Protein 8JX6 (pdb70)

CATH classification: 3.40.50.300 (+1 more: 2.30.30.780)

Structure (mmCIF, N/CA/C/O backbone):
data_8JX6
#
_entry.id   8JX6
#
_cell.length_a   56.808
_cell.length_b   126.836
_cell.length_c   150.715
_cell.angle_alpha   90.00
_cell.angle_beta   90.00
_cell.angle_gamma   90.00
#
_symmetry.space_group_name_H-M   'P 21 21 21'
#
loop_
_entity.id
_entity.type
_entity.pdbx_description
1 polymer 'Deep-Sea Helicase 9'
2 non-polymer 'L(+)-TARTARIC ACID'
3 non-polymer 'MAGNESIUM ION'
4 water water
#
loop_
_atom_site.group_PDB
_atom_site.id
_atom_site.type_symbol
_atom_site.label_atom_id
_atom_site.label_alt_id
_atom_site.label_comp_id
_atom_site.label_asym_id
_atom_site.label_entity_id
_atom_site.label_seq_id
_atom_site.pdbx_PDB_ins_code
_atom_site.Cartn_x
_atom_site.Cartn_y
_atom_site.Cartn_z
_atom_site.occupancy
_atom_site.B_iso_or_equiv
_atom_site.auth_seq_id
_atom_site.auth_comp_id
_atom_site.auth_asym_id
_atom_site.auth_atom_id
_atom_site.pdbx_PDB_model_num
ATOM 1 N N . MET A 1 4 ? -20.348 -10.918 -33.569 1.00 73.48 1 MET A N 1
ATOM 2 C CA . MET A 1 4 ? -19.175 -11.244 -32.766 1.00 66.97 1 MET A CA 1
ATOM 3 C C . MET A 1 4 ? -18.586 -9.997 -32.113 1.00 60.28 1 MET A C 1
ATOM 4 O O . MET A 1 4 ? -18.042 -10.062 -31.011 1.00 66.83 1 MET A O 1
ATOM 9 N N . LYS A 1 5 ? -18.696 -8.860 -32.803 1.00 59.00 2 LYS A N 1
ATOM 10 C CA . LYS A 1 5 ? -18.170 -7.609 -32.265 1.00 48.98 2 LYS A CA 1
ATOM 11 C C . LYS A 1 5 ? -19.000 -7.136 -31.078 1.00 55.85 2 LYS A C 1
ATOM 12 O O . LYS A 1 5 ? -18.489 -6.992 -29.961 1.00 66.78 2 LYS A O 1
ATOM 18 N N . HIS A 1 6 ? -20.287 -6.885 -31.303 1.00 57.87 3 HIS A N 1
ATOM 19 C CA . HIS A 1 6 ? -21.222 -6.517 -30.250 1.00 61.43 3 HIS A CA 1
ATOM 20 C C . HIS A 1 6 ? -22.259 -7.621 -30.115 1.00 76.45 3 HIS A C 1
ATOM 21 O O . HIS A 1 6 ? -22.828 -8.067 -31.117 1.00 84.32 3 HIS A O 1
ATOM 28 N N . ASP A 1 7 ? -22.503 -8.062 -28.884 1.00 81.13 4 ASP A N 1
ATOM 29 C CA . ASP A 1 7 ? -23.469 -9.124 -28.616 1.00 84.04 4 ASP A CA 1
ATOM 30 C C . ASP A 1 7 ? -24.780 -8.484 -28.160 1.00 82.50 4 ASP A C 1
ATOM 31 O O . ASP A 1 7 ? -24.898 -8.000 -27.031 1.00 77.78 4 ASP A O 1
ATOM 36 N N . LEU A 1 8 ? -25.762 -8.458 -29.063 1.00 81.38 5 LEU A N 1
ATOM 37 C CA . LEU A 1 8 ? -27.082 -7.936 -28.734 1.00 82.88 5 LEU A CA 1
ATOM 38 C C . LEU A 1 8 ? -27.874 -8.879 -27.841 1.00 77.88 5 LEU A C 1
ATOM 39 O O . LEU A 1 8 ? -28.914 -8.476 -27.309 1.00 71.68 5 LEU A O 1
ATOM 44 N N . SER A 1 9 ? -27.408 -10.118 -27.664 1.00 80.67 6 SER A N 1
ATOM 45 C CA . SER A 1 9 ? -28.130 -11.071 -26.829 1.00 74.54 6 SER A CA 1
ATOM 46 C C . SER A 1 9 ? -28.067 -10.679 -25.358 1.00 68.27 6 SER A C 1
ATOM 47 O O . SER A 1 9 ? -29.043 -10.856 -24.621 1.00 77.73 6 SER A O 1
ATOM 50 N N . SER A 1 10 ? -26.931 -10.144 -24.913 1.00 77.88 7 SER A N 1
ATOM 51 C CA . SER A 1 10 ? -26.776 -9.707 -23.531 1.00 79.84 7 SER A CA 1
ATOM 52 C C . SER A 1 10 ? -27.376 -8.331 -23.275 1.00 74.26 7 SER A C 1
ATOM 53 O O . SER A 1 10 ? -27.183 -7.779 -22.186 1.00 71.93 7 SER A O 1
ATOM 56 N N . ALA A 1 11 ? -28.084 -7.767 -24.246 1.00 71.01 8 ALA A N 1
ATOM 57 C CA . ALA A 1 11 ? -28.794 -6.514 -24.054 1.00 62.85 8 ALA A CA 1
ATOM 58 C C . ALA A 1 11 ? -30.211 -6.787 -23.563 1.00 57.72 8 ALA A C 1
ATOM 59 O O . ALA A 1 11 ? -30.779 -7.859 -23.787 1.00 56.75 8 ALA A O 1
ATOM 61 N N . THR A 1 12 ? -30.779 -5.798 -22.880 1.00 44.12 9 THR A N 1
ATOM 62 C CA . THR A 1 12 ? -32.136 -5.929 -22.379 1.00 54.29 9 THR A CA 1
ATOM 63 C C . THR A 1 12 ? -33.137 -5.880 -23.531 1.00 47.99 9 THR A C 1
ATOM 64 O O . THR A 1 12 ? -32.808 -5.527 -24.668 1.00 40.95 9 THR A O 1
ATOM 68 N N . GLU A 1 13 ? -34.384 -6.245 -23.218 1.00 44.66 10 GLU A N 1
ATOM 69 C CA . GLU A 1 13 ? -35.446 -6.186 -24.217 1.00 49.09 10 GLU A CA 1
ATOM 70 C C . GLU A 1 13 ? -35.634 -4.766 -24.737 1.00 54.17 10 GLU A C 1
ATOM 71 O O . GLU A 1 13 ? -35.911 -4.564 -25.926 1.00 49.47 10 GLU A O 1
ATOM 77 N N . GLU A 1 14 ? -35.478 -3.770 -23.862 1.00 52.01 11 GLU A N 1
ATOM 78 C CA . GLU A 1 14 ? -35.618 -2.380 -24.282 1.00 44.33 11 GLU A CA 1
ATOM 79 C C . GLU A 1 14 ? -34.468 -1.962 -25.190 1.00 37.33 11 GLU A C 1
ATOM 80 O O . GLU A 1 14 ? -34.683 -1.319 -26.224 1.00 43.63 11 GLU A O 1
ATOM 86 N N . GLN A 1 15 ? -33.235 -2.317 -24.816 1.00 37.04 12 GLN A N 1
ATOM 87 C CA . GLN A 1 15 ? -32.074 -1.935 -25.616 1.00 40.47 12 GLN A CA 1
ATOM 88 C C . GLN A 1 15 ? -32.149 -2.526 -27.018 1.00 43.92 12 GLN A C 1
ATOM 89 O O . GLN A 1 15 ? -31.875 -1.837 -28.007 1.00 33.64 12 GLN A O 1
ATOM 95 N N . ARG A 1 16 ? -32.518 -3.805 -27.119 1.00 39.75 13 ARG A N 1
ATOM 96 C CA . ARG A 1 16 ? -32.620 -4.452 -28.423 1.00 43.97 13 ARG A CA 1
ATOM 97 C C . ARG A 1 16 ? -33.731 -3.833 -29.261 1.00 44.95 13 ARG A C 1
ATOM 98 O O . ARG A 1 16 ? -33.586 -3.672 -30.479 1.00 42.57 13 ARG A O 1
ATOM 106 N N . TYR A 1 17 ? -34.848 -3.472 -28.624 1.00 46.17 14 TYR A N 1
ATOM 107 C CA . TYR A 1 17 ? -35.954 -2.857 -29.351 1.00 40.85 14 TYR A CA 1
ATOM 108 C C . TYR A 1 17 ? -35.575 -1.471 -29.860 1.00 46.18 14 TYR A C 1
ATOM 109 O O . TYR A 1 17 ? -35.853 -1.127 -31.015 1.00 36.68 14 TYR A O 1
ATOM 118 N N . ILE A 1 18 ? -34.946 -0.658 -29.008 1.00 34.42 15 ILE A N 1
ATOM 119 C CA . ILE A 1 18 ? -34.579 0.699 -29.407 1.00 39.90 15 ILE A CA 1
ATOM 120 C C . ILE A 1 18 ? -33.552 0.664 -30.532 1.00 34.59 15 ILE A C 1
ATOM 121 O O . ILE A 1 18 ? -33.646 1.426 -31.502 1.00 37.41 15 ILE A O 1
ATOM 126 N N . PHE A 1 19 ? -32.557 -0.219 -30.421 1.00 35.18 16 PHE A N 1
ATOM 127 C CA . PHE A 1 19 ? -31.553 -0.344 -31.473 1.00 36.73 16 PHE A CA 1
ATOM 128 C C . PHE A 1 19 ? -32.197 -0.728 -32.800 1.00 43.70 16 PHE A C 1
ATOM 129 O O . PHE A 1 19 ? -31.963 -0.082 -33.827 1.00 35.97 16 PHE A O 1
ATOM 137 N N . THR A 1 20 ? -33.027 -1.774 -32.791 1.00 35.06 17 THR A N 1
ATOM 138 C CA . THR A 1 20 ? -33.652 -2.237 -34.026 1.00 43.02 17 THR A CA 1
ATOM 139 C C . THR A 1 20 ? -34.611 -1.196 -34.592 1.00 43.44 17 THR A C 1
ATOM 140 O O . THR A 1 20 ? -34.654 -0.979 -35.809 1.00 38.99 17 THR A O 1
ATOM 144 N N . ASP A 1 21 ? -35.380 -0.533 -33.725 1.00 36.99 18 ASP A N 1
ATOM 145 C CA . ASP A 1 21 ? -36.387 0.410 -34.202 1.00 42.22 18 ASP A CA 1
ATOM 146 C C . ASP A 1 21 ? -35.745 1.648 -34.817 1.00 32.01 18 ASP A C 1
ATOM 147 O O . ASP A 1 21 ? -36.150 2.095 -35.897 1.00 37.21 18 ASP A O 1
ATOM 152 N N . PHE A 1 22 ? -34.741 2.221 -34.146 1.00 33.79 19 PHE A N 1
ATOM 153 C CA . PHE A 1 22 ? -34.146 3.456 -34.647 1.00 35.61 19 PHE A CA 1
ATOM 154 C C . PHE A 1 22 ? -33.348 3.216 -35.922 1.00 31.99 19 PHE A C 1
ATOM 155 O O . PHE A 1 22 ? -33.372 4.047 -36.838 1.00 32.92 19 PHE A O 1
ATOM 163 N N . ILE A 1 23 ? -32.620 2.099 -35.994 1.00 29.81 20 ILE A N 1
ATOM 164 C CA . ILE A 1 23 ? -31.901 1.765 -37.221 1.00 34.84 20 ILE A CA 1
ATOM 165 C C . ILE A 1 23 ? -32.879 1.620 -38.379 1.00 39.57 20 ILE A C 1
ATOM 166 O O . ILE A 1 23 ? -32.613 2.073 -39.499 1.00 33.70 20 ILE A O 1
ATOM 171 N N . LYS A 1 24 ? -34.035 1.002 -38.123 1.00 35.44 21 LYS A N 1
ATOM 172 C CA . LYS A 1 24 ? -35.063 0.895 -39.153 1.00 42.15 21 LYS A CA 1
ATOM 173 C C . LYS A 1 24 ? -35.592 2.269 -39.546 1.00 41.79 21 LYS A C 1
ATOM 174 O O . LYS A 1 24 ? -35.779 2.554 -40.735 1.00 40.51 21 LYS A O 1
ATOM 180 N N . GLN A 1 25 ? -35.836 3.136 -38.559 1.00 35.83 22 GLN A N 1
ATOM 181 C CA . GLN A 1 25 ? -36.314 4.482 -38.861 1.00 38.21 22 GLN A CA 1
ATOM 182 C C . GLN A 1 25 ? -35.257 5.291 -39.601 1.00 38.84 22 GLN A C 1
ATOM 183 O O . GLN A 1 25 ? -35.587 6.099 -40.477 1.00 41.52 22 GLN A O 1
ATOM 189 N N . ALA A 1 26 ? -33.982 5.087 -39.264 1.00 29.72 23 ALA A N 1
ATOM 190 C CA . ALA A 1 26 ? -32.913 5.794 -39.959 1.00 35.62 23 ALA A CA 1
ATOM 191 C C . ALA A 1 26 ? -32.817 5.355 -41.416 1.00 39.18 23 ALA A C 1
ATOM 192 O O . ALA A 1 26 ? -32.610 6.186 -42.308 1.00 36.67 23 ALA A O 1
ATOM 194 N N . GLN A 1 27 ? -32.968 4.055 -41.677 1.00 36.64 24 GLN A N 1
ATOM 195 C CA . GLN A 1 27 ? -32.963 3.575 -43.056 1.00 40.45 24 GLN A CA 1
ATOM 196 C C . GLN A 1 27 ? -34.192 4.062 -43.812 1.00 41.33 24 GLN A C 1
ATOM 197 O O . GLN A 1 27 ? -34.109 4.379 -45.005 1.00 42.41 24 GLN A O 1
ATOM 203 N N . LEU A 1 28 ? -35.342 4.128 -43.136 1.00 35.39 25 LEU A N 1
ATOM 204 C CA . LEU A 1 28 ? -36.536 4.683 -43.763 1.00 44.65 25 LEU A CA 1
ATOM 205 C C . LEU A 1 28 ? -36.353 6.157 -44.101 1.00 40.44 25 LEU A C 1
ATOM 206 O O . LEU A 1 28 ? -36.875 6.631 -45.117 1.00 39.76 25 LEU A O 1
ATOM 211 N N . ALA A 1 29 ? -35.612 6.894 -43.268 1.00 40.08 26 ALA A N 1
ATOM 212 C CA . ALA A 1 29 ? -35.388 8.313 -43.525 1.00 43.16 26 ALA A CA 1
ATOM 213 C C . ALA A 1 29 ? -34.549 8.535 -44.777 1.00 45.40 26 ALA A C 1
ATOM 214 O O . ALA A 1 29 ? -34.651 9.593 -45.408 1.00 45.63 26 ALA A O 1
ATOM 216 N N . LEU A 1 30 ? -33.716 7.558 -45.147 1.00 47.69 27 LEU A N 1
ATOM 217 C CA . LEU A 1 30 ? -32.947 7.670 -46.381 1.00 43.19 27 LEU A CA 1
ATOM 218 C C . LEU A 1 30 ? -33.857 7.738 -47.600 1.00 48.36 27 LEU A C 1
ATOM 219 O O . LEU A 1 30 ? -33.494 8.346 -48.613 1.00 43.73 27 LEU A O 1
ATOM 224 N N . LYS A 1 31 ? -35.037 7.124 -47.523 1.00 42.11 28 LYS A N 1
ATOM 225 C CA . LYS A 1 31 ? -36.016 7.160 -48.601 1.00 50.48 28 LYS A CA 1
ATOM 226 C C . LYS A 1 31 ? -37.183 8.090 -48.294 1.00 45.02 28 LYS A C 1
ATOM 227 O O . LYS A 1 31 ? -38.204 8.037 -48.988 1.00 51.38 28 LYS A O 1
ATOM 233 N N . GLY A 1 32 ? -37.057 8.938 -47.276 1.00 53.45 29 GLY A N 1
ATOM 234 C CA . GLY A 1 32 ? -38.131 9.849 -46.917 1.00 48.12 29 GLY A CA 1
ATOM 235 C C . GLY A 1 32 ? -39.397 9.160 -46.463 1.00 60.04 29 GLY A C 1
ATOM 236 O O . GLY A 1 32 ? -40.495 9.684 -46.682 1.00 59.27 29 GLY A O 1
ATOM 237 N N . ASP A 1 33 ? -39.276 7.991 -45.829 1.00 52.65 30 ASP A N 1
ATOM 238 C CA . ASP A 1 33 ? -40.432 7.196 -45.431 1.00 56.83 30 ASP A CA 1
ATOM 239 C C . ASP A 1 33 ? -40.433 6.883 -43.938 1.00 46.29 30 ASP A C 1
ATOM 240 O O . ASP A 1 33 ? -41.071 5.916 -43.512 1.00 51.76 30 ASP A O 1
ATOM 245 N N . SER A 1 34 ? -39.733 7.677 -43.134 1.00 49.38 31 SER A N 1
ATOM 246 C CA . SER A 1 34 ? -39.707 7.454 -41.697 1.00 43.42 31 SER A CA 1
ATOM 247 C C . SER A 1 34 ? -40.992 7.963 -41.053 1.00 46.46 31 SER A C 1
ATOM 248 O O . SER A 1 34 ? -41.593 8.943 -41.501 1.00 51.28 31 SER A O 1
ATOM 251 N N . ASP A 1 35 ? -41.415 7.274 -39.990 1.00 52.59 32 ASP A N 1
ATOM 252 C CA . ASP A 1 35 ? -42.627 7.679 -39.284 1.00 48.15 32 ASP A CA 1
ATOM 253 C C . ASP A 1 35 ? -42.414 8.968 -38.502 1.00 50.76 32 ASP A C 1
ATOM 254 O O . ASP A 1 35 ? -43.343 9.773 -38.370 1.00 49.14 32 ASP A O 1
ATOM 259 N N . TYR A 1 36 ? -41.210 9.178 -37.977 1.00 47.84 33 TYR A N 1
ATOM 260 C CA . TYR A 1 36 ? -40.864 10.402 -37.272 1.00 56.88 33 TYR A CA 1
ATOM 261 C C . TYR A 1 36 ? -39.491 10.860 -37.738 1.00 48.66 33 TYR A C 1
ATOM 262 O O . TYR A 1 36 ? -38.718 10.088 -38.310 1.00 44.79 33 TYR A O 1
ATOM 271 N N . GLU A 1 37 ? -39.195 12.136 -37.488 1.00 44.64 34 GLU A N 1
ATOM 272 C CA . GLU A 1 37 ? -37.906 12.707 -37.845 1.00 44.37 34 GLU A CA 1
ATOM 273 C C . GLU A 1 37 ? -37.024 13.018 -36.646 1.00 40.15 34 GLU A C 1
ATOM 274 O O . GLU A 1 37 ? -35.802 13.097 -36.805 1.00 36.99 34 GLU A O 1
ATOM 280 N N . VAL A 1 38 ? -37.603 13.193 -35.460 1.00 38.98 35 VAL A N 1
ATOM 281 C CA . VAL A 1 38 ? -36.852 13.495 -34.248 1.00 44.79 35 VAL A CA 1
ATOM 282 C C . VAL A 1 38 ? -37.103 12.384 -33.240 1.00 43.14 35 VAL A C 1
ATOM 283 O O . VAL A 1 38 ? -38.257 12.021 -32.981 1.00 42.61 35 VAL A O 1
ATOM 287 N N . PHE A 1 39 ? -36.024 11.849 -32.674 1.00 37.04 36 PHE A N 1
ATOM 288 C CA . PHE A 1 39 ? -36.094 10.780 -31.690 1.00 38.43 36 PHE A CA 1
ATOM 289 C C . PHE A 1 39 ? -35.275 11.167 -30.467 1.00 37.88 36 PHE A C 1
ATOM 290 O O . PHE A 1 39 ? -34.372 12.005 -30.538 1.00 34.65 36 PHE A O 1
ATOM 298 N N . ALA A 1 40 ? -35.602 10.545 -29.335 1.00 36.46 37 ALA A N 1
ATOM 299 C CA . ALA A 1 40 ? -34.912 10.821 -28.084 1.00 40.49 37 ALA A CA 1
ATOM 300 C C . ALA A 1 40 ? -34.880 9.562 -27.232 1.00 36.11 37 ALA A C 1
ATOM 301 O O . ALA A 1 40 ? -35.884 8.853 -27.122 1.00 35.15 37 ALA A O 1
ATOM 303 N N . ILE A 1 41 ? -33.725 9.299 -26.625 1.00 34.09 38 ILE A N 1
ATOM 304 C CA . ILE A 1 41 ? -33.514 8.136 -25.770 1.00 33.19 38 ILE A CA 1
ATOM 305 C C . ILE A 1 41 ? -33.452 8.604 -24.322 1.00 39.73 38 ILE A C 1
ATOM 306 O O . ILE A 1 41 ? -32.658 9.490 -23.983 1.00 39.35 38 ILE A O 1
ATOM 311 N N . GLN A 1 42 ? -34.287 8.008 -23.474 1.00 39.58 39 GLN A N 1
ATOM 312 C CA . GLN A 1 42 ? -34.308 8.290 -22.045 1.00 49.23 39 GLN A CA 1
ATOM 313 C C . GLN A 1 42 ? -33.612 7.171 -21.283 1.00 42.91 39 GLN A C 1
ATOM 314 O O . GLN A 1 42 ? -33.845 5.989 -21.549 1.00 43.19 39 GLN A O 1
ATOM 320 N N . GLY A 1 43 ? -32.771 7.548 -20.325 1.00 37.38 40 GLY A N 1
ATOM 321 C CA . GLY A 1 43 ? -32.091 6.567 -19.504 1.00 42.46 40 GLY A CA 1
ATOM 322 C C . GLY A 1 43 ? -31.464 7.150 -18.255 1.00 39.97 40 GLY A C 1
ATOM 323 O O . GLY A 1 43 ? -30.744 8.151 -18.325 1.00 40.84 40 GLY A O 1
ATOM 324 N N . PHE A 1 44 ? -31.732 6.537 -17.104 1.00 38.03 41 PHE A N 1
ATOM 325 C CA . PHE A 1 44 ? -31.128 6.988 -15.862 1.00 44.59 41 PHE A CA 1
ATOM 326 C C . PHE A 1 44 ? -29.702 6.451 -15.748 1.00 38.80 41 PHE A C 1
ATOM 327 O O . PHE A 1 44 ? -29.184 5.785 -16.649 1.00 37.15 41 PHE A O 1
ATOM 335 N N . ALA A 1 45 ? -29.056 6.749 -14.624 1.00 37.91 42 ALA A N 1
ATOM 336 C CA . ALA A 1 45 ? -27.699 6.274 -14.395 1.00 39.51 42 ALA A CA 1
ATOM 337 C C . ALA A 1 45 ? -27.690 4.757 -14.255 1.00 40.40 42 ALA A C 1
ATOM 338 O O . ALA A 1 45 ? -28.468 4.188 -13.484 1.00 35.22 42 ALA A O 1
ATOM 340 N N . GLY A 1 46 ? -26.812 4.101 -15.010 1.00 40.12 43 GLY A N 1
ATOM 341 C CA . GLY A 1 46 ? -26.746 2.655 -14.999 1.00 39.79 43 GLY A CA 1
ATOM 342 C C . GLY A 1 46 ? -27.752 1.962 -15.887 1.00 45.77 43 GLY A C 1
ATOM 343 O O . GLY A 1 46 ? -28.079 0.797 -15.639 1.00 44.30 43 GLY A O 1
ATOM 344 N N . SER A 1 47 ? -28.255 2.638 -16.919 1.00 43.10 44 SER A N 1
ATOM 345 C CA . SER A 1 47 ? -29.254 2.071 -17.814 1.00 46.35 44 SER A CA 1
ATOM 346 C C . SER A 1 47 ? -28.667 1.605 -19.141 1.00 43.65 44 SER A C 1
ATOM 347 O O . SER A 1 47 ? -29.424 1.223 -20.039 1.00 37.50 44 SER A O 1
ATOM 350 N N . GLY A 1 48 ? -27.344 1.623 -19.286 1.00 40.51 45 GLY A N 1
ATOM 351 C CA . GLY A 1 48 ? -26.729 1.232 -20.541 1.00 41.16 45 GLY A CA 1
ATOM 352 C C . GLY A 1 48 ? -27.017 2.171 -21.690 1.00 44.04 45 GLY A C 1
ATOM 353 O O . GLY A 1 48 ? -26.972 1.754 -22.852 1.00 37.54 45 GLY A O 1
ATOM 354 N N . LYS A 1 49 ? -27.308 3.439 -21.393 1.00 40.59 46 LYS A N 1
ATOM 355 C CA . LYS A 1 49 ? -27.660 4.395 -22.438 1.00 38.01 46 LYS A CA 1
ATOM 356 C C . LYS A 1 49 ? -26.470 4.702 -23.340 1.00 41.23 46 LYS A C 1
ATOM 357 O O . LYS A 1 49 ? -26.620 4.794 -24.564 1.00 32.50 46 LYS A O 1
ATOM 363 N N . THR A 1 50 ? -25.281 4.865 -22.756 1.00 35.36 47 THR A N 1
ATOM 364 C CA . THR A 1 50 ? -24.111 5.212 -23.557 1.00 40.18 47 THR A CA 1
ATOM 365 C C . THR A 1 50 ? -23.669 4.041 -24.426 1.00 36.98 47 THR A C 1
ATOM 366 O O . THR A 1 50 ? -23.255 4.236 -25.575 1.00 37.25 47 THR A O 1
ATOM 370 N N . TRP A 1 51 ? -23.751 2.818 -23.896 1.00 36.15 48 TRP A N 1
ATOM 371 C CA . TRP A 1 51 ? -23.412 1.643 -24.692 1.00 38.63 48 TRP A CA 1
ATOM 372 C C . TRP A 1 51 ? -24.365 1.485 -25.868 1.00 36.36 48 TRP A C 1
ATOM 373 O O . TRP A 1 51 ? -23.945 1.124 -26.974 1.00 37.55 48 TRP A O 1
ATOM 384 N N . LEU A 1 52 ? -25.653 1.757 -25.649 1.00 33.17 49 LEU A N 1
ATOM 385 C CA . LEU A 1 52 ? -26.627 1.666 -26.732 1.00 37.19 49 LEU A CA 1
ATOM 386 C C . LEU A 1 52 ? -26.326 2.679 -27.829 1.00 37.68 49 LEU A C 1
ATOM 387 O O . LEU A 1 52 ? -26.479 2.381 -29.019 1.00 30.65 49 LEU A O 1
ATOM 392 N N . SER A 1 53 ? -25.891 3.883 -27.446 1.00 29.04 50 SER A N 1
ATOM 393 C CA . SER A 1 53 ? -25.566 4.903 -28.438 1.00 30.46 50 SER A CA 1
ATOM 394 C C . SER A 1 53 ? -24.390 4.473 -29.305 1.00 30.40 50 SER A C 1
ATOM 395 O O . SER A 1 53 ? -24.380 4.722 -30.516 1.00 31.51 50 SER A O 1
ATOM 398 N N . ALA A 1 54 ? -23.390 3.825 -28.704 1.00 27.29 51 ALA A N 1
ATOM 399 C CA . ALA A 1 54 ? -22.259 3.335 -29.485 1.00 27.04 51 ALA A CA 1
ATOM 400 C C . ALA A 1 54 ? -22.688 2.229 -30.441 1.00 30.43 51 ALA A C 1
ATOM 401 O O . ALA A 1 54 ? -22.215 2.171 -31.582 1.00 30.92 51 ALA A O 1
ATOM 403 N N . LEU A 1 55 ? -23.586 1.345 -29.997 1.00 27.78 52 LEU A N 1
ATOM 404 C CA . LEU A 1 55 ? -24.090 0.297 -30.880 1.00 30.50 52 LEU A CA 1
ATOM 405 C C . LEU A 1 55 ? -24.825 0.889 -32.074 1.00 32.14 52 LEU A C 1
ATOM 406 O O . LEU A 1 55 ? -24.684 0.405 -33.204 1.00 30.01 52 LEU A O 1
ATOM 411 N N . ILE A 1 56 ? -25.623 1.933 -31.838 1.00 27.45 53 ILE A N 1
ATOM 412 C CA . ILE A 1 56 ? -26.355 2.583 -32.921 1.00 32.75 53 ILE A CA 1
ATOM 413 C C . ILE A 1 56 ? -25.387 3.244 -33.894 1.00 31.80 53 ILE A C 1
ATOM 414 O O . ILE A 1 56 ? -25.522 3.109 -35.116 1.00 30.35 53 ILE A O 1
ATOM 419 N N . ILE A 1 57 ? -24.391 3.960 -33.366 1.00 28.55 54 ILE A N 1
ATOM 420 C CA . ILE A 1 57 ? -23.431 4.658 -34.217 1.00 26.05 54 ILE A CA 1
ATOM 421 C C . ILE A 1 57 ? -22.650 3.666 -35.069 1.00 29.94 54 ILE A C 1
ATOM 422 O O . ILE A 1 57 ? -22.440 3.887 -36.268 1.00 27.72 54 ILE A O 1
ATOM 427 N N . ASP A 1 58 ? -22.214 2.556 -34.468 1.00 27.89 55 ASP A N 1
ATOM 428 C CA . ASP A 1 58 ? -21.420 1.580 -35.209 1.00 29.01 55 ASP A CA 1
ATOM 429 C C . ASP A 1 58 ? -22.220 0.965 -36.351 1.00 31.55 55 ASP A C 1
ATOM 430 O O . ASP A 1 58 ? -21.695 0.785 -37.457 1.00 31.09 55 ASP A O 1
ATOM 435 N N . GLU A 1 59 ? -23.493 0.643 -36.109 1.00 30.85 56 GLU A N 1
ATOM 436 C CA . GLU A 1 59 ? -24.304 0.034 -37.159 1.00 33.60 56 GLU A CA 1
ATOM 437 C C . GLU A 1 59 ? -24.638 1.040 -38.253 1.00 32.50 56 GLU A C 1
ATOM 438 O O . GLU A 1 59 ? -24.678 0.685 -39.438 1.00 28.61 56 GLU A O 1
ATOM 444 N N . LEU A 1 60 ? -24.881 2.299 -37.879 1.00 31.35 57 LEU A N 1
ATOM 445 C CA . LEU A 1 60 ? -25.130 3.329 -38.882 1.00 31.33 57 LEU A CA 1
ATOM 446 C C . LEU A 1 60 ? -23.932 3.494 -39.809 1.00 29.17 57 LEU A C 1
ATOM 447 O O . LEU A 1 60 ? -24.094 3.622 -41.028 1.00 32.79 57 LEU A O 1
ATOM 452 N N . LEU A 1 61 ? -22.719 3.489 -39.249 1.00 30.87 58 LEU A N 1
ATOM 453 C CA . LEU A 1 61 ? -21.524 3.538 -40.085 1.00 29.37 58 LEU A CA 1
ATOM 454 C C . LEU A 1 61 ? -21.373 2.262 -40.903 1.00 35.27 58 LEU A C 1
ATOM 455 O O . LEU A 1 61 ? -20.923 2.306 -42.054 1.00 36.89 58 LEU A O 1
ATOM 460 N N . GLU A 1 62 ? -21.746 1.117 -40.325 1.00 32.30 59 GLU A N 1
ATOM 461 C CA . GLU A 1 62 ? -21.660 -0.146 -41.052 1.00 39.31 59 GLU A CA 1
ATOM 462 C C . GLU A 1 62 ? -22.601 -0.157 -42.250 1.00 34.14 59 GLU A C 1
ATOM 463 O O . GLU A 1 62 ? -22.270 -0.709 -43.306 1.00 37.22 59 GLU A O 1
ATOM 469 N N . LEU A 1 63 ? -23.778 0.452 -42.106 1.00 31.24 60 LEU A N 1
ATOM 470 C CA . LEU A 1 63 ? -24.727 0.553 -43.206 1.00 38.61 60 LEU A CA 1
ATOM 471 C C . LEU A 1 63 ? -24.319 1.586 -44.247 1.00 37.38 60 LEU A C 1
ATOM 472 O O . LEU A 1 63 ? -24.975 1.683 -45.289 1.00 34.59 60 LEU A O 1
ATOM 477 N N . GLY A 1 64 ? -23.261 2.353 -43.996 1.00 36.28 61 GLY A N 1
ATOM 478 C CA . GLY A 1 64 ? -22.791 3.336 -44.950 1.00 36.73 61 GLY A CA 1
ATOM 479 C C . GLY A 1 64 ? -23.394 4.713 -44.808 1.00 40.10 61 GLY A C 1
ATOM 480 O O . GLY A 1 64 ? -23.351 5.493 -45.766 1.00 38.96 61 GLY A O 1
ATOM 481 N N . MET A 1 65 ? -23.949 5.044 -43.647 1.00 36.61 62 MET A N 1
ATOM 482 C CA . MET A 1 65 ? -24.611 6.321 -43.441 1.00 37.78 62 MET A CA 1
ATOM 483 C C . MET A 1 65 ? -23.661 7.318 -42.792 1.00 32.38 62 MET A C 1
ATOM 484 O O . MET A 1 65 ? -22.796 6.952 -41.992 1.00 33.16 62 MET A O 1
ATOM 489 N N . LYS A 1 66 ? -23.839 8.589 -43.141 1.00 35.80 63 LYS A N 1
ATOM 490 C CA . LYS A 1 66 ? -23.060 9.658 -42.535 1.00 29.83 63 LYS A CA 1
ATOM 491 C C . LYS A 1 66 ? -23.706 10.082 -41.223 1.00 31.38 63 LYS A C 1
ATOM 492 O O . LYS A 1 66 ? -24.894 10.419 -41.186 1.00 35.91 63 LYS A O 1
ATOM 498 N N . VAL A 1 67 ? -22.926 10.058 -40.145 1.00 26.52 64 VAL A N 1
ATOM 499 C CA . VAL A 1 67 ? -23.428 10.306 -38.798 1.00 29.33 64 VAL A CA 1
ATOM 500 C C . VAL A 1 67 ? -22.647 11.459 -38.184 1.00 32.34 64 VAL A C 1
ATOM 501 O O . VAL A 1 67 ? -21.412 11.431 -38.148 1.00 29.94 64 VAL A O 1
ATOM 505 N N . ALA A 1 68 ? -23.369 12.463 -37.697 1.00 24.46 65 ALA A N 1
ATOM 506 C CA . ALA A 1 68 ? -22.783 13.543 -36.915 1.00 31.67 65 ALA A CA 1
ATOM 507 C C . ALA A 1 68 ? -22.982 13.229 -35.437 1.00 25.77 65 ALA A C 1
ATOM 508 O O . ALA A 1 68 ? -24.120 13.074 -34.980 1.00 29.23 65 ALA A O 1
ATOM 510 N N . VAL A 1 69 ? -21.881 13.119 -34.702 1.00 27.46 66 VAL A N 1
ATOM 511 C CA . VAL A 1 69 ? -21.900 12.852 -33.267 1.00 24.73 66 VAL A CA 1
ATOM 512 C C . VAL A 1 69 ? -21.514 14.152 -32.574 1.00 29.60 66 VAL A C 1
ATOM 513 O O . VAL A 1 69 ? -20.331 14.504 -32.502 1.00 28.56 66 VAL A O 1
ATOM 517 N N . THR A 1 70 ? -22.506 14.870 -32.053 1.00 27.20 67 THR A N 1
ATOM 518 C CA . THR A 1 70 ? -22.304 16.206 -31.512 1.00 26.29 67 THR A CA 1
ATOM 519 C C . THR A 1 70 ? -22.378 16.195 -29.990 1.00 35.10 67 THR A C 1
ATOM 520 O O . THR A 1 70 ? -23.195 15.481 -29.400 1.00 31.16 67 THR A O 1
ATOM 524 N N . SER A 1 71 ? -21.521 16.994 -29.369 1.00 24.71 68 SER A N 1
ATOM 525 C CA . SER A 1 71 ? -21.399 17.122 -27.927 1.00 26.37 68 SER A CA 1
ATOM 526 C C . SER A 1 71 ? -21.423 18.599 -27.557 1.00 28.17 68 SER A C 1
ATOM 527 O O . SER A 1 71 ? -21.215 19.461 -28.415 1.00 28.69 68 SER A O 1
ATOM 530 N N . PRO A 1 72 ? -21.689 18.924 -26.287 1.00 32.81 69 PRO A N 1
ATOM 531 C CA . PRO A 1 72 ? -21.779 20.351 -25.924 1.00 34.24 69 PRO A CA 1
ATOM 532 C C . PRO A 1 72 ? -20.454 21.091 -26.010 1.00 35.13 69 PRO A C 1
ATOM 533 O O . PRO A 1 72 ? -20.434 22.257 -26.423 1.00 31.79 69 PRO A O 1
ATOM 537 N N . THR A 1 73 ? -19.348 20.456 -25.628 1.00 32.20 70 THR A N 1
ATOM 538 C CA . THR A 1 73 ? -18.044 21.103 -25.570 1.00 33.12 70 THR A CA 1
ATOM 539 C C . THR A 1 73 ? -16.996 20.218 -26.229 1.00 33.14 70 THR A C 1
ATOM 540 O O . THR A 1 73 ? -17.226 19.037 -26.500 1.00 27.29 70 THR A O 1
ATOM 544 N N . HIS A 1 74 ? -15.820 20.807 -26.469 1.00 29.02 71 HIS A N 1
ATOM 545 C CA . HIS A 1 74 ? -14.697 20.029 -26.981 1.00 34.13 71 HIS A CA 1
ATOM 546 C C . HIS A 1 74 ? -14.268 18.958 -25.988 1.00 32.89 71 HIS A C 1
ATOM 547 O O . HIS A 1 74 ? -13.854 17.865 -26.392 1.00 31.39 71 HIS A O 1
ATOM 554 N N . LYS A 1 75 ? -14.355 19.255 -24.688 1.00 31.00 72 LYS A N 1
ATOM 555 C CA . LYS A 1 75 ? -14.054 18.249 -23.675 1.00 32.18 72 LYS A CA 1
ATOM 556 C C . LYS A 1 75 ? -15.009 17.066 -23.778 1.00 31.09 72 LYS A C 1
ATOM 557 O O . LYS A 1 75 ? -14.591 15.908 -23.665 1.00 31.01 72 LYS A O 1
ATOM 563 N N . ALA A 1 76 ? -16.297 17.338 -24.004 1.00 25.41 73 ALA A N 1
ATOM 564 C CA . ALA A 1 76 ? -17.262 16.256 -24.166 1.00 28.62 73 ALA A CA 1
ATOM 565 C C . ALA A 1 76 ? -17.052 15.505 -25.475 1.00 32.42 73 ALA A C 1
ATOM 566 O O . ALA A 1 76 ? -17.375 14.315 -25.562 1.00 25.09 73 ALA A O 1
ATOM 568 N N . VAL A 1 77 ? -16.523 16.177 -26.500 1.00 27.94 74 VAL A N 1
ATOM 569 C CA . VAL A 1 77 ? -16.216 15.498 -27.755 1.00 30.98 74 VAL A CA 1
ATOM 570 C C . VAL A 1 77 ? -15.108 14.473 -27.543 1.00 29.78 74 VAL A C 1
ATOM 571 O O . VAL A 1 77 ? -15.198 13.330 -28.008 1.00 28.60 74 VAL A O 1
ATOM 575 N N . ARG A 1 78 ? -14.049 14.867 -26.830 1.00 31.43 75 ARG A N 1
ATOM 576 C CA . ARG A 1 78 ? -12.948 13.947 -26.561 1.00 32.50 75 ARG A CA 1
ATOM 577 C C . ARG A 1 78 ? -13.403 12.781 -25.693 1.00 33.09 75 ARG A C 1
ATOM 578 O O . ARG A 1 78 ? -12.973 11.640 -25.897 1.00 34.65 75 ARG A O 1
ATOM 586 N N . VAL A 1 79 ? -14.272 13.050 -24.715 1.00 31.42 76 VAL A N 1
ATOM 587 C CA . VAL A 1 79 ? -14.811 11.978 -23.883 1.00 31.41 76 VAL A CA 1
ATOM 588 C C . VAL A 1 79 ? -15.647 11.023 -24.725 1.00 36.12 76 VAL A C 1
ATOM 589 O O . VAL A 1 79 ? -15.549 9.797 -24.586 1.00 30.90 76 VAL A O 1
ATOM 593 N N . SER A 1 80 ? -16.474 11.569 -25.620 1.00 28.30 77 SER A N 1
ATOM 594 C CA . SER A 1 80 ? -17.295 10.724 -26.480 1.00 27.81 77 SER A CA 1
ATOM 595 C C . SER A 1 80 ? -16.434 9.908 -27.437 1.00 27.96 77 SER A C 1
ATOM 596 O O . SER A 1 80 ? -16.703 8.723 -27.664 1.00 28.96 77 SER A O 1
ATOM 599 N N . LEU A 1 81 ? -15.392 10.525 -28.002 1.00 24.89 78 LEU A N 1
ATOM 600 C CA . LEU A 1 81 ? -14.509 9.804 -28.915 1.00 28.33 78 LEU A CA 1
ATOM 601 C C . LEU A 1 81 ? -13.811 8.648 -28.209 1.00 31.06 78 LEU A C 1
ATOM 602 O O . LEU A 1 81 ? -13.671 7.558 -28.776 1.00 30.11 78 LEU A O 1
ATOM 607 N N . ASN A 1 82 ? -13.363 8.868 -26.970 1.00 28.46 79 ASN A N 1
ATOM 608 C CA . ASN A 1 82 ? -12.747 7.787 -26.206 1.00 30.38 79 ASN A CA 1
ATOM 609 C C . ASN A 1 82 ? -13.756 6.689 -25.898 1.00 36.40 79 ASN A C 1
ATOM 610 O O . ASN A 1 82 ? -13.412 5.500 -25.904 1.00 32.17 79 ASN A O 1
ATOM 615 N N . MET A 1 83 ? -15.007 7.069 -25.627 1.00 28.08 80 MET A N 1
ATOM 616 C CA . MET A 1 83 ? -16.049 6.079 -25.378 1.00 29.93 80 MET A CA 1
ATOM 617 C C . MET A 1 83 ? -16.323 5.251 -26.627 1.00 31.72 80 MET A C 1
ATOM 618 O O . MET A 1 83 ? -16.452 4.024 -26.549 1.00 30.48 80 MET A O 1
ATOM 623 N N . LEU A 1 84 ? -16.412 5.904 -27.789 1.00 26.19 81 LEU A N 1
ATOM 624 C CA . LEU A 1 84 ? -16.627 5.169 -29.031 1.00 31.43 81 LEU A CA 1
ATOM 625 C C . LEU A 1 84 ? -15.437 4.272 -29.353 1.00 34.16 81 LEU A C 1
ATOM 626 O O . LEU A 1 84 ? -15.614 3.142 -29.824 1.00 35.22 81 LEU A O 1
ATOM 631 N N . LYS A 1 85 ? -14.219 4.756 -29.099 1.00 28.45 82 LYS A N 1
ATOM 632 C CA . LYS A 1 85 ? -13.034 3.927 -29.293 1.00 32.06 82 LYS A CA 1
ATOM 633 C C . LYS A 1 85 ? -13.056 2.708 -28.378 1.00 40.03 82 LYS A C 1
ATOM 634 O O . LYS A 1 85 ? -12.597 1.627 -28.764 1.00 37.99 82 LYS A O 1
ATOM 637 N N A ASN A 1 86 ? -13.591 2.860 -27.165 0.50 35.84 83 ASN A N 1
ATOM 638 N N B ASN A 1 86 ? -13.592 2.862 -27.163 0.50 31.67 83 ASN A N 1
ATOM 639 C CA A ASN A 1 86 ? -13.693 1.733 -26.247 0.50 35.29 83 ASN A CA 1
ATOM 640 C CA B ASN A 1 86 ? -13.705 1.737 -26.241 0.50 34.53 83 ASN A CA 1
ATOM 641 C C A ASN A 1 86 ? -14.669 0.669 -26.730 0.50 36.97 83 ASN A C 1
ATOM 642 C C B ASN A 1 86 ? -14.628 0.649 -26.772 0.50 36.75 83 ASN A C 1
ATOM 643 O O A ASN A 1 86 ? -14.673 -0.438 -26.179 0.50 35.08 83 ASN A O 1
ATOM 644 O O B ASN A 1 86 ? -14.558 -0.492 -26.303 0.50 35.06 83 ASN A O 1
ATOM 653 N N . ASN A 1 87 ? -15.491 0.973 -27.735 1.00 29.98 84 ASN A N 1
ATOM 654 C CA . ASN A 1 87 ? -16.413 0.011 -28.323 1.00 31.59 84 ASN A CA 1
ATOM 655 C C . ASN A 1 87 ? -15.979 -0.425 -29.719 1.00 36.53 84 ASN A C 1
ATOM 656 O O . ASN A 1 87 ? -16.805 -0.913 -30.497 1.00 33.55 84 ASN A O 1
ATOM 661 N N . GLY A 1 88 ? -14.701 -0.253 -30.051 1.00 32.92 85 GLY A N 1
ATOM 662 C CA . GLY A 1 88 ? -14.194 -0.690 -31.337 1.00 37.77 85 GLY A CA 1
ATOM 663 C C . GLY A 1 88 ? -14.673 0.110 -32.525 1.00 37.23 85 GLY A C 1
ATOM 664 O O . GLY A 1 88 ? -14.565 -0.363 -33.659 1.00 39.04 85 GLY A O 1
ATOM 665 N N . ILE A 1 89 ? -15.195 1.311 -32.304 1.00 34.34 86 ILE A N 1
ATOM 666 C CA . ILE A 1 89 ? -15.724 2.140 -33.381 1.00 33.24 86 ILE A CA 1
ATOM 667 C C . ILE A 1 89 ? -14.585 2.935 -34.002 1.00 33.35 86 ILE A C 1
ATOM 668 O O . ILE A 1 89 ? -13.811 3.591 -33.293 1.00 37.92 86 ILE A O 1
ATOM 673 N N . ASP A 1 90 ? -14.479 2.877 -35.328 1.00 31.04 87 ASP A N 1
ATOM 674 C CA . ASP A 1 90 ? -13.472 3.637 -36.065 1.00 36.60 87 ASP A CA 1
ATOM 675 C C . ASP A 1 90 ? -13.923 5.092 -36.104 1.00 43.56 87 ASP A C 1
ATOM 676 O O . ASP A 1 90 ? -14.678 5.511 -36.982 1.00 37.02 87 ASP A O 1
ATOM 681 N N . THR A 1 91 ? -13.455 5.875 -35.129 1.00 37.11 88 THR A N 1
ATOM 682 C CA . THR A 1 91 ? -13.813 7.286 -35.060 1.00 42.12 88 THR A CA 1
ATOM 683 C C . THR A 1 91 ? -13.175 8.112 -36.169 1.00 46.15 88 THR A C 1
ATOM 684 O O . THR A 1 91 ? -13.596 9.253 -36.387 1.00 42.12 88 THR A O 1
ATOM 688 N N . ASN A 1 92 ? -12.176 7.573 -36.864 1.00 44.79 89 ASN A N 1
ATOM 689 C CA . ASN A 1 92 ? -11.568 8.232 -38.011 1.00 48.67 89 ASN A CA 1
ATOM 690 C C . ASN A 1 92 ? -12.279 7.905 -39.317 1.00 51.41 89 ASN A C 1
ATOM 691 O O . ASN A 1 92 ? -11.766 8.243 -40.389 1.00 50.68 89 ASN A O 1
ATOM 696 N N . SER A 1 93 ? -13.438 7.256 -39.251 1.00 45.11 90 SER A N 1
ATOM 697 C CA . SER A 1 93 ? -14.153 6.886 -40.462 1.00 41.39 90 SER A CA 1
ATOM 698 C C . SER A 1 93 ? -14.612 8.138 -41.206 1.00 37.22 90 SER A C 1
ATOM 699 O O . SER A 1 93 ? -15.046 9.111 -40.578 1.00 35.62 90 SER A O 1
ATOM 702 N N . PRO A 1 94 ? -14.535 8.149 -42.540 1.00 38.72 91 PRO A N 1
ATOM 703 C CA . PRO A 1 94 ? -14.995 9.325 -43.296 1.00 40.61 91 PRO A CA 1
ATOM 704 C C . PRO A 1 94 ? -16.492 9.568 -43.200 1.00 37.16 91 PRO A C 1
ATOM 705 O O . PRO A 1 94 ? -16.950 10.646 -43.601 1.00 39.05 91 PRO A O 1
ATOM 709 N N . LEU A 1 95 ? -17.262 8.611 -42.685 1.00 34.51 92 LEU A N 1
ATOM 710 C CA . LEU A 1 95 ? -18.703 8.764 -42.538 1.00 32.89 92 LEU A CA 1
ATOM 711 C C . LEU A 1 95 ? -19.110 9.333 -41.185 1.00 30.39 92 LEU A C 1
ATOM 712 O O . LEU A 1 95 ? -20.272 9.717 -41.018 1.00 33.00 92 LEU A O 1
ATOM 717 N N . MET A 1 96 ? -18.198 9.395 -40.220 1.00 31.61 93 MET A N 1
ATOM 718 C CA . MET A 1 96 ? -18.496 9.934 -38.901 1.00 33.76 93 MET A CA 1
ATOM 719 C C . MET A 1 96 ? -17.989 11.366 -38.797 1.00 33.53 93 MET A C 1
ATOM 720 O O . MET A 1 96 ? -16.880 11.679 -39.241 1.00 32.95 93 MET A O 1
ATOM 725 N N . TYR A 1 97 ? -18.809 12.234 -38.205 1.00 27.29 94 TYR A N 1
ATOM 726 C CA . TYR A 1 97 ? -18.493 13.654 -38.062 1.00 29.63 94 TYR A CA 1
ATOM 727 C C . TYR A 1 97 ? -18.617 14.041 -36.594 1.00 29.65 94 TYR A C 1
ATOM 728 O O . TYR A 1 97 ? -19.676 14.505 -36.150 1.00 25.43 94 TYR A O 1
ATOM 737 N N . PRO A 1 98 ? -17.559 13.858 -35.810 1.00 29.56 95 PRO A N 1
ATOM 738 C CA . PRO A 1 98 ? -17.591 14.301 -34.414 1.00 28.50 95 PRO A CA 1
ATOM 739 C C . PRO A 1 98 ? -17.265 15.781 -34.290 1.00 31.28 95 PRO A C 1
ATOM 740 O O . PRO A 1 98 ? -16.514 16.349 -35.085 1.00 30.92 95 PRO A O 1
ATOM 744 N N . GLY A 1 99 ? -17.848 16.400 -33.276 1.00 30.75 96 GLY A N 1
ATOM 745 C CA . GLY A 1 99 ? -17.632 17.811 -33.031 1.00 28.53 96 GLY A CA 1
ATOM 746 C C . GLY A 1 99 ? -18.685 18.353 -32.090 1.00 31.30 96 GLY A C 1
ATOM 747 O O . GLY A 1 99 ? -19.526 17.622 -31.572 1.00 29.12 96 GLY A O 1
ATOM 748 N N . THR A 1 100 ? -18.616 19.664 -31.874 1.00 29.01 97 THR A N 1
ATOM 749 C CA . THR A 1 100 ? -19.568 20.316 -30.988 1.00 29.41 97 THR A CA 1
ATOM 750 C C . THR A 1 100 ? -20.872 20.604 -31.722 1.00 28.78 97 THR A C 1
ATOM 751 O O . THR A 1 100 ? -20.904 20.744 -32.948 1.00 28.96 97 THR A O 1
ATOM 755 N N . ILE A 1 101 ? -21.962 20.683 -30.953 1.00 30.36 98 ILE A N 1
ATOM 756 C CA . ILE A 1 101 ? -23.267 20.943 -31.553 1.00 30.74 98 ILE A CA 1
ATOM 757 C C . ILE A 1 101 ? -23.313 22.342 -32.156 1.00 32.18 98 ILE A C 1
ATOM 758 O O . ILE A 1 101 ? -23.964 22.560 -33.185 1.00 33.63 98 ILE A O 1
ATOM 763 N N . HIS A 1 102 ? -22.618 23.305 -31.544 1.00 30.17 99 HIS A N 1
ATOM 764 C CA . HIS A 1 102 ? -22.549 24.644 -32.118 1.00 36.85 99 HIS A CA 1
ATOM 765 C C . HIS A 1 102 ? -21.792 24.645 -33.440 1.00 34.43 99 HIS A C 1
ATOM 766 O O . HIS A 1 102 ? -22.131 25.415 -34.346 1.00 35.50 99 HIS A O 1
ATOM 773 N N . HIS A 1 103 ? -20.772 23.792 -33.569 1.00 35.58 100 HIS A N 1
ATOM 774 C CA . HIS A 1 103 ? -20.000 23.744 -34.807 1.00 36.41 100 HIS A CA 1
ATOM 775 C C . HIS A 1 103 ? -20.809 23.131 -35.943 1.00 35.42 100 HIS A C 1
ATOM 776 O O . HIS A 1 103 ? -20.796 23.647 -37.066 1.00 37.48 100 HIS A O 1
ATOM 783 N N . PHE A 1 104 ? -21.517 22.030 -35.674 1.00 34.64 101 PHE A N 1
ATOM 784 C CA . PHE A 1 104 ? -22.321 21.407 -36.721 1.00 36.93 101 PHE A CA 1
ATOM 785 C C . PHE A 1 104 ? -23.443 22.330 -37.176 1.00 31.06 101 PHE A C 1
ATOM 786 O O . PHE A 1 104 ? -23.715 22.443 -38.377 1.00 35.26 101 PHE A O 1
ATOM 794 N N . LEU A 1 105 ? -24.106 22.997 -36.234 1.00 35.47 102 LEU A N 1
ATOM 795 C CA . LEU A 1 105 ? -25.201 23.900 -36.561 1.00 38.22 102 LEU A CA 1
ATOM 796 C C . LEU A 1 105 ? -24.726 25.238 -37.115 1.00 38.94 102 LEU A C 1
ATOM 797 O O . LEU A 1 105 ? -25.568 26.071 -37.468 1.00 41.62 102 LEU A O 1
ATOM 802 N N . ASN A 1 106 ? -23.411 25.460 -37.195 1.00 35.99 103 ASN A N 1
ATOM 803 C CA . ASN A 1 106 ? -22.840 26.670 -37.791 1.00 39.47 103 ASN A CA 1
ATOM 804 C C . ASN A 1 106 ? -23.403 27.926 -37.125 1.00 48.31 103 ASN A C 1
ATOM 805 O O . ASN A 1 106 ? -23.881 28.851 -37.786 1.00 44.98 103 ASN A O 1
ATOM 810 N N . LEU A 1 107 ? -23.341 27.954 -35.799 1.00 38.56 104 LEU A N 1
ATOM 811 C CA . LEU A 1 107 ? -24.000 28.990 -35.020 1.00 41.23 104 LEU A CA 1
ATOM 812 C C . LEU A 1 107 ? -23.005 30.022 -34.506 1.00 47.25 104 LEU A C 1
ATOM 813 O O . LEU A 1 107 ? -21.831 29.726 -34.270 1.00 42.05 104 LEU A O 1
ATOM 818 N N . LYS A 1 108 ? -23.500 31.246 -34.342 1.00 42.83 105 LYS A N 1
ATOM 819 C CA . LYS A 1 108 ? -22.764 32.330 -33.714 1.00 40.80 105 LYS A CA 1
ATOM 820 C C . LYS A 1 108 ? -23.749 33.160 -32.903 1.00 46.76 105 LYS A C 1
ATOM 821 O O . LYS A 1 108 ? -24.962 32.938 -32.949 1.00 48.10 105 LYS A O 1
ATOM 827 N N . LEU A 1 109 ? -23.221 34.119 -32.150 1.00 45.80 106 LEU A N 1
ATOM 828 C CA . LEU A 1 109 ? -24.045 35.010 -31.346 1.00 46.09 106 LEU A CA 1
ATOM 829 C C . LEU A 1 109 ? -24.233 36.337 -32.067 1.00 56.05 106 LEU A C 1
ATOM 830 O O . LEU A 1 109 ? -23.305 36.850 -32.700 1.00 57.77 106 LEU A O 1
ATOM 835 N N . ASP A 1 110 ? -25.440 36.886 -31.969 1.00 50.42 107 ASP A N 1
ATOM 836 C CA . ASP A 1 110 ? -25.777 38.122 -32.657 1.00 62.62 107 ASP A CA 1
ATOM 837 C C . ASP A 1 110 ? -26.891 38.824 -31.896 1.00 72.25 107 ASP A C 1
ATOM 838 O O . ASP A 1 110 ? -27.812 38.176 -31.392 1.00 70.66 107 ASP A O 1
ATOM 843 N N . HIS A 1 111 ? -26.798 40.149 -31.815 1.00 69.59 108 HIS A N 1
ATOM 844 C CA . HIS A 1 111 ? -27.789 40.963 -31.127 1.00 72.56 108 HIS A CA 1
ATOM 845 C C . HIS A 1 111 ? -28.806 41.584 -32.076 1.00 85.66 108 HIS A C 1
ATOM 846 O O . HIS A 1 111 ? -29.635 42.387 -31.638 1.00 92.29 108 HIS A O 1
ATOM 853 N N . GLY A 1 112 ? -28.764 41.234 -33.358 1.00 80.53 109 GLY A N 1
ATOM 854 C CA . GLY A 1 112 ? -29.738 41.718 -34.312 1.00 91.61 109 GLY A CA 1
ATOM 855 C C . GLY A 1 112 ? -29.429 43.054 -34.946 1.00 100.43 109 GLY A C 1
ATOM 856 O O . GLY A 1 112 ? -30.318 43.641 -35.574 1.00 103.91 109 GLY A O 1
ATOM 857 N N . PHE A 1 113 ? -28.205 43.558 -34.805 1.00 105.71 110 PHE A N 1
ATOM 858 C CA . PHE A 1 113 ? -27.839 44.826 -35.422 1.00 108.89 110 PHE A CA 1
ATOM 859 C C . PHE A 1 113 ? -27.712 44.651 -36.930 1.00 124.59 110 PHE A C 1
ATOM 860 O O . PHE A 1 113 ? -26.949 43.802 -37.403 1.00 131.09 110 PHE A O 1
ATOM 868 N N . ALA A 1 114 ? -28.456 45.454 -37.684 1.00 122.53 111 ALA A N 1
ATOM 869 C CA . ALA A 1 114 ? -28.420 45.390 -39.139 1.00 120.84 111 ALA A CA 1
ATOM 870 C C . ALA A 1 114 ? -28.835 46.724 -39.749 1.00 107.00 111 ALA A C 1
ATOM 871 O O . ALA A 1 114 ? -29.645 47.453 -39.176 1.00 117.54 111 ALA A O 1
ATOM 873 N N . VAL A 1 122 ? -32.336 44.916 -32.232 1.00 117.29 119 VAL A N 1
ATOM 874 C CA . VAL A 1 122 ? -31.549 44.891 -31.007 1.00 115.45 119 VAL A CA 1
ATOM 875 C C . VAL A 1 122 ? -32.245 44.037 -29.953 1.00 114.76 119 VAL A C 1
ATOM 876 O O . VAL A 1 122 ? -33.370 44.332 -29.551 1.00 119.82 119 VAL A O 1
ATOM 880 N N . THR A 1 123 ? -31.574 42.978 -29.507 1.00 100.88 120 THR A N 1
ATOM 881 C CA . THR A 1 123 ? -32.090 42.101 -28.465 1.00 98.65 120 THR A CA 1
ATOM 882 C C . THR A 1 123 ? -31.195 42.180 -27.236 1.00 92.07 120 THR A C 1
ATOM 883 O O . THR A 1 123 ? -29.969 42.277 -27.352 1.00 82.52 120 THR A O 1
ATOM 887 N N . THR A 1 124 ? -31.819 42.150 -26.055 1.00 101.18 121 THR A N 1
ATOM 888 C CA . THR A 1 124 ? -31.060 42.260 -24.813 1.00 95.87 121 THR A CA 1
ATOM 889 C C . THR A 1 124 ? -30.200 41.026 -24.563 1.00 89.86 121 THR A C 1
ATOM 890 O O . THR A 1 124 ? -29.116 41.137 -23.978 1.00 89.68 121 THR A O 1
ATOM 894 N N . LYS A 1 125 ? -30.655 39.855 -24.995 1.00 86.55 122 LYS A N 1
ATOM 895 C CA . LYS A 1 125 ? -29.866 38.631 -24.951 1.00 78.32 122 LYS A CA 1
ATOM 896 C C . LYS A 1 125 ? -29.548 38.217 -26.379 1.00 68.38 122 LYS A C 1
ATOM 897 O O . LYS A 1 125 ? -30.462 38.022 -27.188 1.00 79.45 122 LYS A O 1
ATOM 903 N N . ALA A 1 126 ? -28.258 38.096 -26.687 1.00 73.53 123 ALA A N 1
ATOM 904 C CA . ALA A 1 126 ? -27.846 37.683 -28.021 1.00 72.16 123 ALA A CA 1
ATOM 905 C C . ALA A 1 126 ? -28.419 36.312 -28.352 1.00 59.00 123 ALA A C 1
ATOM 906 O O . ALA A 1 126 ? -28.411 35.399 -27.523 1.00 59.83 123 ALA A O 1
ATOM 908 N N . LYS A 1 127 ? -28.933 36.177 -29.569 1.00 63.75 124 LYS A N 1
ATOM 909 C CA . LYS A 1 127 ? -29.552 34.940 -30.015 1.00 56.95 124 LYS A CA 1
ATOM 910 C C . LYS A 1 127 ? -28.606 34.175 -30.930 1.00 59.79 124 LYS A C 1
ATOM 911 O O . LYS A 1 127 ? -27.770 34.761 -31.622 1.00 48.25 124 LYS A O 1
ATOM 917 N N . LEU A 1 128 ? -28.744 32.852 -30.919 1.00 49.71 125 LEU A N 1
ATOM 918 C CA . LEU A 1 128 ? -27.953 31.993 -31.789 1.00 45.13 125 LEU A CA 1
ATOM 919 C C . LEU A 1 128 ? -28.504 32.068 -33.207 1.00 52.88 125 LEU A C 1
ATOM 920 O O . LEU A 1 128 ? -29.684 31.780 -33.438 1.00 47.08 125 LEU A O 1
ATOM 925 N N . VAL A 1 129 ? -27.656 32.467 -34.155 1.00 52.42 126 VAL A N 1
ATOM 926 C CA . VAL A 1 129 ? -28.028 32.548 -35.559 1.00 51.90 126 VAL A CA 1
ATOM 927 C C . VAL A 1 129 ? -26.972 31.824 -36.382 1.00 46.28 126 VAL A C 1
ATOM 928 O O . VAL A 1 129 ? -25.838 31.618 -35.943 1.00 45.43 126 VAL A O 1
ATOM 932 N N . VAL A 1 130 ? -27.364 31.432 -37.595 1.00 45.45 127 VAL A N 1
ATOM 933 C CA . VAL A 1 130 ? -26.434 30.779 -38.506 1.00 50.48 127 VAL A CA 1
ATOM 934 C C . VAL A 1 130 ? -25.373 31.776 -38.950 1.00 54.85 127 VAL A C 1
ATOM 935 O O . VAL A 1 130 ? -25.660 32.958 -39.182 1.00 52.14 127 VAL A O 1
ATOM 939 N N . ASN A 1 131 ? -24.135 31.302 -39.066 1.00 56.83 128 ASN A N 1
ATOM 940 C CA . ASN A 1 131 ? -23.007 32.152 -39.433 1.00 69.33 128 ASN A CA 1
ATOM 941 C C . ASN A 1 131 ? -22.915 32.221 -40.953 1.00 76.88 128 ASN A C 1
ATOM 942 O O . ASN A 1 131 ? -22.634 31.215 -41.613 1.00 83.57 128 ASN A O 1
ATOM 947 N N . LYS A 1 132 ? -23.152 33.408 -41.507 1.00 82.26 129 LYS A N 1
ATOM 948 C CA . LYS A 1 132 ? -23.008 33.608 -42.939 1.00 81.65 129 LYS A CA 1
ATOM 949 C C . LYS A 1 132 ? -21.537 33.500 -43.342 1.00 94.03 129 LYS A C 1
ATOM 950 O O . LYS A 1 132 ? -20.634 33.434 -42.502 1.00 103.17 129 LYS A O 1
ATOM 952 N N . PHE A 1 133 ? -21.306 33.476 -44.654 1.00 91.96 130 PHE A N 1
ATOM 953 C CA . PHE A 1 133 ? -19.986 33.336 -45.263 1.00 100.57 130 PHE A CA 1
ATOM 954 C C . PHE A 1 133 ? -19.319 32.006 -44.933 1.00 95.51 130 PHE A C 1
ATOM 955 O O . PHE A 1 133 ? -18.108 31.859 -45.138 1.00 104.12 130 PHE A O 1
ATOM 963 N N . ASN A 1 134 ? -20.072 31.031 -44.429 1.00 94.97 131 ASN A N 1
ATOM 964 C CA . ASN A 1 134 ? -19.544 29.712 -44.096 1.00 95.26 131 ASN A CA 1
ATOM 965 C C . ASN A 1 134 ? -20.058 28.713 -45.125 1.00 93.42 131 ASN A C 1
ATOM 966 O O . ASN A 1 134 ? -21.251 28.392 -45.146 1.00 91.11 131 ASN A O 1
ATOM 971 N N . GLU A 1 135 ? -19.157 28.225 -45.977 1.00 99.52 132 GLU A N 1
ATOM 972 C CA . GLU A 1 135 ? -19.499 27.243 -46.994 1.00 98.89 132 GLU A CA 1
ATOM 973 C C . GLU A 1 135 ? -18.985 25.845 -46.680 1.00 97.15 132 GLU A C 1
ATOM 974 O O . GLU A 1 135 ? -19.379 24.893 -47.362 1.00 102.49 132 GLU A O 1
ATOM 980 N N . CYS A 1 136 ? -18.125 25.695 -45.673 1.00 89.31 133 CYS A N 1
ATOM 981 C CA . CYS A 1 136 ? -17.613 24.384 -45.274 1.00 83.89 133 CYS A CA 1
ATOM 982 C C . CYS A 1 136 ? -18.577 23.719 -44.290 1.00 82.09 133 CYS A C 1
ATOM 983 O O . CYS A 1 136 ? -18.241 23.389 -43.153 1.00 82.88 133 CYS A O 1
ATOM 986 N N . LEU A 1 137 ? -19.803 23.523 -44.761 1.00 70.72 134 LEU A N 1
ATOM 987 C CA . LEU A 1 137 ? -20.885 23.016 -43.932 1.00 59.41 134 LEU A CA 1
ATOM 988 C C . LEU A 1 137 ? -20.910 21.492 -43.965 1.00 58.70 134 LEU A C 1
ATOM 989 O O . LEU A 1 137 ? -20.452 20.864 -44.924 1.00 48.91 134 LEU A O 1
ATOM 994 N N . GLU A 1 138 ? -21.443 20.901 -42.899 1.00 48.38 135 GLU A N 1
ATOM 995 C CA . GLU A 1 138 ? -21.468 19.454 -42.728 1.00 49.37 135 GLU A CA 1
ATOM 996 C C . GLU A 1 138 ? -22.812 18.901 -43.186 1.00 42.60 135 GLU A C 1
ATOM 997 O O . GLU A 1 138 ? -23.864 19.357 -42.727 1.00 46.15 135 GLU A O 1
ATOM 1003 N N . TYR A 1 139 ? -22.772 17.914 -44.080 1.00 33.00 136 TYR A N 1
ATOM 1004 C CA . TYR A 1 139 ? -23.971 17.280 -44.622 1.00 33.85 136 TYR A CA 1
ATOM 1005 C C . TYR A 1 139 ? -23.940 15.803 -44.251 1.00 36.07 136 TYR A C 1
ATOM 1006 O O . TYR A 1 139 ? -23.119 15.044 -44.778 1.00 41.12 136 TYR A O 1
ATOM 1015 N N . VAL A 1 140 ? -24.831 15.396 -43.347 1.00 33.69 137 VAL A N 1
ATOM 1016 C CA . VAL A 1 140 ? -24.872 14.039 -42.821 1.00 36.26 137 VAL A CA 1
ATOM 1017 C C . VAL A 1 140 ? -26.275 13.472 -43.018 1.00 41.16 137 VAL A C 1
ATOM 1018 O O . VAL A 1 140 ? -27.189 14.160 -43.472 1.00 37.15 137 VAL A O 1
ATOM 1022 N N . ASP A 1 141 ? -26.433 12.196 -42.664 1.00 37.61 138 ASP A N 1
ATOM 1023 C CA . ASP A 1 141 ? -27.728 11.526 -42.667 1.00 36.61 138 ASP A CA 1
ATOM 1024 C C . ASP A 1 141 ? -28.368 11.506 -41.285 1.00 32.09 138 ASP A C 1
ATOM 1025 O O . ASP A 1 141 ? -29.563 11.785 -41.147 1.00 38.06 138 ASP A O 1
ATOM 1030 N N . VAL A 1 142 ? -27.591 11.179 -40.256 1.00 29.53 139 VAL A N 1
ATOM 1031 C CA . VAL A 1 142 ? -28.071 11.106 -38.881 1.00 28.96 139 VAL A CA 1
ATOM 1032 C C . VAL A 1 142 ? -27.342 12.160 -38.063 1.00 28.41 139 VAL A C 1
ATOM 1033 O O . VAL A 1 142 ? -26.109 12.237 -38.098 1.00 30.80 139 VAL A O 1
ATOM 1037 N N . LEU A 1 143 ? -28.102 12.970 -37.331 1.00 28.83 140 LEU A N 1
ATOM 1038 C CA . LEU A 1 143 ? -27.551 13.933 -36.387 1.00 29.14 140 LEU A CA 1
ATOM 1039 C C . LEU A 1 143 ? -27.864 13.456 -34.976 1.00 28.08 140 LEU A C 1
ATOM 1040 O O . LEU A 1 143 ? -29.035 13.281 -34.623 1.00 31.09 140 LEU A O 1
ATOM 1045 N N . ILE A 1 144 ? -26.822 13.247 -34.176 1.00 28.30 141 ILE A N 1
ATOM 1046 C CA . ILE A 1 144 ? -26.959 12.769 -32.806 1.00 28.34 141 ILE A CA 1
ATOM 1047 C C . ILE A 1 144 ? -26.469 13.855 -31.860 1.00 26.82 141 ILE A C 1
ATOM 1048 O O . ILE A 1 144 ? -25.364 14.383 -32.033 1.00 26.83 141 ILE A O 1
ATOM 1053 N N . VAL A 1 145 ? -27.291 14.186 -30.868 1.00 31.33 142 VAL A N 1
ATOM 1054 C CA . VAL A 1 145 ? -26.936 15.121 -29.804 1.00 30.53 142 VAL A CA 1
ATOM 1055 C C . VAL A 1 145 ? -26.915 14.322 -28.508 1.00 29.56 142 VAL A C 1
ATOM 1056 O O . VAL A 1 145 ? -27.961 13.845 -28.049 1.00 37.71 142 VAL A O 1
ATOM 1060 N N . ASP A 1 146 ? -25.731 14.182 -27.910 1.00 30.78 143 ASP A N 1
ATOM 1061 C CA . ASP A 1 146 ? -25.523 13.220 -26.834 1.00 34.68 143 ASP A CA 1
ATOM 1062 C C . ASP A 1 146 ? -25.902 13.731 -25.447 1.00 40.29 143 ASP A C 1
ATOM 1063 O O . ASP A 1 146 ? -25.998 12.922 -24.519 1.00 45.10 143 ASP A O 1
ATOM 1068 N N . GLU A 1 147 ? -26.112 15.034 -25.270 1.00 34.82 144 GLU A N 1
ATOM 1069 C CA . GLU A 1 147 ? -26.453 15.594 -23.961 1.00 38.59 144 GLU A CA 1
ATOM 1070 C C . GLU A 1 147 ? -27.712 16.443 -24.105 1.00 44.27 144 GLU A C 1
ATOM 1071 O O . GLU A 1 147 ? -27.651 17.585 -24.570 1.00 48.29 144 GLU A O 1
ATOM 1077 N N . ALA A 1 148 ? -28.850 15.884 -23.693 1.00 37.60 145 ALA A N 1
ATOM 1078 C CA . ALA A 1 148 ? -30.123 16.581 -23.815 1.00 38.19 145 ALA A CA 1
ATOM 1079 C C . ALA A 1 148 ? -30.300 17.682 -22.777 1.00 43.97 145 ALA A C 1
ATOM 1080 O O . ALA A 1 148 ? -31.167 18.545 -22.954 1.00 44.87 145 ALA A O 1
ATOM 1082 N N . SER A 1 149 ? -29.501 17.678 -21.707 1.00 40.42 146 SER A N 1
ATOM 1083 C CA . SER A 1 149 ? -29.658 18.673 -20.652 1.00 44.42 146 SER A CA 1
ATOM 1084 C C . SER A 1 149 ? -29.256 20.073 -21.098 1.00 40.59 146 SER A C 1
ATOM 1085 O O . SER A 1 149 ? -29.728 21.054 -20.515 1.00 40.52 146 SER A O 1
ATOM 1088 N N . MET A 1 150 ? -28.400 20.191 -22.110 1.00 47.13 147 MET A N 1
ATOM 1089 C CA . MET A 1 150 ? -27.935 21.484 -22.592 1.00 50.11 147 MET A CA 1
ATOM 1090 C C . MET A 1 150 ? -28.667 21.952 -23.842 1.00 49.76 147 MET A C 1
ATOM 1091 O O . MET A 1 150 ? -28.358 23.034 -24.353 1.00 49.42 147 MET A O 1
ATOM 1096 N N . VAL A 1 151 ? -29.618 21.171 -24.348 1.00 42.29 148 VAL A N 1
ATOM 1097 C CA . VAL A 1 151 ? -30.345 21.542 -25.557 1.00 41.11 148 VAL A CA 1
ATOM 1098 C C . VAL A 1 151 ? -31.375 22.608 -25.214 1.00 38.59 148 VAL A C 1
ATOM 1099 O O . VAL A 1 151 ? -32.512 22.296 -24.840 1.00 41.33 148 VAL A O 1
ATOM 1103 N N . SER A 1 152 ? -30.981 23.872 -25.334 1.00 47.91 149 SER A N 1
ATOM 1104 C CA . SER A 1 152 ? -31.902 24.969 -25.095 1.00 43.14 149 SER A CA 1
ATOM 1105 C C . SER A 1 152 ? -32.932 25.049 -26.220 1.00 44.96 149 SER A C 1
ATOM 1106 O O . SER A 1 152 ? -32.836 24.365 -27.244 1.00 43.61 149 SER A O 1
ATOM 1109 N N . GLY A 1 153 ? -33.936 25.904 -26.015 1.00 48.99 150 GLY A N 1
ATOM 1110 C CA . GLY A 1 153 ? -34.947 26.097 -27.041 1.00 54.14 150 GLY A CA 1
ATOM 1111 C C . GLY A 1 153 ? -34.369 26.648 -28.330 1.00 55.57 150 GLY A C 1
ATOM 1112 O O . GLY A 1 153 ? -34.809 26.288 -29.424 1.00 51.25 150 GLY A O 1
ATOM 1113 N N . GLU A 1 154 ? -33.368 27.524 -28.217 1.00 46.55 151 GLU A N 1
ATOM 1114 C CA . GLU A 1 154 ? -32.724 28.070 -29.408 1.00 48.38 151 GLU A CA 1
ATOM 1115 C C . GLU A 1 154 ? -31.916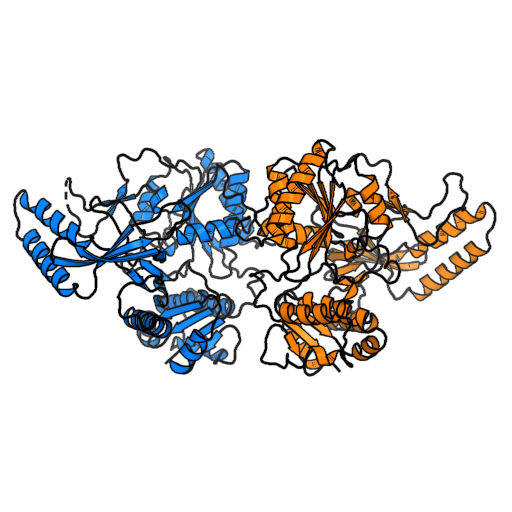 27.004 -30.137 1.00 46.76 151 GLU A C 1
ATOM 1116 O O . GLU A 1 154 ? -31.939 26.936 -31.371 1.00 46.48 151 GLU A O 1
ATOM 1122 N N . LEU A 1 155 ? -31.194 26.163 -29.391 1.00 41.27 152 LEU A N 1
ATOM 1123 C CA . LEU A 1 155 ? -30.427 25.094 -30.020 1.00 40.21 152 LEU A CA 1
ATOM 1124 C C . LEU A 1 155 ? -31.344 24.044 -30.634 1.00 37.59 152 LEU A C 1
ATOM 1125 O O . LEU A 1 155 ? -31.064 23.526 -31.721 1.00 36.30 152 LEU A O 1
ATOM 1130 N N . TYR A 1 156 ? -32.445 23.719 -29.950 1.00 35.61 153 TYR A N 1
ATOM 1131 C CA . TYR A 1 156 ? -33.386 22.736 -30.477 1.00 39.63 153 TYR A CA 1
ATOM 1132 C C . TYR A 1 156 ? -34.017 23.216 -31.778 1.00 43.19 153 TYR A C 1
ATOM 1133 O O . TYR A 1 156 ? -34.175 22.437 -32.725 1.00 43.18 153 TYR A O 1
ATOM 1142 N N . ASP A 1 157 ? -34.387 24.497 -31.842 1.00 41.53 154 ASP A N 1
ATOM 1143 C CA . ASP A 1 157 ? -34.995 25.030 -33.057 1.00 41.36 154 ASP A CA 1
ATOM 1144 C C . ASP A 1 157 ? -33.999 25.053 -34.209 1.00 42.43 154 ASP A C 1
ATOM 1145 O O . ASP A 1 157 ? -34.375 24.832 -35.367 1.00 41.10 154 ASP A O 1
ATOM 1150 N N . HIS A 1 158 ? -32.723 25.313 -33.914 1.00 39.19 155 HIS A N 1
ATOM 1151 C CA . HIS A 1 158 ? -31.715 25.337 -34.969 1.00 39.05 155 HIS A CA 1
ATOM 1152 C C . HIS A 1 158 ? -31.427 23.934 -35.489 1.00 44.62 155 HIS A C 1
ATOM 1153 O O . HIS A 1 158 ? -31.182 23.749 -36.687 1.00 41.95 155 HIS A O 1
ATOM 1160 N N . ALA A 1 159 ? -31.453 22.934 -34.605 1.00 37.88 156 ALA A N 1
ATOM 1161 C CA . ALA A 1 159 ? -31.220 21.561 -35.042 1.00 40.17 156 ALA A CA 1
ATOM 1162 C C . ALA A 1 159 ? -32.344 21.073 -35.946 1.00 34.04 156 ALA A C 1
ATOM 1163 O O . ALA A 1 159 ? -32.088 20.447 -36.981 1.00 41.24 156 ALA A O 1
ATOM 1165 N N . LEU A 1 160 ? -33.596 21.356 -35.577 1.00 36.24 157 LEU A N 1
ATOM 1166 C CA . LEU A 1 160 ? -34.725 20.928 -36.396 1.00 38.25 157 LEU A CA 1
ATOM 1167 C C . LEU A 1 160 ? -34.758 21.651 -37.735 1.00 48.49 157 LEU A C 1
ATOM 1168 O O . LEU A 1 160 ? -35.275 21.108 -38.718 1.00 42.75 157 LEU A O 1
ATOM 1173 N N . LYS A 1 161 ? -34.214 22.870 -37.796 1.00 40.41 158 LYS A N 1
ATOM 1174 C CA . LYS A 1 161 ? -34.180 23.612 -39.050 1.00 44.62 158 LYS A CA 1
ATOM 1175 C C . LYS A 1 161 ? -33.298 22.944 -40.097 1.00 43.22 158 LYS A C 1
ATOM 1176 O O . LYS A 1 161 ? -33.501 23.168 -41.295 1.00 49.26 158 LYS A O 1
ATOM 1182 N N . THR A 1 162 ? -32.331 22.126 -39.678 1.00 42.61 159 THR A N 1
ATOM 1183 C CA . THR A 1 162 ? -31.467 21.432 -40.624 1.00 44.74 159 THR A CA 1
ATOM 1184 C C . THR A 1 162 ? -32.090 20.155 -41.171 1.00 42.44 159 THR A C 1
ATOM 1185 O O . THR A 1 162 ? -31.489 19.520 -42.045 1.00 42.09 159 THR A O 1
ATOM 1189 N N . LEU A 1 163 ? -33.266 19.762 -40.683 1.00 39.64 160 LEU A N 1
ATOM 1190 C CA . LEU A 1 163 ? -33.939 18.587 -41.219 1.00 43.06 160 LEU A CA 1
ATOM 1191 C C . LEU A 1 163 ? -34.329 18.825 -42.671 1.00 41.82 160 LEU A C 1
ATOM 1192 O O . LEU A 1 163 ? -34.882 19.873 -43.016 1.00 45.31 160 LEU A O 1
ATOM 1197 N N . GLY A 1 164 ? -34.031 17.849 -43.526 1.00 45.02 161 GLY A N 1
ATOM 1198 C CA . GLY A 1 164 ? -34.254 17.986 -44.948 1.00 42.22 161 GLY A CA 1
ATOM 1199 C C . GLY A 1 164 ? -33.222 18.816 -45.677 1.00 51.95 161 GLY A C 1
ATOM 1200 O O . GLY A 1 164 ? -33.318 18.957 -46.903 1.00 58.38 161 GLY A O 1
ATOM 1201 N N . ASP A 1 165 ? -32.239 19.370 -44.968 1.00 48.03 162 ASP A N 1
ATOM 1202 C CA . ASP A 1 165 ? -31.194 20.186 -45.576 1.00 41.70 162 ASP A CA 1
ATOM 1203 C C . ASP A 1 165 ? -29.810 19.601 -45.334 1.00 47.92 162 ASP A C 1
ATOM 1204 O O . ASP A 1 165 ? -29.072 19.357 -46.295 1.00 48.58 162 ASP A O 1
ATOM 1209 N N . ARG A 1 166 ? -29.431 19.369 -44.078 1.00 38.99 163 ARG A N 1
ATOM 1210 C CA . ARG A 1 166 ? -28.132 18.801 -43.754 1.00 42.70 163 ARG A CA 1
ATOM 1211 C C . ARG A 1 166 ? -28.228 17.541 -42.907 1.00 39.57 163 ARG A C 1
ATOM 1212 O O . ARG A 1 166 ? -27.190 16.963 -42.563 1.00 37.78 163 ARG A O 1
ATOM 1220 N N . CYS A 1 167 ? -29.435 17.105 -42.558 1.00 39.79 164 CYS A N 1
ATOM 1221 C CA . CYS A 1 167 ? -29.637 15.839 -41.871 1.00 45.46 164 CYS A CA 1
ATOM 1222 C C . CYS A 1 167 ? -31.064 15.385 -42.134 1.00 39.41 164 CYS A C 1
ATOM 1223 O O . CYS A 1 167 ? -31.952 16.204 -42.384 1.00 40.67 164 CYS A O 1
ATOM 1226 N N . LYS A 1 168 ? -31.272 14.069 -42.087 1.00 33.63 165 LYS A N 1
ATOM 1227 C CA . LYS A 1 168 ? -32.582 13.491 -42.346 1.00 37.47 165 LYS A CA 1
ATOM 1228 C C . LYS A 1 168 ? -33.283 12.985 -41.096 1.00 41.85 165 LYS A C 1
ATOM 1229 O O . LYS A 1 168 ? -34.499 12.775 -41.134 1.00 40.31 165 LYS A O 1
ATOM 1235 N N . ILE A 1 169 ? -32.555 12.790 -40.002 1.00 35.75 166 ILE A N 1
ATOM 1236 C CA . ILE A 1 169 ? -33.120 12.269 -38.764 1.00 36.23 166 ILE A CA 1
ATOM 1237 C C . ILE A 1 169 ? -32.252 12.754 -37.612 1.00 30.62 166 ILE A C 1
ATOM 1238 O O . ILE A 1 169 ? -31.034 12.896 -37.752 1.00 30.86 166 ILE A O 1
ATOM 1243 N N . ILE A 1 170 ? -32.887 13.038 -36.477 1.00 31.85 167 ILE A N 1
ATOM 1244 C CA . ILE A 1 170 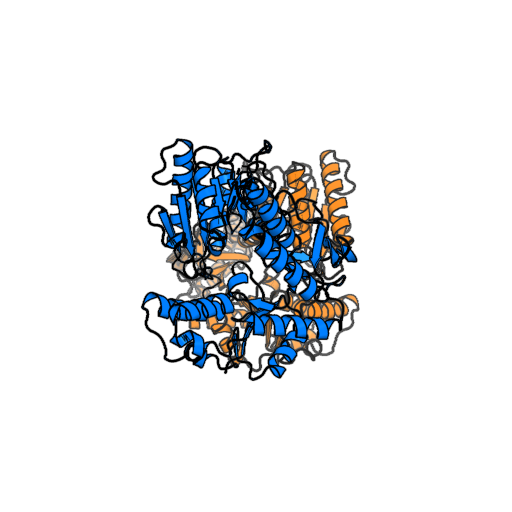? -32.209 13.565 -35.299 1.00 35.74 167 ILE A CA 1
ATOM 1245 C C . ILE A 1 170 ? -32.476 12.629 -34.129 1.00 33.32 167 ILE A C 1
ATOM 1246 O O . ILE A 1 170 ? -33.615 12.195 -33.922 1.00 31.22 167 ILE A O 1
ATOM 1251 N N . LEU A 1 171 ? -31.425 12.317 -33.372 1.00 30.95 168 LEU A N 1
ATOM 1252 C CA . LEU A 1 171 ? -31.520 11.456 -32.197 1.00 31.16 168 LEU A CA 1
ATOM 1253 C C . LEU A 1 171 ? -30.933 12.199 -31.005 1.00 33.05 168 LEU A C 1
ATOM 1254 O O . LEU A 1 171 ? -29.731 12.482 -30.977 1.00 33.81 168 LEU A O 1
ATOM 1259 N N . PHE A 1 172 ? -31.775 12.516 -30.027 1.00 32.64 169 PHE A N 1
ATOM 1260 C CA . PHE A 1 172 ? -31.317 13.105 -28.778 1.00 31.37 169 PHE A CA 1
ATOM 1261 C C . PHE A 1 172 ? -31.072 12.014 -27.743 1.00 33.62 169 PHE A C 1
ATOM 1262 O O . PHE A 1 172 ? -31.734 10.973 -27.740 1.00 35.97 169 PHE A O 1
ATOM 1270 N N . ILE A 1 173 ? -30.107 12.261 -26.860 1.00 34.42 170 ILE A N 1
ATOM 1271 C CA . ILE A 1 173 ? -29.727 11.307 -25.824 1.00 31.01 170 ILE A CA 1
ATOM 1272 C C . ILE A 1 173 ? -29.581 12.060 -24.509 1.00 37.09 170 ILE A C 1
ATOM 1273 O O . ILE A 1 173 ? -28.861 13.061 -24.439 1.00 31.52 170 ILE A O 1
ATOM 1278 N N . GLY A 1 174 ? -30.258 11.583 -23.472 1.00 31.65 171 GLY A N 1
ATOM 1279 C CA . GLY A 1 174 ? -30.179 12.248 -22.189 1.00 34.31 171 GLY A CA 1
ATOM 1280 C C . GLY A 1 174 ? -30.908 11.476 -21.112 1.00 42.55 171 GLY A C 1
ATOM 1281 O O . GLY A 1 174 ? -31.267 10.310 -21.287 1.00 30.71 171 GLY A O 1
ATOM 1282 N N . ASP A 1 175 ? -31.123 12.156 -19.989 1.00 40.21 172 ASP A N 1
ATOM 1283 C CA . ASP A 1 175 ? -31.766 11.583 -18.814 1.00 37.15 172 ASP A CA 1
ATOM 1284 C C . ASP A 1 175 ? -33.027 12.375 -18.502 1.00 43.51 172 ASP A C 1
ATOM 1285 O O . ASP A 1 175 ? -32.981 13.606 -18.402 1.00 39.66 172 ASP A O 1
ATOM 1290 N N . SER A 1 176 ? -34.150 11.670 -18.342 1.00 44.36 173 SER A N 1
ATOM 1291 C CA . SER A 1 176 ? -35.406 12.337 -18.015 1.00 45.12 173 SER A CA 1
ATOM 1292 C C . SER A 1 176 ? -35.389 12.954 -16.623 1.00 43.22 173 SER A C 1
ATOM 1293 O O . SER A 1 176 ? -36.207 13.836 -16.339 1.00 46.04 173 SER A O 1
ATOM 1296 N N . TYR A 1 177 ? -34.484 12.512 -15.753 1.00 37.80 174 TYR A N 1
ATOM 1297 C CA . TYR A 1 177 ? -34.336 13.075 -14.411 1.00 48.37 174 TYR A CA 1
ATOM 1298 C C . TYR A 1 177 ? -33.258 14.147 -14.363 1.00 47.58 174 TYR A C 1
ATOM 1299 O O . TYR A 1 177 ? -32.531 14.278 -13.373 1.00 52.43 174 TYR A O 1
ATOM 1308 N N . GLN A 1 178 ? -33.147 14.929 -15.432 1.00 49.00 175 GLN A N 1
ATOM 1309 C CA . GLN A 1 178 ? -32.126 15.953 -15.572 1.00 42.92 175 GLN A CA 1
ATOM 1310 C C . GLN A 1 178 ? -32.516 17.216 -14.808 1.00 46.80 175 GLN A C 1
ATOM 1311 O O . GLN A 1 178 ? -33.630 17.353 -14.296 1.00 48.75 175 GLN A O 1
ATOM 1317 N N . LEU A 1 179 ? -31.572 18.150 -14.740 1.00 50.63 176 LEU A N 1
ATOM 1318 C CA . LEU A 1 179 ? -31.791 19.469 -14.159 1.00 51.01 176 LEU A CA 1
ATOM 1319 C C . LEU A 1 179 ? -31.702 20.506 -15.270 1.00 60.66 176 LEU A C 1
ATOM 1320 O O . LEU A 1 179 ? -30.660 20.630 -15.924 1.00 58.30 176 LEU A O 1
ATOM 1325 N N . LEU A 1 180 ? -32.787 21.243 -15.480 1.00 66.23 177 LEU A N 1
ATOM 1326 C CA . LEU A 1 180 ? -32.868 22.262 -16.512 1.00 68.21 177 LEU A CA 1
ATOM 1327 C C . LEU A 1 18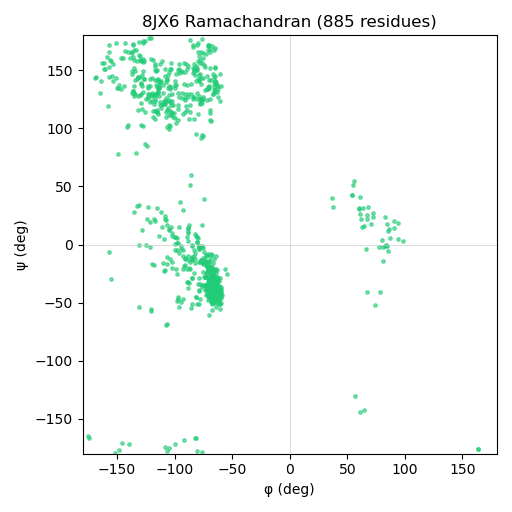0 ? -32.565 23.639 -15.938 1.00 83.25 177 LEU A C 1
ATOM 1328 O O . LEU A 1 180 ? -32.738 23.877 -14.739 1.00 71.21 177 LEU A O 1
ATOM 1333 N N . PRO A 1 181 ? -32.101 24.572 -16.768 1.00 84.37 178 PRO A N 1
ATOM 1334 C CA . PRO A 1 181 ? -31.806 25.923 -16.272 1.00 88.74 178 PRO A CA 1
ATOM 1335 C C . PRO A 1 181 ? -33.070 26.638 -15.815 1.00 90.16 178 PRO A C 1
ATOM 1336 O O . PRO A 1 181 ? -34.199 26.216 -16.073 1.00 92.10 178 PRO A O 1
ATOM 1340 N N . VAL A 1 182 ? -32.854 27.752 -15.113 1.00 93.22 179 VAL A N 1
ATOM 1341 C CA . VAL A 1 182 ? -33.964 28.517 -14.555 1.00 89.37 179 VAL A CA 1
ATOM 1342 C C . VAL A 1 182 ? -34.703 29.318 -15.620 1.00 101.64 179 VAL A C 1
ATOM 1343 O O . VAL A 1 182 ? -35.826 29.776 -15.375 1.00 99.49 179 VAL A O 1
ATOM 1347 N N . ASP A 1 183 ? -34.109 29.499 -16.798 1.00 129.56 180 ASP A N 1
ATOM 1348 C CA . ASP A 1 183 ? -34.757 30.258 -17.858 1.00 128.54 180 ASP A CA 1
ATOM 1349 C C . ASP A 1 183 ? -35.666 29.398 -18.723 1.00 124.37 180 ASP A C 1
ATOM 1350 O O . ASP A 1 183 ? -36.701 29.884 -19.195 1.00 127.54 180 ASP A O 1
ATOM 1355 N N . ASP A 1 184 ? -35.316 28.128 -18.934 1.00 103.63 181 ASP A N 1
ATOM 1356 C CA . ASP A 1 184 ? -36.016 27.270 -19.891 1.00 98.08 181 ASP A CA 1
ATOM 1357 C C . ASP A 1 184 ? -36.292 25.917 -19.236 1.00 93.49 181 ASP A C 1
ATOM 1358 O O . ASP A 1 184 ? -35.585 24.937 -19.481 1.00 88.50 181 ASP A O 1
ATOM 1363 N N . GLU A 1 185 ? -37.329 25.870 -18.397 1.00 92.69 182 GLU A N 1
ATOM 1364 C CA . GLU A 1 185 ? -37.778 24.595 -17.849 1.00 89.66 182 GLU A CA 1
ATOM 1365 C C . GLU A 1 185 ? -38.737 23.882 -18.793 1.00 87.95 182 GLU A C 1
ATOM 1366 O O . GLU A 1 185 ? -38.797 22.647 -18.794 1.00 80.38 182 GLU A O 1
ATOM 1372 N N . ASP A 1 186 ? -39.486 24.635 -19.595 1.00 84.53 183 ASP A N 1
ATOM 1373 C CA . ASP A 1 186 ? -40.449 24.071 -20.529 1.00 82.31 183 ASP A CA 1
ATOM 1374 C C . ASP A 1 186 ? -39.825 23.668 -21.859 1.00 70.45 183 ASP A C 1
ATOM 1375 O O . ASP A 1 186 ? -40.538 23.155 -22.729 1.00 74.15 183 ASP A O 1
ATOM 1380 N N . SER A 1 187 ? -38.524 23.884 -22.042 1.00 65.05 184 SER A N 1
ATOM 1381 C CA . SER A 1 187 ? -37.831 23.470 -23.254 1.00 69.40 184 SER A CA 1
ATOM 1382 C C . SER A 1 187 ? -37.291 22.052 -23.164 1.00 51.17 184 SER A C 1
ATOM 1383 O O . SER A 1 187 ? -36.481 21.657 -24.010 1.00 51.81 184 SER A O 1
ATOM 1386 N N . SER A 1 188 ? -37.701 21.288 -22.154 1.00 56.46 185 SER A N 1
ATOM 1387 C CA . SER A 1 188 ? -37.243 19.912 -22.020 1.00 53.72 185 SER A CA 1
ATOM 1388 C C . SER A 1 188 ? -37.660 19.106 -23.241 1.00 40.69 185 SER A C 1
ATOM 1389 O O . SER A 1 188 ? -38.846 19.046 -23.581 1.00 48.90 185 SER A O 1
ATOM 1392 N N . ILE A 1 189 ? -36.678 18.497 -23.909 1.00 42.70 186 ILE A N 1
ATOM 1393 C CA . ILE A 1 189 ? -36.980 17.671 -25.073 1.00 46.32 186 ILE A CA 1
ATOM 1394 C C . ILE A 1 189 ? -37.809 16.459 -24.676 1.00 45.77 186 ILE A C 1
ATOM 1395 O O . ILE A 1 189 ? -38.546 15.903 -25.499 1.00 51.18 186 ILE A O 1
ATOM 1400 N N . PHE A 1 190 ? -37.712 16.033 -23.415 1.00 41.57 187 PHE A N 1
ATOM 1401 C CA . PHE A 1 190 ? -38.445 14.863 -22.951 1.00 46.78 187 PHE A CA 1
ATOM 1402 C C . PHE A 1 190 ? -39.914 15.160 -22.681 1.00 50.73 187 PHE A C 1
ATOM 1403 O O . PHE A 1 190 ? -40.708 14.221 -22.557 1.00 54.58 187 PHE A O 1
ATOM 1411 N N . LEU A 1 191 ? -40.290 16.432 -22.588 1.00 46.61 188 LEU A N 1
ATOM 1412 C CA . LEU A 1 191 ? -41.689 16.823 -22.486 1.00 55.05 188 LEU A CA 1
ATOM 1413 C C . LEU A 1 191 ? -42.301 17.158 -23.840 1.00 48.56 188 LEU A C 1
ATOM 1414 O O . LEU A 1 191 ? -43.492 17.481 -23.904 1.00 58.11 188 LEU A O 1
ATOM 1419 N N . LYS A 1 192 ? -41.521 17.087 -24.915 1.00 54.76 189 LYS A N 1
ATOM 1420 C CA . LYS A 1 192 ? -42.023 17.379 -26.250 1.00 56.76 189 LYS A CA 1
ATOM 1421 C C . LYS A 1 192 ? -42.765 16.170 -26.805 1.00 69.70 189 LYS A C 1
ATOM 1422 O O . LYS A 1 192 ? -42.214 15.066 -26.867 1.00 54.72 189 LYS A O 1
ATOM 1428 N N . ASP A 1 193 ? -44.016 16.380 -27.209 1.00 62.10 190 ASP A N 1
ATOM 1429 C CA . ASP A 1 193 ? -44.848 15.306 -27.734 1.00 74.19 190 ASP A CA 1
ATOM 1430 C C . ASP A 1 193 ? -44.640 15.060 -29.222 1.00 69.73 190 ASP A C 1
ATOM 1431 O O . ASP A 1 193 ? -45.137 14.055 -29.742 1.00 75.01 190 ASP A O 1
ATOM 1436 N N . ASP A 1 194 ? -43.926 15.943 -29.916 1.00 68.49 191 ASP A N 1
ATOM 1437 C CA . ASP A 1 194 ? -43.637 15.772 -31.333 1.00 65.59 191 ASP A CA 1
ATOM 1438 C C . ASP A 1 194 ? -42.409 14.906 -31.585 1.00 66.17 191 ASP A C 1
ATOM 1439 O O . ASP A 1 194 ? -42.059 14.677 -32.747 1.00 65.74 191 ASP A O 1
ATOM 1444 N N . ILE A 1 195 ? -41.753 14.424 -30.533 1.00 51.58 192 ILE A N 1
ATOM 1445 C CA . ILE A 1 195 ? -40.568 13.582 -30.645 1.00 52.14 192 ILE A CA 1
ATOM 1446 C C . ILE A 1 195 ? -40.937 12.171 -30.209 1.00 55.19 192 ILE A C 1
ATOM 1447 O O . ILE A 1 195 ? -41.653 11.986 -29.218 1.00 51.06 192 ILE A O 1
ATOM 1452 N N . PHE A 1 196 ? -40.454 11.177 -30.951 1.00 45.28 193 PHE A N 1
ATOM 1453 C CA . PHE A 1 196 ? -40.619 9.788 -30.542 1.00 45.02 193 PHE A CA 1
ATOM 1454 C C . PHE A 1 196 ? -39.621 9.480 -29.434 1.00 44.25 193 PHE A C 1
ATOM 1455 O O . PHE A 1 196 ? -38.412 9.671 -29.609 1.00 40.52 193 PHE A O 1
ATOM 1463 N N . HIS A 1 197 ? -40.121 9.001 -28.300 1.00 42.26 194 HIS A N 1
ATOM 1464 C CA . HIS A 1 197 ? -39.324 8.851 -27.089 1.00 41.21 194 HIS A CA 1
ATOM 1465 C C . HIS A 1 197 ? -39.000 7.382 -26.854 1.00 46.48 194 HIS A C 1
ATOM 1466 O O . HIS A 1 197 ? -39.906 6.565 -26.652 1.00 47.74 194 HIS A O 1
ATOM 1473 N N . TYR A 1 198 ? -37.711 7.053 -26.886 1.00 42.91 195 TYR A N 1
ATOM 1474 C CA . TYR A 1 198 ? -37.223 5.768 -26.408 1.00 40.70 195 TYR A CA 1
ATOM 1475 C C . TYR A 1 198 ? -36.905 5.885 -24.924 1.00 41.83 195 TYR A C 1
ATOM 1476 O O . TYR A 1 198 ? -36.324 6.880 -24.481 1.00 36.86 195 TYR A O 1
ATOM 1485 N N . LYS A 1 199 ? -37.288 4.868 -24.155 1.00 38.10 196 LYS A N 1
ATOM 1486 C CA . LYS A 1 199 ? -37.161 4.910 -22.703 1.00 44.79 196 LYS A CA 1
ATOM 1487 C C . LYS A 1 199 ? -36.450 3.659 -22.210 1.00 44.99 196 LYS A C 1
ATOM 1488 O O . LYS A 1 199 ? -36.911 2.540 -22.457 1.00 44.09 196 LYS A O 1
ATOM 1494 N N . LEU A 1 200 ? -35.331 3.855 -21.514 1.00 40.04 197 LEU A N 1
ATOM 1495 C CA . LEU A 1 200 ? -34.611 2.779 -20.841 1.00 45.06 197 LEU A CA 1
ATOM 1496 C C . LEU A 1 200 ? -34.951 2.854 -19.357 1.00 50.71 197 LEU A C 1
ATOM 1497 O O . LEU A 1 200 ? -34.525 3.783 -18.662 1.00 41.25 197 LEU A O 1
ATOM 1502 N N . THR A 1 201 ? -35.721 1.878 -18.872 1.00 48.66 198 THR A N 1
ATOM 1503 C CA . THR A 1 201 ? -36.264 1.920 -17.518 1.00 52.86 198 THR A CA 1
ATOM 1504 C C . THR A 1 201 ? -35.749 0.783 -16.643 1.00 52.00 198 THR A C 1
ATOM 1505 O O . THR A 1 201 ? -36.371 0.463 -15.625 1.00 52.31 198 THR A O 1
ATOM 1509 N N . LYS A 1 202 ? -34.627 0.166 -17.007 1.00 45.63 199 LYS A N 1
ATOM 1510 C CA . LYS A 1 202 ? -34.087 -0.960 -16.258 1.00 54.70 199 LYS A CA 1
ATOM 1511 C C . LYS A 1 202 ? -32.611 -0.739 -15.968 1.00 48.33 199 LYS A C 1
ATOM 1512 O O . LYS A 1 202 ? -31.882 -0.181 -16.794 1.00 44.10 199 LYS A O 1
ATOM 1518 N N . VAL A 1 203 ? -32.178 -1.181 -14.791 1.00 50.36 200 VAL A N 1
ATOM 1519 C CA . VAL A 1 203 ? -30.766 -1.145 -14.424 1.00 46.84 200 VAL A CA 1
ATOM 1520 C C . VAL A 1 203 ? -30.084 -2.330 -15.097 1.00 53.40 200 VAL A C 1
ATOM 1521 O O . VAL A 1 203 ? -30.339 -3.485 -14.749 1.00 52.38 200 VAL A O 1
ATOM 1525 N N . VAL A 1 204 ? -29.214 -2.046 -16.063 1.00 52.70 201 VAL A N 1
ATOM 1526 C CA . VAL A 1 204 ? -28.540 -3.097 -16.816 1.00 52.08 201 VAL A CA 1
ATOM 1527 C C . VAL A 1 204 ? -27.546 -3.817 -15.917 1.00 61.61 201 VAL A C 1
ATOM 1528 O O . VAL A 1 204 ? -27.239 -3.357 -14.811 1.00 57.46 201 VAL A O 1
ATOM 1532 N N . ARG A 1 205 ? -27.037 -4.952 -16.390 1.00 70.28 202 ARG A N 1
ATOM 1533 C CA . ARG A 1 205 ? -26.036 -5.695 -15.645 1.00 69.20 202 ARG A CA 1
ATOM 1534 C C . ARG A 1 205 ? -24.748 -4.879 -15.533 1.00 70.32 202 ARG A C 1
ATOM 1535 O O . ARG A 1 205 ? -24.576 -3.839 -16.177 1.00 78.23 202 ARG A O 1
ATOM 1537 N N . GLN A 1 206 ? -23.845 -5.361 -14.674 1.00 69.60 203 GLN A N 1
ATOM 1538 C CA . GLN A 1 206 ? -22.587 -4.692 -14.344 1.00 77.17 203 GLN A CA 1
ATOM 1539 C C . GLN A 1 206 ? -22.829 -3.382 -13.600 1.00 67.07 203 GLN A C 1
ATOM 1540 O O . GLN A 1 206 ? -21.879 -2.719 -13.172 1.00 66.78 203 GLN A O 1
ATOM 1542 N N . ALA A 1 207 ? -24.099 -3.003 -13.441 1.00 67.51 204 ALA A N 1
ATOM 1543 C CA . ALA A 1 207 ? -24.486 -1.854 -12.639 1.00 71.84 204 ALA A CA 1
ATOM 1544 C C . ALA A 1 207 ? -25.607 -2.182 -11.664 1.00 67.74 204 ALA A C 1
ATOM 1545 O O . ALA A 1 207 ? -26.025 -1.301 -10.905 1.00 63.52 204 ALA A O 1
ATOM 1547 N N . GLU A 1 208 ? -26.101 -3.422 -11.663 1.00 69.47 205 GLU A N 1
ATOM 1548 C CA . GLU A 1 208 ? -27.153 -3.851 -10.752 1.00 75.27 205 GLU A CA 1
ATOM 1549 C C . GLU A 1 208 ? -26.675 -3.976 -9.313 1.00 75.62 205 GLU A C 1
ATOM 1550 O O . GLU A 1 208 ? -27.501 -4.196 -8.421 1.00 84.62 205 GLU A O 1
ATOM 1556 N N . ASP A 1 209 ? -25.371 -3.851 -9.067 1.00 74.14 206 ASP A N 1
ATOM 1557 C CA . ASP A 1 209 ? -24.801 -4.058 -7.743 1.00 72.80 206 ASP A CA 1
ATOM 1558 C C . ASP A 1 209 ? -23.878 -2.907 -7.364 1.00 75.95 206 ASP A C 1
ATOM 1559 O O . ASP A 1 209 ? -22.870 -3.104 -6.680 1.00 74.82 206 ASP A O 1
ATOM 1564 N N . ASN A 1 210 ? -24.220 -1.701 -7.808 1.00 59.09 207 ASN A N 1
ATOM 1565 C CA . ASN A 1 210 ? -23.492 -0.484 -7.478 1.00 62.90 207 ASN A CA 1
ATOM 1566 C C . ASN A 1 210 ? -24.259 0.268 -6.398 1.00 55.84 207 ASN A C 1
ATOM 1567 O O . ASN A 1 210 ? -25.466 0.494 -6.534 1.00 59.34 207 ASN A O 1
ATOM 1572 N N . ILE A 1 211 ? -23.557 0.649 -5.327 1.00 60.66 208 ILE A N 1
ATOM 1573 C CA . ILE A 1 211 ? -24.222 1.276 -4.186 1.00 59.26 208 ILE A CA 1
ATOM 1574 C C . ILE A 1 211 ? -24.826 2.617 -4.588 1.00 50.51 208 ILE A C 1
ATOM 1575 O O . ILE A 1 211 ? -25.954 2.948 -4.199 1.00 45.01 208 ILE A O 1
ATOM 1580 N N . ILE A 1 212 ? -24.094 3.405 -5.379 1.00 45.74 209 ILE A N 1
ATOM 1581 C CA . ILE A 1 212 ? -24.597 4.710 -5.800 1.00 47.14 209 ILE A CA 1
ATOM 1582 C C . ILE A 1 212 ? -25.817 4.552 -6.700 1.00 39.86 209 ILE A C 1
ATOM 1583 O O . ILE A 1 212 ? -26.810 5.276 -6.553 1.00 48.20 209 ILE A O 1
ATOM 1588 N N . ILE A 1 213 ? -25.764 3.610 -7.644 1.00 42.54 210 ILE A N 1
ATOM 1589 C CA . ILE A 1 213 ? -26.894 3.393 -8.544 1.00 43.99 210 ILE A CA 1
ATOM 1590 C C . ILE A 1 213 ? -28.118 2.934 -7.762 1.00 45.25 210 ILE A C 1
ATOM 1591 O O . ILE A 1 213 ? -29.247 3.357 -8.041 1.00 42.96 210 ILE A O 1
ATOM 1596 N N . ALA A 1 214 ? -27.914 2.067 -6.765 1.00 48.02 211 ALA A N 1
ATOM 1597 C CA . ALA A 1 214 ? -29.030 1.617 -5.938 1.00 45.92 211 ALA A CA 1
ATOM 1598 C C . ALA A 1 214 ? -29.663 2.783 -5.188 1.00 45.39 211 ALA A C 1
ATOM 1599 O O . ALA A 1 214 ? -30.890 2.851 -5.054 1.00 48.97 211 ALA A O 1
ATOM 1601 N N . LYS A 1 215 ? -28.841 3.712 -4.695 1.00 48.41 212 LYS A N 1
ATOM 1602 C CA . LYS A 1 215 ? -29.378 4.903 -4.044 1.00 44.26 212 LYS A CA 1
ATOM 1603 C C . LYS A 1 215 ? -30.133 5.779 -5.036 1.00 42.54 212 LYS A C 1
ATOM 1604 O O . LYS A 1 215 ? -31.212 6.294 -4.721 1.00 43.38 212 LYS A O 1
ATOM 1610 N N . SER A 1 216 ? -29.581 5.955 -6.240 1.00 40.43 213 SER A N 1
ATOM 1611 C CA . SER A 1 216 ? -30.233 6.793 -7.242 1.00 41.55 213 SER A CA 1
ATOM 1612 C C . SER A 1 216 ? -31.582 6.225 -7.657 1.00 43.38 213 SER A C 1
ATOM 1613 O O . SER A 1 216 ? -32.500 6.986 -7.986 1.00 43.99 213 SER A O 1
ATOM 1616 N N . GLN A 1 217 ? -31.723 4.897 -7.650 1.00 41.50 214 GLN A N 1
ATOM 1617 C CA . GLN A 1 217 ? -33.011 4.288 -7.966 1.00 42.96 214 GLN A CA 1
ATOM 1618 C C . GLN A 1 217 ? -34.046 4.577 -6.887 1.00 45.17 214 GLN A C 1
ATOM 1619 O O . GLN A 1 217 ? -35.238 4.701 -7.192 1.00 46.22 214 GLN A O 1
ATOM 1625 N N . GLU A 1 218 ? -33.617 4.685 -5.627 1.00 46.64 215 GLU A N 1
ATOM 1626 C CA . GLU A 1 218 ? -34.551 5.032 -4.560 1.00 48.93 215 GLU A CA 1
ATOM 1627 C C . GLU A 1 218 ? -35.049 6.463 -4.712 1.00 47.62 215 GLU A C 1
ATOM 1628 O O . GLU A 1 218 ? -36.222 6.750 -4.446 1.00 49.49 215 GLU A O 1
ATOM 1634 N N . LEU A 1 219 ? -34.172 7.376 -5.135 1.00 45.17 216 LEU A N 1
ATOM 1635 C CA . LEU A 1 219 ? -34.601 8.747 -5.392 1.00 44.55 216 LEU A CA 1
ATOM 1636 C C . LEU A 1 219 ? -35.546 8.809 -6.585 1.00 44.29 216 LEU A C 1
ATOM 1637 O O . LEU A 1 219 ? -36.528 9.560 -6.567 1.00 48.27 216 LEU A O 1
ATOM 1642 N N . ILE A 1 220 ? -35.264 8.027 -7.629 1.00 47.15 217 ILE A N 1
ATOM 1643 C CA . ILE A 1 220 ? -36.154 7.966 -8.784 1.00 48.85 217 ILE A CA 1
ATOM 1644 C C . ILE A 1 220 ? -37.501 7.379 -8.384 1.00 48.87 217 ILE A C 1
ATOM 1645 O O . ILE A 1 220 ? -38.558 7.848 -8.828 1.00 56.80 217 ILE A O 1
ATOM 1650 N N . LYS A 1 221 ? -37.484 6.350 -7.533 1.00 49.54 218 LYS A N 1
ATOM 1651 C CA . LYS A 1 221 ? -38.726 5.727 -7.087 1.00 53.52 218 LYS A CA 1
ATOM 1652 C C . LYS A 1 221 ? -39.635 6.733 -6.393 1.00 53.96 218 LYS A C 1
ATOM 1653 O O . LYS A 1 221 ? -40.844 6.766 -6.647 1.00 60.42 218 LYS A O 1
ATOM 1659 N N . ALA A 1 222 ? -39.071 7.571 -5.521 1.00 58.02 219 ALA A N 1
ATOM 1660 C CA . ALA A 1 222 ? -39.869 8.592 -4.854 1.00 59.82 219 ALA A CA 1
ATOM 1661 C C . ALA A 1 222 ? -40.301 9.702 -5.804 1.00 56.24 219 ALA A C 1
ATOM 1662 O O . ALA A 1 222 ? -41.300 10.378 -5.534 1.00 65.66 219 ALA A O 1
ATOM 1664 N N . MET A 1 223 ? -39.580 9.899 -6.909 1.00 54.74 220 MET A N 1
ATOM 1665 C CA . MET A 1 223 ? -39.905 10.983 -7.830 1.00 59.84 220 MET A CA 1
ATOM 1666 C C . MET A 1 223 ? -41.090 10.636 -8.724 1.00 67.67 220 MET A C 1
ATOM 1667 O O . MET A 1 223 ? -41.936 11.496 -8.995 1.00 75.06 220 MET A O 1
ATOM 1672 N N . ASP A 1 224 ? -41.169 9.388 -9.192 1.00 64.54 221 ASP A N 1
ATOM 1673 C CA . ASP A 1 224 ? -42.189 9.025 -10.171 1.00 70.87 221 ASP A CA 1
ATOM 1674 C C . ASP A 1 224 ? -43.561 8.811 -9.543 1.00 63.24 221 ASP A C 1
ATOM 1675 O O . ASP A 1 224 ? -44.577 9.028 -10.213 1.00 76.03 221 ASP A O 1
ATOM 1680 N N . GLN A 1 225 ? -43.623 8.385 -8.282 1.00 65.44 222 GLN A N 1
ATOM 1681 C CA . GLN A 1 225 ? -44.897 8.306 -7.579 1.00 80.01 222 GLN A CA 1
ATOM 1682 C C . GLN A 1 225 ? -45.173 9.538 -6.729 1.00 73.50 222 GLN A C 1
ATOM 1683 O O . GLN A 1 225 ? -46.272 9.657 -6.177 1.00 72.67 222 GLN A O 1
ATOM 1689 N N . LYS A 1 226 ? -44.197 10.440 -6.603 1.00 69.80 223 LYS A N 1
ATOM 1690 C CA . LYS A 1 226 ? -44.384 11.741 -5.960 1.00 75.61 223 LYS A CA 1
ATOM 1691 C C . LYS A 1 226 ? -44.801 11.590 -4.498 1.00 77.05 223 LYS A C 1
ATOM 1692 O O . LYS A 1 226 ? -45.660 12.318 -3.994 1.00 88.66 223 LYS A O 1
ATOM 1698 N N . THR A 1 227 ? -44.184 10.629 -3.816 1.00 77.19 224 THR A N 1
ATOM 1699 C CA . THR A 1 227 ? -44.276 10.478 -2.370 1.00 76.90 224 THR A CA 1
ATOM 1700 C C . THR A 1 227 ? -42.904 10.759 -1.776 1.00 75.08 224 THR A C 1
ATOM 1701 O O . THR A 1 227 ? -41.906 10.172 -2.208 1.00 68.75 224 THR A O 1
ATOM 1705 N N . TYR A 1 228 ? -42.849 11.656 -0.796 1.00 64.30 225 TYR A N 1
ATOM 1706 C CA . TYR A 1 228 ? -41.581 12.196 -0.335 1.00 68.62 225 TYR A CA 1
ATOM 1707 C C . TYR A 1 228 ? -41.435 12.052 1.172 1.00 71.51 225 TYR A C 1
ATOM 1708 O O . TYR A 1 228 ? -42.416 12.074 1.922 1.00 68.70 225 TYR A O 1
ATOM 1717 N N . TYR A 1 229 ? -40.184 11.905 1.596 1.00 69.18 226 TYR A N 1
ATOM 1718 C CA . TYR A 1 229 ? -39.834 11.919 2.999 1.00 58.90 226 TYR A CA 1
ATOM 1719 C C . TYR A 1 229 ? -39.932 13.350 3.543 1.00 64.70 226 TYR A C 1
ATOM 1720 O O . TYR A 1 229 ? -39.975 14.308 2.772 1.00 62.60 226 TYR A O 1
ATOM 1729 N N . PRO A 1 230 ? -39.966 13.528 4.872 1.00 64.00 227 PRO A N 1
ATOM 1730 C CA . PRO A 1 230 ? -40.061 14.899 5.403 1.00 60.22 227 PRO A CA 1
ATOM 1731 C C . PRO A 1 230 ? -38.778 15.704 5.244 1.00 56.68 227 PRO A C 1
ATOM 1732 O O . PRO A 1 230 ? -38.850 16.935 5.182 1.00 67.75 227 PRO A O 1
ATOM 1736 N N . SER A 1 231 ? -37.617 15.059 5.139 1.00 61.10 228 SER A N 1
ATOM 1737 C CA . SER A 1 231 ? -36.361 15.748 4.882 1.00 56.38 228 SER A CA 1
ATOM 1738 C C . SER A 1 231 ? -35.569 14.959 3.850 1.00 56.26 228 SER A C 1
ATOM 1739 O O . SER A 1 231 ? -35.640 13.728 3.801 1.00 51.94 228 SER A O 1
ATOM 1742 N N . VAL A 1 232 ? -34.814 15.683 3.019 1.00 52.80 229 VAL A N 1
ATOM 1743 C CA . VAL A 1 232 ? -33.973 15.041 2.014 1.00 50.82 229 VAL A CA 1
ATOM 1744 C C . VAL A 1 232 ? -32.901 14.175 2.666 1.00 47.03 229 VAL A C 1
ATOM 1745 O O . VAL A 1 232 ? -32.378 13.247 2.038 1.00 45.17 229 VAL A O 1
ATOM 1749 N N . ASN A 1 233 ? -32.575 14.447 3.931 1.00 56.51 230 ASN A N 1
ATOM 1750 C CA . ASN A 1 233 ? -31.596 13.648 4.653 1.00 49.32 230 ASN A CA 1
ATOM 1751 C C . ASN A 1 233 ? -32.110 12.251 4.973 1.00 59.40 230 ASN A C 1
ATOM 1752 O O . ASN A 1 233 ? -31.305 11.362 5.267 1.00 55.37 230 ASN A O 1
ATOM 1757 N N . ASP A 1 234 ? -33.427 12.037 4.918 1.00 54.16 231 ASP A N 1
ATOM 1758 C CA . ASP A 1 234 ? -33.981 10.730 5.252 1.00 57.56 231 ASP A CA 1
ATOM 1759 C C . ASP A 1 234 ? -33.685 9.683 4.188 1.00 66.78 231 ASP A C 1
ATOM 1760 O O . ASP A 1 234 ? -33.840 8.486 4.455 1.00 63.54 231 ASP A O 1
ATOM 1765 N N . TYR A 1 235 ? -33.261 10.098 2.997 1.00 56.97 232 TYR A N 1
ATOM 1766 C CA . TYR A 1 235 ? -32.882 9.165 1.946 1.00 59.92 232 TYR A CA 1
ATOM 1767 C C . TYR A 1 235 ? -31.481 8.598 2.141 1.00 60.11 232 TYR A C 1
ATOM 1768 O O . TYR A 1 235 ? -30.996 7.870 1.269 1.00 57.90 232 TYR A O 1
ATOM 1777 N N . PHE A 1 236 ? -30.825 8.915 3.261 1.00 59.25 233 PHE A N 1
ATOM 1778 C CA . PHE A 1 236 ? -29.487 8.410 3.544 1.00 61.35 233 PHE A CA 1
ATOM 1779 C C . PHE A 1 236 ? -29.373 7.920 4.985 1.00 70.90 233 PHE A C 1
ATOM 1780 O O . PHE A 1 236 ? -28.284 7.944 5.568 1.00 79.77 233 PHE A O 1
ATOM 1788 N N . VAL A 1 237 ? -30.488 7.470 5.572 1.00 66.66 234 VAL A N 1
ATOM 1789 C CA . VAL A 1 237 ? -30.482 6.979 6.950 1.00 68.92 234 VAL A CA 1
ATOM 1790 C C . VAL A 1 237 ? -29.899 5.585 7.094 1.00 86.45 234 VAL A C 1
ATOM 1791 O O . VAL A 1 237 ? -29.623 5.158 8.222 1.00 101.87 234 VAL A O 1
ATOM 1795 N N . ASN A 1 238 ? -29.717 4.853 5.996 1.00 103.42 235 ASN A N 1
ATOM 1796 C CA . ASN A 1 238 ? -29.193 3.497 6.073 1.00 109.09 235 ASN A CA 1
ATOM 1797 C C . ASN A 1 238 ? -27.681 3.432 5.923 1.00 119.00 235 ASN A C 1
ATOM 1798 O O . ASN A 1 238 ? -27.073 2.442 6.350 1.00 122.36 235 ASN A O 1
ATOM 1803 N N . ILE A 1 239 ? -27.067 4.457 5.333 1.00 136.07 236 ILE A N 1
ATOM 1804 C CA . ILE A 1 239 ? -25.650 4.408 4.981 1.00 140.16 236 ILE A CA 1
ATOM 1805 C C . ILE A 1 239 ? -24.758 4.891 6.125 1.00 148.10 236 ILE A C 1
ATOM 1806 O O . ILE A 1 239 ? -23.680 4.331 6.341 1.00 155.38 236 ILE A O 1
ATOM 1811 N N . THR A 1 240 ? -25.198 5.910 6.874 1.00 125.22 237 THR A N 1
ATOM 1812 C CA . THR A 1 240 ? -24.580 6.369 8.122 1.00 124.79 237 THR A CA 1
ATOM 1813 C C . THR A 1 240 ? -23.055 6.294 8.132 1.00 126.69 237 THR A C 1
ATOM 1814 O O . THR A 1 240 ? -22.453 5.912 9.142 1.00 132.68 237 THR A O 1
ATOM 1818 N N . GLU A 1 241 ? -22.437 6.643 7.003 1.00 108.29 238 GLU A N 1
AT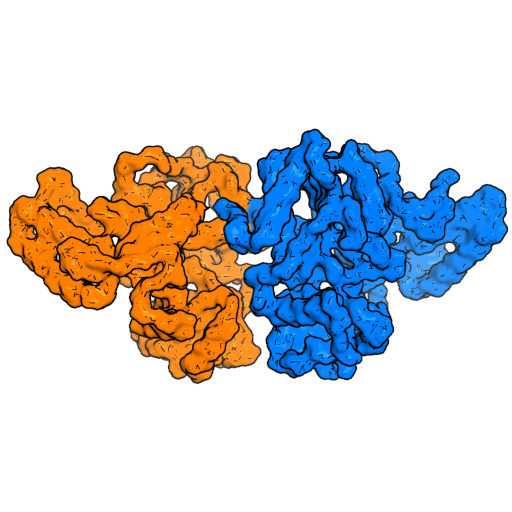OM 1819 C CA . GLU A 1 241 ? -20.989 6.671 6.812 1.00 101.13 238 GLU A CA 1
ATOM 1820 C C . GLU A 1 241 ? -20.356 5.279 6.844 1.00 125.16 238 GLU A C 1
ATOM 1821 O O . GLU A 1 241 ? -19.470 4.991 6.033 1.00 120.46 238 GLU A O 1
ATOM 1827 N N . ASP A 1 242 ? -20.795 4.395 7.747 1.00 141.46 239 ASP A N 1
ATOM 1828 C CA . ASP A 1 242 ? -20.247 3.034 7.794 1.00 139.93 239 ASP A CA 1
ATOM 1829 C C . ASP A 1 242 ? -20.750 2.155 6.651 1.00 141.69 239 ASP A C 1
ATOM 1830 O O . ASP A 1 242 ? -21.030 0.970 6.849 1.00 148.83 239 ASP A O 1
ATOM 1835 N N . THR A 1 243 ? -20.869 2.713 5.448 1.00 137.32 240 THR A N 1
ATOM 1836 C CA . THR A 1 243 ? -21.339 1.998 4.270 1.00 142.49 240 THR A CA 1
ATOM 1837 C C . THR A 1 243 ? -20.387 2.284 3.117 1.00 134.30 240 THR A C 1
ATOM 1838 O O . THR A 1 243 ? -19.869 3.398 2.993 1.00 126.86 240 THR A O 1
ATOM 1842 N N . GLU A 1 244 ? -20.133 1.272 2.293 1.00 120.00 241 GLU A N 1
ATOM 1843 C CA . GLU A 1 244 ? -19.263 1.456 1.144 1.00 114.47 241 GLU A CA 1
ATOM 1844 C C . GLU A 1 244 ? -19.987 2.222 0.039 1.00 100.72 241 GLU A C 1
ATOM 1845 O O . GLU A 1 244 ? -21.217 2.312 0.008 1.00 97.89 241 GLU A O 1
ATOM 1851 N N . GLY A 1 245 ? -19.201 2.790 -0.872 1.00 86.91 242 GLY A N 1
ATOM 1852 C CA . GLY A 1 245 ? -19.760 3.515 -1.996 1.00 76.99 242 GLY A CA 1
ATOM 1853 C C . GLY A 1 245 ? -20.238 4.914 -1.666 1.00 68.55 242 GLY A C 1
ATOM 1854 O O . GLY A 1 245 ? -20.053 5.841 -2.460 1.00 66.70 242 GLY A O 1
ATOM 1855 N N . ILE A 1 246 ? -20.874 5.086 -0.510 1.00 63.28 243 ILE A N 1
ATOM 1856 C CA . ILE A 1 246 ? -21.382 6.384 -0.083 1.00 63.26 243 ILE A CA 1
ATOM 1857 C C . ILE A 1 246 ? -21.012 6.586 1.380 1.00 71.05 243 ILE A C 1
ATOM 1858 O O . ILE A 1 246 ? -21.161 5.671 2.196 1.00 76.17 243 ILE A O 1
ATOM 1863 N N . LYS A 1 247 ? -20.544 7.789 1.721 1.00 60.03 244 LYS A N 1
ATOM 1864 C CA . LYS A 1 247 ? -20.078 8.072 3.076 1.00 59.35 244 LYS A CA 1
ATOM 1865 C C . LYS A 1 247 ? -20.579 9.433 3.542 1.00 57.70 244 LYS A C 1
ATOM 1866 O O . LYS A 1 247 ? -20.423 10.432 2.833 1.00 50.38 244 LYS A O 1
ATOM 1872 N N . LEU A 1 248 ? -21.162 9.467 4.745 1.00 68.00 245 LEU A N 1
ATOM 1873 C CA . LEU A 1 248 ? -21.518 10.712 5.431 1.00 64.51 245 LEU A CA 1
ATOM 1874 C C . LEU A 1 248 ? -20.345 11.244 6.247 1.00 61.01 245 LEU A C 1
ATOM 1875 O O . LEU A 1 248 ? -19.839 10.568 7.145 1.00 66.04 245 LEU A O 1
ATOM 1880 N N . LEU A 1 249 ? -19.908 12.451 5.917 1.00 56.95 246 LEU A N 1
ATOM 1881 C CA . LEU A 1 249 ? -18.842 13.100 6.657 1.00 58.24 246 LEU A CA 1
ATOM 1882 C C . LEU A 1 249 ? -19.451 14.047 7.682 1.00 66.55 246 LEU A C 1
ATOM 1883 O O . LEU A 1 249 ? -20.557 14.565 7.501 1.00 72.77 246 LEU A O 1
ATOM 1888 N N . LYS A 1 250 ? -18.736 14.231 8.789 1.00 72.10 247 LYS A N 1
ATOM 1889 C CA . LYS A 1 250 ? -19.281 14.959 9.926 1.00 73.86 247 LYS A CA 1
ATOM 1890 C C . LYS A 1 250 ? -19.022 16.456 9.858 1.00 71.68 247 LYS A C 1
ATOM 1891 O O . LYS A 1 250 ? -19.853 17.237 10.332 1.00 74.66 247 LYS A O 1
ATOM 1897 N N . SER A 1 251 ? -17.898 16.882 9.285 1.00 66.76 248 SER A N 1
ATOM 1898 C CA . SER A 1 251 ? -17.551 18.295 9.271 1.00 59.56 248 SER A CA 1
ATOM 1899 C C . SER A 1 251 ? -16.712 18.600 8.038 1.00 56.02 248 SER A C 1
ATOM 1900 O O . SER A 1 251 ? -16.327 17.705 7.282 1.00 59.13 248 SER A O 1
ATOM 1903 N N . ASN A 1 252 ? -16.438 19.893 7.842 1.00 60.26 249 ASN A N 1
ATOM 1904 C CA . ASN A 1 252 ? -15.563 20.312 6.752 1.00 57.47 249 ASN A CA 1
ATOM 1905 C C . ASN A 1 252 ? -14.150 19.777 6.935 1.00 59.53 249 ASN A C 1
ATOM 1906 O O . ASN A 1 252 ? -13.445 19.533 5.948 1.00 59.34 249 ASN A O 1
ATOM 1911 N N . VAL A 1 253 ? -13.721 19.590 8.184 1.00 66.39 250 VAL A N 1
ATOM 1912 C CA . VAL A 1 253 ? -12.367 19.118 8.451 1.00 63.63 250 VAL A CA 1
ATOM 1913 C C . VAL A 1 253 ? -12.178 17.705 7.913 1.00 61.77 250 VAL A C 1
ATOM 1914 O O . VAL A 1 253 ? -11.181 17.405 7.248 1.00 62.53 250 VAL A O 1
ATOM 1918 N N . GLU A 1 254 ? -13.137 16.816 8.188 1.00 58.66 251 GLU A N 1
ATOM 1919 C CA . GLU A 1 254 ? -13.045 15.453 7.677 1.00 65.88 251 GLU A CA 1
ATOM 1920 C C . GLU A 1 254 ? -13.167 15.413 6.160 1.00 56.75 251 GLU A C 1
ATOM 1921 O O . GLU A 1 254 ? -12.632 14.499 5.521 1.00 59.27 251 GLU A O 1
ATOM 1923 N N . LEU A 1 255 ? -13.860 16.388 5.569 1.00 61.35 252 LEU A N 1
ATOM 1924 C CA . LEU A 1 255 ? -13.997 16.431 4.116 1.00 55.41 252 LEU A CA 1
ATOM 1925 C C . LEU A 1 255 ? -12.654 16.712 3.455 1.00 52.41 252 LEU A C 1
ATOM 1926 O O . LEU A 1 255 ? -12.188 15.940 2.609 1.00 55.56 252 LEU A O 1
ATOM 1931 N N . PHE A 1 256 ? -12.012 17.817 3.836 1.00 51.36 253 PHE A N 1
ATOM 1932 C CA . PHE A 1 256 ? -10.754 18.198 3.208 1.00 47.53 253 PHE A CA 1
ATOM 1933 C C . PHE A 1 256 ? -9.597 17.308 3.643 1.00 55.63 253 PHE A C 1
ATOM 1934 O O . PHE A 1 256 ? -8.615 17.189 2.903 1.00 58.29 253 PHE A O 1
ATOM 1942 N N . GLU A 1 257 ? -9.690 16.678 4.817 1.00 56.24 254 GLU A N 1
ATOM 1943 C CA . GLU A 1 257 ? -8.669 15.712 5.210 1.00 52.40 254 GLU A CA 1
ATOM 1944 C C . GLU A 1 257 ? -8.673 14.510 4.273 1.00 53.94 254 GLU A C 1
ATOM 1945 O O . GLU A 1 257 ? -7.613 13.972 3.932 1.00 61.12 254 GLU A O 1
ATOM 1948 N N . LEU A 1 258 ? -9.861 14.083 3.835 1.00 57.73 255 LEU A N 1
ATOM 1949 C CA . LEU A 1 258 ? -9.963 13.011 2.853 1.00 55.76 255 LEU A CA 1
ATOM 1950 C C . LEU A 1 258 ? -9.703 13.509 1.438 1.00 51.67 255 LEU A C 1
ATOM 1951 O O . LEU A 1 258 ? -9.139 12.772 0.620 1.00 54.59 255 LEU A O 1
ATOM 1956 N N . TYR A 1 259 ? -10.099 14.747 1.135 1.00 45.31 256 TYR A N 1
ATOM 1957 C CA . TYR A 1 259 ? -9.968 15.263 -0.225 1.00 46.86 256 TYR A CA 1
ATOM 1958 C C . TYR A 1 259 ? -8.506 15.457 -0.608 1.00 48.68 256 TYR A C 1
ATOM 1959 O O . TYR A 1 259 ? -8.070 15.012 -1.676 1.00 48.44 256 TYR A O 1
ATOM 1968 N N . PHE A 1 260 ? -7.733 16.126 0.250 1.00 44.32 257 PHE A N 1
ATOM 1969 C CA . PHE A 1 260 ? -6.339 16.405 -0.074 1.00 48.29 257 PHE A CA 1
ATOM 1970 C C . PHE A 1 260 ? -5.472 15.154 -0.033 1.00 52.74 257 PHE A C 1
ATOM 1971 O O . PHE A 1 260 ? -4.379 15.154 -0.608 1.00 54.44 257 PHE A O 1
ATOM 1979 N N . SER A 1 261 ? -5.930 14.094 0.631 1.00 53.55 258 SER A N 1
ATOM 1980 C CA . SER A 1 261 ? -5.256 12.804 0.575 1.00 63.52 258 SER A CA 1
ATOM 1981 C C . SER A 1 261 ? -5.745 11.937 -0.577 1.00 62.13 258 SER A C 1
ATOM 1982 O O . SER A 1 261 ? -5.135 10.900 -0.856 1.00 70.16 258 SER A O 1
ATOM 1985 N N . ASP A 1 262 ? -6.821 12.338 -1.250 1.00 61.49 259 ASP A N 1
ATOM 1986 C CA . ASP A 1 262 ? -7.364 11.570 -2.361 1.00 58.21 259 ASP A CA 1
ATOM 1987 C C . ASP A 1 262 ? -6.533 11.807 -3.616 1.00 67.61 259 ASP A C 1
ATOM 1988 O O . ASP A 1 262 ? -6.291 12.954 -4.005 1.00 58.99 259 ASP A O 1
ATOM 1993 N N . PHE A 1 263 ? -6.095 10.719 -4.248 1.00 66.50 260 PHE A N 1
ATOM 1994 C CA . PHE A 1 263 ? -5.348 10.788 -5.497 1.00 65.29 260 PHE A CA 1
ATOM 1995 C C . PHE A 1 263 ? -6.161 10.296 -6.688 1.00 64.68 260 PHE A C 1
ATOM 1996 O O . PHE A 1 263 ? -5.627 10.214 -7.799 1.00 68.07 260 PHE A O 1
ATOM 2004 N N . LYS A 1 264 ? -7.434 9.969 -6.486 1.00 59.28 261 LYS A N 1
ATOM 2005 C CA . LYS A 1 264 ? -8.290 9.518 -7.570 1.00 58.95 261 LYS A CA 1
ATOM 2006 C C . LYS A 1 264 ? -8.873 10.712 -8.323 1.00 60.08 261 LYS A C 1
ATOM 2007 O O . LYS A 1 264 ? -8.763 11.867 -7.901 1.00 53.17 261 LYS A O 1
ATOM 2013 N N . ASP A 1 265 ? -9.501 10.419 -9.459 1.00 57.05 262 ASP A N 1
ATOM 2014 C CA . ASP A 1 265 ? -10.205 11.439 -10.231 1.00 54.21 262 ASP A CA 1
ATOM 2015 C C . ASP A 1 265 ? -11.435 11.886 -9.451 1.00 49.19 262 ASP A C 1
ATOM 2016 O O . ASP A 1 265 ? -12.416 11.144 -9.347 1.00 49.42 262 ASP A O 1
ATOM 2021 N N . LYS A 1 266 ? -11.388 13.096 -8.900 1.00 45.35 263 LYS A N 1
ATOM 2022 C CA . LYS A 1 266 ? -12.403 13.563 -7.969 1.00 46.95 263 LYS A CA 1
ATOM 2023 C C . LYS A 1 266 ? -12.961 14.908 -8.414 1.00 45.97 263 LYS A C 1
ATOM 2024 O O . LYS A 1 266 ? -12.483 15.529 -9.368 1.00 40.04 263 LYS A O 1
ATOM 2030 N N . MET A 1 267 ? -13.988 15.351 -7.692 1.00 41.63 264 MET A N 1
ATOM 2031 C CA . MET A 1 267 ? -14.659 16.621 -7.926 1.00 39.29 264 MET A CA 1
ATOM 2032 C C . MET A 1 267 ? -15.563 16.905 -6.735 1.00 42.80 264 MET A C 1
ATOM 2033 O O . MET A 1 267 ? -16.124 15.977 -6.148 1.00 38.47 264 MET A O 1
ATOM 2038 N N . THR A 1 268 ? -15.677 18.179 -6.369 1.00 35.00 265 THR A N 1
ATOM 2039 C CA . THR A 1 268 ? -16.579 18.615 -5.315 1.00 34.66 265 THR A CA 1
ATOM 2040 C C . THR A 1 268 ? -17.719 19.426 -5.917 1.00 36.32 265 THR A C 1
ATOM 2041 O O . THR A 1 268 ? -17.611 19.968 -7.020 1.00 40.09 265 THR A O 1
ATOM 2045 N N . GLY A 1 269 ? -18.823 19.504 -5.180 1.00 33.81 266 GLY A N 1
ATOM 2046 C CA . GLY A 1 269 ? -19.994 20.185 -5.697 1.00 38.12 266 GLY A CA 1
ATOM 2047 C C . GLY A 1 269 ? -20.989 20.536 -4.617 1.00 39.28 266 GLY A C 1
ATOM 2048 O O . GLY A 1 269 ? -21.039 19.908 -3.554 1.00 36.98 266 GLY A O 1
ATOM 2049 N N . ALA A 1 270 ? -21.791 21.556 -4.911 1.00 34.78 267 ALA A N 1
ATOM 2050 C CA . ALA A 1 270 ? -22.867 21.992 -4.034 1.00 34.69 267 ALA A CA 1
ATOM 2051 C C . ALA A 1 270 ? -23.956 22.623 -4.893 1.00 38.36 267 ALA A C 1
ATOM 2052 O O . ALA A 1 270 ? -23.846 22.689 -6.120 1.00 39.94 267 ALA A O 1
ATOM 2054 N N . TYR A 1 271 ? -25.015 23.094 -4.236 1.00 38.87 268 TYR A N 1
ATOM 2055 C CA . TYR A 1 271 ? -26.149 23.683 -4.938 1.00 38.73 268 TYR A CA 1
ATOM 2056 C C . TYR A 1 271 ? -25.936 25.166 -5.227 1.00 31.30 268 TYR A C 1
ATOM 2057 O O . TYR A 1 271 ? -26.034 25.595 -6.381 1.00 41.78 268 TYR A O 1
ATOM 2066 N N . THR A 1 272 ? -25.648 25.957 -4.200 1.00 38.15 269 THR A N 1
ATOM 2067 C CA . THR A 1 272 ? -25.545 27.398 -4.369 1.00 39.19 269 THR A CA 1
ATOM 2068 C C . THR A 1 272 ? -24.162 27.792 -4.875 1.00 43.89 269 THR A C 1
ATOM 2069 O O . THR A 1 272 ? -23.163 27.116 -4.614 1.00 41.49 269 THR A O 1
ATOM 2073 N N . ASN A 1 273 ? -24.118 28.905 -5.611 1.00 36.74 270 ASN A N 1
ATOM 2074 C CA . ASN A 1 273 ? -22.852 29.387 -6.154 1.00 38.08 270 ASN A CA 1
ATOM 2075 C C . ASN A 1 273 ? -21.902 29.846 -5.056 1.00 37.06 270 ASN A C 1
ATOM 2076 O O . ASN A 1 273 ? -20.681 29.718 -5.205 1.00 33.42 270 ASN A O 1
ATOM 2081 N N . LYS A 1 274 ? -22.435 30.377 -3.953 1.00 31.04 271 LYS A N 1
ATOM 2082 C CA . LYS A 1 274 ? -21.576 30.894 -2.891 1.00 39.20 271 LYS A CA 1
ATOM 2083 C C . LYS A 1 274 ? -20.766 29.780 -2.239 1.00 39.83 271 LYS A C 1
ATOM 2084 O O . LYS A 1 274 ? -19.578 29.958 -1.945 1.00 39.95 271 LYS A O 1
ATOM 2090 N N . VAL A 1 275 ? -21.387 28.621 -2.010 1.00 37.02 272 VAL A N 1
ATOM 2091 C CA . VAL A 1 275 ? -20.658 27.494 -1.439 1.00 37.20 272 VAL A CA 1
ATOM 2092 C C . VAL A 1 275 ? -19.656 26.942 -2.447 1.00 38.96 272 VAL A C 1
ATOM 2093 O O . VAL A 1 275 ? -18.527 26.587 -2.090 1.00 37.55 272 VAL A O 1
ATOM 2097 N N . VAL A 1 276 ? -20.049 26.871 -3.722 1.00 32.22 273 VAL A N 1
ATOM 2098 C CA . VAL A 1 276 ? -19.142 26.380 -4.757 1.00 33.71 273 VAL A CA 1
ATOM 2099 C C . VAL A 1 276 ? -17.930 27.296 -4.882 1.00 36.30 273 VAL A C 1
ATOM 2100 O O . VAL A 1 276 ? -16.792 26.829 -5.019 1.00 37.31 273 VAL A O 1
ATOM 2104 N N . ASN A 1 277 ? -18.154 28.612 -4.831 1.00 32.73 274 ASN A N 1
ATOM 2105 C CA . ASN A 1 277 ? -17.040 29.554 -4.886 1.00 36.11 274 ASN A CA 1
ATOM 2106 C C . ASN A 1 277 ? -16.110 29.379 -3.691 1.00 33.44 274 ASN A C 1
ATOM 2107 O O . ASN A 1 277 ? -14.887 29.509 -3.823 1.00 32.72 274 ASN A O 1
ATOM 2112 N N . GLN A 1 278 ? -16.672 29.084 -2.516 1.00 33.79 275 GLN A N 1
ATOM 2113 C CA . GLN A 1 278 ? -15.848 28.888 -1.327 1.00 36.64 275 GLN A CA 1
ATOM 2114 C C . GLN A 1 278 ? -14.954 27.663 -1.470 1.00 36.07 275 GLN A C 1
ATOM 2115 O O . GLN A 1 278 ? -13.779 27.695 -1.088 1.00 35.11 275 GLN A O 1
ATOM 2121 N N . PHE A 1 279 ? -15.498 26.570 -2.009 1.00 32.05 276 PHE A N 1
ATOM 2122 C CA . PHE A 1 279 ? -14.690 25.377 -2.236 1.00 30.26 276 PHE A CA 1
ATOM 2123 C C . PHE A 1 279 ? -13.566 25.657 -3.226 1.00 33.93 276 PHE A C 1
ATOM 2124 O O . PHE A 1 279 ? -12.418 25.257 -3.003 1.00 30.81 276 PHE A O 1
ATOM 2132 N N . ASN A 1 280 ? -13.878 26.356 -4.320 1.00 30.76 277 ASN A N 1
ATOM 2133 C CA . ASN A 1 280 ? -12.881 26.613 -5.355 1.00 30.64 277 ASN A CA 1
ATOM 2134 C C . ASN A 1 280 ? -11.741 27.477 -4.827 1.00 32.37 277 ASN A C 1
ATOM 2135 O O . ASN A 1 280 ? -10.565 27.186 -5.073 1.00 33.26 277 ASN A O 1
ATOM 2140 N N . GLU A 1 281 ? -12.069 28.548 -4.099 1.00 31.48 278 GLU A N 1
ATOM 2141 C CA . GLU A 1 281 ? -11.028 29.442 -3.601 1.00 36.19 278 GLU A CA 1
ATOM 2142 C C . GLU A 1 281 ? -10.200 28.776 -2.508 1.00 34.83 278 GLU A C 1
ATOM 2143 O O . GLU A 1 281 ? -8.986 28.998 -2.420 1.00 37.43 278 GLU A O 1
ATOM 2149 N N . TYR A 1 282 ? -10.835 27.955 -1.669 1.00 33.61 279 TYR A N 1
ATOM 2150 C CA . TYR A 1 282 ? -10.107 27.310 -0.580 1.00 40.74 279 TYR A CA 1
ATOM 2151 C C . TYR A 1 282 ? -9.175 26.222 -1.099 1.00 39.42 279 TYR A C 1
ATOM 2152 O O . TYR A 1 282 ? -8.032 26.107 -0.641 1.00 40.32 279 TYR A O 1
ATOM 2161 N N . ILE A 1 283 ? -9.645 25.412 -2.049 1.00 32.90 280 ILE A N 1
ATOM 2162 C CA . ILE A 1 283 ? -8.818 24.327 -2.569 1.00 41.38 280 ILE A CA 1
ATOM 2163 C C . ILE A 1 283 ? -7.645 24.883 -3.367 1.00 36.17 280 ILE A C 1
ATOM 2164 O O . ILE A 1 283 ? -6.512 24.402 -3.246 1.00 40.01 280 ILE A O 1
ATOM 2169 N N . ARG A 1 284 ? -7.895 25.906 -4.187 1.00 35.30 281 ARG A N 1
ATOM 2170 C CA . ARG A 1 284 ? -6.832 26.466 -5.016 1.00 35.35 281 ARG A CA 1
ATOM 2171 C C . ARG A 1 284 ? -5.716 27.059 -4.165 1.00 34.58 281 ARG A C 1
ATOM 2172 O O . ARG A 1 284 ? -4.531 26.858 -4.455 1.00 38.37 281 ARG A O 1
ATOM 2180 N N . TYR A 1 285 ? -6.072 27.791 -3.106 1.00 32.35 282 TYR A N 1
ATOM 2181 C CA . TYR A 1 285 ? -5.047 28.410 -2.272 1.00 35.68 282 TYR A CA 1
ATOM 2182 C C . TYR A 1 285 ? -4.324 27.373 -1.421 1.00 40.25 282 TYR A C 1
ATOM 2183 O O . TYR A 1 285 ? -3.119 27.496 -1.176 1.00 41.76 282 TYR A O 1
ATOM 2192 N N . THR A 1 286 ? -5.039 26.349 -0.953 1.00 39.51 283 THR A N 1
ATOM 2193 C CA . THR A 1 286 ? -4.385 25.301 -0.178 1.00 38.77 283 THR A CA 1
ATOM 2194 C C . THR A 1 286 ? -3.373 24.539 -1.025 1.00 40.56 283 THR A C 1
ATOM 2195 O O . THR A 1 286 ? -2.348 24.079 -0.509 1.00 48.42 283 THR A O 1
ATOM 2199 N N . LEU A 1 287 ? -3.629 24.421 -2.329 1.00 40.77 284 LEU A N 1
ATOM 2200 C CA . LEU A 1 287 ? -2.731 23.680 -3.207 1.00 43.16 284 LEU A CA 1
ATOM 2201 C C . LEU A 1 287 ? -1.532 24.522 -3.627 1.00 44.44 284 LEU A C 1
ATOM 2202 O O . LEU A 1 287 ? -0.392 24.045 -3.603 1.00 42.70 284 LEU A O 1
ATOM 2207 N N . TYR A 1 288 ? -1.766 25.778 -4.016 1.00 42.01 285 TYR A N 1
ATOM 2208 C CA . TYR A 1 288 ? -0.721 26.608 -4.600 1.00 40.11 285 TYR A CA 1
ATOM 2209 C C . TYR A 1 288 ? -0.382 27.863 -3.809 1.00 45.14 285 TYR A C 1
ATOM 2210 O O . TYR A 1 288 ? 0.690 28.434 -4.040 1.00 45.79 285 TYR A O 1
ATOM 2219 N N . GLN A 1 289 ? -1.250 28.310 -2.898 1.00 38.13 286 GLN A N 1
ATOM 2220 C CA . GLN A 1 289 ? -1.067 29.582 -2.195 1.00 44.15 286 GLN A CA 1
ATOM 2221 C C . GLN A 1 289 ? -0.887 30.727 -3.188 1.00 41.11 286 GLN A C 1
ATOM 2222 O O . GLN A 1 289 ? -0.035 31.602 -3.020 1.00 44.25 286 GLN A O 1
ATOM 2228 N N . GLU A 1 290 ? -1.703 30.715 -4.238 1.00 40.02 287 GLU A N 1
ATOM 2229 C CA . GLU A 1 290 ? -1.586 31.673 -5.327 1.00 39.84 287 GLU A CA 1
ATOM 2230 C C . GLU A 1 290 ? -2.502 32.864 -5.081 1.00 37.71 287 GLU A C 1
ATOM 2231 O O . GLU A 1 290 ? -3.706 32.697 -4.862 1.00 41.68 287 GLU A O 1
ATOM 2237 N N . THR A 1 291 ? -1.925 34.063 -5.117 1.00 37.42 288 THR A N 1
ATOM 2238 C CA . THR A 1 291 ? -2.702 35.289 -5.006 1.00 42.32 288 THR A CA 1
ATOM 2239 C C . THR A 1 291 ? -3.146 35.830 -6.358 1.00 38.64 288 THR A C 1
ATOM 2240 O O . THR A 1 291 ? -4.067 36.653 -6.409 1.00 40.13 288 THR A O 1
ATOM 2244 N N . LYS A 1 292 ? -2.520 35.387 -7.446 1.00 34.55 289 LYS A N 1
ATOM 2245 C CA . LYS A 1 292 ? -2.899 35.836 -8.778 1.00 36.80 289 LYS A CA 1
ATOM 2246 C C . LYS A 1 292 ? -4.199 35.172 -9.210 1.00 34.81 289 LYS A C 1
ATOM 2247 O O . LYS A 1 292 ? -4.446 34.000 -8.910 1.00 32.96 289 LYS A O 1
ATOM 2253 N N . PHE A 1 293 ? -5.033 35.933 -9.924 1.00 32.93 290 PHE A N 1
ATOM 2254 C CA . PHE A 1 293 ? -6.342 35.428 -10.326 1.00 33.61 290 PHE A CA 1
ATOM 2255 C C . PHE A 1 293 ? -6.217 34.255 -11.291 1.00 35.75 290 PHE A C 1
ATOM 2256 O O . PHE A 1 293 ? -7.015 33.312 -11.237 1.00 32.46 290 PHE A O 1
ATOM 2264 N N . ILE A 1 294 ? -5.232 34.298 -12.185 1.00 31.45 291 ILE A N 1
ATOM 2265 C CA . ILE A 1 294 ? -4.951 33.209 -13.112 1.00 34.21 291 ILE A CA 1
ATOM 2266 C C . ILE A 1 294 ? -3.482 32.837 -12.980 1.00 35.97 291 ILE A C 1
ATOM 2267 O O . ILE A 1 294 ? -2.627 33.710 -12.795 1.00 33.50 291 ILE A O 1
ATOM 2272 N N . CYS A 1 295 ? -3.189 31.541 -13.072 1.00 38.88 292 CYS A N 1
ATOM 2273 C CA . CYS A 1 295 ? -1.819 31.056 -12.995 1.00 46.36 292 CYS A CA 1
ATOM 2274 C C . CYS A 1 295 ? -1.605 29.976 -14.048 1.00 43.87 292 CYS A C 1
ATOM 2275 O O . CYS A 1 295 ? -2.533 29.564 -14.749 1.00 40.12 292 CYS A O 1
ATOM 2278 N N A ASP A 1 296 ? -0.353 29.520 -14.143 0.50 44.39 293 ASP A N 1
ATOM 2279 N N B ASP A 1 296 ? -0.357 29.514 -14.156 0.50 44.57 293 ASP A N 1
ATOM 2280 C CA A ASP A 1 296 ? 0.046 28.558 -15.164 0.50 48.90 293 ASP A CA 1
ATOM 2281 C CA B ASP A 1 296 ? 0.006 28.566 -15.203 0.50 48.80 293 ASP A CA 1
ATOM 2282 C C A ASP A 1 296 ? -0.597 27.191 -14.975 0.50 47.89 293 ASP A C 1
ATOM 2283 C C B ASP A 1 296 ? -0.515 27.157 -14.948 0.50 48.01 293 ASP A C 1
ATOM 2284 O O A ASP A 1 296 ? -0.649 26.409 -15.930 0.50 48.84 293 ASP A O 1
ATOM 2285 O O B ASP A 1 296 ? -0.394 26.306 -15.836 0.50 48.63 293 ASP A O 1
ATOM 2294 N N . LYS A 1 297 ? -1.084 26.885 -13.774 1.00 42.75 294 LYS A N 1
ATOM 2295 C CA . LYS A 1 297 ? -1.597 25.560 -13.449 1.00 50.89 294 LYS A CA 1
ATOM 2296 C C . LYS A 1 297 ? -3.116 25.521 -13.339 1.00 42.56 294 LYS A C 1
ATOM 2297 O O . LYS A 1 297 ? -3.665 24.523 -12.861 1.00 44.53 294 LYS A O 1
ATOM 2303 N N . ASP A 1 298 ? -3.807 26.568 -13.776 1.00 35.71 295 ASP A N 1
ATOM 2304 C CA . ASP A 1 298 ? -5.247 26.651 -13.585 1.00 39.45 295 ASP A CA 1
ATOM 2305 C C . ASP A 1 298 ? -5.999 25.829 -14.625 1.00 38.40 295 ASP A C 1
ATOM 2306 O O . ASP A 1 298 ? -5.544 25.642 -15.757 1.00 34.91 295 ASP A O 1
ATOM 2311 N N . GLU A 1 299 ? -7.165 25.335 -14.217 1.00 33.15 296 GLU A N 1
ATOM 2312 C CA . GLU A 1 299 ? -8.151 24.747 -15.115 1.00 40.06 296 GLU A CA 1
ATOM 2313 C C . GLU A 1 299 ? -9.418 25.581 -15.012 1.00 34.88 296 GLU A C 1
ATOM 2314 O O . GLU A 1 299 ? -10.047 25.627 -13.949 1.00 38.98 296 GLU A O 1
ATOM 2320 N N . LEU A 1 300 ? -9.787 26.241 -16.104 1.00 31.11 297 LEU A N 1
ATOM 2321 C CA . LEU A 1 300 ? -10.859 27.227 -16.092 1.00 38.36 297 LEU A CA 1
ATOM 2322 C C . LEU A 1 300 ? -12.121 26.649 -16.719 1.00 34.32 297 LEU A C 1
ATOM 2323 O O . LEU A 1 300 ? -12.066 26.033 -17.788 1.00 37.62 297 LEU A O 1
ATOM 2328 N N . VAL A 1 301 ? -13.251 26.851 -16.048 1.00 31.17 298 VAL A N 1
ATOM 2329 C CA . VAL A 1 301 ? -14.557 26.417 -16.529 1.00 29.14 298 VAL A CA 1
ATOM 2330 C C . VAL A 1 301 ? -15.326 27.657 -16.958 1.00 29.15 298 VAL A C 1
ATOM 2331 O O . VAL A 1 301 ? -15.539 28.573 -16.154 1.00 29.15 298 VAL A O 1
ATOM 2335 N N . PHE A 1 302 ? -15.748 27.685 -18.219 1.00 27.83 299 PHE A N 1
ATOM 2336 C CA . PHE A 1 302 ? -16.443 28.846 -18.761 1.00 28.41 299 PHE A CA 1
ATOM 2337 C C . PHE A 1 302 ? -17.887 28.860 -18.278 1.00 30.99 299 PHE A C 1
ATOM 2338 O O . PHE A 1 302 ? -18.621 27.882 -18.459 1.00 34.93 299 PHE A O 1
ATOM 2346 N N . GLN A 1 303 ? -18.292 29.971 -17.663 1.00 29.67 300 GLN A N 1
ATOM 2347 C CA . GLN A 1 303 ? -19.649 30.129 -17.157 1.00 36.97 300 GLN A CA 1
ATOM 2348 C C . GLN A 1 303 ? -20.624 30.607 -18.222 1.00 35.12 300 GLN A C 1
ATOM 2349 O O . GLN A 1 303 ? -21.837 30.578 -17.986 1.00 36.99 300 GLN A O 1
ATOM 2355 N N . GLU A 1 304 ? -20.127 31.044 -19.374 1.00 30.32 301 GLU A N 1
ATOM 2356 C CA . GLU A 1 304 ? -20.976 31.467 -20.476 1.00 33.76 301 GLU A CA 1
ATOM 2357 C C . GLU A 1 304 ? -20.160 31.398 -21.757 1.00 30.63 301 GLU A C 1
ATOM 2358 O O . GLU A 1 304 ? -18.927 31.358 -21.726 1.00 32.71 301 GLU A O 1
ATOM 2364 N N . THR A 1 305 ? -20.867 31.368 -22.884 1.00 32.37 302 THR A N 1
ATOM 2365 C CA . THR A 1 305 ? -20.204 31.337 -24.180 1.00 32.41 302 THR A CA 1
ATOM 2366 C C . THR A 1 305 ? -19.380 32.603 -24.381 1.00 36.66 302 THR A C 1
ATOM 2367 O O . THR A 1 305 ? -19.847 33.713 -24.112 1.00 35.93 302 THR A O 1
ATOM 2371 N N . TYR A 1 306 ? -18.144 32.429 -24.844 1.00 33.69 303 TYR A N 1
ATOM 2372 C CA . TYR A 1 306 ? -17.228 33.535 -25.089 1.00 36.58 303 TYR A CA 1
ATOM 2373 C C . TYR A 1 306 ? -17.140 33.784 -26.589 1.00 38.84 303 TYR A C 1
ATOM 2374 O O . TYR A 1 306 ? -16.802 32.874 -27.355 1.00 40.04 303 TYR A O 1
ATOM 2383 N N . THR A 1 307 ? -17.444 35.010 -27.004 1.00 34.46 304 THR A N 1
ATOM 2384 C CA . THR A 1 307 ? -17.439 35.390 -28.407 1.00 41.86 304 THR A CA 1
ATOM 2385 C C . THR A 1 307 ? -16.456 36.530 -28.638 1.00 39.66 304 THR A C 1
ATOM 2386 O O . THR A 1 307 ? -16.075 37.251 -27.711 1.00 39.61 304 THR A O 1
ATOM 2390 N N . ASP A 1 308 ? -16.049 36.689 -29.895 1.00 39.17 305 ASP A N 1
ATOM 2391 C CA . ASP A 1 308 ? -15.192 37.801 -30.282 1.00 43.78 305 ASP A CA 1
ATOM 2392 C C . ASP A 1 308 ? -16.047 39.051 -30.490 1.00 44.45 305 ASP A C 1
ATOM 2393 O O . ASP A 1 308 ? -17.220 39.103 -30.110 1.00 40.39 305 ASP A O 1
ATOM 2398 N N . SER A 1 309 ? -15.461 40.081 -31.105 1.00 52.30 306 SER A N 1
ATOM 2399 C CA . SER A 1 309 ? -16.198 41.321 -31.327 1.00 54.63 306 SER A CA 1
ATOM 2400 C C . SER A 1 309 ? -17.330 41.134 -32.329 1.00 60.88 306 SER A C 1
ATOM 2401 O O . SER A 1 309 ? -18.370 41.793 -32.215 1.00 59.92 306 SER A O 1
ATOM 2404 N N . LYS A 1 310 ? -17.154 40.243 -33.306 1.00 52.66 307 LYS A N 1
ATOM 2405 C CA . LYS A 1 310 ? -18.176 40.008 -34.319 1.00 59.05 307 LYS A CA 1
ATOM 2406 C C . LYS A 1 310 ? -19.255 39.035 -33.866 1.00 54.96 307 LYS A C 1
ATOM 2407 O O . LYS A 1 310 ? -20.265 38.890 -34.563 1.00 52.72 307 LYS A O 1
ATOM 2413 N N . GLY A 1 311 ? -19.072 38.367 -32.729 1.00 47.55 308 GLY A N 1
ATOM 2414 C CA . GLY A 1 311 ? -20.036 37.408 -32.235 1.00 49.84 308 GLY A CA 1
ATOM 2415 C C . GLY A 1 311 ? -19.714 35.960 -32.530 1.00 46.51 308 GLY A C 1
ATOM 2416 O O . GLY A 1 311 ? -20.517 35.084 -32.186 1.00 43.40 308 GLY A O 1
ATOM 2417 N N . ASN A 1 312 ? -18.574 35.678 -33.156 1.00 37.83 309 ASN A N 1
ATOM 2418 C CA . ASN A 1 312 ? -18.197 34.301 -33.439 1.00 44.42 309 ASN A CA 1
ATOM 2419 C C . ASN A 1 312 ? -17.832 33.576 -32.150 1.00 42.40 309 ASN A C 1
ATOM 2420 O O . ASN A 1 312 ? -17.106 34.106 -31.304 1.00 42.37 309 ASN A O 1
ATOM 2425 N N . ILE A 1 313 ? -18.339 32.353 -32.004 1.00 40.14 310 ILE A N 1
ATOM 2426 C CA . ILE A 1 313 ? -18.102 31.575 -30.793 1.00 35.76 310 ILE A CA 1
ATOM 2427 C C . ILE A 1 313 ? -16.634 31.171 -30.738 1.00 39.31 310 ILE A C 1
ATOM 2428 O O . ILE A 1 313 ? -16.146 30.425 -31.596 1.00 36.61 310 ILE A O 1
ATOM 2433 N N . ILE A 1 314 ? -15.925 31.665 -29.729 1.00 41.77 311 ILE A N 1
ATOM 2434 C CA . ILE A 1 314 ? -14.536 31.276 -29.505 1.00 35.22 311 ILE A CA 1
ATOM 2435 C C . ILE A 1 314 ? -14.446 30.109 -28.532 1.00 45.63 311 ILE A C 1
ATOM 2436 O O . ILE A 1 314 ? -13.731 29.133 -28.776 1.00 35.06 311 ILE A O 1
ATOM 2441 N N . VAL A 1 315 ? -15.172 30.194 -27.419 1.00 34.79 312 VAL A N 1
ATOM 2442 C CA . VAL A 1 315 ? -15.253 29.123 -26.433 1.00 39.36 312 VAL A CA 1
ATOM 2443 C C . VAL A 1 315 ? -16.720 28.895 -26.098 1.00 37.62 312 VAL A C 1
ATOM 2444 O O . VAL A 1 315 ? -17.437 29.842 -25.757 1.00 33.21 312 VAL A O 1
ATOM 2448 N N . SER A 1 316 ? -17.161 27.644 -26.190 1.00 32.69 313 SER A N 1
ATOM 2449 C CA . SER A 1 316 ? -18.539 27.311 -25.868 1.00 32.18 313 SER A CA 1
ATOM 2450 C C . SER A 1 316 ? -18.749 27.297 -24.357 1.00 33.61 313 SER A C 1
ATOM 2451 O O . SER A 1 316 ? -17.815 27.117 -23.572 1.00 31.18 313 SER A O 1
ATOM 2454 N N . ASN A 1 317 ? -20.004 27.489 -23.957 1.00 30.67 314 ASN A N 1
ATOM 2455 C CA . ASN A 1 317 ? -20.346 27.500 -22.542 1.00 31.67 314 ASN A CA 1
ATOM 2456 C C . ASN A 1 317 ? -20.077 26.136 -21.917 1.00 34.64 314 ASN A C 1
ATOM 2457 O O . ASN A 1 317 ? -20.354 25.093 -22.515 1.00 32.78 314 ASN A O 1
ATOM 2462 N N . GLY A 1 318 ? -19.527 26.149 -20.704 1.00 37.22 315 GLY A N 1
ATOM 2463 C CA . GLY A 1 318 ? -19.209 24.928 -19.996 1.00 30.93 315 GLY A CA 1
ATOM 2464 C C . GLY A 1 318 ? -17.891 24.291 -20.373 1.00 31.69 315 GLY A C 1
ATOM 2465 O O . GLY A 1 318 ? -17.538 23.254 -19.798 1.00 27.88 315 GLY A O 1
ATOM 2466 N N . GLU A 1 319 ? -17.155 24.872 -21.316 1.00 26.58 316 GLU A N 1
ATOM 2467 C CA . GLU A 1 319 ? -15.875 24.319 -21.727 1.00 28.49 316 GLU A CA 1
ATOM 2468 C C . GLU A 1 319 ? -14.865 24.387 -20.587 1.00 38.49 316 GLU A C 1
ATOM 2469 O O . GLU A 1 319 ? -14.850 25.332 -19.793 1.00 35.62 316 GLU A O 1
ATOM 2475 N N . ILE A 1 320 ? -14.020 23.363 -20.508 1.00 42.16 317 ILE A N 1
ATOM 2476 C CA . ILE A 1 320 ? -12.968 23.272 -19.502 1.00 33.69 317 ILE A CA 1
ATOM 2477 C C . ILE A 1 320 ? -11.631 23.400 -20.216 1.00 34.74 317 ILE A C 1
ATOM 2478 O O . ILE A 1 320 ? -11.283 22.559 -21.054 1.00 40.22 317 ILE A O 1
ATOM 2483 N N . ILE A 1 321 ? -10.882 24.446 -19.883 1.00 37.87 318 ILE A N 1
ATOM 2484 C CA . ILE A 1 321 ? -9.639 24.785 -20.564 1.00 40.00 318 ILE A CA 1
ATOM 2485 C C . ILE A 1 321 ? -8.504 24.828 -19.552 1.00 38.96 318 ILE A C 1
ATOM 2486 O O . ILE A 1 321 ? -8.657 25.368 -18.451 1.00 37.72 318 ILE A O 1
ATOM 2491 N N . GLU A 1 322 ? -7.367 24.251 -19.930 1.00 34.77 319 GLU A N 1
ATOM 2492 C CA . GLU A 1 322 ? -6.144 24.333 -19.145 1.00 45.09 319 GLU A CA 1
ATOM 2493 C C . GLU A 1 322 ? -5.269 25.455 -19.691 1.00 37.13 319 GLU A C 1
ATOM 2494 O O . GLU A 1 322 ? -5.025 25.524 -20.902 1.00 40.39 319 GLU A O 1
ATOM 2500 N N . VAL A 1 323 ? -4.804 26.329 -18.796 1.00 38.33 320 VAL A N 1
ATOM 2501 C CA . VAL A 1 323 ? -3.971 27.453 -19.204 1.00 40.17 320 VAL A CA 1
ATOM 2502 C C . VAL A 1 323 ? -2.596 26.947 -19.612 1.00 48.76 320 VAL A C 1
ATOM 2503 O O . VAL A 1 323 ? -1.987 26.122 -18.916 1.00 47.03 320 VAL A O 1
ATOM 2507 N N . ALA A 1 324 ? -2.104 27.435 -20.749 1.00 44.77 321 ALA A N 1
ATOM 2508 C CA . ALA A 1 324 ? -0.721 27.223 -21.151 1.00 45.18 321 ALA A CA 1
ATOM 2509 C C . ALA A 1 324 ? 0.157 28.420 -20.808 1.00 44.81 321 ALA A C 1
ATOM 2510 O O . ALA A 1 324 ? 1.238 28.256 -20.235 1.00 46.82 321 ALA A O 1
ATOM 2512 N N . THR A 1 325 ? -0.289 29.627 -21.155 1.00 43.26 322 THR A N 1
ATOM 2513 C CA . THR A 1 325 ? 0.380 30.860 -20.768 1.00 45.40 322 THR A CA 1
ATOM 2514 C C . THR A 1 325 ? -0.667 31.870 -20.325 1.00 45.28 322 THR A C 1
ATOM 2515 O O . THR A 1 325 ? -1.798 31.870 -20.817 1.00 40.76 322 THR A O 1
ATOM 2519 N N . CYS A 1 326 ? -0.279 32.733 -19.391 1.00 43.44 323 CYS A N 1
ATOM 2520 C CA . CYS A 1 326 ? -1.170 33.774 -18.896 1.00 44.66 323 CYS A CA 1
ATOM 2521 C C . CYS A 1 326 ? -0.342 35.002 -18.553 1.00 42.78 323 CYS A C 1
ATOM 2522 O O . CYS A 1 326 ? 0.709 34.884 -17.917 1.00 46.92 323 CYS A O 1
ATOM 2525 N N . LYS A 1 327 ? -0.812 36.172 -18.982 1.00 44.60 324 LYS A N 1
ATOM 2526 C CA . LYS A 1 327 ? -0.099 37.419 -18.743 1.00 44.33 324 LYS A CA 1
ATOM 2527 C C . LYS A 1 327 ? -1.084 38.488 -18.301 1.00 42.15 324 LYS A C 1
ATOM 2528 O O . LYS A 1 327 ? -2.131 38.671 -18.928 1.00 40.82 324 LYS A O 1
ATOM 2530 N N . LEU A 1 328 ? -0.743 39.189 -17.223 1.00 38.42 325 LEU A N 1
ATOM 2531 C CA . LEU A 1 328 ? -1.556 40.286 -16.713 1.00 45.02 325 LEU A CA 1
ATOM 2532 C C . LEU A 1 328 ? -1.102 41.585 -17.369 1.00 50.68 325 LEU A C 1
ATOM 2533 O O . LEU A 1 328 ? 0.058 41.988 -17.222 1.00 54.72 325 LEU A O 1
ATOM 2538 N N . THR A 1 329 ? -2.011 42.235 -18.091 1.00 47.14 326 THR A N 1
ATOM 2539 C CA . THR A 1 329 ? -1.710 43.482 -18.785 1.00 46.26 326 THR A CA 1
ATOM 2540 C C . THR A 1 329 ? -2.910 44.416 -18.637 1.00 42.42 326 THR A C 1
ATOM 2541 O O . THR A 1 329 ? -3.843 44.142 -17.876 1.00 43.80 326 THR A O 1
ATOM 2545 N N . THR A 1 330 ? -2.876 45.533 -19.364 1.00 39.67 327 THR A N 1
ATOM 2546 C CA . THR A 1 330 ? -3.944 46.526 -19.363 1.00 46.07 327 THR A CA 1
ATOM 2547 C C . THR A 1 330 ? -4.597 46.558 -20.738 1.00 38.94 327 THR A C 1
ATOM 2548 O O . THR A 1 330 ? -3.900 46.559 -21.758 1.00 43.88 327 THR A O 1
ATOM 2552 N N . ASP A 1 331 ? -5.929 46.594 -20.767 1.00 40.86 328 ASP A N 1
ATOM 2553 C CA . ASP A 1 331 ? -6.690 46.613 -22.009 1.00 47.74 328 ASP A CA 1
ATOM 2554 C C . ASP A 1 331 ? -7.487 47.907 -22.117 1.00 52.68 328 ASP A C 1
ATOM 2555 O O . ASP A 1 331 ? -7.888 48.489 -21.105 1.00 41.11 328 ASP A O 1
ATOM 2560 N N . ILE A 1 332 ? -7.711 48.345 -23.361 1.00 48.50 329 ILE A N 1
ATOM 2561 C CA . ILE A 1 332 ? -8.487 49.537 -23.717 1.00 54.41 329 ILE A CA 1
ATOM 2562 C C . ILE A 1 332 ? -8.272 50.693 -22.742 1.00 54.14 329 ILE A C 1
ATOM 2563 O O . ILE A 1 332 ? -9.190 51.485 -22.497 1.00 63.76 329 ILE A O 1
ATOM 2568 N N . ASP A 1 333 ? -7.065 50.793 -22.178 1.00 65.24 330 ASP A N 1
ATOM 2569 C CA . ASP A 1 333 ? -6.607 51.950 -21.407 1.00 74.47 330 ASP A CA 1
ATOM 2570 C C . ASP A 1 333 ? -7.348 52.155 -20.086 1.00 65.92 330 ASP A C 1
ATOM 2571 O O . ASP A 1 333 ? -7.351 53.271 -19.559 1.00 69.80 330 ASP A O 1
ATOM 2576 N N . LYS A 1 334 ? -7.980 51.123 -19.516 1.00 43.98 331 LYS A N 1
ATOM 2577 C CA . LYS A 1 334 ? -8.622 51.328 -18.219 1.00 56.44 331 LYS A CA 1
ATOM 2578 C C . LYS A 1 334 ? -8.824 50.061 -17.393 1.00 50.26 331 LYS A C 1
ATOM 2579 O O . LYS A 1 334 ? -9.249 50.145 -16.235 1.00 57.90 331 LYS A O 1
ATOM 2585 N N . PHE A 1 335 ? -8.529 48.889 -17.949 1.00 45.98 332 PHE A N 1
ATOM 2586 C CA . PHE A 1 335 ? -8.857 47.639 -17.276 1.00 41.84 332 PHE A CA 1
ATOM 2587 C C . PHE A 1 335 ? -7.646 46.721 -17.193 1.00 38.40 332 PHE A C 1
ATOM 2588 O O . PHE A 1 335 ? -6.902 46.566 -18.165 1.00 39.73 332 PHE A O 1
ATOM 2596 N N . LYS A 1 336 ? -7.463 46.115 -16.020 1.00 37.18 333 LYS A N 1
ATOM 2597 C CA . LYS A 1 336 ? -6.475 45.060 -15.832 1.00 36.86 333 LYS A CA 1
ATOM 2598 C C . LYS A 1 336 ? -7.070 43.730 -16.279 1.00 36.02 333 LYS A C 1
ATOM 2599 O O . LYS A 1 336 ? -8.151 43.343 -15.824 1.00 37.17 333 LYS A O 1
ATOM 2605 N N . ILE A 1 337 ? -6.366 43.028 -17.171 1.00 30.30 334 ILE A N 1
ATOM 2606 C CA . ILE A 1 337 ? -6.885 41.811 -17.784 1.00 31.03 334 ILE A CA 1
ATOM 2607 C C . ILE A 1 337 ? -5.784 40.762 -17.877 1.00 38.89 334 ILE A C 1
ATOM 2608 O O . ILE A 1 337 ? -4.591 41.067 -17.822 1.00 35.64 334 ILE A O 1
ATOM 2613 N N . TRP A 1 338 ? -6.209 39.510 -18.038 1.00 33.79 335 TRP A N 1
ATOM 2614 C CA . TRP A 1 338 ? -5.315 38.370 -18.207 1.00 33.13 335 TRP A CA 1
ATOM 2615 C C . TRP A 1 338 ? -5.442 37.848 -19.632 1.00 38.36 335 TRP A C 1
ATOM 2616 O O . TRP A 1 338 ? -6.536 37.462 -20.057 1.00 35.49 335 TRP A O 1
ATOM 2627 N N . LYS A 1 339 ? -4.329 37.832 -20.363 1.00 40.87 336 LYS A N 1
ATOM 2628 C CA . LYS A 1 339 ? -4.281 37.231 -21.692 1.00 40.98 336 LYS A CA 1
ATOM 2629 C C . LYS A 1 339 ? -3.927 35.756 -21.552 1.00 39.33 336 LYS A C 1
ATOM 2630 O O . LYS A 1 339 ? -2.825 35.419 -21.108 1.00 40.69 336 LYS A O 1
ATOM 2636 N N . ILE A 1 340 ? -4.853 34.882 -21.937 1.00 35.27 337 ILE A N 1
ATOM 2637 C CA . ILE A 1 340 ? -4.716 33.445 -21.733 1.00 38.86 337 ILE A CA 1
ATOM 2638 C C . ILE A 1 340 ? -4.568 32.752 -23.079 1.00 43.01 337 ILE A C 1
ATOM 2639 O O . ILE A 1 340 ? -5.241 33.108 -24.053 1.00 39.54 337 ILE A O 1
ATOM 2644 N N . VAL A 1 341 ? -3.686 31.758 -23.126 1.00 41.55 338 VAL A N 1
ATOM 2645 C CA . VAL A 1 341 ? -3.546 30.863 -24.268 1.00 40.84 338 VAL A CA 1
ATOM 2646 C C . VAL A 1 341 ? -3.825 29.451 -23.774 1.00 41.69 338 VAL A C 1
ATOM 2647 O O . VAL A 1 341 ? -3.172 28.974 -22.837 1.00 42.94 338 VAL A O 1
ATOM 2651 N N . SER A 1 342 ? -4.797 28.791 -24.393 1.00 41.46 339 SER A N 1
ATOM 2652 C CA . SER A 1 342 ? -5.199 27.460 -23.975 1.00 37.13 339 SER A CA 1
ATOM 2653 C 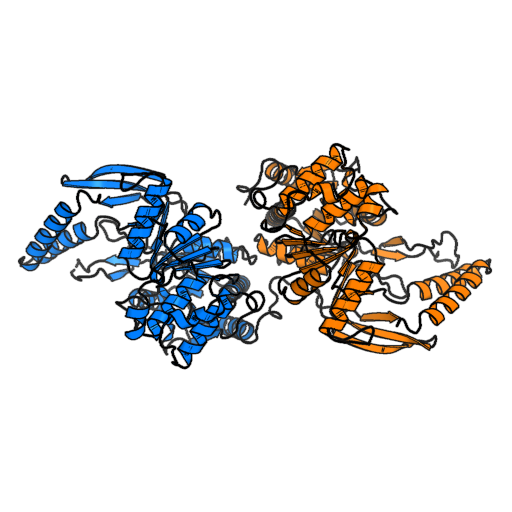C . SER A 1 342 ? -4.235 26.408 -24.518 1.00 46.19 339 SER A C 1
ATOM 2654 O O . SER A 1 342 ? -3.426 26.663 -25.414 1.00 50.38 339 SER A O 1
ATOM 2657 N N . LYS A 1 343 ? -4.328 25.207 -23.955 1.00 50.62 340 LYS A N 1
ATOM 2658 C CA . LYS A 1 343 ? -3.619 24.071 -24.514 1.00 51.03 340 LYS A CA 1
ATOM 2659 C C . LYS A 1 343 ? -4.370 23.537 -25.730 1.00 57.25 340 LYS A C 1
ATOM 2660 O O . LYS A 1 343 ? -5.551 23.828 -25.941 1.00 49.75 340 LYS A O 1
ATOM 2666 N N . LYS A 1 344 ? -3.663 22.750 -26.538 1.00 58.17 341 LYS A N 1
ATOM 2667 C CA . LYS A 1 344 ? -4.226 22.269 -27.792 1.00 61.38 341 LYS A CA 1
ATOM 2668 C C . LYS A 1 344 ? -5.412 21.345 -27.537 1.00 58.62 341 LYS A C 1
ATOM 2669 O O . LYS A 1 344 ? -5.401 20.533 -26.608 1.00 62.60 341 LYS A O 1
ATOM 2675 N N . ASN A 1 345 ? -6.442 21.478 -28.368 1.00 54.75 342 ASN A N 1
ATOM 2676 C CA . ASN A 1 345 ? -7.612 20.619 -28.306 1.00 62.47 342 ASN A CA 1
ATOM 2677 C C . ASN A 1 345 ? -7.506 19.526 -29.370 1.00 61.35 342 ASN A C 1
ATOM 2678 O O . ASN A 1 345 ? -6.475 19.366 -30.030 1.00 60.97 342 ASN A O 1
ATOM 2683 N N . GLU A 1 346 ? -8.589 18.764 -29.546 1.00 59.60 343 GLU A N 1
ATOM 2684 C CA . GLU A 1 346 ? -8.583 17.669 -30.511 1.00 59.29 343 GLU A CA 1
ATOM 2685 C C . GLU A 1 346 ? -8.548 18.160 -31.953 1.00 68.77 343 GLU A C 1
ATOM 2686 O O . GLU A 1 346 ? -8.158 17.396 -32.843 1.00 64.48 343 GLU A O 1
ATOM 2692 N N . LEU A 1 347 ? -8.943 19.406 -32.204 1.00 59.43 344 LEU A N 1
ATOM 2693 C CA . LEU A 1 347 ? -8.917 19.978 -33.543 1.00 63.45 344 LEU A CA 1
ATOM 2694 C C . LEU A 1 347 ? -7.589 20.644 -33.877 1.00 75.60 344 LEU A C 1
ATOM 2695 O O . LEU A 1 347 ? -7.457 21.215 -34.965 1.00 72.30 344 LEU A O 1
ATOM 2700 N N . GLY A 1 348 ? -6.610 20.587 -32.979 1.00 80.36 345 GLY A N 1
ATOM 2701 C CA . GLY A 1 348 ? -5.336 21.232 -33.227 1.00 82.05 345 GLY A CA 1
ATOM 2702 C C . GLY A 1 348 ? -5.377 22.740 -33.138 1.00 78.76 345 GLY A C 1
ATOM 2703 O O . GLY A 1 348 ? -4.567 23.414 -33.783 1.00 83.73 345 GLY A O 1
ATOM 2704 N N . GLU A 1 349 ? -6.295 23.291 -32.350 1.00 72.38 346 GLU A N 1
ATOM 2705 C CA . GLU A 1 349 ? -6.461 24.731 -32.210 1.00 74.84 346 GLU A CA 1
ATOM 2706 C C . GLU A 1 349 ? -6.105 25.153 -30.791 1.00 67.19 346 GLU A C 1
ATOM 2707 O O . GLU A 1 349 ? -6.574 24.546 -29.823 1.00 56.52 346 GLU A O 1
ATOM 2713 N N . CYS A 1 350 ? -5.279 26.191 -30.673 1.00 63.75 347 CYS A N 1
ATOM 2714 C CA . CYS A 1 350 ? -4.953 26.803 -29.388 1.00 52.78 347 CYS A CA 1
ATOM 2715 C C . CYS A 1 350 ? -5.791 28.068 -29.246 1.00 50.90 347 CYS A C 1
ATOM 2716 O O . CYS A 1 350 ? -5.601 29.033 -29.993 1.00 65.48 347 CYS A O 1
ATOM 2719 N N . VAL A 1 351 ? -6.711 28.061 -28.292 1.00 44.72 348 VAL A N 1
ATOM 2720 C CA . VAL A 1 351 ? -7.675 29.141 -28.128 1.00 45.29 348 VAL A CA 1
ATOM 2721 C C . VAL A 1 351 ? -7.067 30.241 -27.270 1.00 48.91 348 VAL A C 1
ATOM 2722 O O . VAL A 1 351 ? -6.397 29.973 -26.265 1.00 42.28 348 VAL A O 1
ATOM 2726 N N . ARG A 1 352 ? -7.301 31.489 -27.671 1.00 43.73 349 ARG A N 1
ATOM 2727 C CA . ARG A 1 352 ? -6.845 32.661 -26.940 1.00 41.27 349 ARG A CA 1
ATOM 2728 C C . ARG A 1 352 ? -8.053 33.444 -26.443 1.00 40.68 349 ARG A C 1
ATOM 2729 O O . ARG A 1 352 ? -9.024 33.637 -27.183 1.00 41.16 349 ARG A O 1
ATOM 2732 N N . PHE A 1 353 ? -7.995 33.886 -25.188 1.00 35.29 350 PHE A N 1
ATOM 2733 C CA . PHE A 1 353 ? -9.094 34.637 -24.598 1.00 33.94 350 PHE A CA 1
ATOM 2734 C C . PHE A 1 353 ? -8.566 35.516 -23.474 1.00 33.15 350 PHE A C 1
ATOM 2735 O O . PHE A 1 353 ? -7.504 35.258 -22.902 1.00 35.97 350 PHE A O 1
ATOM 2743 N N . ASN A 1 354 ? -9.326 36.563 -23.166 1.00 32.69 351 ASN A N 1
ATOM 2744 C CA . ASN A 1 354 ? -8.981 37.517 -22.122 1.00 28.70 351 ASN A CA 1
ATOM 2745 C C . ASN A 1 354 ? -9.977 37.422 -20.974 1.00 30.43 351 ASN A C 1
ATOM 2746 O O . ASN A 1 354 ? -11.182 37.263 -21.194 1.00 30.93 351 ASN A O 1
ATOM 2751 N N . VAL A 1 355 ? -9.466 37.526 -19.750 1.00 30.27 352 VAL A N 1
ATOM 2752 C CA . VAL A 1 355 ? -10.277 37.468 -18.540 1.00 27.50 352 VAL A CA 1
ATOM 2753 C C . VAL A 1 355 ? -10.038 38.743 -17.744 1.00 27.48 352 VAL A C 1
ATOM 2754 O O . VAL A 1 355 ? -8.886 39.122 -17.502 1.00 29.18 352 VAL A O 1
ATOM 2758 N N . LEU A 1 356 ? -11.122 39.402 -17.347 1.00 25.81 353 LEU A N 1
ATOM 2759 C CA . LEU A 1 356 ? -11.009 40.614 -16.548 1.00 26.93 353 LEU A CA 1
ATOM 2760 C C . LEU A 1 356 ? -10.511 40.283 -15.146 1.00 32.68 353 LEU A C 1
ATOM 2761 O O . LEU A 1 356 ? -10.957 39.316 -14.522 1.00 34.03 353 LEU A O 1
ATOM 2766 N N . ASP A 1 357 ? -9.567 41.092 -14.652 1.00 31.25 354 ASP A N 1
ATOM 2767 C CA . ASP A 1 357 ? -9.054 40.877 -13.306 1.00 31.88 354 ASP A CA 1
ATOM 2768 C C . ASP A 1 357 ? -10.011 41.481 -12.279 1.00 33.17 354 ASP A C 1
ATOM 2769 O O . ASP A 1 357 ? -10.570 42.557 -12.512 1.00 32.08 354 ASP A O 1
ATOM 2774 N N . PRO A 1 358 ? -10.227 40.799 -11.144 1.00 30.20 355 PRO A N 1
ATOM 2775 C CA . PRO A 1 358 ? -11.171 41.301 -10.132 1.00 31.84 355 PRO A CA 1
ATOM 2776 C C . PRO A 1 358 ? -10.889 42.724 -9.671 1.00 39.93 355 PRO A C 1
ATOM 2777 O O . PRO A 1 358 ? -11.801 43.420 -9.213 1.00 42.27 355 PRO A O 1
ATOM 2781 N N . SER A 1 359 ? -9.633 43.167 -9.778 1.00 36.04 356 SER A N 1
ATOM 2782 C CA . SER A 1 359 ? -9.292 44.523 -9.364 1.00 39.64 356 SER A CA 1
ATOM 2783 C C . SER A 1 359 ? -9.949 45.580 -10.241 1.00 38.39 356 SER A C 1
ATOM 2784 O O . SER A 1 359 ? -10.082 46.730 -9.809 1.00 38.94 356 SER A O 1
ATOM 2787 N N . SER A 1 360 ? -10.363 45.220 -11.455 1.00 32.05 357 SER A N 1
ATOM 2788 C CA . SER A 1 360 ? -11.022 46.143 -12.368 1.00 40.75 357 SER A CA 1
ATOM 2789 C C . SER A 1 360 ? -12.525 45.908 -12.460 1.00 39.36 357 SER A C 1
ATOM 2790 O O . SER A 1 360 ? -13.173 46.463 -13.352 1.00 36.92 357 SER A O 1
ATOM 2793 N N . TYR A 1 361 ? -13.091 45.102 -11.557 1.00 34.32 358 TYR A N 1
ATOM 2794 C CA . TYR A 1 361 ? -14.520 44.804 -11.612 1.00 35.19 358 TYR A CA 1
ATOM 2795 C C . TYR A 1 361 ? -15.355 46.064 -11.411 1.00 38.49 358 TYR A C 1
ATOM 2796 O O . TYR A 1 361 ? -16.330 46.299 -12.134 1.00 29.64 358 TYR A O 1
ATOM 2805 N N . ASN A 1 362 ? -14.986 46.886 -10.425 1.00 38.92 359 ASN A N 1
ATOM 2806 C CA . ASN A 1 362 ? -15.769 48.081 -10.123 1.00 42.50 359 ASN A CA 1
ATOM 2807 C C . ASN A 1 362 ? -15.694 49.096 -11.257 1.00 40.96 359 ASN A C 1
ATOM 2808 O O . ASN A 1 362 ? -16.713 49.684 -11.637 1.00 37.32 359 ASN A O 1
ATOM 2813 N N . GLU A 1 363 ? -14.497 49.319 -11.805 1.00 40.81 360 GLU A N 1
ATOM 2814 C CA . GLU A 1 363 ? -14.358 50.246 -12.925 1.00 40.99 360 GLU A CA 1
ATOM 2815 C C . GLU A 1 363 ? -15.116 49.746 -14.148 1.00 42.20 360 GLU A C 1
ATOM 2816 O O . GLU A 1 363 ? -15.716 50.539 -14.884 1.00 37.66 360 GLU A O 1
ATOM 2822 N N . PHE A 1 364 ? -15.101 48.432 -14.379 1.00 35.40 361 PHE A N 1
ATOM 2823 C CA . PHE A 1 364 ? -15.810 47.864 -15.522 1.00 35.22 361 PHE A CA 1
ATOM 2824 C C . PHE A 1 364 ? -17.316 48.033 -15.369 1.00 34.47 361 PHE A C 1
ATOM 2825 O O . PHE A 1 364 ? -18.002 48.456 -16.308 1.00 37.27 361 PHE A O 1
ATOM 2833 N N . ASN A 1 365 ? -17.849 47.704 -14.190 1.00 32.81 362 ASN A N 1
ATOM 2834 C CA . ASN A 1 365 ? -19.286 47.823 -13.968 1.00 34.35 362 ASN A CA 1
ATOM 2835 C C . ASN A 1 365 ? -19.742 49.276 -14.001 1.00 32.61 362 ASN A C 1
ATOM 2836 O O . ASN A 1 365 ? -20.868 49.559 -14.425 1.00 37.43 362 ASN A O 1
ATOM 2841 N N . ASP A 1 366 ? -18.891 50.205 -13.560 1.00 35.59 363 ASP A N 1
ATOM 2842 C CA . ASP A 1 366 ? -19.249 51.618 -13.618 1.00 34.62 363 ASP A CA 1
ATOM 2843 C C . ASP A 1 366 ? -19.323 52.106 -15.060 1.00 38.37 363 ASP A C 1
ATOM 2844 O O . ASP A 1 366 ? -20.199 52.907 -15.406 1.00 41.92 363 ASP A O 1
ATOM 2849 N N . LEU A 1 367 ? -18.413 51.634 -15.914 1.00 35.14 364 LEU A N 1
ATOM 2850 C CA . LEU A 1 367 ? -18.455 52.018 -17.321 1.00 37.77 364 LEU A CA 1
ATOM 2851 C C . LEU A 1 367 ? -19.623 51.352 -18.038 1.00 36.87 364 LEU A C 1
ATOM 2852 O O . LEU A 1 367 ? -20.281 51.977 -18.877 1.00 36.54 364 LEU A O 1
ATOM 2857 N N . LEU A 1 368 ? -19.898 50.084 -17.717 1.00 31.90 365 LEU A N 1
ATOM 2858 C CA . LEU A 1 368 ? -21.025 49.394 -18.336 1.00 34.43 365 LEU A CA 1
ATOM 2859 C C . LEU A 1 368 ? -22.347 50.046 -17.952 1.00 42.98 365 LEU A C 1
ATOM 2860 O O . LEU A 1 368 ? -23.272 50.119 -18.770 1.00 35.16 365 LEU A O 1
ATOM 2865 N N . ASP A 1 369 ? -22.455 50.527 -16.711 1.00 36.75 366 ASP A N 1
ATOM 2866 C CA . ASP A 1 369 ? -23.660 51.240 -16.299 1.00 43.51 366 ASP A CA 1
ATOM 2867 C C . ASP A 1 369 ? -23.811 52.550 -17.063 1.00 39.67 366 ASP A C 1
ATOM 2868 O O . ASP A 1 369 ? -24.928 52.938 -17.425 1.00 39.49 366 ASP A O 1
ATOM 2873 N N . LYS A 1 370 ? -22.699 53.243 -17.317 1.00 38.72 367 LYS A N 1
ATOM 2874 C CA . LYS A 1 370 ? -22.759 54.477 -18.093 1.00 39.78 367 LYS A CA 1
ATOM 2875 C C . LYS A 1 370 ? -23.110 54.194 -19.550 1.00 44.55 367 LYS A C 1
ATOM 2876 O O . LYS A 1 370 ? -23.908 54.921 -20.153 1.00 43.01 367 LYS A O 1
ATOM 2882 N N . TYR A 1 371 ? -22.528 53.140 -20.130 1.00 38.71 368 TYR A N 1
ATOM 2883 C CA . TYR A 1 371 ? -22.882 52.757 -21.494 1.00 40.88 368 TYR A CA 1
ATOM 2884 C C . TYR A 1 371 ? -24.357 52.389 -21.591 1.00 45.64 368 TYR A C 1
ATOM 2885 O O . TYR A 1 371 ? -25.033 52.747 -22.564 1.00 44.72 368 TYR A O 1
ATOM 2894 N N . LEU A 1 372 ? -24.873 51.672 -20.590 1.00 37.15 369 LEU A N 1
ATOM 2895 C CA . LEU A 1 372 ? -26.281 51.290 -20.597 1.00 44.83 369 LEU A CA 1
ATOM 2896 C C . LEU A 1 372 ? -27.187 52.508 -20.467 1.00 45.94 369 LEU A C 1
ATOM 2897 O O . LEU A 1 372 ? -28.209 52.605 -21.157 1.00 45.22 369 LEU A O 1
ATOM 2902 N N . ALA A 1 373 ? -26.829 53.449 -19.590 1.00 45.46 370 ALA A N 1
ATOM 2903 C CA . ALA A 1 373 ? -27.633 54.656 -19.430 1.00 45.32 370 ALA A CA 1
ATOM 2904 C C . ALA A 1 373 ? -27.597 55.526 -20.680 1.00 52.16 370 ALA A C 1
ATOM 2905 O O . ALA A 1 373 ? -28.592 56.185 -21.004 1.00 49.63 370 ALA A O 1
ATOM 2907 N N . ASP A 1 374 ? -26.467 55.542 -21.392 1.00 44.97 371 ASP A N 1
ATOM 2908 C CA . ASP A 1 374 ? -26.387 56.309 -22.630 1.00 46.09 371 ASP A CA 1
ATOM 2909 C C . ASP A 1 374 ? -27.227 55.681 -23.734 1.00 48.35 371 ASP A C 1
ATOM 2910 O O . ASP A 1 374 ? -27.774 56.398 -24.580 1.00 52.27 371 ASP A O 1
ATOM 2915 N N . ALA A 1 375 ? -27.347 54.351 -23.738 1.00 40.16 372 ALA A N 1
ATOM 2916 C CA . ALA A 1 375 ? -28.066 53.673 -24.811 1.00 47.34 372 ALA A CA 1
ATOM 2917 C C . ALA A 1 375 ? -29.564 53.943 -24.740 1.00 56.64 372 ALA A C 1
ATOM 2918 O O . ALA A 1 375 ? -30.215 54.127 -25.775 1.00 50.80 372 ALA A O 1
ATOM 2920 N N . LYS A 1 376 ? -30.129 53.972 -23.531 1.00 51.10 373 LYS A N 1
ATOM 2921 C CA . LYS A 1 376 ? -31.573 54.139 -23.402 1.00 58.38 373 LYS A CA 1
ATOM 2922 C C . LYS A 1 376 ? -32.009 55.569 -23.695 1.00 50.89 373 LYS A C 1
ATOM 2923 O O . LYS A 1 376 ? -33.144 55.788 -24.133 1.00 58.25 373 LYS A O 1
ATOM 2929 N N . ILE A 1 377 ? -31.131 56.551 -23.462 1.00 56.54 374 ILE A N 1
ATOM 2930 C CA . ILE A 1 377 ? -31.468 57.949 -23.724 1.00 60.65 374 ILE A CA 1
ATOM 2931 C C . ILE A 1 377 ? -31.157 58.375 -25.152 1.00 59.05 374 ILE A C 1
ATOM 2932 O O . ILE A 1 377 ? -31.616 59.445 -25.581 1.00 55.90 374 ILE A O 1
ATOM 2937 N N . ALA A 1 378 ? -30.395 57.580 -25.900 1.00 59.82 375 ALA A N 1
ATOM 2938 C CA . ALA A 1 378 ? -30.046 57.937 -27.267 1.00 51.65 375 ALA A CA 1
ATOM 2939 C C . ALA A 1 378 ? -31.269 57.868 -28.174 1.00 52.49 375 ALA A C 1
ATOM 2940 O O . ALA A 1 378 ? -32.209 57.105 -27.934 1.00 53.05 375 ALA A O 1
ATOM 2942 N N . LYS A 1 379 ? -31.252 58.682 -29.228 1.00 54.67 376 LYS A N 1
ATOM 2943 C CA . LYS A 1 379 ? -32.327 58.733 -30.210 1.00 54.27 376 LYS A CA 1
ATOM 2944 C C . LYS A 1 379 ? -31.731 58.647 -31.611 1.00 54.66 376 LYS A C 1
ATOM 2945 O O . LYS A 1 379 ? -30.510 58.656 -31.794 1.00 55.87 376 LYS A O 1
ATOM 2951 N N . GLY A 1 380 ? -32.612 58.566 -32.607 1.00 56.88 377 GLY A N 1
ATOM 2952 C CA . GLY A 1 380 ? -32.175 58.567 -33.994 1.00 57.77 377 GLY A CA 1
ATOM 2953 C C . GLY A 1 380 ? -31.274 57.391 -34.310 1.00 57.45 377 GLY A C 1
ATOM 2954 O O . GLY A 1 380 ? -31.452 56.280 -33.799 1.00 56.01 377 GLY A O 1
ATOM 2955 N N . TYR A 1 381 ? -30.284 57.637 -35.171 1.00 60.49 378 TYR A N 1
ATOM 2956 C CA . TYR A 1 381 ? -29.317 56.606 -35.525 1.00 55.22 378 TYR A CA 1
ATOM 2957 C C . TYR A 1 381 ? -28.350 56.298 -34.392 1.00 58.42 378 TYR A C 1
ATOM 2958 O O . TYR A 1 381 ? -27.665 55.271 -34.447 1.00 59.95 378 TYR A O 1
ATOM 2967 N N . ASP A 1 382 ? -28.277 57.155 -33.370 1.00 55.52 379 ASP A N 1
ATOM 2968 C CA . ASP A 1 382 ? -27.387 56.914 -32.242 1.00 52.29 379 ASP A CA 1
ATOM 2969 C C . ASP A 1 382 ? -27.832 55.740 -31.379 1.00 46.24 379 ASP A C 1
ATOM 2970 O O . ASP A 1 382 ? -27.040 55.269 -30.556 1.00 44.10 379 ASP A O 1
ATOM 2975 N N . ARG A 1 383 ? -29.068 55.262 -31.544 1.00 47.34 380 ARG A N 1
ATOM 2976 C CA . ARG A 1 383 ? -29.561 54.171 -30.709 1.00 47.38 380 ARG A CA 1
ATOM 2977 C C . ARG A 1 383 ? -28.767 52.892 -30.945 1.00 50.45 380 ARG A C 1
ATOM 2978 O O . ARG A 1 383 ? -28.252 52.284 -29.999 1.00 48.49 380 ARG A O 1
ATOM 2981 N N . SER A 1 384 ? -28.659 52.467 -32.206 1.00 47.86 381 SER A N 1
ATOM 2982 C CA . SER A 1 384 ? -27.960 51.222 -32.509 1.00 49.55 381 SER A CA 1
ATOM 2983 C C . SER A 1 384 ? -26.476 51.323 -32.178 1.00 51.04 381 SER A C 1
ATOM 2984 O O . SER A 1 384 ? -25.875 50.356 -31.696 1.00 53.70 381 SER A O 1
ATOM 2987 N N . LYS A 1 385 ? -25.868 52.486 -32.427 1.00 46.72 382 LYS A N 1
ATOM 2988 C CA . LYS A 1 385 ? -24.454 52.662 -32.113 1.00 50.52 382 LYS A CA 1
ATOM 2989 C C . LYS A 1 385 ? -24.209 52.600 -30.611 1.00 42.57 382 LYS A C 1
ATOM 2990 O O . LYS A 1 385 ? -23.203 52.036 -30.163 1.00 42.84 382 LYS A O 1
ATOM 2992 N N . ALA A 1 386 ? -25.116 53.173 -29.817 1.00 40.81 383 ALA A N 1
ATOM 2993 C CA . ALA A 1 386 ? -24.959 53.130 -28.367 1.00 46.62 383 ALA A CA 1
ATOM 2994 C C . ALA A 1 386 ? -25.218 51.730 -27.824 1.00 36.66 383 ALA A C 1
ATOM 2995 O O . ALA A 1 386 ? -24.544 51.288 -26.886 1.00 35.01 383 ALA A O 1
ATOM 2997 N N . TRP A 1 387 ? -26.191 51.018 -28.397 1.00 43.61 384 TRP A N 1
ATOM 2998 C CA . TRP A 1 387 ? -26.461 49.655 -27.952 1.00 49.58 384 TRP A CA 1
ATOM 2999 C C . TRP A 1 387 ? -25.335 48.711 -28.357 1.00 44.82 384 TRP A C 1
ATOM 3000 O O . TRP A 1 387 ? -24.994 47.789 -27.608 1.00 48.33 384 TRP A O 1
ATOM 3011 N N . LYS A 1 388 ? -24.748 48.926 -29.538 1.00 42.77 385 LYS A N 1
ATOM 3012 C CA . LYS A 1 388 ? -23.586 48.139 -29.938 1.00 49.78 385 LYS A CA 1
ATOM 3013 C C . LYS A 1 388 ? -22.426 48.347 -28.974 1.00 42.91 385 LYS A C 1
ATOM 3014 O O . LYS A 1 388 ? -21.670 47.411 -28.687 1.00 41.77 385 LYS A O 1
ATOM 3020 N N . LYS A 1 389 ? -22.270 49.571 -28.466 1.00 38.64 386 LYS A N 1
ATOM 3021 C CA . LYS A 1 389 ? -21.193 49.856 -27.525 1.00 38.91 386 LYS A CA 1
ATOM 3022 C C . LYS A 1 389 ? -21.421 49.154 -26.192 1.00 35.84 386 LYS A C 1
ATOM 3023 O O . LYS A 1 389 ? -20.474 48.641 -25.585 1.00 34.15 386 LYS A O 1
ATOM 3029 N N . TYR A 1 390 ? -22.670 49.123 -25.721 1.00 31.34 387 TYR A N 1
ATOM 3030 C CA . TYR A 1 390 ? -22.965 48.476 -24.447 1.00 36.08 387 TYR A CA 1
ATOM 3031 C C . TYR A 1 390 ? -22.727 46.973 -24.527 1.00 38.88 387 TYR A C 1
ATOM 3032 O O . TYR A 1 390 ? -22.112 46.384 -23.630 1.00 35.56 387 TYR A O 1
ATOM 3041 N N . PHE A 1 391 ? -23.199 46.337 -25.603 1.00 38.65 388 PHE A N 1
ATOM 3042 C CA . PHE A 1 391 ? -23.029 44.895 -25.749 1.00 40.47 388 PHE A CA 1
ATOM 3043 C C . PHE A 1 391 ? -21.574 44.515 -25.990 1.00 39.74 388 PHE A C 1
ATOM 3044 O O . PHE A 1 391 ? -21.132 43.453 -25.538 1.00 37.21 388 PHE A O 1
ATOM 3052 N N . LYS A 1 392 ? -20.821 45.358 -26.703 1.00 37.10 389 LYS A N 1
ATOM 3053 C CA . LYS A 1 392 ? -19.421 45.051 -26.976 1.00 43.08 389 LYS A CA 1
ATOM 3054 C C . LYS A 1 392 ? -18.608 44.979 -25.690 1.00 36.09 389 LYS A C 1
ATOM 3055 O O . LYS A 1 392 ? -17.779 44.078 -25.520 1.00 35.96 389 LYS A O 1
ATOM 3061 N N . LEU A 1 393 ? -18.829 45.923 -24.773 1.00 33.39 390 LEU A N 1
ATOM 3062 C CA . LEU A 1 393 ? -18.126 45.882 -23.495 1.00 35.80 390 LEU A CA 1
ATOM 3063 C C . LEU A 1 393 ? -18.681 44.782 -22.597 1.00 30.61 390 LEU A C 1
ATOM 3064 O O . LEU A 1 393 ? -17.929 44.143 -21.852 1.00 32.38 390 L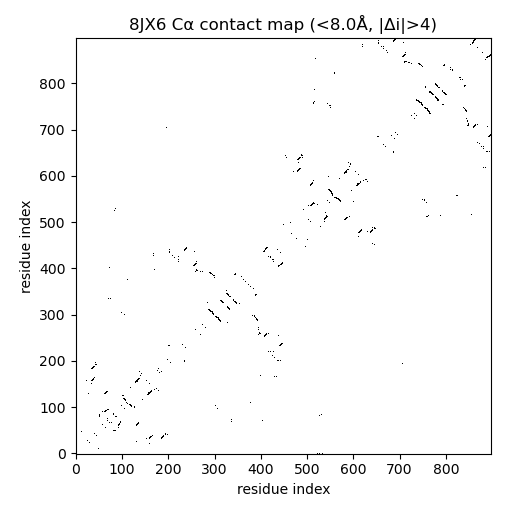EU A O 1
ATOM 3069 N N . LYS A 1 394 ? -19.993 44.542 -22.665 1.00 33.52 391 LYS A N 1
ATOM 3070 C CA . LYS A 1 394 ? -20.624 43.571 -21.777 1.00 39.49 391 LYS A CA 1
ATOM 3071 C C . LYS A 1 394 ? -20.104 42.160 -22.024 1.00 38.52 391 LYS A C 1
ATOM 3072 O O . LYS A 1 394 ? -19.927 41.383 -21.079 1.00 36.56 391 LYS A O 1
ATOM 3078 N N . GLU A 1 395 ? -19.853 41.809 -23.286 1.00 38.24 392 GLU A N 1
ATOM 3079 C CA . GLU A 1 395 ? -19.400 40.474 -23.658 1.00 40.37 392 GLU A CA 1
ATOM 3080 C C . GLU A 1 395 ? -17.959 40.476 -24.160 1.00 34.79 392 GLU A C 1
ATOM 3081 O O . GLU A 1 395 ? -17.572 39.618 -24.958 1.00 36.13 392 GLU A O 1
ATOM 3087 N N . LYS A 1 396 ? -17.153 41.430 -23.695 1.00 32.33 393 LYS A N 1
ATOM 3088 C CA . LYS A 1 396 ? -15.776 41.537 -24.162 1.00 30.47 393 LYS A CA 1
ATOM 3089 C C . LYS A 1 396 ? -14.877 40.477 -23.534 1.00 35.53 393 LYS A C 1
ATOM 3090 O O . LYS A 1 396 ? -13.978 39.952 -24.200 1.00 35.26 393 LYS A O 1
ATOM 3096 N N . TYR A 1 397 ? -15.102 40.147 -22.264 1.00 27.68 394 TYR A N 1
ATOM 3097 C CA . TYR A 1 397 ? -14.209 39.274 -21.518 1.00 28.59 394 TYR A CA 1
ATOM 3098 C C . TYR A 1 397 ? -14.918 37.987 -21.119 1.00 34.57 394 TYR A C 1
ATOM 3099 O O . TYR A 1 397 ? -16.131 37.969 -20.885 1.00 35.18 394 TYR A O 1
ATOM 3108 N N . ALA A 1 398 ? -14.143 36.910 -21.038 1.00 33.61 395 ALA A N 1
ATOM 3109 C CA . ALA A 1 398 ? -14.680 35.606 -20.681 1.00 28.91 395 ALA A CA 1
ATOM 3110 C C . ALA A 1 398 ? -14.938 35.519 -19.183 1.00 32.95 395 ALA A C 1
ATOM 3111 O O . ALA A 1 398 ? -14.177 36.057 -18.373 1.00 29.00 395 ALA A O 1
ATOM 3113 N N . LYS A 1 399 ? -16.023 34.838 -18.819 1.00 28.84 396 LYS A N 1
ATOM 3114 C CA . LYS A 1 399 ? -16.374 34.597 -17.423 1.00 32.07 396 LYS A CA 1
ATOM 3115 C C . LYS A 1 399 ? -16.001 33.157 -17.091 1.00 33.62 396 LYS A C 1
ATOM 3116 O O . LYS A 1 399 ? -16.615 32.216 -17.603 1.00 30.70 396 LYS A O 1
ATOM 3122 N N . VAL A 1 400 ? -14.992 32.988 -16.237 1.00 33.31 397 VAL A N 1
ATOM 3123 C CA . VAL A 1 400 ? -14.440 31.676 -15.935 1.00 25.61 397 VAL A CA 1
ATOM 3124 C C . VAL A 1 400 ? -14.437 31.456 -14.428 1.00 37.75 397 VAL A C 1
ATOM 3125 O O . VAL A 1 400 ? -14.469 32.397 -13.633 1.00 31.31 397 VAL A O 1
ATOM 3129 N N . ARG A 1 401 ? -14.405 30.180 -14.049 1.00 31.52 398 ARG A N 1
ATOM 3130 C CA . ARG A 1 401 ? -14.243 29.765 -12.664 1.00 31.86 398 ARG A CA 1
ATOM 3131 C C . ARG A 1 401 ? -13.261 28.603 -12.625 1.00 32.35 398 ARG A C 1
ATOM 3132 O O . ARG A 1 401 ? -12.964 27.982 -13.648 1.00 28.40 398 ARG A O 1
ATOM 3140 N N . TYR A 1 402 ? -12.757 28.313 -11.430 1.00 28.81 399 TYR A N 1
ATOM 3141 C CA . TYR A 1 402 ? -11.840 27.197 -11.267 1.00 29.27 399 TYR A CA 1
ATOM 3142 C C . TYR A 1 402 ? -12.603 25.874 -11.306 1.00 35.26 399 TYR A C 1
ATOM 3143 O O . TYR A 1 402 ? -13.830 25.829 -11.183 1.00 30.09 399 TYR A O 1
ATOM 3152 N N . ASN A 1 403 ? -11.853 24.783 -11.486 1.00 36.18 400 ASN A N 1
ATOM 3153 C CA . ASN A 1 403 ? -12.429 23.465 -11.725 1.00 28.15 400 ASN A CA 1
ATOM 3154 C C . ASN A 1 403 ? -12.274 22.526 -10.531 1.00 33.65 400 ASN A C 1
ATOM 3155 O O . ASN A 1 403 ? -12.279 21.303 -10.704 1.00 32.90 400 ASN A O 1
ATOM 3160 N N . PHE A 1 404 ? -12.133 23.068 -9.324 1.00 30.36 401 PHE A N 1
ATOM 3161 C CA . PHE A 1 404 ? -12.125 22.238 -8.127 1.00 33.86 401 PHE A CA 1
ATOM 3162 C C . PHE A 1 404 ? -13.519 22.019 -7.560 1.00 39.16 401 PHE A C 1
ATOM 3163 O O . PHE A 1 404 ? -13.728 21.053 -6.815 1.00 31.98 401 PHE A O 1
ATOM 3171 N N . SER A 1 405 ? -14.470 22.884 -7.902 1.00 34.54 402 SER A N 1
ATOM 3172 C CA . SER A 1 405 ? -15.849 22.750 -7.462 1.00 35.35 402 SER A CA 1
ATOM 3173 C C . SER A 1 405 ? -16.764 23.240 -8.573 1.00 34.62 402 SER A C 1
ATOM 3174 O O . SER A 1 405 ? -16.347 23.983 -9.465 1.00 35.14 402 SER A O 1
ATOM 3177 N N . SER A 1 406 ? -18.022 22.816 -8.507 1.00 37.86 403 SER A N 1
ATOM 3178 C CA . SER A 1 406 ? -19.008 23.212 -9.502 1.00 31.80 403 SER A CA 1
ATOM 3179 C C . SER A 1 406 ? -20.397 22.987 -8.930 1.00 39.68 403 SER A C 1
ATOM 3180 O O . SER A 1 406 ? -20.599 22.107 -8.090 1.00 36.41 403 SER A O 1
ATOM 3183 N N . THR A 1 407 ? -21.348 23.797 -9.384 1.00 33.90 404 THR A N 1
ATOM 3184 C CA . THR A 1 407 ? -22.739 23.534 -9.057 1.00 33.07 404 THR A CA 1
ATOM 3185 C C . THR A 1 407 ? -23.177 22.224 -9.700 1.00 33.96 404 THR A C 1
ATOM 3186 O O . THR A 1 407 ? -22.646 21.805 -10.732 1.00 32.21 404 THR A O 1
ATOM 3190 N N . ILE A 1 408 ? -24.152 21.567 -9.068 1.00 35.21 405 ILE A N 1
ATOM 3191 C CA . ILE A 1 408 ? -24.615 20.276 -9.568 1.00 33.35 405 ILE A CA 1
ATOM 3192 C C . ILE A 1 408 ? -25.234 20.423 -10.952 1.00 39.04 405 ILE A C 1
ATOM 3193 O O . ILE A 1 408 ? -25.201 19.486 -11.759 1.00 39.49 405 ILE A O 1
ATOM 3198 N N . HIS A 1 409 ? -25.788 21.599 -11.257 1.00 34.76 406 HIS A N 1
ATOM 3199 C CA . HIS A 1 409 ? -26.381 21.828 -12.571 1.00 41.11 406 HIS A CA 1
ATOM 3200 C C . HIS A 1 409 ? -25.341 21.691 -13.678 1.00 40.76 406 HIS A C 1
ATOM 3201 O O . HIS A 1 409 ? -25.575 21.018 -14.688 1.00 40.27 406 HIS A O 1
ATOM 3208 N N . LYS A 1 410 ? -24.180 22.320 -13.500 1.00 38.19 407 LYS A N 1
ATOM 3209 C CA . LYS A 1 410 ? -23.130 22.308 -14.512 1.00 40.25 407 LYS A CA 1
ATOM 3210 C C . LYS A 1 410 ? -22.321 21.018 -14.524 1.00 38.46 407 LYS A C 1
ATOM 3211 O O . LYS A 1 410 ? -21.427 20.878 -15.366 1.00 45.44 407 LYS A O 1
ATOM 3217 N N . LEU A 1 411 ? -22.603 20.080 -13.623 1.00 38.60 408 LEU A N 1
ATOM 3218 C CA . LEU A 1 411 ? -21.877 18.818 -13.572 1.00 35.70 408 LEU A CA 1
ATOM 3219 C C . LEU A 1 411 ? -22.540 17.718 -14.390 1.00 45.69 408 LEU A C 1
ATOM 3220 O O . LEU A 1 411 ? -21.973 16.625 -14.500 1.00 40.11 408 LEU A O 1
ATOM 3225 N N . GLN A 1 412 ? -23.717 17.973 -14.957 1.00 37.59 409 GLN A N 1
ATOM 3226 C CA . GLN A 1 412 ? -24.367 16.977 -15.798 1.00 46.50 409 GLN A CA 1
ATOM 3227 C C . GLN A 1 412 ? -23.522 16.697 -17.034 1.00 49.33 409 GLN A C 1
ATOM 3228 O O . GLN A 1 412 ? -22.959 17.610 -17.644 1.00 52.81 409 GLN A O 1
ATOM 3234 N N . GLY A 1 413 ? -23.433 15.421 -17.399 1.00 52.95 410 GLY A N 1
ATOM 3235 C CA . GLY A 1 413 ? -22.575 15.000 -18.484 1.00 58.58 410 GLY A CA 1
ATOM 3236 C C . GLY A 1 413 ? -21.133 14.761 -18.098 1.00 59.47 410 GLY A C 1
ATOM 3237 O O . GLY A 1 413 ? -20.334 14.375 -18.961 1.00 66.92 410 GLY A O 1
ATOM 3238 N N . SER A 1 414 ? -20.774 14.978 -16.836 1.00 45.08 411 SER A N 1
ATOM 3239 C CA . SER A 1 414 ? -19.424 14.752 -16.340 1.00 46.16 411 SER A CA 1
ATOM 3240 C C . SER A 1 414 ? -19.450 13.616 -15.327 1.00 49.85 411 SER A C 1
ATOM 3241 O O . SER A 1 414 ? -20.319 13.583 -14.448 1.00 54.34 411 SER A O 1
ATOM 3244 N N . THR A 1 415 ? -18.505 12.688 -15.454 1.00 47.97 412 THR A N 1
ATOM 3245 C CA . THR A 1 415 ? -18.386 11.548 -14.556 1.00 51.90 412 THR A CA 1
ATOM 3246 C C . THR A 1 415 ? -17.013 11.552 -13.901 1.00 52.18 412 THR A C 1
ATOM 3247 O O . THR A 1 415 ? -16.013 11.905 -14.535 1.00 51.24 412 THR A O 1
ATOM 3251 N N . TYR A 1 416 ? -16.968 11.161 -12.629 1.00 44.32 413 TYR A N 1
ATOM 3252 C CA . TYR A 1 416 ? -15.724 11.101 -11.876 1.00 44.38 413 TYR A CA 1
ATOM 3253 C C . TYR A 1 416 ? -15.687 9.802 -11.084 1.00 46.71 413 TYR A C 1
ATOM 3254 O O . TYR A 1 416 ? -16.661 9.046 -11.040 1.00 43.71 413 TYR A O 1
ATOM 3263 N N . GLN A 1 417 ? -14.538 9.541 -10.459 1.00 45.86 414 GLN A N 1
ATOM 3264 C CA . GLN A 1 417 ? -14.429 8.388 -9.573 1.00 47.48 414 GLN A CA 1
ATOM 3265 C C . GLN A 1 417 ? -15.021 8.694 -8.203 1.00 44.01 414 GLN A C 1
ATOM 3266 O O . GLN A 1 417 ? -15.853 7.935 -7.693 1.00 49.61 414 GLN A O 1
ATOM 3272 N N . ASN A 1 418 ? -14.608 9.805 -7.598 1.00 40.11 415 ASN A N 1
ATOM 3273 C CA . ASN A 1 418 ? -15.090 10.223 -6.290 1.00 43.99 415 ASN A CA 1
ATOM 3274 C C . ASN A 1 418 ? -15.771 11.579 -6.400 1.00 47.72 415 ASN A C 1
ATOM 3275 O O . ASN A 1 418 ? -15.341 12.440 -7.176 1.00 42.39 415 ASN A O 1
ATOM 3280 N N . MET A 1 419 ? -16.836 11.764 -5.623 1.00 43.85 416 MET A N 1
ATOM 3281 C CA . MET A 1 419 ? -17.589 13.011 -5.599 1.00 45.14 416 MET A CA 1
ATOM 3282 C C . MET A 1 419 ? -17.754 13.459 -4.156 1.00 43.40 416 MET A C 1
ATOM 3283 O O . MET A 1 419 ? -18.181 12.673 -3.305 1.00 36.27 416 MET A O 1
ATOM 3288 N N . TYR A 1 420 ? -17.417 14.716 -3.883 1.00 38.23 417 TYR A N 1
ATOM 3289 C CA . TYR A 1 420 ? -17.584 15.313 -2.560 1.00 35.68 417 TYR A CA 1
ATOM 3290 C C . TYR A 1 420 ? -18.788 16.247 -2.631 1.00 37.57 417 TYR A C 1
ATOM 3291 O O . TYR A 1 420 ? -18.681 17.381 -3.108 1.00 34.17 417 TYR A O 1
ATOM 3300 N N . PHE A 1 421 ? -19.931 15.763 -2.151 1.00 38.94 418 PHE A N 1
ATOM 3301 C CA . PHE A 1 421 ? -21.215 16.441 -2.298 1.00 38.36 418 PHE A CA 1
ATOM 3302 C C . PHE A 1 421 ? -21.566 17.128 -0.982 1.00 39.68 418 PHE A C 1
ATOM 3303 O O . PHE A 1 421 ? -21.814 16.462 0.028 1.00 37.24 418 PHE A O 1
ATOM 3311 N N . ASP A 1 422 ? -21.593 18.459 -0.998 1.00 29.74 419 ASP A N 1
ATOM 3312 C CA . ASP A 1 422 ? -22.025 19.248 0.151 1.00 33.28 419 ASP A CA 1
ATOM 3313 C C . ASP A 1 422 ? -23.537 19.427 0.063 1.00 43.43 419 ASP A C 1
ATOM 3314 O O . ASP A 1 422 ? -24.034 20.173 -0.787 1.00 36.73 419 ASP A O 1
ATOM 3319 N N . MET A 1 423 ? -24.267 18.739 0.938 1.00 40.97 420 MET A N 1
ATOM 3320 C CA . MET A 1 423 ? -25.723 18.786 0.959 1.00 41.24 420 MET A CA 1
ATOM 3321 C C . MET A 1 423 ? -26.279 19.679 2.062 1.00 39.63 420 MET A C 1
ATOM 3322 O O . MET A 1 423 ? -27.490 19.662 2.301 1.00 45.88 420 MET A O 1
ATOM 3327 N N . ARG A 1 424 ? -25.432 20.457 2.731 1.00 45.40 421 ARG A N 1
ATOM 3328 C CA . ARG A 1 424 ? -25.912 21.325 3.798 1.00 46.69 421 ARG A CA 1
ATOM 3329 C C . ARG A 1 424 ? -26.820 22.405 3.227 1.00 47.72 421 ARG A C 1
ATOM 3330 O O . ARG A 1 424 ? -26.509 23.017 2.200 1.00 38.23 421 ARG A O 1
ATOM 3338 N N . GLY A 1 425 ? -27.948 22.638 3.896 1.00 48.03 422 GLY A N 1
ATOM 3339 C CA . GLY A 1 425 ? -28.911 23.623 3.459 1.00 43.45 422 GLY A CA 1
ATOM 3340 C C . GLY A 1 425 ? -29.906 23.137 2.428 1.00 44.89 422 GLY A C 1
ATOM 3341 O O . GLY A 1 425 ? -30.827 23.888 2.082 1.00 39.97 422 GLY A O 1
ATOM 3342 N N . LEU A 1 426 ? -29.758 21.906 1.929 1.00 34.86 423 LEU A N 1
ATOM 3343 C CA . LEU A 1 426 ? -30.671 21.412 0.903 1.00 41.06 423 LEU A CA 1
ATOM 3344 C C . LEU A 1 426 ? -32.079 21.206 1.447 1.00 37.51 423 LEU A C 1
ATOM 3345 O O . LEU A 1 426 ? -33.049 21.273 0.684 1.00 41.40 423 LEU A O 1
ATOM 3350 N N . ASP A 1 427 ? -32.213 20.955 2.753 1.00 37.97 424 ASP A N 1
ATOM 3351 C CA . ASP A 1 427 ? -33.537 20.762 3.335 1.00 43.34 424 ASP A CA 1
ATOM 3352 C C . ASP A 1 427 ? -34.390 22.018 3.218 1.00 39.03 424 ASP A C 1
ATOM 3353 O O . ASP A 1 427 ? -35.616 21.925 3.088 1.00 39.07 424 ASP A O 1
ATOM 3358 N N . TYR A 1 428 ? -33.764 23.196 3.261 1.00 41.10 425 TYR A N 1
ATOM 3359 C CA . TYR A 1 428 ? -34.504 24.440 3.078 1.00 43.32 425 TYR A CA 1
ATOM 3360 C C . TYR A 1 428 ? -35.148 24.491 1.698 1.00 41.91 425 TYR A C 1
ATOM 3361 O O . TYR A 1 428 ? -36.352 24.742 1.569 1.00 42.68 425 TYR A O 1
ATOM 3370 N N . PHE A 1 429 ? -34.358 24.249 0.649 1.00 40.40 426 PHE A N 1
ATOM 3371 C CA . PHE A 1 429 ? -34.904 24.205 -0.702 1.00 43.84 426 PHE A CA 1
ATOM 3372 C C . PHE A 1 429 ? -35.761 22.968 -0.936 1.00 43.78 426 PHE A C 1
ATOM 3373 O O . PHE A 1 429 ? -36.595 22.969 -1.848 1.00 51.51 426 PHE A O 1
ATOM 3381 N N . TYR A 1 430 ? -35.576 21.920 -0.131 1.00 43.13 427 TYR A N 1
ATOM 3382 C CA . TYR A 1 430 ? -36.349 20.695 -0.308 1.00 41.08 427 TYR A CA 1
ATOM 3383 C C . TYR A 1 430 ? -37.831 20.932 -0.048 1.00 50.96 427 TYR A C 1
ATOM 3384 O O . TYR A 1 430 ? -38.687 20.388 -0.755 1.00 48.35 427 TYR A O 1
ATOM 3393 N N . ARG A 1 431 ? -38.157 21.746 0.959 1.00 47.03 428 ARG A N 1
ATOM 3394 C CA . ARG A 1 431 ? -39.560 22.014 1.262 1.00 47.12 428 ARG A CA 1
ATOM 3395 C C . ARG A 1 431 ? -40.216 22.875 0.190 1.00 45.27 428 ARG A C 1
ATOM 3396 O O . ARG A 1 431 ? -41.425 22.757 -0.042 1.00 54.73 428 ARG A O 1
ATOM 3404 N N . MET A 1 432 ? -39.445 23.742 -0.469 1.00 40.34 429 MET A N 1
ATOM 3405 C CA . MET A 1 432 ? -40.008 24.589 -1.516 1.00 52.21 429 MET A CA 1
ATOM 3406 C C . MET A 1 432 ? -40.346 23.773 -2.759 1.00 51.32 429 MET A C 1
ATOM 3407 O O . MET A 1 432 ? -41.441 23.900 -3.319 1.00 52.89 429 MET A O 1
ATOM 3412 N N . ASN A 1 433 ? -39.414 22.931 -3.205 1.00 56.93 430 ASN A N 1
ATOM 3413 C CA . ASN A 1 433 ? -39.614 22.091 -4.387 1.00 49.74 430 ASN A CA 1
ATOM 3414 C C . ASN A 1 433 ? -38.967 20.739 -4.099 1.00 41.54 430 ASN A C 1
ATOM 3415 O O . ASN A 1 433 ? -37.744 20.598 -4.190 1.00 37.66 430 ASN A O 1
ATOM 3420 N N . ARG A 1 434 ? -39.793 19.749 -3.754 1.00 41.75 431 ARG A N 1
ATOM 3421 C CA . ARG A 1 434 ? -39.263 18.445 -3.367 1.00 41.06 431 ARG A CA 1
ATOM 3422 C C . ARG A 1 434 ? -38.668 17.706 -4.559 1.00 45.06 431 ARG A C 1
ATOM 3423 O O . ARG A 1 434 ? -37.589 17.111 -4.451 1.00 36.13 431 ARG A O 1
ATOM 3431 N N . ASP A 1 435 ? -39.354 17.732 -5.705 1.00 43.98 432 ASP A N 1
ATOM 3432 C CA . ASP A 1 435 ? -38.873 16.994 -6.868 1.00 46.96 432 ASP A CA 1
ATOM 3433 C C . ASP A 1 435 ? -37.597 17.609 -7.431 1.00 46.05 432 ASP A C 1
ATOM 3434 O O . ASP A 1 435 ? -36.719 16.888 -7.919 1.00 48.07 432 ASP A O 1
ATOM 3439 N N . ASN A 1 436 ? -37.476 18.937 -7.372 1.00 45.46 433 ASN A N 1
ATOM 3440 C CA . ASN A 1 436 ? -36.283 19.592 -7.899 1.00 43.54 433 ASN A CA 1
ATOM 3441 C C . ASN A 1 436 ? -35.046 19.231 -7.085 1.00 46.15 433 ASN A C 1
ATOM 3442 O O . ASN A 1 436 ? -33.973 18.988 -7.650 1.00 36.11 433 ASN A O 1
ATOM 3447 N N . VAL A 1 437 ? -35.175 19.189 -5.756 1.00 40.43 434 VAL A N 1
ATOM 3448 C CA . VAL A 1 437 ? -34.035 18.841 -4.915 1.00 39.39 434 VAL A CA 1
ATOM 3449 C C . VAL A 1 437 ? -33.713 17.356 -5.036 1.00 42.06 434 VAL A C 1
ATOM 3450 O O . VAL A 1 437 ? -32.541 16.962 -4.987 1.00 41.56 434 VAL A O 1
ATOM 3454 N N . LEU A 1 438 ? -34.732 16.510 -5.208 1.00 37.57 435 LEU A N 1
ATOM 3455 C CA . LEU A 1 438 ? -34.476 15.094 -5.449 1.00 37.50 435 LEU A CA 1
ATOM 3456 C C . LEU A 1 438 ? -33.704 14.891 -6.747 1.00 41.29 435 LEU A C 1
ATOM 3457 O O . LEU A 1 438 ? -32.807 14.043 -6.819 1.00 38.20 435 LEU A O 1
ATOM 3462 N N . ARG A 1 439 ? -34.040 15.661 -7.786 1.00 40.72 436 ARG A N 1
ATOM 3463 C CA . ARG A 1 439 ? -33.239 15.647 -9.006 1.00 42.82 436 ARG A CA 1
ATOM 3464 C C . ARG A 1 439 ? -31.827 16.144 -8.732 1.00 39.31 436 ARG A C 1
ATOM 3465 O O . ARG A 1 439 ? -30.856 15.636 -9.305 1.00 38.53 436 ARG A O 1
ATOM 3473 N N . LEU A 1 440 ? -31.699 17.142 -7.856 1.00 41.30 437 LEU A N 1
ATOM 3474 C CA . LEU A 1 440 ? -30.390 17.672 -7.492 1.00 39.63 437 LEU A CA 1
ATOM 3475 C C . LEU A 1 440 ? -29.532 16.599 -6.834 1.00 32.84 437 LEU A C 1
ATOM 3476 O O . LEU A 1 440 ? -28.367 16.405 -7.199 1.00 34.82 437 LEU A O 1
ATOM 3481 N N . VAL A 1 441 ? -30.098 15.897 -5.851 1.00 35.83 438 VAL A N 1
ATOM 3482 C CA . VAL A 1 441 ? -29.368 14.842 -5.156 1.00 37.78 438 VAL A CA 1
ATOM 3483 C C . VAL A 1 441 ? -29.066 13.689 -6.103 1.00 33.30 438 VAL A C 1
ATOM 3484 O O . VAL A 1 441 ? -27.992 13.079 -6.041 1.00 32.66 438 VAL A O 1
ATOM 3488 N N . TYR A 1 442 ? -30.010 13.370 -6.992 1.00 37.01 439 TYR A N 1
ATOM 3489 C CA . TYR A 1 442 ? -29.809 12.277 -7.937 1.00 34.71 439 TYR A CA 1
ATOM 3490 C C . TYR A 1 442 ? -28.626 12.558 -8.853 1.00 37.20 439 TYR A C 1
ATOM 3491 O O . TYR A 1 442 ? -27.762 11.697 -9.054 1.00 35.79 439 TYR A O 1
ATOM 3500 N N . VAL A 1 443 ? -28.569 13.765 -9.416 1.00 35.21 440 VAL A N 1
ATOM 3501 C CA . VAL A 1 443 ? -27.464 14.119 -10.300 1.00 36.24 440 VAL A CA 1
ATOM 3502 C C . VAL A 1 443 ? -26.159 14.201 -9.518 1.00 34.63 440 VAL A C 1
ATOM 3503 O O . VAL A 1 443 ? -25.104 13.775 -10.000 1.00 35.02 440 VAL A O 1
ATOM 3507 N N . GLY A 1 444 ? -26.214 14.725 -8.291 1.00 34.36 441 GLY A N 1
ATOM 3508 C CA . GLY A 1 444 ? -24.994 14.927 -7.525 1.00 32.87 441 GLY A CA 1
ATOM 3509 C C . GLY A 1 444 ? -24.279 13.631 -7.192 1.00 34.28 441 GLY A C 1
ATOM 3510 O O . GLY A 1 444 ? -23.070 13.502 -7.404 1.00 35.48 441 GLY A O 1
ATOM 3511 N N . ILE A 1 445 ? -25.014 12.650 -6.666 1.00 32.10 442 ILE A N 1
ATOM 3512 C CA . ILE A 1 445 ? -24.366 11.411 -6.246 1.00 37.34 442 ILE A CA 1
ATOM 3513 C C . ILE A 1 445 ? -23.946 10.576 -7.449 1.00 37.07 442 ILE A C 1
ATOM 3514 O O . ILE A 1 445 ? -22.973 9.816 -7.373 1.00 39.58 442 ILE A O 1
ATOM 3519 N N . THR A 1 446 ? -24.642 10.709 -8.578 1.00 36.26 443 THR A N 1
ATOM 3520 C CA . THR A 1 446 ? -24.305 9.933 -9.764 1.00 39.38 443 THR A CA 1
ATOM 3521 C C . THR A 1 446 ? -23.133 10.513 -10.546 1.00 38.34 443 THR A C 1
ATOM 3522 O O . THR A 1 446 ? -22.779 9.961 -11.593 1.00 36.33 443 THR A O 1
ATOM 3526 N N . ARG A 1 447 ? -22.523 11.603 -10.074 1.00 36.36 444 ARG A N 1
ATOM 3527 C CA . ARG A 1 447 ? -21.304 12.093 -10.706 1.00 39.28 444 ARG A CA 1
ATOM 3528 C C . ARG A 1 447 ? -20.108 11.198 -10.413 1.00 44.32 444 ARG A C 1
ATOM 3529 O O . ARG A 1 447 ? -19.100 11.278 -11.123 1.00 42.89 444 ARG A O 1
ATOM 3537 N N . ALA A 1 448 ? -20.197 10.355 -9.388 1.00 34.77 445 ALA A N 1
ATOM 3538 C CA . ALA A 1 448 ? -19.114 9.466 -8.999 1.00 43.26 445 ALA A CA 1
ATOM 3539 C C . ALA A 1 448 ? -19.460 8.029 -9.356 1.00 48.00 445 ALA A C 1
ATOM 3540 O O . ALA A 1 448 ? -20.622 7.618 -9.274 1.00 39.65 445 ALA A O 1
ATOM 3542 N N . SER A 1 449 ? -18.439 7.267 -9.746 1.00 46.74 446 SER A N 1
ATOM 3543 C CA . SER A 1 449 ? -18.599 5.850 -10.034 1.00 51.10 446 SER A CA 1
ATOM 3544 C C . SER A 1 449 ? -18.093 4.952 -8.914 1.00 52.84 446 SER A C 1
ATOM 3545 O O . SER A 1 449 ? -18.507 3.790 -8.841 1.00 60.59 446 SER A O 1
ATOM 3548 N N . ASP A 1 450 ? -17.224 5.461 -8.041 1.00 52.11 447 ASP A N 1
ATOM 3549 C CA . ASP A 1 450 ? -16.644 4.669 -6.960 1.00 53.53 447 ASP A CA 1
ATOM 3550 C C . ASP A 1 450 ? -17.224 5.071 -5.610 1.00 49.82 447 ASP A C 1
ATOM 3551 O O . ASP A 1 450 ? -17.969 4.296 -5.005 1.00 57.93 447 ASP A O 1
ATOM 3556 N N . GLN A 1 451 ? -16.905 6.265 -5.112 1.00 50.93 448 GLN A N 1
ATOM 3557 C CA . GLN A 1 451 ? -17.314 6.690 -3.781 1.00 54.53 448 GLN A CA 1
ATOM 3558 C C . GLN A 1 451 ? -17.927 8.081 -3.831 1.00 50.71 448 GLN A C 1
ATOM 3559 O O . GLN A 1 451 ? -17.487 8.937 -4.603 1.00 48.80 448 GLN A O 1
ATOM 3565 N N . VAL A 1 452 ? -18.943 8.300 -2.999 1.00 49.66 449 VAL A N 1
ATOM 3566 C CA . VAL A 1 452 ? -19.576 9.604 -2.836 1.00 48.69 449 VAL A CA 1
ATOM 3567 C C . VAL A 1 452 ? -19.452 9.999 -1.372 1.00 50.96 449 VAL A C 1
ATOM 3568 O O . VAL A 1 452 ? -19.907 9.265 -0.486 1.00 49.14 449 VAL A O 1
ATOM 3572 N N . PHE A 1 453 ? -18.836 11.149 -1.120 1.00 47.01 450 PHE A N 1
ATOM 3573 C CA . PHE A 1 453 ? -18.683 11.678 0.230 1.00 45.18 450 PHE A CA 1
ATOM 3574 C C . PHE A 1 453 ? -19.705 12.793 0.423 1.00 55.30 450 PHE A C 1
ATOM 3575 O O . PHE A 1 453 ? -19.628 13.835 -0.237 1.00 44.13 450 PHE A O 1
ATOM 3583 N N . ILE A 1 454 ? -20.668 12.569 1.314 1.00 44.76 451 ILE A N 1
ATOM 3584 C CA . ILE A 1 454 ? -21.724 13.533 1.597 1.00 46.06 451 ILE A CA 1
ATOM 3585 C C . ILE A 1 454 ? -21.458 14.197 2.939 1.00 57.40 451 ILE A C 1
ATOM 3586 O O . ILE A 1 454 ? -20.935 13.573 3.870 1.00 52.92 451 ILE A O 1
ATOM 3591 N N . LEU A 1 455 ? -21.827 15.471 3.031 1.00 51.11 452 LEU A N 1
ATOM 3592 C CA . LEU A 1 455 ? -21.722 16.248 4.256 1.00 55.07 452 LEU A CA 1
ATOM 3593 C C . LEU A 1 455 ? -23.050 16.954 4.484 1.00 53.78 452 LEU A C 1
ATOM 3594 O O . LEU A 1 455 ? -23.455 17.795 3.675 1.00 53.49 452 LEU A O 1
ATOM 3599 N N . GLN A 1 456 ? -23.735 16.593 5.567 1.00 53.19 453 GLN A N 1
ATOM 3600 C CA . GLN A 1 456 ? -25.106 17.015 5.815 1.00 62.73 453 GLN A CA 1
ATOM 3601 C C . GLN A 1 456 ? -25.160 18.096 6.887 1.00 55.49 453 GLN A C 1
ATOM 3602 O O . GLN A 1 456 ? -24.140 18.570 7.398 1.00 69.02 453 GLN A O 1
ATOM 3608 N N . ASP A 1 457 ? -26.389 18.462 7.237 1.00 53.03 454 ASP A N 1
ATOM 3609 C CA . ASP A 1 457 ? -26.670 19.345 8.355 1.00 69.13 454 ASP A CA 1
ATOM 3610 C C . ASP A 1 457 ? -26.843 18.518 9.625 1.00 74.76 454 ASP A C 1
ATOM 3611 O O . ASP A 1 457 ? -27.217 17.347 9.560 1.00 81.94 454 ASP A O 1
ATOM 3617 N N . ASP B 1 7 ? -2.060 6.883 -29.649 1.00 73.49 4 ASP B N 1
ATOM 3618 C CA . ASP B 1 7 ? -1.809 5.450 -29.536 1.00 84.85 4 ASP B CA 1
ATOM 3619 C C . ASP B 1 7 ? -0.361 5.172 -29.136 1.00 86.17 4 ASP B C 1
ATOM 3620 O O . ASP B 1 7 ? -0.083 4.812 -27.992 1.00 84.92 4 ASP B O 1
ATOM 3625 N N . LEU B 1 8 ? 0.561 5.347 -30.086 1.00 70.82 5 LEU B N 1
ATOM 3626 C CA . LEU B 1 8 ? 1.978 5.143 -29.808 1.00 64.41 5 LEU B CA 1
ATOM 3627 C C . LEU B 1 8 ? 2.533 6.165 -28.826 1.00 65.79 5 LEU B C 1
ATOM 3628 O O . LEU B 1 8 ? 3.615 5.947 -28.270 1.00 65.37 5 LEU B O 1
ATOM 3633 N N . SER B 1 9 ? 1.821 7.272 -28.602 1.00 65.80 6 SER B N 1
ATOM 3634 C CA . SER B 1 9 ? 2.323 8.313 -27.712 1.00 71.19 6 SER B CA 1
ATOM 3635 C C . SER B 1 9 ? 2.355 7.854 -26.260 1.00 77.51 6 SER B C 1
ATOM 3636 O O . SER B 1 9 ? 3.227 8.284 -25.496 1.00 70.84 6 SER B O 1
ATOM 3639 N N . SER B 1 10 ? 1.424 6.991 -25.862 1.00 74.46 7 SER B N 1
ATOM 3640 C CA . SER B 1 10 ? 1.330 6.518 -24.488 1.00 77.18 7 SER B CA 1
ATOM 3641 C C . SER B 1 10 ? 2.177 5.279 -24.227 1.00 74.53 7 SER B C 1
ATOM 3642 O O . SER B 1 10 ? 1.992 4.623 -23.197 1.00 75.08 7 SER B O 1
ATOM 3645 N N . ALA B 1 11 ? 3.096 4.946 -25.126 1.00 71.68 8 ALA B N 1
ATOM 3646 C CA . ALA B 1 11 ? 3.923 3.758 -24.991 1.00 53.11 8 ALA B CA 1
ATOM 3647 C C . ALA B 1 11 ? 5.264 4.103 -24.356 1.00 54.37 8 ALA B C 1
ATOM 3648 O O . ALA B 1 11 ? 5.771 5.219 -24.494 1.00 58.09 8 ALA B O 1
ATOM 3650 N N . THR B 1 12 ? 5.831 3.128 -23.651 1.00 51.86 9 THR B N 1
ATOM 3651 C CA . THR B 1 12 ? 7.165 3.264 -23.090 1.00 50.30 9 THR B CA 1
ATOM 3652 C C . THR B 1 12 ? 8.210 3.100 -24.192 1.00 49.38 9 THR B C 1
ATOM 3653 O O . THR B 1 12 ? 7.892 2.832 -25.354 1.00 48.35 9 THR B O 1
ATOM 3657 N N . GLU B 1 13 ? 9.483 3.266 -23.823 1.00 54.68 10 GLU B N 1
ATOM 3658 C CA . GLU B 1 13 ? 10.558 3.062 -24.789 1.00 62.24 10 GLU B CA 1
ATOM 3659 C C . GLU B 1 13 ? 10.603 1.615 -25.261 1.00 49.00 10 GLU B C 1
ATOM 3660 O O . GLU B 1 13 ? 10.877 1.344 -26.436 1.00 52.93 10 GLU B O 1
ATOM 3666 N N . GLU B 1 14 ? 10.334 0.671 -24.356 1.00 46.74 11 GLU B N 1
ATOM 3667 C CA . GLU B 1 14 ? 10.319 -0.738 -24.736 1.00 43.61 11 GLU B CA 1
ATOM 3668 C C . GLU B 1 14 ? 9.159 -1.039 -25.676 1.00 41.65 11 GLU B C 1
ATOM 3669 O O . GLU B 1 14 ? 9.333 -1.713 -26.698 1.00 43.46 11 GLU B O 1
ATOM 3675 N N . GLN B 1 15 ? 7.963 -0.541 -25.349 1.00 36.67 12 GLN B N 1
ATOM 3676 C CA . GLN B 1 15 ? 6.799 -0.798 -26.191 1.00 37.18 12 GLN B CA 1
ATOM 3677 C C . GLN B 1 15 ? 6.960 -0.167 -27.568 1.00 44.02 12 GLN B C 1
ATOM 3678 O O . GLN B 1 15 ? 6.601 -0.776 -28.582 1.00 41.78 12 GLN B O 1
ATOM 3684 N N . ARG B 1 16 ? 7.496 1.055 -27.625 1.00 40.34 13 ARG B N 1
ATOM 3685 C CA . ARG B 1 16 ? 7.717 1.704 -28.913 1.00 44.16 13 ARG B CA 1
ATOM 3686 C C . ARG B 1 16 ? 8.736 0.939 -29.748 1.00 44.83 13 ARG B C 1
ATOM 3687 O O . ARG B 1 16 ? 8.581 0.813 -30.968 1.00 44.95 13 ARG B O 1
ATOM 3695 N N . TYR B 1 17 ? 9.784 0.418 -29.106 1.00 41.16 14 TYR B N 1
ATOM 3696 C CA . TYR B 1 17 ? 10.798 -0.342 -29.832 1.00 43.41 14 TYR B CA 1
ATOM 3697 C C . TYR B 1 17 ? 10.233 -1.659 -30.349 1.00 39.63 14 TYR B C 1
ATOM 3698 O O . TYR B 1 17 ? 10.438 -2.018 -31.514 1.00 38.85 14 TYR B O 1
ATOM 3707 N N . ILE B 1 18 ? 9.524 -2.397 -29.491 1.00 40.23 15 ILE B N 1
ATOM 3708 C CA . ILE B 1 18 ? 8.962 -3.682 -29.898 1.00 37.54 15 ILE B CA 1
ATOM 3709 C C . ILE B 1 18 ? 7.951 -3.487 -31.020 1.00 36.05 15 ILE B C 1
ATOM 3710 O O . ILE B 1 18 ? 7.941 -4.235 -32.005 1.00 34.14 15 ILE B O 1
ATOM 3715 N N . PHE B 1 19 ? 7.091 -2.474 -30.891 1.00 35.37 16 PHE B N 1
ATOM 3716 C CA . PHE B 1 19 ? 6.114 -2.186 -31.936 1.00 37.39 16 PHE B CA 1
ATOM 3717 C C . PHE B 1 19 ? 6.804 -1.854 -33.253 1.00 40.99 16 PHE B C 1
ATOM 3718 O O . PHE B 1 19 ? 6.493 -2.439 -34.296 1.00 39.99 16 PHE B O 1
ATOM 3726 N N . THR B 1 20 ? 7.757 -0.920 -33.219 1.00 38.81 17 THR B N 1
ATOM 3727 C CA . THR B 1 20 ? 8.425 -0.495 -34.445 1.00 37.98 17 THR B CA 1
ATOM 3728 C C . THR B 1 20 ? 9.225 -1.633 -35.068 1.00 40.46 17 THR B C 1
ATOM 3729 O O . THR B 1 20 ? 9.197 -1.826 -36.290 1.00 42.92 17 THR B O 1
ATOM 3733 N N . ASP B 1 21 ? 9.938 -2.405 -34.245 1.00 36.71 18 ASP B N 1
ATOM 3734 C CA . ASP B 1 21 ? 10.802 -3.452 -34.781 1.00 46.45 18 ASP B CA 1
ATOM 3735 C C . ASP B 1 21 ? 9.987 -4.596 -35.372 1.00 40.86 18 ASP B C 1
ATOM 3736 O O . ASP B 1 21 ? 10.273 -5.066 -36.479 1.00 38.14 18 ASP B O 1
ATOM 3741 N N . PHE B 1 22 ? 8.964 -5.060 -34.649 1.00 34.83 19 PHE B N 1
ATOM 3742 C CA . PHE B 1 22 ? 8.203 -6.210 -35.126 1.00 37.22 19 PHE B CA 1
ATOM 3743 C C . PHE B 1 22 ? 7.396 -5.868 -36.372 1.00 39.04 19 PHE B C 1
ATOM 3744 O O . PHE B 1 22 ? 7.270 -6.698 -37.281 1.00 37.92 19 PHE B O 1
ATOM 3752 N N . ILE B 1 23 ? 6.831 -4.660 -36.429 1.00 33.01 20 ILE B N 1
ATOM 3753 C CA . ILE B 1 23 ? 6.105 -4.238 -37.625 1.00 34.29 20 ILE B CA 1
ATOM 3754 C C . ILE B 1 23 ? 7.033 -4.239 -38.833 1.00 37.33 20 ILE B C 1
ATOM 3755 O O . ILE B 1 23 ? 6.652 -4.669 -39.929 1.00 37.20 20 ILE B O 1
ATOM 3760 N N . LYS B 1 24 ? 8.271 -3.777 -38.647 1.00 36.54 21 LYS B N 1
ATOM 3761 C CA . LYS B 1 24 ? 9.238 -3.796 -39.739 1.00 37.37 21 LYS B CA 1
ATOM 3762 C C . LYS B 1 24 ? 9.616 -5.223 -40.115 1.00 40.54 21 LYS B C 1
ATOM 3763 O O . LYS B 1 24 ? 9.769 -5.540 -41.300 1.00 40.58 21 LYS B O 1
ATOM 3769 N N . GLN B 1 25 ? 9.771 -6.100 -39.119 1.00 39.78 22 GLN B N 1
ATOM 3770 C CA . GLN B 1 25 ? 10.105 -7.491 -39.409 1.00 43.26 22 GLN B CA 1
ATOM 3771 C C . GLN B 1 25 ? 8.972 -8.190 -40.151 1.00 39.66 22 GLN B C 1
ATOM 3772 O O . GLN B 1 25 ? 9.221 -9.001 -41.050 1.00 38.56 22 GLN B O 1
ATOM 3778 N N . ALA B 1 26 ? 7.722 -7.886 -39.792 1.00 30.79 23 ALA B N 1
ATOM 3779 C CA . ALA B 1 26 ? 6.589 -8.482 -40.494 1.00 37.86 23 ALA B CA 1
ATOM 3780 C C . ALA B 1 26 ? 6.549 -8.035 -41.949 1.00 43.65 23 ALA B C 1
ATOM 3781 O O . ALA B 1 26 ? 6.219 -8.826 -42.841 1.00 40.30 23 ALA B O 1
ATOM 3783 N N . GLN B 1 27 ? 6.882 -6.769 -42.210 1.00 36.63 24 GLN B N 1
ATOM 3784 C CA . GLN B 1 27 ? 6.937 -6.293 -43.588 1.00 40.88 24 GLN B CA 1
ATOM 3785 C C . GLN B 1 27 ? 8.083 -6.947 -44.350 1.00 41.34 24 GLN B C 1
ATOM 3786 O O . GLN B 1 27 ? 7.943 -7.270 -45.535 1.00 47.08 24 GLN B O 1
ATOM 3792 N N . LEU B 1 28 ? 9.224 -7.153 -43.685 1.00 39.88 25 LEU B N 1
ATOM 3793 C CA . LEU B 1 28 ? 10.332 -7.861 -44.319 1.00 43.32 25 LEU B CA 1
ATOM 3794 C C . LEU B 1 28 ? 9.966 -9.311 -44.609 1.00 41.05 25 LEU B C 1
ATOM 3795 O O . LEU B 1 28 ? 10.376 -9.870 -45.633 1.00 44.86 25 LEU B O 1
ATOM 3800 N N . ALA B 1 29 ? 9.193 -9.936 -43.716 1.00 39.95 26 ALA B N 1
ATOM 3801 C CA . ALA B 1 29 ? 8.786 -11.322 -43.925 1.00 47.66 26 ALA B CA 1
ATOM 3802 C C . ALA B 1 29 ? 7.902 -11.470 -45.155 1.00 52.86 26 ALA B C 1
ATOM 3803 O O . ALA B 1 29 ? 7.879 -12.541 -45.772 1.00 46.37 26 ALA B O 1
ATOM 3805 N N . LEU B 1 30 ? 7.167 -10.417 -45.522 1.00 53.15 27 LEU B N 1
ATOM 3806 C CA . LEU B 1 30 ? 6.393 -10.453 -46.758 1.00 43.09 27 LEU B CA 1
ATOM 3807 C C . LEU B 1 30 ? 7.295 -10.626 -47.971 1.00 50.19 27 LEU B C 1
ATOM 3808 O O . LEU B 1 30 ? 6.886 -11.229 -48.970 1.00 56.63 27 LEU B O 1
ATOM 3813 N N . LYS B 1 31 ? 8.522 -10.107 -47.904 1.00 53.21 28 LYS B N 1
ATOM 3814 C CA . LYS B 1 31 ? 9.506 -10.270 -48.966 1.00 58.84 28 LYS B CA 1
ATOM 3815 C C . LYS B 1 31 ? 10.607 -11.257 -48.592 1.00 54.47 28 LYS B C 1
ATOM 3816 O O . LYS B 1 31 ? 11.667 -11.268 -49.229 1.00 52.62 28 LYS B O 1
ATOM 3822 N N . GLY B 1 32 ? 10.379 -12.081 -47.572 1.00 54.10 29 GLY B N 1
ATOM 3823 C CA . GLY B 1 32 ? 11.346 -13.098 -47.190 1.00 47.76 29 GLY B CA 1
ATOM 3824 C C . GLY B 1 32 ? 12.693 -12.557 -46.768 1.00 60.18 29 GLY B C 1
ATOM 3825 O O . GLY B 1 32 ? 13.703 -13.260 -46.890 1.00 53.70 29 GLY B O 1
ATOM 3826 N N . ASP B 1 33 ? 12.740 -11.321 -46.268 1.00 54.42 30 ASP B N 1
ATOM 3827 C CA . ASP B 1 33 ? 13.997 -10.679 -45.900 1.00 54.86 30 ASP B CA 1
ATOM 3828 C C . ASP B 1 33 ? 14.067 -10.340 -44.414 1.00 55.53 30 ASP B C 1
ATOM 3829 O O . ASP B 1 33 ? 14.841 -9.463 -44.018 1.00 57.82 30 ASP B O 1
ATOM 3834 N N . SER B 1 34 ? 13.277 -11.013 -43.583 1.00 52.19 31 SER B N 1
ATOM 3835 C CA . SER B 1 34 ? 13.324 -10.779 -42.148 1.00 51.54 31 SER B CA 1
ATOM 3836 C C . SER B 1 34 ? 14.465 -11.567 -41.514 1.00 49.64 31 SER B C 1
ATOM 3837 O O . SER B 1 34 ? 14.800 -12.675 -41.943 1.00 54.65 31 SER B O 1
ATOM 3840 N N . ASP B 1 35 ? 15.071 -10.974 -40.481 1.00 50.90 32 ASP B N 1
ATOM 3841 C CA . ASP B 1 35 ? 16.177 -11.634 -39.795 1.00 52.03 32 ASP B CA 1
ATOM 3842 C C . ASP B 1 35 ? 15.709 -12.863 -39.027 1.00 51.78 32 ASP B C 1
ATOM 3843 O O . ASP B 1 35 ? 16.451 -13.846 -38.919 1.00 52.51 32 ASP B O 1
ATOM 3848 N N . TYR B 1 36 ? 14.492 -12.827 -38.492 1.00 44.27 33 TYR B N 1
ATOM 3849 C CA . TYR B 1 36 ? 13.907 -13.953 -37.783 1.00 55.33 33 TYR B CA 1
ATOM 3850 C C . TYR B 1 36 ? 12.488 -14.180 -38.285 1.00 43.27 33 TYR B C 1
ATOM 3851 O O . TYR B 1 36 ? 11.849 -13.280 -38.835 1.00 43.28 33 TYR B O 1
ATOM 3860 N N . GLU B 1 37 ? 12.004 -15.408 -38.092 1.00 43.88 34 GLU B N 1
ATOM 3861 C CA . GLU B 1 37 ? 10.630 -15.760 -38.419 1.00 41.46 34 GLU B CA 1
ATOM 3862 C C . GLU B 1 37 ? 9.754 -15.972 -37.195 1.00 38.52 34 GLU B C 1
ATOM 3863 O O . GLU B 1 37 ? 8.528 -15.880 -37.310 1.00 35.79 34 GLU B O 1
ATOM 3869 N N . VAL B 1 38 ? 10.346 -16.255 -36.038 1.00 38.30 35 VAL B N 1
ATOM 3870 C CA . VAL B 1 38 ? 9.610 -16.495 -34.805 1.00 37.53 35 VAL B CA 1
ATOM 3871 C C . VAL B 1 38 ? 10.037 -15.450 -33.785 1.00 35.44 35 VAL B C 1
ATOM 3872 O O . VAL B 1 38 ? 11.235 -15.265 -33.541 1.00 36.25 35 VAL B O 1
ATOM 3876 N N . PHE B 1 39 ? 9.058 -14.768 -33.199 1.00 29.68 36 PHE B N 1
ATOM 3877 C CA . PHE B 1 39 ? 9.302 -13.741 -32.200 1.00 37.54 36 PHE B CA 1
ATOM 3878 C C . PHE B 1 39 ? 8.476 -14.047 -30.959 1.00 33.09 36 PHE B C 1
ATOM 3879 O O . PHE B 1 39 ? 7.494 -14.792 -31.011 1.00 33.85 36 PHE B O 1
ATOM 3887 N N . ALA B 1 40 ? 8.889 -13.467 -29.834 1.00 30.83 37 ALA B N 1
ATOM 3888 C CA . ALA B 1 40 ? 8.194 -13.684 -28.572 1.00 35.12 37 ALA B CA 1
ATOM 3889 C C . ALA B 1 40 ? 8.318 -12.442 -27.703 1.00 34.06 37 ALA B C 1
ATOM 3890 O O . ALA B 1 40 ? 9.408 -11.877 -27.576 1.00 32.66 37 ALA B O 1
ATOM 3892 N N . ILE B 1 41 ? 7.203 -12.028 -27.110 1.00 30.31 38 ILE B N 1
ATOM 3893 C CA . ILE B 1 41 ? 7.162 -10.904 -26.182 1.00 31.34 38 ILE B CA 1
ATOM 3894 C C . ILE B 1 41 ? 6.930 -11.462 -24.786 1.00 35.25 38 ILE B C 1
ATOM 3895 O O . ILE B 1 41 ? 5.940 -12.165 -24.547 1.00 30.39 38 ILE B O 1
ATOM 3900 N N . GLN B 1 42 ? 7.837 -11.150 -23.865 1.00 37.07 39 GLN B N 1
ATOM 3901 C CA . GLN B 1 42 ? 7.700 -11.540 -22.470 1.00 36.87 39 GLN B CA 1
ATOM 3902 C C . GLN B 1 42 ? 7.510 -10.300 -21.608 1.00 38.54 39 GLN B C 1
ATOM 3903 O O . GLN B 1 42 ? 8.167 -9.275 -21.819 1.00 37.62 39 GLN B O 1
ATOM 3909 N N . GLY B 1 43 ? 6.602 -10.397 -20.643 1.00 34.04 40 GLY B N 1
ATOM 3910 C CA . GLY B 1 43 ? 6.339 -9.300 -19.735 1.00 39.74 40 GLY B CA 1
ATOM 3911 C C . GLY B 1 43 ? 5.578 -9.748 -18.506 1.00 36.64 40 GLY B C 1
ATOM 3912 O O . GLY B 1 43 ? 4.674 -10.583 -18.600 1.00 35.63 40 GLY B O 1
ATOM 3913 N N . PHE B 1 44 ? 5.935 -9.205 -17.346 1.00 39.98 41 PHE B N 1
ATOM 3914 C CA . PHE B 1 44 ? 5.274 -9.579 -16.107 1.00 39.15 41 PHE B CA 1
ATOM 3915 C C . PHE B 1 44 ? 3.903 -8.909 -16.016 1.00 39.96 41 PHE B C 1
ATOM 3916 O O . PHE B 1 44 ? 3.465 -8.195 -16.922 1.00 34.16 41 PHE B O 1
ATOM 3924 N N . ALA B 1 45 ? 3.214 -9.148 -14.903 1.00 40.54 42 ALA B N 1
ATOM 3925 C CA . ALA B 1 45 ? 1.913 -8.532 -14.685 1.00 40.97 42 ALA B CA 1
ATOM 3926 C C . ALA B 1 45 ? 2.069 -7.026 -14.520 1.00 39.12 42 ALA B C 1
ATOM 3927 O O . ALA B 1 45 ? 2.893 -6.558 -13.728 1.00 40.71 42 ALA B O 1
ATOM 3929 N N . GLY B 1 46 ? 1.280 -6.267 -15.273 1.00 45.52 43 GLY B N 1
ATOM 3930 C CA . GLY B 1 46 ? 1.384 -4.823 -15.256 1.00 46.44 43 GLY B CA 1
ATOM 3931 C C . GLY B 1 46 ? 2.438 -4.246 -16.171 1.00 45.12 43 GLY B C 1
ATOM 3932 O O . GLY B 1 46 ? 2.821 -3.084 -15.993 1.00 41.84 43 GLY B O 1
ATOM 3933 N N . SER B 1 47 ? 2.921 -5.016 -17.146 1.00 37.35 44 SER B N 1
ATOM 3934 C CA . SER B 1 47 ? 3.951 -4.557 -18.068 1.00 46.87 44 SER B CA 1
ATOM 3935 C C . SER B 1 47 ? 3.386 -4.051 -19.389 1.00 36.79 44 SER B C 1
ATOM 3936 O O . SER B 1 47 ? 4.161 -3.660 -20.267 1.00 39.70 44 SER B O 1
ATOM 3939 N N . GLY B 1 48 ? 2.066 -4.056 -19.554 1.00 40.45 45 GLY B N 1
ATOM 3940 C CA . GLY B 1 48 ? 1.466 -3.546 -20.771 1.00 40.59 45 GLY B CA 1
ATOM 3941 C C . GLY B 1 48 ? 1.644 -4.418 -21.993 1.00 42.66 45 GLY B C 1
ATOM 3942 O O . GLY B 1 48 ? 1.584 -3.909 -23.115 1.00 37.06 45 GLY B O 1
ATOM 3943 N N . LYS B 1 49 ? 1.862 -5.724 -21.810 1.00 36.72 46 LYS B N 1
ATOM 3944 C CA . LYS B 1 49 ? 2.040 -6.610 -22.957 1.00 34.96 46 LYS B CA 1
ATOM 3945 C C . LYS B 1 49 ? 0.739 -6.796 -23.726 1.00 40.24 46 LYS B C 1
ATOM 3946 O O . LYS B 1 49 ? 0.761 -6.967 -24.951 1.00 33.82 46 LYS B O 1
ATOM 3952 N N . THR B 1 50 ? -0.399 -6.762 -23.031 1.00 33.48 47 THR B N 1
ATOM 3953 C CA . THR B 1 50 ? -1.679 -6.932 -23.707 1.00 34.85 47 THR B CA 1
ATOM 3954 C C . THR B 1 50 ? -2.043 -5.682 -24.500 1.00 38.35 47 THR B C 1
ATOM 3955 O O . THR B 1 50 ? -2.567 -5.777 -25.617 1.00 35.56 47 THR B O 1
ATOM 3959 N N . TRP B 1 51 ? -1.756 -4.502 -23.944 1.00 33.89 48 TRP B N 1
ATOM 3960 C CA . TRP B 1 51 ? -1.945 -3.262 -24.690 1.00 35.39 48 TRP B CA 1
ATOM 3961 C C . TRP B 1 51 ? -1.014 -3.201 -25.895 1.00 38.74 48 TRP B C 1
ATOM 3962 O O . TRP B 1 51 ? -1.403 -2.721 -26.967 1.00 36.64 48 TRP B O 1
ATOM 3973 N N . LEU B 1 52 ? 0.219 -3.688 -25.737 1.00 33.89 49 LEU B N 1
ATOM 3974 C CA . LEU B 1 52 ? 1.166 -3.699 -26.848 1.00 31.54 49 LEU B CA 1
ATOM 3975 C C . LEU B 1 52 ? 0.699 -4.627 -27.963 1.00 35.52 49 LEU B C 1
ATOM 3976 O O . LEU B 1 52 ? 0.873 -4.318 -29.148 1.00 32.27 49 LEU B O 1
ATOM 3981 N N . SER B 1 53 ? 0.107 -5.769 -27.605 1.00 31.91 50 SER B N 1
ATOM 3982 C CA . SER B 1 53 ? -0.401 -6.685 -28.622 1.00 28.47 50 SER B CA 1
ATOM 3983 C C . SER B 1 53 ? -1.510 -6.036 -29.438 1.00 28.53 50 SER B C 1
ATOM 3984 O O . SER B 1 53 ? -1.587 -6.225 -30.657 1.00 27.99 50 SER B O 1
ATOM 3987 N N . ALA B 1 54 ? -2.377 -5.261 -28.781 1.00 31.22 51 ALA B N 1
ATOM 3988 C CA . ALA B 1 54 ? -3.417 -4.537 -29.503 1.00 33.20 51 ALA B CA 1
ATOM 3989 C C . ALA B 1 54 ? -2.816 -3.461 -30.399 1.00 37.79 51 ALA B C 1
ATOM 3990 O O . ALA B 1 54 ? -3.308 -3.223 -31.508 1.00 36.42 51 ALA B O 1
ATOM 3992 N N . LEU B 1 55 ? -1.753 -2.802 -29.934 1.00 34.04 52 LEU B N 1
ATOM 3993 C CA . LEU B 1 55 ? -1.082 -1.802 -30.758 1.00 33.18 52 LEU B CA 1
ATOM 3994 C C . LEU B 1 55 ? -0.510 -2.424 -32.025 1.00 34.19 52 LEU B C 1
ATOM 3995 O O . LEU B 1 55 ? -0.639 -1.860 -33.118 1.00 32.60 52 LEU B O 1
ATOM 4000 N N . ILE B 1 56 ? 0.122 -3.593 -31.897 1.00 27.51 53 ILE B N 1
ATOM 4001 C CA . ILE B 1 56 ? 0.715 -4.252 -33.056 1.00 30.77 53 ILE B CA 1
ATOM 4002 C C . ILE B 1 56 ? -0.368 -4.722 -34.019 1.00 38.87 53 ILE B C 1
ATOM 4003 O O . ILE B 1 56 ? -0.259 -4.530 -35.237 1.00 31.48 53 ILE B O 1
ATOM 4008 N N . ILE B 1 57 ? -1.431 -5.334 -33.491 1.00 30.21 54 ILE B N 1
ATOM 4009 C CA . ILE B 1 57 ? -2.489 -5.875 -34.343 1.00 29.90 54 ILE B CA 1
ATOM 4010 C C . ILE B 1 57 ? -3.147 -4.766 -35.155 1.00 29.33 54 ILE B C 1
ATOM 4011 O O . ILE B 1 57 ? -3.406 -4.926 -36.355 1.00 28.27 54 ILE B O 1
ATOM 4016 N N . ASP B 1 58 ? -3.416 -3.621 -34.522 1.00 29.96 55 ASP B N 1
ATOM 4017 C CA . ASP B 1 58 ? -4.069 -2.521 -35.226 1.00 32.37 55 ASP B CA 1
ATOM 4018 C C . ASP B 1 58 ? -3.224 -2.025 -36.393 1.00 32.80 55 ASP B C 1
ATOM 4019 O O . ASP B 1 58 ? -3.753 -1.733 -37.471 1.00 34.66 55 ASP B O 1
ATOM 4024 N N . GLU B 1 59 ? -1.905 -1.930 -36.200 1.00 34.89 56 GLU B N 1
ATOM 4025 C CA . GLU B 1 59 ? -1.040 -1.450 -37.274 1.00 37.99 56 GLU B CA 1
ATOM 4026 C C . GLU B 1 59 ? -0.900 -2.489 -38.380 1.00 36.34 56 GLU B C 1
ATOM 4027 O O . GLU B 1 59 ? -0.840 -2.136 -39.564 1.00 35.42 56 GLU B O 1
ATOM 4033 N N . LEU B 1 60 ? -0.842 -3.774 -38.015 1.00 34.45 57 LEU B N 1
ATOM 4034 C CA . LEU B 1 60 ? -0.760 -4.826 -39.023 1.00 31.05 57 LEU B CA 1
ATOM 4035 C C . LEU B 1 60 ? -1.979 -4.806 -39.938 1.00 35.55 57 LEU B C 1
ATOM 4036 O O . LEU B 1 60 ? -1.849 -4.937 -41.161 1.00 34.52 57 LEU B O 1
ATOM 4041 N N . LEU B 1 61 ? -3.172 -4.645 -39.361 1.00 33.87 58 LEU B N 1
ATOM 4042 C CA . LEU B 1 61 ? -4.382 -4.558 -40.172 1.00 37.46 58 LEU B CA 1
ATOM 4043 C C . LEU B 1 61 ? -4.397 -3.285 -41.007 1.00 36.87 58 LEU B C 1
ATOM 4044 O O . LEU B 1 61 ? -4.861 -3.293 -42.153 1.00 40.70 58 LEU B O 1
ATOM 4049 N N . GLU B 1 62 ? -3.897 -2.179 -40.448 1.00 38.10 59 GLU B N 1
ATOM 4050 C CA . GLU B 1 62 ? -3.843 -0.932 -41.202 1.00 41.20 59 GLU B CA 1
ATOM 4051 C C . GLU B 1 62 ? -2.918 -1.047 -42.406 1.00 42.38 59 GLU B C 1
ATOM 4052 O O . GLU B 1 62 ? -3.177 -0.437 -43.449 1.00 43.87 59 GLU B O 1
ATOM 4058 N N . LEU B 1 63 ? -1.846 -1.826 -42.285 1.00 42.29 60 LEU B N 1
ATOM 4059 C CA . LEU B 1 63 ? -0.922 -2.043 -43.390 1.00 50.16 60 LEU B CA 1
ATOM 4060 C C . LEU B 1 63 ? -1.435 -3.057 -44.404 1.00 46.95 60 LEU B C 1
ATOM 4061 O O . LEU B 1 63 ? -0.775 -3.273 -45.426 1.00 44.53 60 LEU B O 1
ATOM 4066 N N . GLY B 1 64 ? -2.585 -3.678 -44.153 1.00 37.70 61 GLY B N 1
ATOM 4067 C CA . GLY B 1 64 ? -3.173 -4.597 -45.106 1.00 40.83 61 GLY B CA 1
ATOM 4068 C C . GLY B 1 64 ? -2.761 -6.043 -44.959 1.00 41.17 61 GLY B C 1
ATOM 4069 O O . GLY B 1 64 ? -3.000 -6.834 -45.878 1.00 43.43 61 GLY B O 1
ATOM 4070 N N . MET B 1 65 ? -2.153 -6.418 -43.839 1.00 37.79 62 MET B N 1
ATOM 4071 C CA . MET B 1 65 ? -1.715 -7.788 -43.624 1.00 44.33 62 MET B CA 1
ATOM 4072 C C . MET B 1 65 ? -2.797 -8.618 -42.945 1.00 37.90 62 MET B C 1
ATOM 4073 O O . MET B 1 65 ? -3.594 -8.113 -42.149 1.00 40.26 62 MET B O 1
ATOM 4078 N N . LYS B 1 66 ? -2.817 -9.906 -43.279 1.00 39.11 63 LYS B N 1
ATOM 4079 C CA . LYS B 1 66 ? -3.719 -10.851 -42.638 1.00 35.30 63 LYS B CA 1
ATOM 4080 C C . LYS B 1 66 ? -3.094 -11.352 -41.343 1.00 34.90 63 LYS B C 1
ATOM 4081 O O . LYS B 1 66 ? -1.953 -11.823 -41.336 1.00 33.55 63 LYS B O 1
ATOM 4087 N N . VAL B 1 67 ? -3.840 -11.247 -40.245 1.00 29.32 64 VAL B N 1
ATOM 4088 C CA . VAL B 1 67 ? -3.343 -11.585 -38.917 1.00 29.89 64 VAL B CA 1
ATOM 4089 C C . VAL B 1 67 ? -4.252 -12.636 -38.298 1.00 29.98 64 VAL B C 1
ATOM 4090 O O . VAL B 1 67 ? -5.469 -12.435 -38.202 1.00 26.08 64 VAL B O 1
ATOM 4094 N N . ALA B 1 68 ? -3.660 -13.745 -37.868 1.00 28.09 65 ALA B N 1
ATOM 4095 C CA . ALA B 1 68 ? -4.360 -14.756 -37.089 1.00 29.70 65 ALA B CA 1
ATOM 4096 C C . ALA B 1 68 ? -4.068 -14.514 -35.614 1.00 27.43 65 ALA B C 1
ATOM 4097 O O . ALA B 1 68 ? -2.912 -14.591 -35.184 1.00 29.22 65 ALA B O 1
ATOM 4099 N N . VAL B 1 69 ? -5.109 -14.208 -34.849 1.00 28.07 66 VAL B N 1
ATOM 4100 C CA . VAL B 1 69 ? -4.997 -13.968 -33.415 1.00 26.85 66 VAL B CA 1
ATOM 4101 C C . VAL B 1 69 ? -5.552 -15.211 -32.727 1.00 28.34 66 VAL B C 1
ATOM 4102 O O . VAL B 1 69 ? -6.769 -15.405 -32.655 1.00 27.87 66 VAL B O 1
ATOM 4106 N N . THR B 1 70 ? -4.661 -16.064 -32.227 1.00 25.67 67 THR B N 1
ATOM 4107 C CA . THR B 1 70 ? -5.037 -17.369 -31.701 1.00 30.36 67 THR B CA 1
ATOM 4108 C C . THR B 1 70 ? -4.947 -17.389 -30.180 1.00 30.72 67 THR B C 1
ATOM 4109 O O . THR B 1 70 ? -4.045 -16.786 -29.589 1.00 27.58 67 THR B O 1
ATOM 4113 N N . SER B 1 71 ? -5.887 -18.087 -29.559 1.00 29.15 68 SER B N 1
ATOM 4114 C CA . SER B 1 71 ? -6.001 -18.231 -28.119 1.00 32.35 68 SER B CA 1
ATOM 4115 C C . SER B 1 71 ? -6.175 -19.704 -27.785 1.00 31.23 68 SER B C 1
ATOM 4116 O O . SER B 1 71 ? -6.490 -20.512 -28.665 1.00 30.55 68 SER B O 1
ATOM 4119 N N . PRO B 1 72 ? -5.960 -20.097 -26.525 1.00 30.17 69 PRO B N 1
ATOM 4120 C CA . PRO B 1 72 ? -6.068 -21.531 -26.203 1.00 33.31 69 PRO B CA 1
ATOM 4121 C C . PRO B 1 72 ? -7.486 -22.071 -26.291 1.00 31.98 69 PRO B C 1
ATOM 4122 O O . PRO B 1 72 ? -7.676 -23.226 -26.691 1.00 33.38 69 PRO B O 1
ATOM 4126 N N . THR B 1 73 ? -8.490 -21.276 -25.927 1.00 30.76 70 THR B N 1
ATOM 4127 C CA . THR B 1 73 ? -9.872 -21.733 -25.875 1.00 32.60 70 THR B CA 1
ATOM 4128 C C . THR B 1 73 ? -10.787 -20.698 -26.516 1.00 33.85 70 THR B C 1
ATOM 4129 O O . THR B 1 73 ? -10.394 -19.557 -26.772 1.00 28.57 70 THR B O 1
ATOM 4133 N N . HIS B 1 74 ? -12.031 -21.115 -26.773 1.00 28.09 71 HIS B N 1
ATOM 4134 C CA . HIS B 1 74 ? -13.044 -20.175 -27.244 1.00 34.72 71 HIS B CA 1
ATOM 4135 C C . HIS B 1 74 ? -13.331 -19.105 -26.199 1.00 37.37 71 HIS B C 1
ATOM 4136 O O . HIS B 1 74 ? -13.608 -17.952 -26.550 1.00 31.08 71 HIS B O 1
ATOM 4143 N N . LYS B 1 75 ? -13.273 -19.470 -24.915 1.00 27.09 72 LYS B N 1
ATOM 4144 C CA . LYS B 1 75 ? -13.444 -18.485 -23.853 1.00 33.68 72 LYS B CA 1
ATOM 4145 C C . LYS B 1 75 ? -12.348 -17.429 -23.905 1.00 32.50 72 LYS B C 1
ATOM 4146 O O . LYS B 1 75 ? -12.611 -16.238 -23.702 1.00 27.71 72 LYS B O 1
ATOM 4152 N N . ALA B 1 76 ? -11.111 -17.849 -24.184 1.00 28.59 73 ALA B N 1
ATOM 4153 C CA . ALA B 1 76 ? -10.010 -16.897 -24.280 1.00 31.42 73 ALA B CA 1
ATOM 4154 C C . ALA B 1 76 ? -10.101 -16.058 -25.548 1.00 31.74 73 ALA B C 1
ATOM 4155 O O . ALA B 1 76 ? -9.611 -14.924 -25.573 1.00 28.47 73 ALA B O 1
ATOM 4157 N N . VAL B 1 77 ? -10.716 -16.594 -26.605 1.00 29.69 74 VAL B N 1
ATOM 4158 C CA . VAL B 1 77 ? -10.909 -15.817 -27.827 1.00 28.18 74 VAL B CA 1
ATOM 4159 C C . VAL B 1 77 ? -11.847 -14.645 -27.566 1.00 27.53 74 VAL B C 1
ATOM 4160 O O . VAL B 1 77 ? -11.580 -13.510 -27.979 1.00 31.35 74 VAL B O 1
ATOM 4164 N N . ARG B 1 78 ? -12.959 -14.902 -26.871 1.00 26.40 75 ARG B N 1
ATOM 4165 C CA . ARG B 1 78 ? -13.892 -13.829 -26.537 1.00 32.05 75 ARG B CA 1
ATOM 4166 C C . ARG B 1 78 ? -13.233 -12.791 -25.634 1.00 32.88 75 ARG B C 1
ATOM 4167 O O . ARG B 1 78 ? -13.437 -11.585 -25.813 1.00 33.62 75 ARG B O 1
ATOM 4175 N N . VAL B 1 79 ? -12.434 -13.239 -24.663 1.00 32.78 76 VAL B N 1
ATOM 4176 C CA . VAL B 1 79 ? -11.686 -12.301 -23.830 1.00 31.82 76 VAL B CA 1
ATOM 4177 C C . VAL B 1 79 ? -10.743 -11.468 -24.689 1.00 33.33 76 VAL B C 1
ATOM 4178 O O . VAL B 1 79 ? -10.618 -10.251 -24.503 1.00 30.98 76 VAL B O 1
ATOM 4182 N N . SER B 1 80 ? -10.076 -12.108 -25.653 1.00 25.43 77 SER B N 1
ATOM 4183 C CA . SER B 1 80 ? -9.177 -11.377 -26.540 1.00 28.51 77 SER B CA 1
ATOM 4184 C C . SER B 1 80 ? -9.949 -10.432 -27.453 1.00 29.74 77 SER B C 1
ATOM 4185 O O . SER B 1 80 ? -9.521 -9.294 -27.679 1.00 30.59 77 SER B O 1
ATOM 4188 N N . LEU B 1 81 ? -11.090 -10.883 -27.983 1.00 28.52 78 LEU B N 1
ATOM 4189 C CA . LEU B 1 81 ? -11.892 -10.026 -28.851 1.00 26.11 78 LEU B CA 1
ATOM 4190 C C . LEU B 1 81 ? -12.410 -8.806 -28.099 1.00 33.42 78 LEU B C 1
ATOM 4191 O O . LEU B 1 81 ? -12.412 -7.692 -28.636 1.00 31.57 78 LEU B O 1
ATOM 4196 N N . ASN B 1 82 ? -12.856 -8.997 -26.854 1.00 27.97 79 ASN B N 1
ATOM 4197 C CA . ASN B 1 82 ? -13.313 -7.868 -26.050 1.00 28.92 79 ASN B CA 1
ATOM 4198 C C . ASN B 1 82 ? -12.168 -6.910 -25.744 1.00 31.18 79 ASN B C 1
ATOM 4199 O O . ASN B 1 82 ? -12.358 -5.688 -25.743 1.00 30.37 79 ASN B O 1
ATOM 4204 N N . MET B 1 83 ? -10.975 -7.447 -25.481 1.00 29.18 80 MET B N 1
ATOM 4205 C CA . MET B 1 83 ? -9.811 -6.604 -25.227 1.00 31.93 80 MET B CA 1
ATOM 4206 C C . MET B 1 83 ? -9.444 -5.779 -26.454 1.00 33.16 80 MET B C 1
ATOM 4207 O O . MET B 1 83 ? -9.167 -4.579 -26.348 1.00 29.17 80 MET B O 1
ATOM 4212 N N . LEU B 1 84 ? -9.411 -6.417 -27.626 1.00 24.49 81 LEU B N 1
ATOM 4213 C CA . LEU B 1 84 ? -9.075 -5.696 -28.849 1.00 27.82 81 LEU B CA 1
ATOM 4214 C C . LEU B 1 84 ? -10.109 -4.620 -29.150 1.00 33.19 81 LEU B C 1
ATOM 4215 O O . LEU B 1 84 ? -9.759 -3.509 -29.565 1.00 31.13 81 LEU B O 1
ATOM 4220 N N . LYS B 1 85 ? -11.390 -4.930 -28.935 1.00 32.52 82 LYS B N 1
ATOM 4221 C CA . LYS B 1 85 ? -12.439 -3.936 -29.136 1.00 28.49 82 LYS B CA 1
ATOM 4222 C C . LYS B 1 85 ? -12.278 -2.764 -28.176 1.00 40.13 82 LYS B C 1
ATOM 4223 O O . LYS B 1 85 ? -12.486 -1.606 -28.556 1.00 33.53 82 LYS B O 1
ATOM 4229 N N . ASN B 1 86 ? -11.898 -3.044 -26.926 1.00 36.11 83 ASN B N 1
ATOM 4230 C CA . ASN B 1 86 ? -11.712 -1.980 -25.946 1.00 36.06 83 ASN B CA 1
ATOM 4231 C C . ASN B 1 86 ? -10.538 -1.074 -26.287 1.00 38.99 83 ASN B C 1
ATOM 4232 O O . ASN B 1 86 ? -10.499 0.069 -25.818 1.00 35.87 83 ASN B O 1
ATOM 4237 N N . ASN B 1 87 ? -9.587 -1.552 -27.089 1.00 40.22 84 ASN B N 1
ATOM 4238 C CA . ASN B 1 87 ? -8.443 -0.756 -27.509 1.00 38.67 84 ASN B CA 1
ATOM 4239 C C . ASN B 1 87 ? -8.655 -0.103 -28.871 1.00 34.54 84 ASN B C 1
ATOM 4240 O O . ASN B 1 87 ? -7.688 0.358 -29.488 1.00 42.38 84 ASN B O 1
ATOM 4245 N N . GLY B 1 88 ? -9.895 -0.056 -29.351 1.00 33.69 85 GLY B N 1
ATOM 4246 C CA . GLY B 1 88 ? -10.204 0.632 -30.588 1.00 36.41 85 GLY B CA 1
ATOM 4247 C C . GLY B 1 88 ? -10.009 -0.170 -31.853 1.00 40.91 85 GLY B C 1
ATOM 4248 O O . GLY B 1 88 ? -10.057 0.409 -32.944 1.00 38.43 85 GLY B O 1
ATOM 4249 N N . ILE B 1 89 ? -9.799 -1.477 -31.751 1.00 37.33 86 ILE B N 1
ATOM 4250 C CA . ILE B 1 89 ? -9.570 -2.319 -32.920 1.00 33.68 86 ILE B CA 1
ATOM 4251 C C . ILE B 1 89 ? -10.910 -2.801 -33.456 1.00 38.26 86 ILE B C 1
ATOM 4252 O O . ILE B 1 89 ? -11.748 -3.309 -32.701 1.00 38.60 86 ILE B O 1
ATOM 4257 N N . ASP B 1 90 ? -11.117 -2.634 -34.760 1.00 45.23 87 ASP B N 1
ATOM 4258 C CA . ASP B 1 90 ? -12.303 -3.150 -35.440 1.00 44.41 87 ASP B CA 1
ATOM 4259 C C . ASP B 1 90 ? -12.064 -4.626 -35.729 1.00 45.29 87 ASP B C 1
ATOM 4260 O O . ASP B 1 90 ? -11.454 -4.996 -36.733 1.00 43.51 87 ASP B O 1
ATOM 4265 N N . THR B 1 91 ? -12.549 -5.485 -34.830 1.00 34.75 88 THR B N 1
ATOM 4266 C CA . THR B 1 91 ? -12.370 -6.923 -34.993 1.00 44.53 88 THR B CA 1
ATOM 4267 C C . THR B 1 91 ? -13.177 -7.493 -36.152 1.00 41.97 88 THR B C 1
ATOM 4268 O O . THR B 1 91 ? -12.959 -8.651 -36.524 1.00 44.63 88 THR B O 1
ATOM 4272 N N . ASN B 1 92 ? -14.094 -6.718 -36.729 1.00 41.05 89 ASN B N 1
ATOM 4273 C CA . ASN B 1 92 ? -14.848 -7.142 -37.902 1.00 51.09 89 ASN B CA 1
ATOM 4274 C C . ASN B 1 92 ? -14.065 -6.973 -39.198 1.00 47.72 89 ASN B C 1
ATOM 4275 O O . ASN B 1 92 ? -14.631 -7.184 -40.276 1.00 45.90 89 ASN B O 1
ATOM 4280 N N . SER B 1 93 ? -12.792 -6.597 -39.118 1.00 46.07 90 SER B N 1
ATOM 4281 C CA . SER B 1 93 ? -11.989 -6.423 -40.318 1.00 41.73 90 SER B CA 1
ATOM 4282 C C . SER B 1 93 ? -11.796 -7.764 -41.022 1.00 45.90 90 SER B C 1
ATOM 4283 O O . SER B 1 93 ? -11.555 -8.783 -40.366 1.00 40.53 90 SER B O 1
ATOM 4286 N N . PRO B 1 94 ? -11.893 -7.799 -42.354 1.00 40.46 91 PRO B N 1
ATOM 4287 C CA . PRO B 1 94 ? -11.696 -9.066 -43.077 1.00 44.74 91 PRO B CA 1
ATOM 4288 C C . PRO B 1 94 ? -10.271 -9.591 -43.020 1.00 44.98 91 PRO B C 1
ATOM 4289 O O . PRO B 1 94 ? -10.037 -10.731 -43.440 1.00 43.39 91 PRO B O 1
ATOM 4293 N N . LEU B 1 95 ? -9.319 -8.808 -42.512 1.00 40.71 92 LEU B N 1
ATOM 4294 C CA . LEU B 1 95 ? -7.926 -9.224 -42.438 1.00 39.63 9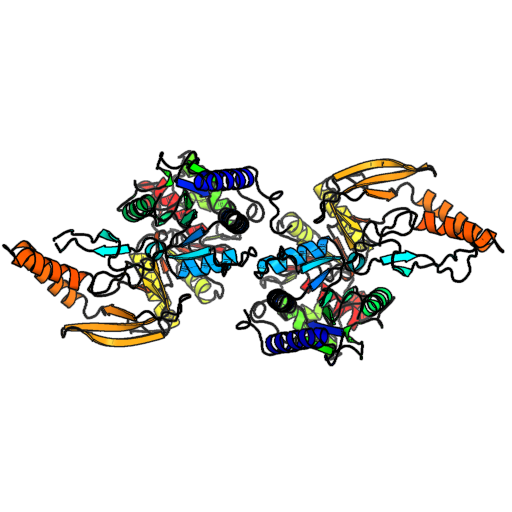2 LEU B CA 1
ATOM 4295 C C . LEU B 1 95 ? -7.561 -9.886 -41.115 1.00 34.24 92 LEU B C 1
ATOM 4296 O O . LEU B 1 95 ? -6.464 -10.442 -41.003 1.00 34.52 92 LEU B O 1
ATOM 4301 N N . MET B 1 96 ? -8.438 -9.841 -40.116 1.00 35.58 93 MET B N 1
ATOM 4302 C CA . MET B 1 96 ? -8.170 -10.453 -38.821 1.00 34.61 93 MET B CA 1
ATOM 4303 C C . MET B 1 96 ? -8.871 -11.802 -38.737 1.00 34.36 93 MET B C 1
ATOM 4304 O O . MET B 1 96 ? -10.044 -11.922 -39.108 1.00 31.25 93 MET B O 1
ATOM 4309 N N . TYR B 1 97 ? -8.150 -12.811 -38.246 1.00 33.25 94 TYR B N 1
ATOM 4310 C CA . TYR B 1 97 ? -8.651 -14.182 -38.149 1.00 30.88 94 TYR B CA 1
ATOM 4311 C C . TYR B 1 97 ? -8.551 -14.647 -36.702 1.00 29.29 94 TYR B C 1
ATOM 4312 O O . TYR B 1 97 ? -7.564 -15.291 -36.314 1.00 30.22 94 TYR B O 1
ATOM 4321 N N . PRO B 1 98 ? -9.543 -14.345 -35.870 1.00 28.63 95 PRO B N 1
ATOM 4322 C CA . PRO B 1 98 ? -9.529 -14.844 -34.494 1.00 32.15 95 PRO B CA 1
ATOM 4323 C C . PRO B 1 98 ? -10.006 -16.285 -34.415 1.00 30.81 95 PRO B C 1
ATOM 4324 O O . PRO B 1 98 ? -10.798 -16.753 -35.236 1.00 33.78 95 PRO B O 1
ATOM 4328 N N . GLY B 1 99 ? -9.510 -16.985 -33.408 1.00 28.21 96 GLY B N 1
ATOM 4329 C CA . GLY B 1 99 ? -9.885 -18.367 -33.195 1.00 26.98 96 GLY B CA 1
ATOM 4330 C C . GLY B 1 99 ? -8.905 -19.045 -32.263 1.00 31.17 96 GLY B C 1
ATOM 4331 O O . GLY B 1 99 ? -7.989 -18.425 -31.726 1.00 29.02 96 GLY B O 1
ATOM 4332 N N . THR B 1 100 ? -9.124 -20.344 -32.079 1.00 24.96 97 THR B N 1
ATOM 4333 C CA . THR B 1 100 ? -8.250 -21.114 -31.210 1.00 32.55 97 THR B CA 1
ATOM 4334 C C . THR B 1 100 ? -6.994 -21.548 -31.961 1.00 33.43 97 THR B C 1
ATOM 4335 O O . THR B 1 100 ? -6.975 -21.654 -33.191 1.00 28.81 97 THR B O 1
ATOM 4339 N N . ILE B 1 101 ? -5.929 -21.798 -31.196 1.00 29.05 98 ILE B N 1
ATOM 4340 C CA . ILE B 1 101 ? -4.676 -22.239 -31.800 1.00 34.23 98 ILE B CA 1
ATOM 4341 C C . ILE B 1 101 ? -4.835 -23.625 -32.414 1.00 40.62 98 ILE B C 1
ATOM 4342 O O . ILE B 1 101 ? -4.226 -23.928 -33.448 1.00 35.70 98 ILE B O 1
ATOM 4347 N N . HIS B 1 102 ? -5.664 -24.480 -31.808 1.00 30.77 99 HIS B N 1
ATOM 4348 C CA . HIS B 1 102 ? -5.916 -25.799 -32.380 1.00 35.32 99 HIS B CA 1
ATOM 4349 C C . HIS B 1 102 ? -6.650 -25.692 -33.712 1.00 38.24 99 HIS B C 1
ATOM 4350 O O . HIS B 1 102 ? -6.400 -26.483 -34.630 1.00 40.66 99 HIS B O 1
ATOM 4357 N N . HIS B 1 103 ? -7.556 -24.719 -33.837 1.00 39.29 100 HIS B N 1
ATOM 4358 C CA . HIS B 1 103 ? -8.314 -24.570 -35.076 1.00 38.87 100 HIS B CA 1
ATOM 4359 C C . HIS B 1 103 ? -7.430 -24.075 -36.214 1.00 35.41 100 HIS B C 1
ATOM 4360 O O . HIS B 1 103 ? -7.528 -24.573 -37.342 1.00 40.05 100 HIS B O 1
ATOM 4367 N N . PHE B 1 104 ? -6.566 -23.093 -35.943 1.00 33.76 101 PHE B N 1
ATOM 4368 C CA . PHE B 1 104 ? -5.712 -22.558 -36.999 1.00 38.50 101 PHE B CA 1
ATOM 4369 C C . PHE B 1 104 ? -4.743 -23.614 -37.514 1.00 35.18 101 PHE B C 1
ATOM 4370 O O . PHE B 1 104 ? -4.531 -23.733 -38.727 1.00 35.64 101 PHE B O 1
ATOM 4378 N N . LEU B 1 105 ? -4.147 -24.389 -36.611 1.00 31.78 102 LEU B N 1
ATOM 4379 C CA . LEU B 1 105 ? -3.194 -25.423 -36.994 1.00 35.00 102 LEU B CA 1
ATOM 4380 C C . LEU B 1 105 ? -3.866 -26.691 -37.508 1.00 36.20 102 LEU B C 1
ATOM 4381 O O . LEU B 1 105 ? -3.159 -27.612 -37.934 1.00 36.16 102 LEU B O 1
ATOM 4386 N N . ASN B 1 106 ? -5.199 -26.756 -37.480 1.00 35.98 103 ASN B N 1
ATOM 4387 C CA . ASN B 1 106 ? -5.954 -27.882 -38.031 1.00 45.17 103 ASN B CA 1
ATOM 4388 C C . ASN B 1 106 ? -5.504 -29.198 -37.403 1.00 42.52 103 ASN B C 1
ATOM 4389 O O . ASN B 1 106 ? -5.120 -30.149 -38.087 1.00 40.37 103 ASN B O 1
ATOM 4394 N N . LEU B 1 107 ? -5.548 -29.247 -36.077 1.00 35.96 104 LEU B N 1
ATOM 4395 C CA . LEU B 1 107 ? -4.955 -30.348 -35.337 1.00 35.56 104 LEU B CA 1
ATOM 4396 C C . LEU B 1 107 ? -6.016 -31.298 -34.800 1.00 37.44 104 LEU B C 1
ATOM 4397 O O . LEU B 1 107 ? -7.141 -30.902 -34.483 1.00 40.77 104 LEU B O 1
ATOM 4402 N N . LYS B 1 108 ? -5.638 -32.569 -34.716 1.00 38.48 105 LYS B N 1
ATOM 4403 C CA . LYS B 1 108 ? -6.440 -33.598 -34.081 1.00 33.75 105 LYS B CA 1
ATOM 4404 C C . LYS B 1 108 ? -5.490 -34.549 -33.372 1.00 36.79 105 LYS B C 1
ATOM 4405 O O . LYS B 1 108 ? -4.276 -34.514 -33.590 1.00 41.48 105 LYS B O 1
ATOM 4411 N N . LEU B 1 109 ? -6.046 -35.392 -32.510 1.00 34.26 106 LEU B N 1
ATOM 4412 C CA . LEU B 1 109 ? -5.245 -36.319 -31.727 1.00 37.46 106 LEU B CA 1
ATOM 4413 C C . LEU B 1 109 ? -5.241 -37.705 -32.361 1.00 44.86 106 LEU B C 1
ATOM 4414 O O . LEU B 1 109 ? -6.225 -38.138 -32.967 1.00 38.08 106 LEU B O 1
ATOM 4419 N N . ASP B 1 110 ? -4.112 -38.395 -32.214 1.00 39.92 107 ASP B N 1
ATOM 4420 C CA . ASP B 1 110 ? -3.900 -39.688 -32.846 1.00 44.35 107 ASP B CA 1
ATOM 4421 C C . ASP B 1 110 ? -2.956 -40.512 -31.983 1.00 43.83 107 ASP B C 1
ATOM 4422 O O . ASP B 1 110 ? -2.022 -39.971 -31.385 1.00 42.08 107 ASP B O 1
ATOM 4427 N N . HIS B 1 111 ? -3.204 -41.819 -31.924 1.00 43.53 108 HIS B N 1
ATOM 4428 C CA . HIS B 1 111 ? -2.416 -42.726 -31.101 1.00 47.58 108 HIS B CA 1
ATOM 4429 C C . HIS B 1 111 ? -1.329 -43.453 -31.881 1.00 49.52 108 HIS B C 1
ATOM 4430 O O . HIS B 1 111 ? -0.541 -44.189 -31.277 1.00 51.07 108 HIS B O 1
ATOM 4437 N N . GLY B 1 112 ? -1.263 -43.271 -33.196 1.00 48.23 109 GLY B N 1
ATOM 4438 C CA . GLY B 1 112 ? -0.192 -43.847 -33.984 1.00 50.14 109 GLY B CA 1
ATOM 4439 C C . GLY B 1 112 ? -0.485 -45.188 -34.616 1.00 56.68 109 GLY B C 1
ATOM 4440 O O . GLY B 1 112 ? 0.457 -45.889 -35.002 1.00 54.71 109 GLY B O 1
ATOM 4441 N N . PHE B 1 113 ? -1.754 -45.571 -34.738 1.00 51.14 110 PHE B N 1
ATOM 4442 C CA . PHE B 1 113 ? -2.098 -46.831 -35.385 1.00 47.18 110 PHE B CA 1
ATOM 4443 C C . PHE B 1 113 ? -1.807 -46.740 -36.878 1.00 68.23 110 PHE B C 1
ATOM 4444 O O . PHE B 1 113 ? -2.297 -45.833 -37.560 1.00 66.04 110 PHE B O 1
ATOM 4452 N N . ALA B 1 114 ? -1.005 -47.673 -37.385 1.00 62.79 111 ALA B N 1
ATOM 4453 C CA . ALA B 1 114 ? -0.647 -47.656 -38.794 1.00 63.34 111 ALA B CA 1
ATOM 4454 C C . ALA B 1 114 ? -1.816 -48.125 -39.652 1.00 69.31 111 ALA B C 1
ATOM 4455 O O . ALA B 1 114 ? -2.688 -48.874 -39.203 1.00 60.87 111 ALA B O 1
ATOM 4457 N N . ASP B 1 115 ? -1.824 -47.675 -40.909 1.00 74.92 112 ASP B N 1
ATOM 4458 C CA . ASP B 1 115 ? -2.954 -47.934 -41.793 1.00 68.57 112 ASP B CA 1
ATOM 4459 C C . ASP B 1 115 ? -3.052 -49.395 -42.215 1.00 72.05 112 ASP B C 1
ATOM 4460 O O . ASP B 1 115 ? -4.132 -49.835 -42.621 1.00 70.52 112 ASP B O 1
ATOM 4465 N N . ASP B 1 116 ? -1.960 -50.154 -42.131 1.00 69.49 113 ASP B N 1
ATOM 4466 C CA . ASP B 1 116 ? -1.977 -51.560 -42.516 1.00 69.54 113 ASP B CA 1
ATOM 4467 C C . ASP B 1 116 ? -2.517 -52.469 -41.417 1.00 71.33 113 ASP B C 1
ATOM 4468 O O . ASP B 1 116 ? -2.421 -53.695 -41.546 1.00 69.34 113 ASP B O 1
ATOM 4473 N N . GLY B 1 117 ? -3.072 -51.905 -40.349 1.00 69.61 114 GLY B N 1
ATOM 4474 C CA . GLY B 1 117 ? -3.654 -52.692 -39.284 1.00 70.22 114 GLY B CA 1
ATOM 4475 C C . GLY B 1 117 ? -2.700 -53.126 -38.195 1.00 66.49 114 GLY B C 1
ATOM 4476 O O . GLY B 1 117 ? -3.110 -53.882 -37.306 1.00 67.72 114 GLY B O 1
ATOM 4477 N N . THR B 1 118 ? -1.449 -52.680 -38.229 1.00 62.50 115 THR B N 1
ATOM 4478 C CA . THR B 1 118 ? -0.490 -53.051 -37.201 1.00 68.89 115 THR B CA 1
ATOM 4479 C C . THR B 1 118 ? -0.488 -52.017 -36.078 1.00 61.14 115 THR B C 1
ATOM 4480 O O . THR B 1 118 ? -0.877 -50.860 -36.259 1.00 55.43 115 THR B O 1
ATOM 4484 N N . ALA B 1 119 ? -0.057 -52.459 -34.896 1.00 69.52 116 ALA B N 1
ATOM 4485 C CA . ALA B 1 119 ? -0.062 -51.628 -33.700 1.00 68.12 116 ALA B CA 1
ATOM 4486 C C . ALA B 1 119 ? 1.339 -51.186 -33.292 1.00 66.32 116 ALA B C 1
ATOM 4487 O O . ALA B 1 119 ? 1.560 -50.836 -32.128 1.00 74.10 116 ALA B O 1
ATOM 4489 N N . ASP B 1 120 ? 2.289 -51.200 -34.221 1.00 68.58 117 ASP B N 1
ATOM 4490 C CA . ASP B 1 120 ? 3.618 -50.689 -33.927 1.00 79.46 117 ASP B CA 1
ATOM 4491 C C . ASP B 1 120 ? 3.596 -49.165 -33.868 1.00 79.57 117 ASP B C 1
ATOM 4492 O O . ASP B 1 120 ? 2.760 -48.508 -34.495 1.00 79.77 117 ASP B O 1
ATOM 4497 N N . ASN B 1 121 ? 4.527 -48.608 -33.090 1.00 84.76 118 ASN B N 1
ATOM 4498 C CA . ASN B 1 121 ? 4.648 -47.161 -32.893 1.00 75.17 118 ASN B CA 1
ATOM 4499 C C . ASN B 1 121 ? 3.383 -46.559 -32.285 1.00 64.50 118 ASN B C 1
ATOM 4500 O O . ASN B 1 121 ? 3.053 -45.397 -32.534 1.00 62.08 118 ASN B O 1
ATOM 4505 N N . VAL B 1 122 ? 2.667 -47.340 -31.482 1.00 66.29 119 VAL B N 1
ATOM 4506 C CA . VAL B 1 122 ? 1.464 -46.870 -30.805 1.00 58.33 119 VAL B CA 1
ATOM 4507 C C . VAL B 1 122 ? 1.861 -46.309 -29.446 1.00 53.18 119 VAL B C 1
ATOM 4508 O O . VAL B 1 122 ? 2.576 -46.964 -28.677 1.00 61.15 119 VAL B O 1
ATOM 4512 N N . THR B 1 123 ? 1.406 -45.094 -29.151 1.00 55.63 120 THR B N 1
ATOM 4513 C CA . THR B 1 123 ? 1.745 -44.406 -27.914 1.00 55.90 120 THR B CA 1
ATOM 4514 C C . THR B 1 123 ? 0.515 -44.291 -27.023 1.00 57.83 120 THR B C 1
ATOM 4515 O O . THR B 1 123 ? -0.593 -44.040 -27.507 1.00 47.94 120 THR B O 1
ATOM 4519 N N . THR B 1 124 ? 0.720 -44.475 -25.716 1.00 59.32 121 THR B N 1
ATOM 4520 C CA . THR B 1 124 ? -0.389 -44.384 -24.772 1.00 60.73 121 THR B CA 1
ATOM 4521 C C . THR B 1 124 ? -0.906 -42.956 -24.644 1.00 54.28 121 THR B C 1
ATOM 4522 O O . THR B 1 124 ? -2.074 -42.751 -24.295 1.00 56.80 121 THR B O 1
ATOM 4526 N N . LYS B 1 125 ? -0.063 -41.965 -24.920 1.00 52.43 122 LYS B N 1
ATOM 4527 C CA . LYS B 1 125 ? -0.464 -40.565 -24.923 1.00 55.63 122 LYS B CA 1
ATOM 4528 C C . LYS B 1 125 ? -0.654 -40.120 -26.367 1.00 48.87 122 LYS B C 1
ATOM 4529 O O . LYS B 1 125 ? 0.288 -40.176 -27.166 1.00 47.40 122 LYS B O 1
ATOM 4535 N N . ALA B 1 126 ? -1.868 -39.689 -26.698 1.00 48.79 123 ALA B N 1
ATOM 4536 C CA . ALA B 1 126 ? -2.163 -39.267 -28.061 1.00 49.84 123 ALA B CA 1
ATOM 4537 C C . ALA B 1 126 ? -1.355 -38.028 -28.425 1.00 39.22 123 ALA B C 1
ATOM 4538 O O . ALA B 1 126 ? -1.104 -37.159 -27.586 1.00 44.15 123 ALA B O 1
ATOM 4540 N N . LYS B 1 127 ? -0.940 -37.955 -29.686 1.00 43.88 124 LYS B N 1
ATOM 4541 C CA . LYS B 1 127 ? -0.168 -36.835 -30.197 1.00 44.89 124 LYS B CA 1
ATOM 4542 C C . LYS B 1 127 ? -1.022 -35.986 -31.129 1.00 44.20 124 LYS B C 1
ATOM 4543 O O . LYS B 1 127 ? -1.947 -36.482 -31.778 1.00 39.91 124 LYS B O 1
ATOM 4549 N N . LEU B 1 128 ? -0.698 -34.697 -31.189 1.00 37.82 125 LEU B N 1
ATOM 4550 C CA . LEU B 1 128 ? -1.376 -33.779 -32.093 1.00 37.02 125 LEU B CA 1
ATOM 4551 C C . LEU B 1 128 ? -0.860 -33.990 -33.512 1.00 35.73 125 LEU B C 1
ATOM 4552 O O . LEU B 1 128 ? 0.350 -33.929 -33.755 1.00 38.19 125 LEU B O 1
ATOM 4557 N N . VAL B 1 129 ? -1.774 -34.254 -34.446 1.00 35.83 126 VAL B N 1
ATOM 4558 C CA . VAL B 1 129 ? -1.442 -34.396 -35.856 1.00 40.84 126 VAL B CA 1
ATOM 4559 C C . VAL B 1 129 ? -2.382 -33.511 -36.663 1.00 38.59 126 VAL B C 1
ATOM 4560 O O . VAL B 1 129 ? -3.463 -33.132 -36.208 1.00 41.42 126 VAL B O 1
ATOM 4564 N N . VAL B 1 130 ? -1.949 -33.178 -37.880 1.00 36.08 127 VAL B N 1
ATOM 4565 C CA . VAL B 1 130 ? -2.777 -32.371 -38.766 1.00 42.12 127 VAL B CA 1
ATOM 4566 C C . VAL B 1 130 ? -3.947 -33.206 -39.275 1.00 42.65 127 VAL B C 1
ATOM 4567 O O . VAL B 1 130 ? -3.830 -34.419 -39.500 1.00 43.26 127 VAL B O 1
ATOM 4571 N N . ASN B 1 131 ? -5.092 -32.553 -39.451 1.00 44.79 128 ASN B N 1
ATOM 4572 C CA . ASN B 1 131 ? -6.309 -33.221 -39.900 1.00 46.86 128 ASN B CA 1
ATOM 4573 C C . ASN B 1 131 ? -6.390 -33.109 -41.418 1.00 61.82 128 ASN B C 1
ATOM 4574 O O . ASN B 1 131 ? -6.569 -32.012 -41.959 1.00 68.27 128 ASN B O 1
ATOM 4579 N N . LYS B 1 132 ? -6.262 -34.242 -42.103 1.00 69.97 129 LYS B N 1
ATOM 4580 C CA . LYS B 1 132 ? -6.369 -34.258 -43.553 1.00 74.58 129 LYS B CA 1
ATOM 4581 C C . LYS B 1 132 ? -7.810 -33.987 -43.983 1.00 82.32 129 LYS B C 1
ATOM 4582 O O . LYS B 1 132 ? -8.736 -33.932 -43.168 1.00 88.63 129 LYS B O 1
ATOM 4584 N N . PHE B 1 133 ? -7.989 -33.811 -45.293 1.00 79.64 130 PHE B N 1
ATOM 4585 C CA . PHE B 1 133 ? -9.288 -33.551 -45.914 1.00 99.07 130 PHE B CA 1
ATOM 4586 C C . PHE B 1 133 ? -9.921 -32.251 -45.424 1.00 99.15 130 PHE B C 1
ATOM 4587 O O . PHE B 1 133 ? -11.139 -32.075 -45.524 1.00 105.09 130 PHE B O 1
ATOM 4589 N N . ASN B 1 134 ? -9.117 -31.331 -44.896 1.00 92.60 131 ASN B N 1
ATOM 4590 C CA . ASN B 1 134 ? -9.589 -30.015 -44.481 1.00 86.12 131 ASN B CA 1
ATOM 4591 C C . ASN B 1 134 ? -9.123 -28.998 -45.518 1.00 85.33 131 ASN B C 1
ATOM 4592 O O . ASN B 1 134 ? -7.924 -28.727 -45.636 1.00 86.22 131 ASN B O 1
ATOM 4597 N N . GLU B 1 135 ? -10.073 -28.442 -46.269 1.00 91.89 132 GLU B N 1
ATOM 4598 C CA . GLU B 1 135 ? -9.769 -27.473 -47.312 1.00 95.00 132 GLU B CA 1
ATOM 4599 C C . GLU B 1 135 ? -10.060 -26.037 -46.901 1.00 88.65 132 GLU B C 1
ATOM 4600 O O . GLU B 1 135 ? -9.597 -25.112 -47.577 1.00 96.01 132 GLU B O 1
ATOM 4602 N N . CYS B 1 136 ? -10.808 -25.827 -45.822 1.00 82.26 133 CYS B N 1
ATOM 4603 C CA . CYS B 1 136 ? -11.117 -24.481 -45.340 1.00 83.81 133 CYS B CA 1
ATOM 4604 C C . CYS B 1 136 ? -10.030 -23.965 -44.401 1.00 81.22 133 CYS B C 1
ATOM 4605 O O . CYS B 1 136 ? -10.299 -23.500 -43.294 1.00 84.94 133 CYS B O 1
ATOM 4608 N N . LEU B 1 137 ? -8.781 -24.049 -44.849 1.00 70.35 134 LEU B N 1
ATOM 4609 C CA . LEU B 1 137 ? -7.651 -23.627 -44.036 1.00 57.90 134 LEU B CA 1
ATOM 4610 C C . LEU B 1 137 ? -7.430 -22.124 -44.160 1.00 55.89 134 LEU B C 1
ATOM 4611 O O . LEU B 1 137 ? -7.755 -21.505 -45.177 1.00 44.10 134 LEU B O 1
ATOM 4616 N N . GLU B 1 138 ? -6.869 -21.540 -43.105 1.00 49.28 135 GLU B N 1
ATOM 4617 C CA . GLU B 1 138 ? -6.605 -20.109 -43.060 1.00 42.81 135 GLU B CA 1
ATOM 4618 C C . GLU B 1 138 ? -5.180 -19.829 -43.521 1.00 41.25 135 GLU B C 1
ATOM 4619 O O . GLU B 1 138 ? -4.231 -20.461 -43.046 1.00 42.49 135 GLU B O 1
ATOM 4625 N N . TYR B 1 139 ? -5.036 -18.884 -44.447 1.00 35.67 136 TYR B N 1
ATOM 4626 C CA . TYR B 1 139 ? -3.738 -18.458 -44.960 1.00 41.30 136 TYR B CA 1
ATOM 4627 C C . TYR B 1 139 ? -3.544 -16.994 -44.588 1.00 42.10 136 TYR B C 1
ATOM 4628 O O . TYR B 1 139 ? -4.201 -16.113 -45.153 1.00 46.30 136 TYR B O 1
ATOM 4637 N N . VAL B 1 140 ? -2.647 -16.735 -43.638 1.00 37.30 137 VAL B N 1
ATOM 4638 C CA . VAL B 1 140 ? -2.428 -15.385 -43.132 1.00 34.71 137 VAL B CA 1
ATOM 4639 C C . VAL B 1 140 ? -0.971 -14.987 -43.325 1.00 41.77 137 VAL B C 1
ATOM 4640 O O . VAL B 1 140 ? -0.157 -15.776 -43.817 1.00 38.37 137 VAL B O 1
ATOM 4644 N N . ASP B 1 141 ? -0.639 -13.754 -42.941 1.00 35.26 138 ASP B N 1
ATOM 4645 C CA . ASP B 1 141 ? 0.732 -13.260 -42.949 1.00 33.79 138 ASP B CA 1
ATOM 4646 C C . ASP B 1 141 ? 1.388 -13.363 -41.579 1.00 34.70 138 ASP B C 1
ATOM 4647 O O . ASP B 1 141 ? 2.526 -13.827 -41.466 1.00 39.96 138 ASP B O 1
ATOM 4652 N N . VAL B 1 142 ? 0.686 -12.936 -40.532 1.00 31.90 139 VAL B N 1
ATOM 4653 C CA . VAL B 1 142 ? 1.204 -12.932 -39.171 1.00 29.57 139 VAL B CA 1
ATOM 4654 C C . VAL B 1 142 ? 0.348 -13.865 -38.329 1.00 28.42 139 VAL B C 1
ATOM 4655 O O . VAL B 1 142 ? -0.884 -13.758 -38.335 1.00 30.53 139 VAL B O 1
ATOM 4659 N N . LEU B 1 143 ? 0.998 -14.774 -37.610 1.00 31.31 140 LEU B N 1
ATOM 4660 C CA . LEU B 1 143 ? 0.331 -15.661 -36.666 1.00 30.04 140 LEU B CA 1
ATOM 4661 C C . LEU B 1 143 ? 0.718 -15.240 -35.256 1.00 26.85 140 LEU B C 1
ATOM 4662 O O . LEU B 1 143 ? 1.908 -15.180 -34.927 1.00 28.02 140 LEU B O 1
ATOM 4667 N N . ILE B 1 144 ? -0.282 -14.949 -34.430 1.00 25.03 141 ILE B N 1
ATOM 4668 C CA . ILE B 1 144 ? -0.074 -14.512 -33.055 1.00 27.45 141 ILE B CA 1
ATOM 4669 C C . ILE B 1 144 ? -0.673 -15.556 -32.123 1.00 28.56 141 ILE B C 1
ATOM 4670 O O . ILE B 1 144 ? -1.832 -15.953 -32.289 1.00 25.56 141 ILE B O 1
ATOM 4675 N N . VAL B 1 145 ? 0.123 -16.007 -31.156 1.00 29.42 142 VAL B N 1
ATOM 4676 C CA . VAL B 1 145 ? -0.318 -16.922 -30.108 1.00 29.98 142 VAL B CA 1
ATOM 4677 C C . VAL B 1 145 ? -0.204 -16.160 -28.796 1.00 26.84 142 VAL B C 1
ATOM 4678 O O . VAL B 1 145 ? 0.905 -15.818 -28.365 1.00 31.15 142 VAL B O 1
ATOM 4682 N N . ASP B 1 146 ? -1.345 -15.894 -28.156 1.00 30.34 143 ASP B N 1
ATOM 4683 C CA . ASP B 1 146 ? -1.399 -14.913 -27.078 1.00 31.80 143 ASP B CA 1
ATOM 4684 C C . ASP B 1 146 ? -1.020 -15.466 -25.708 1.00 34.29 143 ASP B C 1
ATOM 4685 O O . ASP B 1 146 ? -0.822 -14.675 -24.781 1.00 44.24 143 ASP B O 1
ATOM 4690 N N . GLU B 1 147 ? -0.922 -16.784 -25.546 1.00 33.55 144 GLU B N 1
ATOM 4691 C CA . GLU B 1 147 ? -0.560 -17.388 -24.263 1.00 31.91 144 GLU B CA 1
ATOM 4692 C C . GLU B 1 147 ? 0.573 -18.384 -24.490 1.00 39.08 144 GLU B C 1
ATOM 4693 O O . GLU B 1 147 ? 0.343 -19.501 -24.963 1.00 42.22 144 GLU B O 1
ATOM 4699 N N . ALA B 1 148 ? 1.795 -17.976 -24.142 1.00 37.86 145 ALA B N 1
ATOM 4700 C CA . ALA B 1 148 ? 2.950 -18.848 -24.304 1.00 45.30 145 ALA B CA 1
ATOM 4701 C C . ALA B 1 148 ? 2.997 -19.953 -23.257 1.00 36.47 145 ALA B C 1
ATOM 4702 O O . ALA B 1 148 ? 3.745 -20.921 -23.431 1.00 51.15 145 ALA B O 1
ATOM 4704 N N . SER B 1 149 ? 2.212 -19.837 -22.183 1.00 40.08 146 SER B N 1
ATOM 4705 C CA . SER B 1 149 ? 2.288 -20.812 -21.099 1.00 43.93 146 SER B CA 1
ATOM 4706 C C . SER B 1 149 ? 1.726 -22.168 -21.507 1.00 34.11 146 SER B C 1
ATOM 4707 O O . SER B 1 149 ? 2.150 -23.197 -20.972 1.00 41.81 146 SER B O 1
ATOM 4710 N N . MET B 1 150 ? 0.783 -22.194 -22.446 1.00 40.45 147 MET B N 1
ATOM 4711 C CA . MET B 1 150 ? 0.159 -23.434 -22.888 1.00 49.84 147 MET B CA 1
ATOM 4712 C C . MET B 1 150 ? 0.769 -23.988 -24.167 1.00 47.06 147 MET B C 1
ATOM 4713 O O . MET B 1 150 ? 0.303 -25.019 -24.662 1.00 44.70 147 MET B O 1
ATOM 4718 N N . VAL B 1 151 ? 1.792 -23.335 -24.715 1.00 41.60 148 VAL B N 1
ATOM 4719 C CA . VAL B 1 151 ? 2.410 -23.795 -25.953 1.00 40.48 148 VAL B CA 1
ATOM 4720 C C . VAL B 1 151 ? 3.299 -24.995 -25.655 1.00 39.10 148 VAL B C 1
ATOM 4721 O O . VAL B 1 151 ? 4.469 -24.842 -25.286 1.00 36.60 148 VAL B O 1
ATOM 4725 N N . SER B 1 152 ? 2.746 -26.194 -25.809 1.00 37.11 149 SER B N 1
ATOM 4726 C CA . SER B 1 152 ? 3.523 -27.406 -25.617 1.00 40.29 149 SER B CA 1
ATOM 4727 C C . SER B 1 152 ? 4.518 -27.584 -26.762 1.00 46.80 149 SER B C 1
ATOM 4728 O O . SER B 1 152 ? 4.490 -26.868 -27.769 1.00 39.00 149 SER B O 1
ATOM 4731 N N . GLY B 1 153 ? 5.413 -28.559 -26.596 1.00 39.51 150 GLY B N 1
ATOM 4732 C CA . GLY B 1 153 ? 6.367 -28.855 -27.652 1.00 42.59 150 GLY B CA 1
ATOM 4733 C C . GLY B 1 153 ? 5.692 -29.304 -28.933 1.00 45.53 150 GLY B C 1
ATOM 4734 O O . GLY B 1 153 ? 6.150 -28.984 -30.033 1.00 43.90 150 GLY B O 1
ATOM 4735 N N . GLU B 1 154 ? 4.589 -30.045 -28.807 1.00 41.72 151 GLU B N 1
ATOM 4736 C CA . GLU B 1 154 ? 3.849 -30.484 -29.986 1.00 46.63 151 GLU B CA 1
ATOM 4737 C C . GLU B 1 154 ? 3.174 -29.308 -30.683 1.00 39.94 151 GLU B C 1
ATOM 4738 O O . GLU B 1 154 ? 3.179 -29.226 -31.917 1.00 37.88 151 GLU B O 1
ATOM 4744 N N . LEU B 1 155 ? 2.587 -28.392 -29.911 1.00 36.61 152 LEU B N 1
ATOM 4745 C CA . LEU B 1 155 ? 1.957 -27.218 -30.509 1.00 39.73 152 LEU B CA 1
ATOM 4746 C C . LEU B 1 155 ? 2.995 -26.292 -31.129 1.00 31.91 152 LEU B C 1
ATOM 4747 O O . LEU B 1 155 ? 2.768 -25.732 -32.208 1.00 39.11 152 LEU B O 1
ATOM 4752 N N . TYR B 1 156 ? 4.138 -26.118 -30.461 1.00 34.48 153 TYR B N 1
ATOM 4753 C CA . TYR B 1 156 ? 5.190 -25.262 -31.001 1.00 37.64 153 TYR B CA 1
ATOM 4754 C C . TYR B 1 156 ? 5.717 -25.801 -32.324 1.00 36.53 153 TYR B C 1
ATOM 4755 O O . TYR B 1 156 ? 5.923 -25.039 -33.276 1.00 36.35 153 TYR B O 1
ATOM 4764 N N . ASP B 1 157 ? 5.946 -27.114 -32.401 1.00 36.19 154 ASP B N 1
ATOM 4765 C CA . ASP B 1 157 ? 6.459 -27.700 -33.635 1.00 38.92 154 ASP B CA 1
ATOM 4766 C C . ASP B 1 157 ? 5.445 -27.581 -34.765 1.00 36.23 154 ASP B C 1
ATOM 4767 O O . ASP B 1 157 ? 5.820 -27.354 -35.921 1.00 35.73 154 ASP B O 1
ATOM 4772 N N . HIS B 1 158 ? 4.156 -27.723 -34.450 1.00 31.69 155 HIS B N 1
ATOM 4773 C CA . HIS B 1 158 ? 3.128 -27.614 -35.480 1.00 38.46 155 HIS B CA 1
ATOM 4774 C C . HIS B 1 158 ? 3.004 -26.182 -35.987 1.00 42.01 155 HIS B C 1
ATOM 4775 O O . HIS B 1 158 ? 2.751 -25.959 -37.177 1.00 39.45 155 HIS B O 1
ATOM 4782 N N . ALA B 1 159 ? 3.177 -25.198 -35.101 1.00 33.26 156 ALA B N 1
ATOM 4783 C CA . ALA B 1 159 ? 3.109 -23.804 -35.528 1.00 33.94 156 ALA B CA 1
ATOM 4784 C C . ALA B 1 159 ? 4.264 -23.452 -36.456 1.00 36.68 156 ALA B C 1
ATOM 4785 O O . ALA B 1 159 ? 4.068 -22.773 -37.470 1.00 36.85 156 ALA B O 1
ATOM 4787 N N . LEU B 1 160 ? 5.475 -23.914 -36.131 1.00 35.35 157 LEU B N 1
ATOM 4788 C CA . LEU B 1 160 ? 6.634 -23.620 -36.969 1.00 33.65 157 LEU B CA 1
ATOM 4789 C C . LEU B 1 160 ? 6.545 -24.314 -38.322 1.00 36.84 157 LEU B C 1
ATOM 4790 O O . LEU B 1 160 ? 7.123 -23.831 -39.302 1.00 39.98 157 LEU B O 1
ATOM 4795 N N . LYS B 1 161 ? 5.835 -25.441 -38.398 1.00 38.04 158 LYS B N 1
ATOM 4796 C CA . LYS B 1 161 ? 5.699 -26.145 -39.667 1.00 43.17 158 LYS B CA 1
ATOM 4797 C C . LYS B 1 161 ? 4.847 -25.377 -40.668 1.00 46.40 158 LYS B C 1
ATOM 4798 O O . LYS B 1 161 ? 4.966 -25.615 -41.874 1.00 43.30 158 LYS B O 1
ATOM 4804 N N . THR B 1 162 ? 3.996 -24.464 -40.199 1.00 37.85 159 THR B N 1
ATOM 4805 C CA . THR B 1 162 ? 3.177 -23.664 -41.099 1.00 41.87 159 THR B CA 1
ATOM 4806 C C . THR B 1 162 ? 3.921 -22.464 -41.671 1.00 43.25 159 THR B C 1
ATOM 4807 O O . THR B 1 162 ? 3.378 -21.786 -42.551 1.00 37.18 159 THR B O 1
ATOM 4811 N N . LEU B 1 163 ? 5.138 -22.190 -41.203 1.00 39.92 160 LEU B N 1
ATOM 4812 C CA . LEU B 1 163 ? 5.918 -21.083 -41.742 1.00 45.66 160 LEU B CA 1
ATOM 4813 C C . LEU B 1 163 ? 6.229 -21.323 -43.213 1.00 47.24 160 LEU B C 1
ATOM 4814 O O . LEU B 1 163 ? 6.687 -22.404 -43.597 1.00 48.98 160 LEU B O 1
ATOM 4819 N N . GLY B 1 164 ? 5.978 -20.310 -44.039 1.00 39.22 161 GLY B N 1
ATOM 4820 C CA . GLY B 1 164 ? 6.150 -20.433 -45.469 1.00 40.72 161 GLY B CA 1
ATOM 4821 C C . GLY B 1 164 ? 5.007 -21.108 -46.194 1.00 50.05 161 GLY B C 1
ATOM 4822 O O . GLY B 1 164 ? 5.060 -21.226 -47.425 1.00 54.31 161 GLY B O 1
ATOM 4823 N N . ASP B 1 165 ? 3.978 -21.558 -45.475 1.00 47.03 162 ASP B N 1
ATOM 4824 C CA . ASP B 1 165 ? 2.821 -22.205 -46.085 1.00 44.77 162 ASP B CA 1
ATOM 4825 C C . ASP B 1 165 ? 1.530 -21.460 -45.775 1.00 47.64 162 ASP B C 1
ATOM 4826 O O . ASP B 1 165 ? 0.822 -21.053 -46.701 1.00 51.82 162 ASP B O 1
ATOM 4831 N N . ARG B 1 166 ? 1.201 -21.264 -44.498 1.00 45.69 163 ARG B N 1
ATOM 4832 C CA . ARG B 1 166 ? -0.013 -20.563 -44.108 1.00 44.45 163 ARG B CA 1
ATOM 4833 C C . ARG B 1 166 ? 0.256 -19.339 -43.244 1.00 46.17 163 ARG B C 1
ATOM 4834 O O . ARG B 1 166 ? -0.692 -18.633 -42.880 1.00 40.63 163 ARG B O 1
ATOM 4842 N N . CYS B 1 167 ? 1.514 -19.071 -42.901 1.00 36.69 164 CYS B N 1
ATOM 4843 C CA . CYS B 1 167 ? 1.890 -17.847 -42.210 1.00 39.37 164 CYS B CA 1
ATOM 4844 C C . CYS B 1 167 ? 3.345 -17.545 -42.539 1.00 43.56 164 CYS B C 1
ATOM 4845 O O . CYS B 1 167 ? 4.117 -18.436 -42.901 1.00 42.78 164 CYS B O 1
ATOM 4848 N N . LYS B 1 168 ? 3.708 -16.265 -42.431 1.00 39.99 165 LYS B N 1
ATOM 4849 C CA . LYS B 1 168 ? 5.054 -15.823 -42.764 1.00 45.32 165 LYS B CA 1
ATOM 4850 C C . LYS B 1 168 ? 5.872 -15.390 -41.559 1.00 35.34 165 LYS B C 1
ATOM 4851 O O . LYS B 1 168 ? 7.098 -15.291 -41.670 1.00 36.30 165 LYS B O 1
ATOM 4857 N N . ILE B 1 169 ? 5.234 -15.140 -40.420 1.00 38.01 166 ILE B N 1
ATOM 4858 C CA . ILE B 1 169 ? 5.936 -14.734 -39.209 1.00 37.56 166 ILE B CA 1
ATOM 4859 C C . ILE B 1 169 ? 5.054 -15.091 -38.021 1.00 28.89 166 ILE B C 1
ATOM 4860 O O . ILE B 1 169 ? 3.825 -15.010 -38.096 1.00 35.54 166 ILE B O 1
ATOM 4865 N N . ILE B 1 170 ? 5.690 -15.510 -36.930 1.00 34.61 167 ILE B N 1
ATOM 4866 C CA . ILE B 1 170 ? 4.996 -15.963 -35.732 1.00 32.99 167 ILE B CA 1
ATOM 4867 C C . ILE B 1 170 ? 5.421 -15.091 -34.559 1.00 31.72 167 ILE B C 1
ATOM 4868 O O . ILE B 1 170 ? 6.609 -14.794 -34.393 1.00 29.92 167 ILE B O 1
ATOM 4873 N N . LEU B 1 171 ? 4.447 -14.684 -33.746 1.00 25.75 168 LEU B N 1
ATOM 4874 C CA . LEU B 1 171 ? 4.693 -13.863 -32.566 1.00 31.05 168 LEU B CA 1
ATOM 4875 C C . LEU B 1 171 ? 4.033 -14.516 -31.361 1.00 30.38 168 LEU B C 1
ATOM 4876 O O . LEU B 1 171 ? 2.805 -14.646 -31.318 1.00 26.45 168 LEU B O 1
ATOM 4881 N N . PHE B 1 172 ? 4.843 -14.925 -30.389 1.00 31.46 169 PHE B N 1
ATOM 4882 C CA . PHE B 1 172 ? 4.336 -15.461 -29.135 1.00 29.24 169 PHE B CA 1
ATOM 4883 C C . PHE B 1 172 ? 4.251 -14.355 -28.090 1.00 29.67 169 PHE B C 1
ATOM 4884 O O . PHE B 1 172 ? 5.031 -13.399 -28.104 1.00 32.38 169 PHE B O 1
ATOM 4892 N N . ILE B 1 173 ? 3.285 -14.489 -27.184 1.00 25.13 170 ILE B N 1
ATOM 4893 C CA . ILE B 1 173 ? 3.067 -13.514 -26.120 1.00 33.92 170 ILE B CA 1
ATOM 4894 C C . ILE B 1 173 ? 2.846 -14.267 -24.817 1.00 36.88 170 ILE B C 1
ATOM 4895 O O . ILE B 1 173 ? 2.036 -15.198 -24.762 1.00 30.08 170 ILE B O 1
ATOM 4900 N N . GLY B 1 174 ? 3.561 -13.868 -23.775 1.00 32.23 171 GLY B N 1
ATOM 4901 C CA . GLY B 1 174 ? 3.407 -14.517 -22.494 1.00 31.11 171 GLY B CA 1
ATOM 4902 C C . GLY B 1 174 ? 4.217 -13.839 -21.414 1.00 36.23 171 GLY B C 1
ATOM 4903 O O . GLY B 1 174 ? 4.691 -12.714 -21.579 1.00 29.11 171 GLY B O 1
ATOM 4904 N N . ASP B 1 175 ? 4.369 -14.550 -20.300 1.00 36.99 172 ASP B N 1
ATOM 4905 C CA . ASP B 1 175 ? 5.085 -14.064 -19.129 1.00 36.52 172 ASP B CA 1
ATOM 4906 C C . ASP B 1 175 ? 6.275 -14.976 -18.872 1.00 39.57 172 ASP B C 1
ATOM 4907 O O . ASP B 1 175 ? 6.115 -16.197 -18.796 1.00 42.11 172 ASP B O 1
ATOM 4912 N N . SER B 1 176 ? 7.465 -14.385 -18.736 1.00 41.82 173 SER B N 1
ATOM 4913 C CA . SER B 1 176 ? 8.652 -15.179 -18.438 1.00 38.65 173 SER B CA 1
ATOM 4914 C C . SER B 1 176 ? 8.582 -15.826 -17.061 1.00 43.67 173 SER B C 1
ATOM 4915 O O . SER B 1 176 ? 9.277 -16.818 -16.819 1.00 47.10 173 SER B O 1
ATOM 4918 N N . TYR B 1 177 ? 7.762 -15.286 -16.157 1.00 40.36 174 TYR B N 1
ATOM 4919 C CA . TYR B 1 177 ? 7.569 -15.852 -14.828 1.00 50.11 174 TYR B CA 1
ATOM 4920 C C . TYR B 1 177 ? 6.395 -16.822 -14.775 1.00 51.56 174 TYR B C 1
ATOM 4921 O O . TYR B 1 177 ? 5.749 -16.956 -13.726 1.00 58.81 174 TYR B O 1
ATOM 4930 N N . GLN B 1 178 ? 6.103 -17.498 -15.882 1.00 50.12 175 GLN B N 1
ATOM 4931 C CA . GLN B 1 178 ? 5.023 -18.466 -15.947 1.00 49.04 175 GLN B CA 1
ATOM 4932 C C . GLN B 1 178 ? 5.458 -19.793 -15.336 1.00 53.72 175 GLN B C 1
ATOM 4933 O O . GLN B 1 178 ? 6.647 -20.115 -15.259 1.00 60.06 175 GLN B O 1
ATOM 4939 N N . LEU B 1 179 ? 4.473 -20.577 -14.917 1.00 53.70 176 LEU B N 1
ATOM 4940 C CA . LEU B 1 179 ? 4.707 -21.944 -14.472 1.00 68.40 176 LEU B CA 1
ATOM 4941 C C . LEU B 1 179 ? 4.284 -22.890 -15.589 1.00 65.73 176 LEU B C 1
ATOM 4942 O O . LEU B 1 179 ? 3.148 -22.825 -16.071 1.00 63.61 176 LEU B O 1
ATOM 4947 N N . LEU B 1 180 ? 5.204 -23.730 -16.024 1.00 74.70 177 LEU B N 1
ATOM 4948 C CA . LEU B 1 180 ? 4.930 -24.733 -17.035 1.00 77.05 177 LEU B CA 1
ATOM 4949 C C . LEU B 1 180 ? 4.784 -26.100 -16.388 1.00 80.31 177 LEU B C 1
ATOM 4950 O O . LEU B 1 180 ? 5.284 -26.328 -15.282 1.00 75.54 177 LEU B O 1
ATOM 4955 N N . PRO B 1 181 ? 4.084 -27.033 -17.036 1.00 90.55 178 PRO B N 1
ATOM 4956 C CA . PRO B 1 181 ? 3.848 -28.336 -16.406 1.00 88.27 178 PRO B CA 1
ATOM 4957 C C . PRO B 1 181 ? 5.149 -29.063 -16.104 1.00 94.29 178 PRO B C 1
ATOM 4958 O O . PRO B 1 181 ? 6.137 -28.948 -16.832 1.00 92.07 178 PRO B O 1
ATOM 4962 N N . VAL B 1 182 ? 5.138 -29.816 -15.002 1.00 104.78 179 VAL B N 1
ATOM 4963 C CA . VAL B 1 182 ? 6.267 -30.659 -14.643 1.00 112.25 179 VAL B CA 1
ATOM 4964 C C . VAL B 1 182 ? 6.502 -31.758 -15.668 1.00 113.10 179 VAL B C 1
ATOM 4965 O O . VAL B 1 182 ? 7.528 -32.443 -15.617 1.00 117.06 179 VAL B O 1
ATOM 4969 N N . ASP B 1 183 ? 5.567 -31.944 -16.602 1.00 115.36 180 ASP B N 1
ATOM 4970 C CA . ASP B 1 183 ? 5.761 -32.885 -17.696 1.00 119.16 180 ASP B CA 1
ATOM 4971 C C . ASP B 1 183 ? 6.559 -32.272 -18.840 1.00 113.68 180 ASP B C 1
ATOM 4972 O O . ASP B 1 183 ? 7.198 -33.003 -19.604 1.00 119.07 180 ASP B O 1
ATOM 4977 N N . ASP B 1 184 ? 6.540 -30.938 -18.973 1.00 104.41 181 ASP B N 1
ATOM 4978 C CA . ASP B 1 184 ? 7.204 -30.264 -20.091 1.00 94.51 181 ASP B CA 1
ATOM 4979 C C . ASP B 1 184 ? 7.678 -28.889 -19.606 1.00 93.52 181 ASP B C 1
ATOM 4980 O O . ASP B 1 184 ? 7.077 -27.850 -19.889 1.00 93.89 181 ASP B O 1
ATOM 4985 N N . GLU B 1 185 ? 8.785 -28.887 -18.862 1.00 95.28 182 GLU B N 1
ATOM 4986 C CA . GLU B 1 185 ? 9.393 -27.638 -18.420 1.00 86.08 182 GLU B CA 1
ATOM 4987 C C . GLU B 1 185 ? 10.390 -27.084 -19.427 1.00 83.78 182 GLU B C 1
ATOM 4988 O O . GLU B 1 185 ? 10.538 -25.861 -19.531 1.00 77.60 182 GLU B O 1
ATOM 4994 N N . ASP B 1 186 ? 11.074 -27.955 -20.167 1.00 89.94 183 ASP B N 1
ATOM 4995 C CA . ASP B 1 186 ? 12.085 -27.533 -21.128 1.00 78.28 183 ASP B CA 1
ATOM 4996 C C . ASP B 1 186 ? 11.493 -27.026 -22.436 1.00 65.19 183 ASP B C 1
ATOM 4997 O O . ASP B 1 186 ? 12.251 -26.597 -23.313 1.00 73.64 183 ASP B O 1
ATOM 5002 N N . SER B 1 187 ? 10.170 -27.064 -22.593 1.00 65.00 184 SER B N 1
ATOM 5003 C CA . SER B 1 187 ? 9.507 -26.531 -23.773 1.00 66.73 184 SER B CA 1
ATOM 5004 C C . SER B 1 187 ? 9.183 -25.048 -23.639 1.00 56.00 184 SER B C 1
ATOM 5005 O O . SER B 1 187 ? 8.358 -24.532 -24.402 1.00 53.53 184 SER B O 1
ATOM 5008 N N . SER B 1 188 ? 9.807 -24.360 -22.685 1.00 55.74 185 SER B N 1
ATOM 5009 C CA . SER B 1 188 ? 9.520 -22.950 -22.461 1.00 46.51 185 SER B CA 1
ATOM 5010 C C . SER B 1 188 ? 9.881 -22.129 -23.692 1.00 44.46 185 SER B C 1
ATOM 5011 O O . SER B 1 188 ? 11.003 -22.208 -24.201 1.00 43.20 185 SER B O 1
ATOM 5014 N N . ILE B 1 189 ? 8.914 -21.343 -24.172 1.00 38.58 186 ILE B N 1
ATOM 5015 C CA . ILE B 1 189 ? 9.143 -20.500 -25.342 1.00 43.25 186 ILE B CA 1
ATOM 5016 C C . ILE B 1 189 ? 10.256 -19.497 -25.066 1.00 45.84 186 ILE B C 1
ATOM 5017 O O . ILE B 1 189 ? 11.077 -19.197 -25.942 1.00 47.03 186 ILE B O 1
ATOM 5022 N N . PHE B 1 190 ? 10.312 -18.980 -23.840 1.00 39.78 187 PHE B N 1
ATOM 5023 C CA . PHE B 1 190 ? 11.243 -17.917 -23.490 1.00 45.56 187 PHE B CA 1
ATOM 5024 C C . PHE B 1 190 ? 12.668 -18.411 -23.286 1.00 56.65 187 PHE B C 1
ATOM 5025 O O . PHE B 1 190 ? 13.589 -17.588 -23.235 1.00 55.97 187 PHE B O 1
ATOM 5033 N N . LEU B 1 191 ? 12.876 -19.721 -23.172 1.00 51.34 188 LEU B N 1
ATOM 5034 C CA . LEU B 1 191 ? 14.213 -20.295 -23.127 1.00 53.95 188 LEU B CA 1
ATOM 5035 C C . LEU B 1 191 ? 14.639 -20.870 -24.472 1.00 58.99 188 LEU B C 1
ATOM 5036 O O . LEU B 1 191 ? 15.697 -21.502 -24.558 1.00 58.33 188 LEU B O 1
ATOM 5041 N N . LYS B 1 192 ? 13.842 -20.664 -25.518 1.00 54.63 189 LYS B N 1
ATOM 5042 C CA . LYS B 1 192 ? 14.204 -21.108 -26.856 1.00 52.07 189 LYS B CA 1
ATOM 5043 C C . LYS B 1 192 ? 15.175 -20.110 -27.475 1.00 63.00 189 LYS B C 1
ATOM 5044 O O . LYS B 1 192 ? 14.927 -18.900 -27.466 1.00 61.38 189 LYS B O 1
ATOM 5050 N N . ASP B 1 193 ? 16.281 -20.620 -28.015 1.00 58.68 190 ASP B N 1
ATOM 5051 C CA . ASP B 1 193 ? 17.380 -19.771 -28.457 1.00 61.02 190 ASP B CA 1
ATOM 5052 C C . ASP B 1 193 ? 17.221 -19.253 -29.880 1.00 59.74 190 ASP B C 1
ATOM 5053 O O . ASP B 1 193 ? 17.848 -18.245 -30.226 1.00 61.92 190 ASP B O 1
ATOM 5055 N N . ASP B 1 194 ? 16.413 -19.906 -30.711 1.00 67.15 191 ASP B N 1
ATOM 5056 C CA . ASP B 1 194 ? 16.231 -19.487 -32.094 1.00 67.95 191 ASP B CA 1
ATOM 5057 C C . ASP B 1 194 ? 15.105 -18.474 -32.263 1.00 62.80 191 ASP B C 1
ATOM 5058 O O . ASP B 1 194 ? 14.761 -18.131 -33.398 1.00 61.70 191 ASP B O 1
ATOM 5063 N N . ILE B 1 195 ? 14.528 -17.991 -31.167 1.00 56.42 192 ILE B N 1
ATOM 5064 C CA . ILE B 1 195 ? 13.449 -17.011 -31.202 1.00 49.00 192 ILE B CA 1
ATOM 5065 C C . ILE B 1 195 ? 14.008 -15.655 -30.802 1.00 52.25 192 ILE B C 1
ATOM 5066 O O . ILE B 1 195 ? 14.794 -15.550 -29.852 1.00 48.74 192 ILE B O 1
ATOM 5071 N N . PHE B 1 196 ? 13.615 -14.612 -31.532 1.00 44.99 193 PHE B N 1
ATOM 5072 C CA . PHE B 1 196 ? 13.947 -13.248 -31.139 1.00 46.89 193 PHE B CA 1
ATOM 5073 C C . PHE B 1 196 ? 13.014 -12.821 -30.014 1.00 41.73 193 PHE B C 1
ATOM 5074 O O . PHE B 1 196 ? 11.791 -12.801 -30.187 1.00 36.10 193 PHE B O 1
ATOM 5082 N N . HIS B 1 197 ? 13.587 -12.476 -28.865 1.00 38.48 194 HIS B N 1
ATOM 5083 C CA . HIS B 1 197 ? 12.821 -12.241 -27.649 1.00 42.89 194 HIS B CA 1
ATOM 5084 C C . HIS B 1 197 ? 12.697 -10.745 -27.386 1.00 46.48 194 HIS B C 1
ATOM 5085 O O . HIS B 1 197 ? 13.707 -10.050 -27.231 1.00 44.95 194 HIS B O 1
ATOM 5092 N N . TYR B 1 198 ? 11.460 -10.257 -27.340 1.00 36.30 195 TYR B N 1
ATOM 5093 C CA . TYR B 1 198 ? 11.166 -8.918 -26.853 1.00 38.07 195 TYR B CA 1
ATOM 5094 C C . TYR B 1 198 ? 10.868 -8.984 -25.361 1.00 40.67 195 TYR B C 1
ATOM 5095 O O . TYR B 1 198 ? 10.166 -9.888 -24.899 1.00 39.71 195 TYR B O 1
ATOM 5104 N N . LYS B 1 199 ? 11.398 -8.021 -24.610 1.00 33.24 196 LYS B N 1
ATOM 5105 C CA . LYS B 1 199 ? 11.305 -8.033 -23.155 1.00 42.85 196 LYS B CA 1
ATOM 5106 C C . LYS B 1 199 ? 10.690 -6.730 -22.666 1.00 42.16 196 LYS B C 1
ATOM 5107 O O . LYS B 1 199 ? 11.182 -5.646 -22.994 1.00 38.76 196 LYS B O 1
ATOM 5113 N N . LEU B 1 200 ? 9.619 -6.843 -21.883 1.00 39.50 197 LEU B N 1
ATOM 5114 C CA . LEU B 1 200 ? 8.990 -5.713 -21.206 1.00 42.10 197 LEU B CA 1
ATOM 5115 C C . LEU B 1 200 ? 9.313 -5.832 -19.721 1.00 37.86 197 LEU B C 1
ATOM 5116 O O . LEU B 1 200 ? 8.861 -6.770 -19.057 1.00 38.40 197 LEU B O 1
ATOM 5121 N N . THR B 1 201 ? 10.096 -4.883 -19.202 1.00 42.24 198 THR B N 1
ATOM 5122 C CA . THR B 1 201 ? 10.648 -4.982 -17.855 1.00 46.77 198 THR B CA 1
ATOM 5123 C C . THR B 1 201 ? 10.245 -3.812 -16.962 1.00 51.22 198 THR B C 1
ATOM 5124 O O . THR B 1 201 ? 10.897 -3.569 -15.941 1.00 48.80 198 THR B O 1
ATOM 5128 N N . LYS B 1 202 ? 9.187 -3.083 -17.311 1.00 47.35 199 LYS B N 1
ATOM 5129 C CA . LYS B 1 202 ? 8.784 -1.906 -16.552 1.00 43.80 199 LYS B CA 1
ATOM 5130 C C . LYS B 1 202 ? 7.292 -1.945 -16.260 1.00 41.01 199 LYS B C 1
ATOM 5131 O O . LYS B 1 202 ? 6.498 -2.404 -17.087 1.00 41.62 199 LYS B O 1
ATOM 5137 N N . VAL B 1 203 ? 6.922 -1.461 -15.077 1.00 41.09 200 VAL B N 1
ATOM 5138 C CA . VAL B 1 203 ? 5.520 -1.325 -14.695 1.00 48.35 200 VAL B CA 1
ATOM 5139 C C . VAL B 1 203 ? 4.956 -0.085 -15.375 1.00 45.62 200 VAL B C 1
ATOM 5140 O O . VAL B 1 203 ? 5.463 1.025 -15.180 1.00 46.11 200 VAL B O 1
ATOM 5144 N N . VAL B 1 204 ? 3.907 -0.269 -16.176 1.00 45.82 201 VAL B N 1
ATOM 5145 C CA . VAL B 1 204 ? 3.345 0.858 -16.908 1.00 59.63 201 VAL B CA 1
ATOM 5146 C C . VAL B 1 204 ? 2.663 1.828 -15.948 1.00 56.33 201 VAL B C 1
ATOM 5147 O O . VAL B 1 204 ? 2.401 1.524 -14.777 1.00 49.08 201 VAL B O 1
ATOM 5151 N N . ARG B 1 205 ? 2.375 3.025 -16.464 1.00 55.97 202 ARG B N 1
ATOM 5152 C CA . ARG B 1 205 ? 1.760 4.066 -15.649 1.00 66.69 202 ARG B CA 1
ATOM 5153 C C . ARG B 1 205 ? 0.357 3.680 -15.202 1.00 59.65 202 ARG B C 1
ATOM 5154 O O . ARG B 1 205 ? -0.061 4.045 -14.097 1.00 62.40 202 ARG B O 1
ATOM 5156 N N . GLN B 1 206 ? -0.381 2.943 -16.035 1.00 70.49 203 GLN B N 1
ATOM 5157 C CA . GLN B 1 206 ? -1.728 2.517 -15.675 1.00 72.96 203 GLN B CA 1
ATOM 5158 C C . GLN B 1 206 ? -1.746 1.497 -14.543 1.00 74.16 203 GLN B C 1
ATOM 5159 O O . GLN B 1 206 ? -2.828 1.173 -14.043 1.00 74.89 203 GLN B O 1
ATOM 5165 N N . ALA B 1 207 ? -0.583 0.985 -14.131 1.00 66.82 204 ALA B N 1
ATOM 5166 C CA . ALA B 1 207 ? -0.496 0.047 -13.020 1.00 66.07 204 ALA B CA 1
ATOM 5167 C C . ALA B 1 207 ? 0.523 0.480 -11.972 1.00 57.80 204 ALA B C 1
ATOM 5168 O O . ALA B 1 207 ? 0.870 -0.321 -11.096 1.00 61.74 204 ALA B O 1
ATOM 5170 N N . GLU B 1 208 ? 1.007 1.722 -12.034 1.00 57.91 205 GLU B N 1
ATOM 5171 C CA . GLU B 1 208 ? 2.034 2.187 -11.109 1.00 60.17 205 GLU B CA 1
ATOM 5172 C C . GLU B 1 208 ? 1.505 2.425 -9.700 1.00 68.30 205 GLU B C 1
ATOM 5173 O O . GLU B 1 208 ? 2.308 2.652 -8.789 1.00 74.84 205 GLU B O 1
ATOM 5175 N N . ASP B 1 209 ? 0.189 2.380 -9.497 1.00 73.02 206 ASP B N 1
ATOM 5176 C CA . ASP B 1 209 ? -0.411 2.597 -8.187 1.00 70.98 206 ASP B CA 1
ATOM 5177 C C . ASP B 1 209 ? -1.278 1.414 -7.767 1.00 65.45 206 ASP B C 1
ATOM 5178 O O . ASP B 1 209 ? -2.279 1.584 -7.068 1.00 64.53 206 ASP B O 1
ATOM 5183 N N . ASN B 1 210 ? -0.903 0.210 -8.188 1.00 62.55 207 ASN B N 1
ATOM 5184 C CA . ASN B 1 210 ? -1.630 -1.008 -7.855 1.00 59.82 207 ASN B CA 1
ATOM 5185 C C . ASN B 1 210 ? -0.833 -1.779 -6.810 1.00 54.72 207 ASN B C 1
ATOM 5186 O O . ASN B 1 210 ? 0.343 -2.091 -7.027 1.00 54.71 207 ASN B O 1
ATOM 5191 N N . ILE B 1 211 ? -1.478 -2.081 -5.680 1.00 50.74 208 ILE B N 1
ATOM 5192 C CA . ILE B 1 211 ? -0.802 -2.800 -4.603 1.00 51.92 208 ILE B CA 1
ATOM 5193 C C . ILE B 1 211 ? -0.489 -4.230 -5.027 1.00 44.08 208 ILE B C 1
ATOM 5194 O O . ILE B 1 211 ? 0.565 -4.778 -4.680 1.00 43.18 208 ILE B O 1
ATOM 5199 N N . ILE B 1 212 ? -1.398 -4.857 -5.776 1.00 42.43 209 ILE B N 1
ATOM 5200 C CA . ILE B 1 212 ? -1.173 -6.225 -6.238 1.00 42.73 209 ILE B CA 1
ATOM 5201 C C . ILE B 1 212 ? 0.043 -6.286 -7.153 1.00 43.52 209 ILE B C 1
ATOM 5202 O O . ILE B 1 212 ? 0.884 -7.186 -7.035 1.00 43.66 209 ILE B O 1
ATOM 5207 N N . ILE B 1 213 ? 0.155 -5.329 -8.076 1.00 38.20 210 ILE B N 1
ATOM 5208 C CA . ILE B 1 213 ? 1.304 -5.291 -8.976 1.00 40.44 210 ILE B CA 1
ATOM 5209 C C . ILE B 1 213 ? 2.584 -5.032 -8.192 1.00 41.95 210 ILE B C 1
ATOM 5210 O O . ILE B 1 213 ? 3.630 -5.633 -8.465 1.00 38.19 210 ILE B O 1
ATOM 5215 N N . ALA B 1 214 ? 2.521 -4.140 -7.199 1.00 39.24 211 ALA B N 1
ATOM 5216 C CA . ALA B 1 214 ? 3.695 -3.867 -6.376 1.00 41.07 211 ALA B CA 1
ATOM 5217 C C . ALA B 1 214 ? 4.113 -5.101 -5.586 1.00 46.31 211 ALA B C 1
ATOM 5218 O O . ALA B 1 214 ? 5.310 -5.373 -5.433 1.00 52.54 211 ALA B O 1
ATOM 5220 N N . LYS B 1 215 ? 3.141 -5.860 -5.075 1.00 42.49 212 LYS B N 1
ATOM 5221 C CA . LYS B 1 215 ? 3.464 -7.102 -4.379 1.00 48.11 212 LYS B CA 1
ATOM 5222 C C . LYS B 1 215 ? 4.062 -8.127 -5.334 1.00 48.61 212 LYS B C 1
ATOM 5223 O O . LYS B 1 215 ? 4.993 -8.854 -4.969 1.00 44.12 212 LYS B O 1
ATOM 5229 N N . SER B 1 216 ? 3.540 -8.198 -6.562 1.00 38.77 213 SER B N 1
ATOM 5230 C CA . SER B 1 216 ? 4.088 -9.126 -7.544 1.00 40.20 213 SER B CA 1
ATOM 5231 C C . SER B 1 216 ? 5.521 -8.768 -7.913 1.00 43.03 213 SER B C 1
ATOM 5232 O O . SER B 1 216 ? 6.330 -9.658 -8.199 1.00 42.45 213 SER B O 1
ATOM 5235 N N . GLN B 1 217 ? 5.855 -7.474 -7.912 1.00 40.70 214 GLN B N 1
ATOM 5236 C CA . GLN B 1 217 ? 7.227 -7.066 -8.191 1.00 43.60 214 GLN B CA 1
ATOM 5237 C C . GLN B 1 217 ? 8.178 -7.507 -7.087 1.00 42.36 214 GLN B C 1
ATOM 5238 O O . GLN B 1 217 ? 9.355 -7.776 -7.355 1.00 48.03 214 GLN B O 1
ATOM 5244 N N . GLU B 1 218 ? 7.693 -7.582 -5.845 1.00 46.76 215 GLU B N 1
ATOM 5245 C CA . GLU B 1 218 ? 8.521 -8.094 -4.757 1.00 50.21 215 GLU B CA 1
ATOM 5246 C C . GLU B 1 218 ? 8.804 -9.579 -4.938 1.00 45.77 215 GLU B C 1
ATOM 5247 O O . GLU B 1 218 ? 9.925 -10.039 -4.690 1.00 47.69 215 GLU B O 1
ATOM 5253 N N . LEU B 1 219 ? 7.799 -10.345 -5.368 1.00 43.98 216 LEU B N 1
ATOM 5254 C CA . LEU B 1 219 ? 8.008 -11.765 -5.627 1.00 47.89 216 LEU B CA 1
ATOM 5255 C C . LEU B 1 219 ? 8.928 -11.974 -6.824 1.00 48.00 216 LEU B C 1
ATOM 5256 O O . LEU B 1 219 ? 9.745 -12.902 -6.832 1.00 44.90 216 LEU B O 1
ATOM 5261 N N . ILE B 1 220 ? 8.810 -11.117 -7.842 1.00 46.76 217 ILE B N 1
ATOM 5262 C CA . ILE B 1 220 ? 9.709 -11.190 -8.990 1.00 45.47 217 ILE B CA 1
ATOM 5263 C C . ILE B 1 220 ? 11.140 -10.895 -8.561 1.00 44.04 217 ILE B C 1
ATOM 5264 O O . ILE B 1 220 ? 12.087 -11.555 -9.005 1.00 46.80 217 ILE B O 1
ATOM 5269 N N . LYS B 1 221 ? 11.316 -9.905 -7.682 1.00 45.00 218 LYS B N 1
ATOM 5270 C CA . LYS B 1 221 ? 12.650 -9.559 -7.203 1.00 49.58 218 LYS B CA 1
ATOM 5271 C C . LYS B 1 221 ? 13.310 -10.737 -6.497 1.00 59.72 218 LYS B C 1
ATOM 5272 O O . LYS B 1 221 ? 14.517 -10.960 -6.643 1.00 58.33 218 LYS B O 1
ATOM 5278 N N . ALA B 1 222 ? 12.534 -11.508 -5.733 1.00 55.58 219 ALA B N 1
ATOM 5279 C CA . ALA B 1 222 ? 13.097 -12.647 -5.020 1.00 58.56 219 ALA B CA 1
ATOM 5280 C C . ALA B 1 222 ? 13.382 -13.827 -5.940 1.00 53.74 219 ALA B C 1
ATOM 5281 O O . ALA B 1 222 ? 14.239 -14.656 -5.615 1.00 57.67 219 ALA B O 1
ATOM 5283 N N . MET B 1 223 ? 12.696 -13.918 -7.080 1.00 58.99 220 MET B N 1
ATOM 5284 C CA . MET B 1 223 ? 12.859 -15.076 -7.953 1.00 62.42 220 MET B CA 1
ATOM 5285 C C . MET B 1 223 ? 14.147 -14.993 -8.766 1.00 62.63 220 MET B C 1
ATOM 5286 O O . MET B 1 223 ? 14.900 -15.970 -8.845 1.00 65.52 220 MET B O 1
ATOM 5291 N N . ASP B 1 224 ? 14.419 -13.840 -9.380 1.00 51.10 221 ASP B N 1
ATOM 5292 C CA . ASP B 1 224 ? 15.644 -13.682 -10.155 1.00 60.19 221 ASP B CA 1
ATOM 5293 C C . ASP B 1 224 ? 16.867 -13.423 -9.285 1.00 68.34 221 ASP B C 1
ATOM 5294 O O . ASP B 1 224 ? 17.994 -13.551 -9.778 1.00 70.05 221 ASP B O 1
ATOM 5299 N N . GLN B 1 225 ? 16.679 -13.065 -8.016 1.00 58.95 222 GLN B N 1
ATOM 5300 C CA . GLN B 1 225 ? 17.788 -12.895 -7.086 1.00 71.53 222 GLN B CA 1
ATOM 5301 C C . GLN B 1 225 ? 18.120 -14.171 -6.326 1.00 66.18 222 GLN B C 1
ATOM 5302 O O . GLN B 1 225 ? 19.166 -14.225 -5.670 1.00 75.00 222 GLN B O 1
ATOM 5308 N N . LYS B 1 226 ? 17.253 -15.184 -6.395 1.00 65.77 223 LYS B N 1
ATOM 5309 C CA . LYS B 1 226 ? 17.463 -16.473 -5.735 1.00 70.18 223 LYS B CA 1
ATOM 5310 C C . LYS B 1 226 ? 17.588 -16.325 -4.220 1.00 67.71 223 LYS B C 1
ATOM 5311 O O . LYS B 1 226 ? 18.296 -17.095 -3.566 1.00 78.00 223 LYS B O 1
ATOM 5317 N N . THR B 1 227 ? 16.902 -15.335 -3.653 1.00 67.65 224 THR B N 1
ATOM 5318 C CA . THR B 1 227 ? 16.848 -15.126 -2.211 1.00 66.99 224 THR B CA 1
ATOM 5319 C C . THR B 1 227 ? 15.406 -15.303 -1.759 1.00 59.25 224 THR B C 1
ATOM 5320 O O . THR B 1 227 ? 14.508 -14.622 -2.265 1.00 56.09 224 THR B O 1
ATOM 5324 N N . TYR B 1 228 ? 15.185 -16.214 -0.814 1.00 55.29 225 TYR B N 1
ATOM 5325 C CA . TYR B 1 228 ? 13.842 -16.580 -0.392 1.00 58.88 225 TYR B CA 1
ATOM 5326 C C . TYR B 1 228 ? 13.719 -16.489 1.122 1.00 58.20 225 TYR B C 1
ATOM 5327 O O . TYR B 1 228 ? 14.673 -16.754 1.859 1.00 55.80 225 TYR B O 1
ATOM 5336 N N . TYR B 1 229 ? 12.529 -16.106 1.576 1.00 55.24 226 TYR B N 1
ATOM 5337 C CA . TYR B 1 229 ? 12.228 -16.045 2.995 1.00 56.05 226 TYR B CA 1
ATOM 5338 C C . TYR B 1 229 ? 11.963 -17.443 3.544 1.00 50.66 226 TYR B C 1
ATOM 5339 O O . TYR B 1 229 ? 11.601 -18.356 2.798 1.00 58.10 226 TYR B O 1
ATOM 5348 N N . PRO B 1 230 ? 12.152 -17.642 4.851 1.00 50.43 227 PRO B N 1
ATOM 5349 C CA . PRO B 1 230 ? 11.861 -18.966 5.430 1.00 49.51 227 PRO B CA 1
ATOM 5350 C C . PRO B 1 230 ? 10.412 -19.395 5.268 1.00 60.97 227 PRO B C 1
ATOM 5351 O O . PRO B 1 230 ? 10.139 -20.600 5.191 1.00 56.13 227 PRO B O 1
ATOM 5355 N N . SER B 1 231 ? 9.473 -18.453 5.205 1.00 48.68 228 SER B N 1
ATOM 5356 C CA . SER B 1 231 ? 8.059 -18.771 5.091 1.00 49.56 228 SER B CA 1
ATOM 5357 C C . SER B 1 231 ? 7.415 -17.895 4.026 1.00 48.18 228 SER B C 1
ATOM 5358 O O . SER B 1 231 ? 7.831 -16.755 3.800 1.00 47.68 228 SER B O 1
ATOM 5361 N N . VAL B 1 232 ? 6.389 -18.444 3.372 1.00 53.27 229 VAL B N 1
ATOM 5362 C CA . VAL B 1 232 ? 5.676 -17.701 2.341 1.00 42.99 229 VAL B CA 1
ATOM 5363 C C . VAL B 1 232 ? 4.895 -16.532 2.931 1.00 52.85 229 VAL B C 1
ATOM 5364 O O . VAL B 1 232 ? 4.616 -15.556 2.224 1.00 48.67 229 VAL B O 1
ATOM 5368 N N . ASN B 1 233 ? 4.546 -16.595 4.219 1.00 50.06 230 ASN B N 1
ATOM 5369 C CA . ASN B 1 233 ? 3.824 -15.498 4.852 1.00 52.24 230 ASN B CA 1
ATOM 5370 C C . ASN B 1 233 ? 4.701 -14.268 5.044 1.00 53.55 230 ASN B C 1
ATOM 5371 O O . ASN B 1 233 ? 4.169 -13.159 5.172 1.00 55.94 230 ASN B O 1
ATOM 5376 N N . ASP B 1 234 ? 6.026 -14.437 5.055 1.00 49.30 231 ASP B N 1
ATOM 5377 C CA . ASP B 1 234 ? 6.926 -13.301 5.221 1.00 54.01 231 ASP B CA 1
ATOM 5378 C C . ASP B 1 234 ? 6.834 -12.318 4.060 1.00 48.86 231 ASP B C 1
ATOM 5379 O O . ASP B 1 234 ? 7.213 -11.153 4.216 1.00 50.54 231 ASP B O 1
ATOM 5384 N N . TYR B 1 235 ? 6.335 -12.758 2.905 1.00 47.42 232 TYR B N 1
ATOM 5385 C CA . TYR B 1 235 ? 6.133 -11.874 1.764 1.00 48.24 232 TYR B CA 1
ATOM 5386 C C . TYR B 1 235 ? 4.870 -11.030 1.885 1.00 51.77 232 TYR B C 1
ATOM 5387 O O . TYR B 1 235 ? 4.602 -10.215 0.995 1.00 55.37 232 TYR B O 1
ATOM 5396 N N . PHE B 1 236 ? 4.092 -11.200 2.957 1.00 45.04 233 PHE B N 1
ATOM 5397 C CA . PHE B 1 236 ? 2.841 -10.473 3.142 1.00 60.50 233 PHE B CA 1
ATOM 5398 C C . PHE B 1 236 ? 2.741 -9.892 4.548 1.00 59.84 233 PHE B C 1
ATOM 5399 O O . PHE B 1 236 ? 1.647 -9.796 5.110 1.00 65.40 233 PHE B O 1
ATOM 5407 N N . VAL B 1 237 ? 3.877 -9.497 5.130 1.00 56.29 234 VAL B N 1
ATOM 5408 C CA . VAL B 1 237 ? 3.882 -8.936 6.477 1.00 57.81 234 VAL B CA 1
ATOM 5409 C C . VAL B 1 237 ? 3.358 -7.510 6.527 1.00 58.98 234 VAL B C 1
ATOM 5410 O O . VAL B 1 237 ? 3.104 -6.992 7.620 1.00 71.39 234 VAL B O 1
ATOM 5414 N N . ASN B 1 238 ? 3.189 -6.862 5.375 1.00 66.44 235 ASN B N 1
ATOM 5415 C CA . ASN B 1 238 ? 2.763 -5.471 5.312 1.00 77.57 235 ASN B CA 1
ATOM 5416 C C . ASN B 1 238 ? 1.305 -5.301 4.911 1.00 90.64 235 ASN B C 1
ATOM 5417 O O . ASN B 1 238 ? 0.772 -4.194 5.038 1.00 95.02 235 ASN B O 1
ATOM 5422 N N . ILE B 1 239 ? 0.654 -6.360 4.431 1.00 118.76 236 ILE B N 1
ATOM 5423 C CA . ILE B 1 239 ? -0.680 -6.218 3.856 1.00 121.66 236 ILE B CA 1
ATOM 5424 C C . ILE B 1 239 ? -1.692 -5.823 4.926 1.00 133.32 236 ILE B C 1
ATOM 5425 O O . ILE B 1 239 ? -2.450 -4.861 4.755 1.00 138.02 236 ILE B O 1
ATOM 5430 N N . THR B 1 240 ? -1.717 -6.553 6.039 1.00 111.19 237 THR B N 1
ATOM 5431 C CA . THR B 1 240 ? -2.559 -6.237 7.207 1.00 117.42 237 THR B CA 1
ATOM 5432 C C . THR B 1 240 ? -4.015 -6.177 6.745 1.00 115.94 237 THR B C 1
ATOM 5433 O O . THR B 1 240 ? -4.474 -7.112 6.070 1.00 92.38 237 THR B O 1
ATOM 5437 N N . GLU B 1 241 ? -4.770 -5.125 7.070 1.00 127.91 238 GLU B N 1
ATOM 5438 C CA . GLU B 1 241 ? -6.187 -5.079 6.725 1.00 133.54 238 GLU B CA 1
ATOM 5439 C C . GLU B 1 241 ? -6.587 -3.774 6.047 1.00 123.28 238 GLU B C 1
ATOM 5440 O O . GLU B 1 241 ? -7.178 -3.796 4.962 1.00 124.69 238 GLU B O 1
ATOM 5446 N N . ASP B 1 242 ? -6.286 -2.633 6.670 1.00 117.37 239 ASP B N 1
ATOM 5447 C CA . ASP B 1 242 ? -6.710 -1.347 6.128 1.00 120.30 239 ASP B CA 1
ATOM 5448 C C . ASP B 1 242 ? -5.870 -0.883 4.941 1.00 121.18 239 ASP B C 1
ATOM 5449 O O . ASP B 1 242 ? -5.907 0.305 4.597 1.00 117.14 239 ASP B O 1
ATOM 5454 N N . THR B 1 243 ? -5.114 -1.784 4.321 1.00 116.44 240 THR B N 1
ATOM 5455 C CA . THR B 1 243 ? -4.623 -1.595 2.965 1.00 104.96 240 THR B CA 1
ATOM 5456 C C . THR B 1 243 ? -5.540 -2.360 2.022 1.00 98.26 240 THR B C 1
ATOM 5457 O O . THR B 1 243 ? -5.949 -3.487 2.318 1.00 93.51 240 THR B O 1
ATOM 5461 N N . GLU B 1 244 ? -5.877 -1.742 0.897 1.00 92.63 241 GLU B N 1
ATOM 5462 C CA . GLU B 1 244 ? -6.771 -2.366 -0.065 1.00 86.05 241 GLU B CA 1
ATOM 5463 C C . GLU B 1 244 ? -5.950 -3.139 -1.095 1.00 74.81 241 GLU B C 1
ATOM 5464 O O . GLU B 1 244 ? -4.749 -3.362 -0.924 1.00 75.04 241 GLU B O 1
ATOM 5470 N N . GLY B 1 245 ? -6.594 -3.566 -2.178 1.00 62.27 242 GLY B N 1
ATOM 5471 C CA . GLY B 1 245 ? -5.914 -4.336 -3.201 1.00 64.43 242 GLY B CA 1
ATOM 5472 C C . GLY B 1 245 ? -5.626 -5.760 -2.771 1.00 59.41 242 GLY B C 1
ATOM 5473 O O . GLY B 1 245 ? -5.948 -6.710 -3.488 1.00 50.31 242 GLY B O 1
ATOM 5474 N N . ILE B 1 246 ? -4.998 -5.919 -1.610 1.00 54.18 243 ILE B N 1
ATOM 5475 C CA . ILE B 1 246 ? -4.781 -7.222 -0.996 1.00 57.04 243 ILE B CA 1
ATOM 5476 C C . ILE B 1 246 ? -5.253 -7.141 0.448 1.00 57.03 243 ILE B C 1
ATOM 5477 O O . ILE B 1 246 ? -5.025 -6.135 1.130 1.00 59.32 243 ILE B O 1
ATOM 5482 N N . LYS B 1 247 ? -5.923 -8.193 0.912 1.00 54.62 244 LYS B N 1
ATOM 5483 C CA . LYS B 1 247 ? -6.499 -8.211 2.248 1.00 60.45 244 LYS B CA 1
ATOM 5484 C C . LYS B 1 247 ? -6.392 -9.611 2.832 1.00 54.44 244 LYS B C 1
ATOM 5485 O O . LYS B 1 247 ? -6.651 -10.600 2.141 1.00 51.03 244 LYS B O 1
ATOM 5488 N N . LEU B 1 248 ? -6.001 -9.689 4.102 1.00 54.15 245 LEU B N 1
ATOM 5489 C CA . LEU B 1 248 ? -5.924 -10.959 4.811 1.00 59.88 245 LEU B CA 1
ATOM 5490 C C . LEU B 1 248 ? -7.263 -11.278 5.458 1.00 62.30 245 LEU B C 1
ATOM 5491 O O . LEU B 1 248 ? -7.809 -10.461 6.206 1.00 65.11 245 LEU B O 1
ATOM 5496 N N . LEU B 1 249 ? -7.782 -12.467 5.172 1.00 61.24 246 LEU B N 1
ATOM 5497 C CA . LEU B 1 249 ? -8.976 -12.944 5.846 1.00 54.72 246 LEU B CA 1
ATOM 5498 C C . LEU B 1 249 ? -8.603 -13.576 7.181 1.00 64.96 246 LEU B C 1
ATOM 5499 O O . LEU B 1 249 ? -7.527 -14.159 7.340 1.00 65.79 246 LEU B O 1
ATOM 5504 N N . LYS B 1 250 ? -9.507 -13.448 8.150 1.00 67.43 247 LYS B N 1
ATOM 5505 C CA . LYS B 1 250 ? -9.250 -13.959 9.490 1.00 72.80 247 LYS B CA 1
ATOM 5506 C C . LYS B 1 250 ? -9.585 -15.435 9.635 1.00 79.48 247 LYS B C 1
ATOM 5507 O O . LYS B 1 250 ? -8.966 -16.123 10.455 1.00 88.30 247 LYS B O 1
ATOM 5509 N N . SER B 1 251 ? -10.539 -15.941 8.858 1.00 71.29 248 SER B N 1
ATOM 5510 C CA . SER B 1 251 ? -10.979 -17.321 8.996 1.00 66.46 248 SER B CA 1
ATOM 5511 C C . SER B 1 251 ? -11.616 -17.773 7.690 1.00 66.17 248 SER B C 1
ATOM 5512 O O . SER B 1 251 ? -11.845 -16.977 6.776 1.00 59.97 248 SER B O 1
ATOM 5515 N N . ASN B 1 252 ? -11.900 -19.075 7.619 1.00 65.57 249 ASN B N 1
ATOM 5516 C CA . ASN B 1 252 ? -12.619 -19.617 6.472 1.00 66.71 249 ASN B CA 1
ATOM 5517 C C . ASN B 1 252 ? -14.048 -19.097 6.414 1.00 62.46 249 ASN B C 1
ATOM 5518 O O . ASN B 1 252 ? -14.637 -19.022 5.329 1.00 51.60 249 ASN B O 1
ATOM 5523 N N . VAL B 1 253 ? -14.619 -18.735 7.565 1.00 68.11 250 VAL B N 1
ATOM 5524 C CA . VAL B 1 253 ? -15.984 -18.222 7.595 1.00 68.44 250 VAL B CA 1
ATOM 5525 C C . VAL B 1 253 ? -16.052 -16.843 6.951 1.00 69.17 250 VAL B C 1
ATOM 5526 O O . VAL B 1 253 ? -16.988 -16.538 6.201 1.00 60.12 250 VAL B O 1
ATOM 5530 N N . GLU B 1 254 ? -15.063 -15.988 7.228 1.00 66.71 251 GLU B N 1
ATOM 5531 C CA . GLU B 1 254 ? -15.056 -14.648 6.650 1.00 56.37 251 GLU B CA 1
ATOM 5532 C C . GLU B 1 254 ? -14.879 -14.688 5.139 1.00 63.37 251 GLU B C 1
ATOM 5533 O O . GLU B 1 254 ? -15.374 -13.799 4.436 1.00 62.16 251 GLU B O 1
ATOM 5539 N N . LEU B 1 255 ? -14.177 -15.699 4.624 1.00 62.34 252 LEU B N 1
ATOM 5540 C CA . LEU B 1 255 ? -13.991 -15.819 3.182 1.00 54.46 252 LEU B CA 1
ATOM 5541 C C . LEU B 1 255 ? -15.333 -15.970 2.477 1.00 58.11 252 LEU B C 1
ATOM 5542 O O . LEU B 1 255 ? -15.669 -15.193 1.576 1.00 57.65 252 LEU B O 1
ATOM 5547 N N . PHE B 1 256 ? -16.121 -16.967 2.885 1.00 49.44 253 PHE B N 1
ATOM 5548 C CA . PHE B 1 256 ? -17.395 -17.215 2.221 1.00 59.82 253 PHE B CA 1
ATOM 5549 C C . PHE B 1 256 ? -18.436 -16.162 2.581 1.00 57.17 253 PHE B C 1
ATOM 5550 O O . PHE B 1 256 ? -19.345 -15.898 1.787 1.00 60.35 253 PHE B O 1
ATOM 5558 N N . GLU B 1 257 ? -18.325 -15.555 3.765 1.00 59.52 254 GLU B N 1
ATOM 5559 C CA . GLU B 1 257 ? -19.184 -14.420 4.086 1.00 65.17 254 GLU B CA 1
ATOM 5560 C C . GLU B 1 257 ? -18.931 -13.265 3.125 1.00 62.79 254 GLU B C 1
ATOM 5561 O O . GLU B 1 257 ? -19.873 -12.603 2.673 1.00 63.27 254 GLU B O 1
ATOM 5567 N N . LEU B 1 258 ? -17.662 -13.017 2.794 1.00 58.48 255 LEU B N 1
ATOM 5568 C CA . LEU B 1 258 ? -17.324 -11.998 1.809 1.00 54.80 255 LEU B CA 1
ATOM 5569 C C . LEU B 1 258 ? -17.559 -12.483 0.385 1.00 52.45 255 LEU B C 1
ATOM 5570 O O . LEU B 1 258 ? -17.941 -11.687 -0.480 1.00 51.53 255 LEU B O 1
ATOM 5575 N N . TYR B 1 259 ? -17.342 -13.775 0.124 1.00 53.28 256 TYR B N 1
ATOM 5576 C CA . TYR B 1 259 ? -17.484 -14.294 -1.233 1.00 49.68 256 TYR B CA 1
ATOM 5577 C C . TYR B 1 259 ? -18.938 -14.263 -1.688 1.00 54.47 256 TYR B C 1
ATOM 5578 O O . TYR B 1 259 ? -19.244 -13.785 -2.787 1.00 49.01 256 TYR B O 1
ATOM 5587 N N . PHE B 1 260 ? -19.849 -14.774 -0.858 1.00 45.42 257 PHE B N 1
ATOM 5588 C CA . PHE B 1 260 ? -21.256 -14.815 -1.238 1.00 56.34 257 PHE B CA 1
ATOM 5589 C C . PHE B 1 260 ? -21.876 -13.426 -1.307 1.00 61.16 257 PHE B C 1
ATOM 5590 O O . PHE B 1 260 ? -22.921 -13.258 -1.944 1.00 58.35 257 PHE B O 1
ATOM 5598 N N . SER B 1 261 ? -21.260 -12.431 -0.669 1.00 53.75 258 SER B N 1
ATOM 5599 C CA . SER B 1 261 ? -21.681 -11.047 -0.830 1.00 59.70 258 SER B CA 1
ATOM 5600 C C . SER B 1 261 ? -21.023 -10.370 -2.023 1.00 62.49 258 SER B C 1
ATOM 5601 O O . SER B 1 261 ? -21.491 -9.310 -2.453 1.00 67.28 258 SER B O 1
ATOM 5604 N N . ASP B 1 262 ? -19.958 -10.955 -2.566 1.00 53.88 259 ASP B N 1
ATOM 5605 C CA . ASP B 1 262 ? -19.262 -10.382 -3.711 1.00 50.11 259 ASP B CA 1
ATOM 5606 C C . ASP B 1 262 ? -20.072 -10.628 -4.977 1.00 66.03 259 ASP B C 1
ATOM 5607 O O . ASP B 1 262 ? -20.402 -11.775 -5.300 1.00 67.98 259 ASP B O 1
ATOM 5612 N N . PHE B 1 263 ? -20.385 -9.554 -5.696 1.00 69.84 260 PHE B N 1
ATOM 5613 C CA . PHE B 1 263 ? -21.126 -9.639 -6.946 1.00 69.92 260 PHE B CA 1
ATOM 5614 C C . PHE B 1 263 ? -20.293 -9.216 -8.149 1.00 66.74 260 PHE B C 1
ATOM 5615 O O . PHE B 1 263 ? -20.829 -9.109 -9.257 1.00 67.12 260 PHE B O 1
ATOM 5623 N N . LYS B 1 264 ? -19.001 -8.973 -7.958 1.00 56.93 261 LYS B N 1
ATOM 5624 C CA . LYS B 1 264 ? -18.119 -8.610 -9.053 1.00 55.83 261 LYS B CA 1
ATOM 5625 C C . LYS B 1 264 ? -17.568 -9.872 -9.716 1.00 53.16 261 LYS B C 1
ATOM 5626 O O . LYS B 1 264 ? -17.818 -10.996 -9.276 1.00 48.50 261 LYS B O 1
ATOM 5628 N N . ASP B 1 265 ? -16.814 -9.685 -10.796 1.00 56.58 262 ASP B N 1
ATOM 5629 C CA . ASP B 1 265 ? -16.172 -10.804 -11.481 1.00 52.25 262 ASP B CA 1
ATOM 5630 C C . ASP B 1 265 ? -15.090 -11.381 -10.577 1.00 49.50 262 ASP B C 1
ATOM 5631 O O . ASP B 1 265 ? -14.028 -10.775 -10.403 1.00 49.42 262 ASP B O 1
ATOM 5636 N N . LYS B 1 266 ? -15.353 -12.551 -9.996 1.00 46.11 263 LYS B N 1
ATOM 5637 C CA . LYS B 1 266 ? -14.509 -13.108 -8.946 1.00 39.77 263 LYS B CA 1
ATOM 5638 C C . LYS B 1 266 ? -14.099 -14.534 -9.302 1.00 44.14 263 LYS B C 1
ATOM 5639 O O . LYS B 1 266 ? -14.544 -15.106 -10.302 1.00 41.79 263 LYS B O 1
ATOM 5645 N N . MET B 1 267 ? -13.242 -15.108 -8.458 1.00 40.74 264 MET B N 1
ATOM 5646 C CA . MET B 1 267 ? -12.734 -16.462 -8.633 1.00 40.78 264 MET B CA 1
ATOM 5647 C C . MET B 1 267 ? -12.001 -16.862 -7.360 1.00 52.01 264 MET B C 1
ATOM 5648 O O . MET B 1 267 ? -11.352 -16.023 -6.729 1.00 47.53 264 MET B O 1
ATOM 5653 N N . THR B 1 268 ? -12.124 -18.129 -6.977 1.00 39.45 265 THR B N 1
ATOM 5654 C CA . THR B 1 268 ? -11.402 -18.678 -5.839 1.00 41.83 265 THR B CA 1
ATOM 5655 C C . THR B 1 268 ? -10.389 -19.708 -6.319 1.00 45.98 265 THR B C 1
ATOM 5656 O O . THR B 1 268 ? -10.535 -20.304 -7.389 1.00 46.18 265 THR B O 1
ATOM 5660 N N . GLY B 1 269 ? -9.350 -19.913 -5.515 1.00 38.98 266 GLY B N 1
ATOM 5661 C CA . GLY B 1 269 ? -8.297 -20.825 -5.913 1.00 34.75 266 GLY B CA 1
ATOM 5662 C C . GLY B 1 269 ? -7.456 -21.281 -4.745 1.00 43.22 266 GLY B C 1
ATOM 5663 O O . GLY B 1 269 ? -7.369 -20.612 -3.710 1.00 38.94 266 GLY B O 1
ATOM 5664 N N . ALA B 1 270 ? -6.834 -22.442 -4.930 1.00 41.93 267 ALA B N 1
ATOM 5665 C CA . ALA B 1 270 ? -5.915 -23.009 -3.956 1.00 43.92 267 ALA B CA 1
ATOM 5666 C C . ALA B 1 270 ? -4.853 -23.800 -4.711 1.00 43.98 267 ALA B C 1
ATOM 5667 O O . ALA B 1 270 ? -4.838 -23.836 -5.945 1.00 48.11 267 ALA B O 1
ATOM 5669 N N . TYR B 1 271 ? -3.961 -24.442 -3.958 1.00 42.48 268 TYR B N 1
ATOM 5670 C CA . TYR B 1 271 ? -2.862 -25.186 -4.561 1.00 54.58 268 TYR B CA 1
ATOM 5671 C C . TYR B 1 271 ? -3.269 -26.606 -4.946 1.00 42.62 268 TYR B C 1
ATOM 5672 O O . TYR B 1 271 ? -3.041 -27.032 -6.082 1.00 52.49 268 TYR B O 1
ATOM 5681 N N . THR B 1 272 ? -3.866 -27.347 -4.017 1.00 41.96 269 THR B N 1
ATOM 5682 C CA . THR B 1 272 ? -4.183 -28.751 -4.234 1.00 50.82 269 THR B CA 1
ATOM 5683 C C . THR B 1 272 ? -5.561 -28.913 -4.863 1.00 47.29 269 THR B C 1
ATOM 5684 O O . THR B 1 272 ? -6.460 -28.091 -4.665 1.00 38.76 269 THR B O 1
ATOM 5688 N N . ASN B 1 273 ? -5.719 -29.998 -5.627 1.00 44.20 270 ASN B N 1
ATOM 5689 C CA . ASN B 1 273 ? -7.005 -30.281 -6.256 1.00 38.76 270 ASN B CA 1
ATOM 5690 C C . ASN B 1 273 ? -8.077 -30.606 -5.224 1.00 44.34 270 ASN B C 1
ATOM 5691 O O . ASN B 1 273 ? -9.252 -30.285 -5.434 1.00 40.92 270 ASN B O 1
ATOM 5696 N N . LYS B 1 274 ? -7.693 -31.231 -4.108 1.00 44.58 271 LYS B N 1
ATOM 5697 C CA . LYS B 1 274 ? -8.671 -31.613 -3.093 1.00 48.45 271 LYS B CA 1
ATOM 5698 C C . LYS B 1 274 ? -9.355 -30.391 -2.493 1.00 52.53 271 LYS B C 1
ATOM 5699 O O . LYS B 1 274 ? -10.577 -30.387 -2.300 1.00 48.81 271 LYS B O 1
ATOM 5705 N N . VAL B 1 275 ? -8.586 -29.342 -2.193 1.00 46.30 272 VAL B N 1
ATOM 5706 C CA . VAL B 1 275 ? -9.180 -28.125 -1.650 1.00 48.84 272 VAL B CA 1
ATOM 5707 C C . VAL B 1 275 ? -9.985 -27.401 -2.722 1.00 42.05 272 VAL B C 1
ATOM 5708 O O . VAL B 1 275 ? -11.076 -26.883 -2.453 1.00 47.64 272 VAL B O 1
ATOM 5712 N N . VAL B 1 276 ? -9.468 -27.361 -3.953 1.00 42.97 273 VAL B N 1
ATOM 5713 C CA . VAL B 1 276 ? -10.194 -26.730 -5.052 1.00 40.78 273 VAL B CA 1
ATOM 5714 C C . VAL B 1 276 ? -11.520 -27.441 -5.293 1.00 44.58 273 VAL B C 1
ATOM 5715 O O . VAL B 1 276 ? -12.553 -26.802 -5.530 1.00 35.12 273 VAL B O 1
ATOM 5719 N N . ASN B 1 277 ? -11.513 -28.776 -5.229 1.00 42.16 274 ASN B N 1
ATOM 5720 C CA . ASN B 1 277 ? -12.754 -29.529 -5.381 1.00 38.45 274 ASN B CA 1
ATOM 5721 C C . ASN B 1 277 ? -13.736 -29.205 -4.262 1.00 39.98 274 ASN B C 1
ATOM 5722 O O . ASN B 1 277 ? -14.937 -29.047 -4.508 1.00 46.77 274 ASN B O 1
ATOM 5727 N N . GLN B 1 278 ? -13.244 -29.096 -3.024 1.00 39.44 275 GLN B N 1
ATOM 5728 C CA . GLN B 1 278 ? -14.122 -28.758 -1.908 1.00 42.79 275 GLN B CA 1
ATOM 5729 C C . GLN B 1 278 ? -14.723 -27.368 -2.077 1.00 37.27 275 GLN B C 1
ATOM 5730 O O . GLN B 1 278 ? -15.894 -27.146 -1.747 1.00 44.24 275 GLN B O 1
ATOM 5736 N N . PHE B 1 279 ? -13.932 -26.418 -2.581 1.00 34.86 276 PHE B N 1
ATOM 5737 C CA . PHE B 1 279 ? -14.454 -25.079 -2.835 1.00 33.93 276 PHE B CA 1
ATOM 5738 C C . PHE B 1 279 ? -15.571 -25.112 -3.870 1.00 41.95 276 PHE B C 1
ATOM 5739 O O . PHE B 1 279 ? -16.600 -24.446 -3.707 1.00 35.10 276 PHE B O 1
ATOM 5747 N N . ASN B 1 280 ? -15.387 -25.889 -4.940 1.00 36.26 277 ASN B N 1
ATOM 5748 C CA . ASN B 1 280 ? -16.383 -25.948 -6.005 1.00 40.80 277 ASN B CA 1
ATOM 5749 C C . ASN B 1 280 ? -17.678 -26.586 -5.518 1.00 36.27 277 ASN B C 1
ATOM 5750 O O . ASN B 1 280 ? -18.773 -26.079 -5.789 1.00 34.14 277 ASN B O 1
ATOM 5755 N N . GLU B 1 281 ? -17.574 -27.705 -4.797 1.00 38.19 278 GLU B N 1
ATOM 5756 C CA . GLU B 1 281 ? -18.774 -28.411 -4.363 1.00 38.12 278 GLU B CA 1
ATOM 5757 C C . GLU B 1 281 ? -19.514 -27.649 -3.271 1.00 37.87 278 GLU B C 1
ATOM 5758 O O . GLU B 1 281 ? -20.745 -27.720 -3.196 1.00 45.51 278 GLU B O 1
ATOM 5764 N N . TYR B 1 282 ? -18.789 -26.917 -2.423 1.00 39.22 279 TYR B N 1
ATOM 5765 C CA . TYR B 1 282 ? -19.447 -26.146 -1.372 1.00 46.85 279 TYR B CA 1
ATOM 5766 C C . TYR B 1 282 ? -20.168 -24.933 -1.944 1.00 42.81 279 TYR B C 1
ATOM 5767 O O . TYR B 1 282 ? -21.299 -24.632 -1.547 1.00 43.04 279 TYR B O 1
ATOM 5776 N N . ILE B 1 283 ? -19.528 -24.223 -2.876 1.00 41.47 280 ILE B N 1
ATOM 5777 C CA . ILE B 1 283 ? -20.151 -23.043 -3.468 1.00 37.63 280 ILE B CA 1
ATOM 5778 C C . ILE B 1 283 ? -21.360 -23.440 -4.306 1.00 42.50 280 ILE B C 1
ATOM 5779 O O . ILE B 1 283 ? -22.422 -22.811 -4.223 1.00 39.50 280 ILE B O 1
ATOM 5784 N N . ARG B 1 284 ? -21.224 -24.493 -5.117 1.00 35.84 281 ARG B N 1
ATOM 5785 C CA . ARG B 1 284 ? -22.326 -24.915 -5.978 1.00 35.96 281 ARG B CA 1
ATOM 5786 C C . ARG B 1 284 ? -23.544 -25.332 -5.163 1.00 34.55 281 ARG B C 1
ATOM 5787 O O . ARG B 1 284 ? -24.678 -24.978 -5.505 1.00 44.69 281 ARG B O 1
ATOM 5795 N N . TYR B 1 285 ? -23.331 -26.081 -4.079 1.00 34.34 282 TYR B N 1
ATOM 5796 C CA . TYR B 1 285 ? -24.459 -26.530 -3.270 1.00 40.58 282 TYR B CA 1
ATOM 5797 C C . TYR B 1 285 ? -25.079 -25.376 -2.493 1.00 44.49 282 TYR B C 1
ATOM 5798 O O . TYR B 1 285 ? -26.300 -25.328 -2.313 1.00 41.52 282 TYR B O 1
ATOM 5807 N N . THR B 1 286 ? -24.256 -24.440 -2.016 1.00 41.45 283 THR B N 1
ATOM 5808 C CA . THR B 1 286 ? -24.803 -23.286 -1.311 1.00 45.27 283 THR B CA 1
ATOM 5809 C C . THR B 1 286 ? -25.639 -22.416 -2.241 1.00 47.27 283 THR B C 1
ATOM 5810 O O . THR B 1 286 ? -26.589 -21.762 -1.796 1.00 48.43 283 THR B O 1
ATOM 5814 N N . LEU B 1 287 ? -25.318 -22.413 -3.536 1.00 46.08 284 LEU B N 1
ATOM 5815 C CA . LEU B 1 287 ? -26.058 -21.594 -4.489 1.00 45.40 284 LEU B CA 1
ATOM 5816 C C . LEU B 1 287 ? -27.351 -22.272 -4.931 1.00 48.31 284 LEU B C 1
ATOM 5817 O O . LEU B 1 287 ? -28.407 -21.632 -4.982 1.00 49.25 284 LEU B O 1
ATOM 5822 N N . TYR B 1 288 ? -27.292 -23.568 -5.251 1.00 44.01 285 TYR B N 1
ATOM 5823 C CA . TYR B 1 288 ? -28.429 -24.261 -5.839 1.00 49.59 285 TYR B CA 1
ATOM 5824 C C . TYR B 1 288 ? -28.963 -25.427 -5.021 1.00 50.80 285 TYR B C 1
ATOM 5825 O O . TYR B 1 288 ? -30.093 -25.859 -5.279 1.00 61.36 285 TYR B O 1
ATOM 5834 N N . GLN B 1 289 ? -28.201 -25.945 -4.055 1.00 45.23 286 GLN B N 1
ATOM 5835 C CA . GLN B 1 289 ? -28.570 -27.166 -3.331 1.00 45.50 286 GLN B CA 1
ATOM 5836 C C . GLN B 1 289 ? -28.845 -28.308 -4.304 1.00 48.58 286 GLN B C 1
ATOM 5837 O O . GLN B 1 289 ? -29.805 -29.068 -4.155 1.00 51.80 286 GLN B O 1
ATOM 5843 N N . GLU B 1 290 ? -27.989 -28.425 -5.315 1.00 42.83 287 GLU B N 1
ATOM 5844 C CA . GLU B 1 290 ? -28.168 -29.399 -6.381 1.00 41.45 287 GLU B CA 1
ATOM 5845 C C . GLU B 1 290 ? -27.452 -30.696 -6.033 1.00 45.41 287 GLU B C 1
ATOM 5846 O O . GLU B 1 290 ? -26.253 -30.693 -5.734 1.00 40.37 287 GLU B O 1
ATOM 5852 N N . THR B 1 291 ? -28.191 -31.803 -6.076 1.00 47.04 288 THR B N 1
ATOM 5853 C CA . THR B 1 291 ? -27.616 -33.117 -5.826 1.00 48.32 288 THR B CA 1
ATOM 5854 C C . THR B 1 291 ? -27.149 -33.811 -7.099 1.00 49.09 288 THR B C 1
ATOM 5855 O O . THR B 1 291 ? -26.338 -34.741 -7.018 1.00 48.04 288 THR B O 1
ATOM 5859 N N . LYS B 1 292 ? -27.626 -33.380 -8.262 1.00 41.10 289 LYS B N 1
ATOM 5860 C CA . LYS B 1 292 ? -27.222 -33.992 -9.517 1.00 44.54 289 LYS B CA 1
ATOM 5861 C C . LYS B 1 292 ? -25.848 -33.489 -9.939 1.00 39.19 289 LYS B C 1
ATOM 5862 O O . LYS B 1 292 ? -25.484 -32.334 -9.700 1.00 38.62 289 LYS B O 1
ATOM 5868 N N . PHE B 1 293 ? -25.079 -34.379 -10.571 1.00 36.25 290 PHE B N 1
ATOM 5869 C CA . PHE B 1 293 ? -23.721 -34.030 -10.979 1.00 38.04 290 PHE B CA 1
ATOM 5870 C C . PHE B 1 293 ? -23.714 -32.917 -12.019 1.00 37.68 290 PHE B C 1
ATOM 5871 O O . PHE B 1 293 ? -22.798 -32.087 -12.031 1.00 31.34 290 PHE B O 1
ATOM 5879 N N . ILE B 1 294 ? -24.716 -32.882 -12.896 1.00 37.84 291 ILE B N 1
ATOM 5880 C CA . ILE B 1 294 ? -24.837 -31.856 -13.924 1.00 36.99 291 ILE B CA 1
ATOM 5881 C C . ILE B 1 294 ? -26.243 -31.274 -13.869 1.00 39.37 291 ILE B C 1
ATOM 5882 O O . ILE B 1 294 ? -27.222 -32.010 -13.703 1.00 42.60 291 ILE B O 1
ATOM 5887 N N . CYS B 1 295 ? -26.341 -29.952 -14.004 1.00 33.80 292 CYS B N 1
ATOM 5888 C CA . CYS B 1 295 ? -27.625 -29.267 -14.073 1.00 39.61 292 CYS B CA 1
ATOM 5889 C C . CYS B 1 295 ? -27.536 -28.158 -15.114 1.00 48.08 292 CYS B C 1
ATOM 5890 O O . CYS B 1 295 ? -26.449 -27.778 -15.558 1.00 39.48 292 CYS B O 1
ATOM 5893 N N . ASP B 1 296 ? -28.700 -27.634 -15.503 1.00 45.97 293 ASP B N 1
ATOM 5894 C CA . ASP B 1 296 ? -28.791 -26.716 -16.634 1.00 38.79 293 ASP B CA 1
ATOM 5895 C C . ASP B 1 296 ? -28.300 -25.307 -16.323 1.00 54.39 293 ASP B C 1
ATOM 5896 O O . ASP B 1 296 ? -28.320 -24.455 -17.218 1.00 53.28 293 ASP B O 1
ATOM 5901 N N . LYS B 1 297 ? -27.867 -25.031 -15.094 1.00 42.95 294 LYS B N 1
ATOM 5902 C CA . LYS B 1 297 ? -27.246 -23.755 -14.763 1.00 45.79 294 LYS B CA 1
ATOM 5903 C C . LYS B 1 297 ? -25.759 -23.902 -14.468 1.00 46.03 294 LYS B C 1
ATOM 5904 O O . LYS B 1 297 ? -25.150 -22.979 -13.916 1.00 46.25 294 LYS B O 1
ATOM 5910 N N . ASP B 1 298 ? -25.162 -25.034 -14.826 1.00 43.20 295 ASP B N 1
ATOM 5911 C CA . ASP B 1 298 ? -23.763 -25.292 -14.523 1.00 41.79 295 ASP B CA 1
ATOM 5912 C C . ASP B 1 298 ? -22.847 -24.610 -15.530 1.00 44.03 295 ASP B C 1
ATOM 5913 O O . ASP B 1 298 ? -23.201 -24.409 -16.695 1.00 37.71 295 ASP B O 1
ATOM 5918 N N . GLU B 1 299 ? -21.654 -24.254 -15.061 1.00 39.41 296 GLU B N 1
ATOM 5919 C CA . GLU B 1 299 ? -20.558 -23.806 -15.913 1.00 39.54 296 GLU B CA 1
ATOM 5920 C C . GLU B 1 299 ? -19.427 -24.811 -15.745 1.00 37.91 296 GLU B C 1
ATOM 5921 O O . GLU B 1 299 ? -18.865 -24.941 -14.653 1.00 39.80 296 GLU B O 1
ATOM 5927 N N . LEU B 1 300 ? -19.104 -25.528 -16.817 1.00 34.21 297 LEU B N 1
ATOM 5928 C CA . LEU B 1 300 ? -18.179 -26.651 -16.760 1.00 29.65 297 LEU B CA 1
ATOM 5929 C C . LEU B 1 300 ? -16.841 -26.263 -17.373 1.00 35.63 297 LEU B C 1
ATOM 5930 O O . LEU B 1 300 ? -16.796 -25.655 -18.448 1.00 37.20 297 LEU B O 1
ATOM 5935 N N . VAL B 1 301 ? -15.757 -26.618 -16.687 1.00 38.56 298 VAL B N 1
ATOM 5936 C CA . VAL B 1 301 ? -14.398 -26.395 -17.165 1.00 30.67 298 VAL B CA 1
ATOM 5937 C C . VAL B 1 301 ? -13.804 -27.751 -17.517 1.00 30.92 298 VAL B C 1
ATOM 5938 O O . VAL B 1 301 ? -13.716 -28.639 -16.659 1.00 29.17 298 VAL B O 1
ATOM 5942 N N . PHE B 1 302 ? -13.394 -27.911 -18.771 1.00 28.31 299 PHE B N 1
ATOM 5943 C CA . PHE B 1 302 ? -12.864 -29.184 -19.238 1.00 36.51 299 PHE B CA 1
ATOM 5944 C C . PHE B 1 302 ? -11.450 -29.392 -18.709 1.00 33.04 299 PHE B C 1
ATOM 5945 O O . PHE B 1 302 ? -10.574 -28.544 -18.900 1.00 30.68 299 PHE B O 1
ATOM 5953 N N . GLN B 1 303 ? -11.234 -30.525 -18.040 1.00 30.45 300 GLN B N 1
ATOM 5954 C CA . GLN B 1 303 ? -9.934 -30.841 -17.461 1.00 34.98 300 GLN B CA 1
ATOM 5955 C C . GLN B 1 303 ? -8.965 -31.442 -18.467 1.00 36.38 300 GLN B C 1
ATOM 5956 O O . GLN B 1 303 ? -7.771 -31.547 -18.167 1.00 37.24 300 GLN B O 1
ATOM 5962 N N . GLU B 1 304 ? -9.447 -31.839 -19.639 1.00 31.67 301 GLU B N 1
ATOM 5963 C CA . GLU B 1 304 ? -8.592 -32.362 -20.694 1.00 33.81 301 GLU B CA 1
ATOM 5964 C C . GLU B 1 304 ? -9.314 -32.174 -22.018 1.00 31.12 301 GLU B C 1
ATOM 5965 O O . GLU B 1 304 ? -10.515 -31.894 -22.058 1.00 28.17 301 GLU B O 1
ATOM 5971 N N . THR B 1 305 ? -8.562 -32.321 -23.105 1.00 34.26 302 THR B N 1
ATOM 5972 C CA . THR B 1 305 ? -9.150 -32.239 -24.434 1.00 30.86 302 THR B CA 1
ATOM 5973 C C . THR B 1 305 ? -10.131 -33.387 -24.639 1.00 33.88 302 THR B C 1
ATOM 5974 O O . THR B 1 305 ? -9.818 -34.545 -24.347 1.00 34.24 302 THR B O 1
ATOM 5978 N N . TYR B 1 306 ? -11.325 -33.061 -25.126 1.00 28.37 303 TYR B N 1
ATOM 5979 C CA . TYR B 1 306 ? -12.371 -34.045 -25.374 1.00 27.73 303 TYR B CA 1
ATOM 5980 C C . TYR B 1 306 ? -12.459 -34.309 -26.872 1.00 34.13 303 TYR B C 1
ATOM 5981 O O . TYR B 1 306 ? -12.678 -33.381 -27.658 1.00 30.36 303 TYR B O 1
ATOM 5990 N N . THR B 1 307 ? -12.292 -35.570 -27.262 1.00 32.15 304 THR B N 1
ATOM 5991 C CA . THR B 1 307 ? -12.298 -35.968 -28.660 1.00 33.36 304 THR B CA 1
ATOM 5992 C C . THR B 1 307 ? -13.435 -36.945 -28.927 1.00 34.22 304 THR B C 1
ATOM 5993 O O . THR B 1 307 ? -13.951 -37.599 -28.016 1.00 34.18 304 THR B O 1
ATOM 5997 N N . ASP B 1 308 ? -13.818 -37.041 -30.197 1.00 34.82 305 ASP B N 1
ATOM 5998 C CA . ASP B 1 308 ? -14.817 -38.013 -30.619 1.00 40.59 305 ASP B CA 1
ATOM 5999 C C . ASP B 1 308 ? -14.137 -39.367 -30.830 1.00 37.87 305 ASP B C 1
ATOM 6000 O O . ASP B 1 308 ? -12.995 -39.587 -30.419 1.00 35.54 305 ASP B O 1
ATOM 6005 N N . SER B 1 309 ? -14.838 -40.296 -31.484 1.00 37.76 306 SER B N 1
ATOM 6006 C CA . SER B 1 309 ? -14.286 -41.629 -31.696 1.00 41.66 306 SER B CA 1
ATOM 6007 C C . SER B 1 309 ? -13.119 -41.630 -32.676 1.00 40.34 306 SER B C 1
ATOM 6008 O O . SER B 1 309 ? -12.338 -42.587 -32.685 1.00 44.22 306 SER B O 1
ATOM 6011 N N . LYS B 1 310 ? -12.980 -40.586 -33.493 1.00 39.94 307 LYS B N 1
ATOM 6012 C CA . LYS B 1 310 ? -11.920 -40.514 -34.488 1.00 40.01 307 LYS B CA 1
ATOM 6013 C C . LYS B 1 310 ? -10.737 -39.661 -34.048 1.00 46.91 307 LYS B C 1
ATOM 6014 O O . LYS B 1 310 ? -9.738 -39.596 -34.773 1.00 40.36 307 LYS B O 1
ATOM 6020 N N . GLY B 1 311 ? -10.820 -39.011 -32.890 1.00 43.60 308 GLY B N 1
ATOM 6021 C CA . GLY B 1 311 ? -9.764 -38.144 -32.414 1.00 40.97 308 GLY B CA 1
ATOM 6022 C C . GLY B 1 311 ? -9.928 -36.681 -32.761 1.00 33.96 308 GLY B C 1
ATOM 6023 O O . GLY B 1 311 ? -9.021 -35.890 -32.469 1.00 38.62 308 GLY B O 1
ATOM 6024 N N . ASN B 1 312 ? -11.046 -36.296 -33.371 1.00 33.83 309 ASN B N 1
ATOM 6025 C CA . ASN B 1 312 ? -11.276 -34.898 -33.713 1.00 38.21 309 ASN B CA 1
ATOM 6026 C C . ASN B 1 312 ? -11.520 -34.072 -32.455 1.00 36.17 309 ASN B C 1
ATOM 6027 O O . ASN B 1 312 ? -12.181 -34.522 -31.515 1.00 39.94 309 ASN B O 1
ATOM 6032 N N . ILE B 1 313 ? -10.986 -32.852 -32.444 1.00 42.58 310 ILE B N 1
ATOM 6033 C CA . ILE B 1 313 ? -11.151 -31.951 -31.306 1.00 37.63 310 ILE B CA 1
ATOM 6034 C C . ILE B 1 313 ? -12.609 -31.506 -31.251 1.00 39.51 310 ILE B C 1
ATOM 6035 O O . ILE B 1 313 ? -13.082 -30.787 -32.135 1.00 40.72 310 ILE B O 1
ATOM 6040 N N . ILE B 1 314 ? -13.319 -31.922 -30.210 1.00 35.75 311 ILE B N 1
ATOM 6041 C CA . ILE B 1 314 ? -14.674 -31.454 -29.951 1.00 35.88 311 ILE B CA 1
ATOM 6042 C C . ILE B 1 314 ? -14.674 -30.283 -28.977 1.00 41.16 311 ILE B C 1
ATOM 6043 O O . ILE B 1 314 ? -15.295 -29.251 -29.232 1.00 36.60 311 ILE B O 1
ATOM 6048 N N . VAL B 1 315 ? -13.976 -30.430 -27.853 1.00 33.27 312 VAL B N 1
ATOM 6049 C CA . VAL B 1 315 ? -13.795 -29.362 -26.877 1.00 28.74 312 VAL B CA 1
ATOM 6050 C C . VAL B 1 315 ? -12.325 -29.335 -26.482 1.00 34.88 312 VAL B C 1
ATOM 6051 O O . VAL B 1 315 ? -11.752 -30.375 -26.140 1.00 33.16 312 VAL B O 1
ATOM 6055 N N . SER B 1 316 ? -11.714 -28.155 -26.534 1.00 31.10 313 SER B N 1
ATOM 6056 C CA . SER B 1 316 ? -10.304 -28.030 -26.199 1.00 29.12 313 SER B CA 1
ATOM 6057 C C . SER B 1 316 ? -10.103 -28.044 -24.685 1.00 31.83 313 SER B C 1
ATOM 6058 O O . SER B 1 316 ? -11.018 -27.766 -23.904 1.00 30.33 313 SER B O 1
ATOM 6061 N N . ASN B 1 317 ? -8.879 -28.377 -24.277 1.00 28.59 314 ASN B N 1
ATOM 6062 C CA . ASN B 1 317 ? -8.544 -28.426 -22.860 1.00 31.70 314 ASN B CA 1
ATOM 6063 C C . ASN B 1 317 ? -8.668 -27.043 -22.231 1.00 33.31 314 ASN B C 1
ATOM 6064 O O . ASN B 1 317 ? -8.239 -26.039 -22.805 1.00 29.39 314 ASN B O 1
ATOM 6069 N N . GLY B 1 318 ? -9.263 -26.997 -21.041 1.00 31.80 315 GLY B N 1
ATOM 6070 C CA . GLY B 1 318 ? -9.466 -25.751 -20.333 1.00 33.35 315 GLY B CA 1
ATOM 6071 C C . GLY B 1 318 ? -10.643 -24.926 -20.803 1.00 32.04 315 GLY B C 1
ATOM 6072 O O . GLY B 1 318 ? -10.841 -23.816 -20.293 1.00 29.48 315 GLY B O 1
ATOM 6073 N N . GLU B 1 319 ? -11.429 -25.425 -21.754 1.00 27.85 316 GLU B N 1
ATOM 6074 C CA . GLU B 1 319 ? -12.578 -24.683 -22.251 1.00 31.15 316 GLU B CA 1
ATOM 6075 C C . GLU B 1 319 ? -13.639 -24.538 -21.167 1.00 35.33 316 GLU B C 1
ATOM 6076 O O . GLU B 1 319 ? -13.820 -25.414 -20.317 1.00 34.20 316 GLU B O 1
ATOM 6082 N N . ILE B 1 320 ? -14.342 -23.409 -21.201 1.00 32.84 317 ILE B N 1
ATOM 6083 C CA . ILE B 1 320 ? -15.424 -23.115 -20.269 1.00 31.51 317 ILE B CA 1
ATOM 6084 C C . ILE B 1 320 ? -16.716 -23.041 -21.069 1.00 39.00 317 ILE B C 1
ATOM 6085 O O . ILE B 1 320 ? -16.870 -22.164 -21.929 1.00 42.11 317 ILE B O 1
ATOM 6090 N N . ILE B 1 321 ? -17.638 -23.959 -20.794 1.00 38.67 318 ILE B N 1
ATOM 6091 C CA . ILE B 1 321 ? -18.905 -24.024 -21.509 1.00 46.40 318 ILE B CA 1
ATOM 6092 C C . ILE B 1 321 ? -20.043 -23.772 -20.530 1.00 47.83 318 ILE B C 1
ATOM 6093 O O . ILE B 1 321 ? -19.929 -24.030 -19.327 1.00 41.12 318 ILE B O 1
ATOM 6098 N N . GLU B 1 322 ? -21.149 -23.259 -21.061 1.00 40.60 319 GLU B N 1
ATOM 6099 C CA . GLU B 1 322 ? -22.377 -23.075 -20.300 1.00 53.19 319 GLU B CA 1
ATOM 6100 C C . GLU B 1 322 ? -23.378 -24.146 -20.710 1.00 49.56 319 GLU B C 1
ATOM 6101 O O . GLU B 1 322 ? -23.642 -24.331 -21.903 1.00 50.76 319 GLU B O 1
ATOM 6107 N N . VAL B 1 323 ? -23.927 -24.848 -19.725 1.00 44.43 320 VAL B N 1
ATOM 6108 C CA . VAL B 1 323 ? -24.847 -25.947 -19.992 1.00 43.32 320 VAL B CA 1
ATOM 6109 C C . VAL B 1 323 ? -26.200 -25.383 -20.406 1.00 46.16 320 VAL B C 1
ATOM 6110 O O . VAL B 1 323 ? -26.781 -24.547 -19.704 1.00 50.71 320 VAL B O 1
ATOM 6114 N N . ALA B 1 324 ? -26.704 -25.839 -21.552 1.00 48.22 321 ALA B N 1
ATOM 6115 C CA . ALA B 1 324 ? -28.048 -25.503 -22.005 1.00 48.21 321 ALA B CA 1
ATOM 6116 C C . ALA B 1 324 ? -29.060 -26.582 -21.644 1.00 42.77 321 ALA B C 1
ATOM 6117 O O . ALA B 1 324 ? -30.089 -26.288 -21.029 1.00 50.74 321 ALA B O 1
ATOM 6119 N N . THR B 1 325 ? -28.787 -27.832 -22.019 1.00 48.19 322 THR B N 1
ATOM 6120 C CA . THR B 1 325 ? -29.617 -28.966 -21.640 1.00 47.99 322 THR B CA 1
ATOM 6121 C C . THR B 1 325 ? -28.718 -30.110 -21.194 1.00 40.91 322 THR B C 1
ATOM 6122 O O . THR B 1 325 ? -27.575 -30.232 -21.641 1.00 39.61 322 THR B O 1
ATOM 6126 N N . CYS B 1 326 ? -29.247 -30.948 -20.305 1.00 39.54 323 CYS B N 1
ATOM 6127 C CA . CYS B 1 326 ? -28.512 -32.103 -19.806 1.00 43.84 323 CYS B CA 1
ATOM 6128 C C . CYS B 1 326 ? -29.504 -33.202 -19.459 1.00 49.53 323 CYS B C 1
ATOM 6129 O O . CYS B 1 326 ? -30.533 -32.934 -18.832 1.00 52.69 323 CYS B O 1
ATOM 6132 N N . LYS B 1 327 ? -29.195 -34.430 -19.869 1.00 43.50 324 LYS B N 1
ATOM 6133 C CA . LYS B 1 327 ? -30.067 -35.572 -19.626 1.00 52.35 324 LYS B CA 1
ATOM 6134 C C . LYS B 1 327 ? -29.233 -36.753 -19.156 1.00 46.26 324 LYS B C 1
ATOM 6135 O O . LYS B 1 327 ? -28.202 -37.068 -19.759 1.00 42.54 324 LYS B O 1
ATOM 6137 N N . LEU B 1 328 ? -29.681 -37.400 -18.084 1.00 47.64 325 LEU B N 1
ATOM 6138 C CA . LEU B 1 328 ? -29.006 -38.571 -17.537 1.00 46.83 325 LEU B CA 1
ATOM 6139 C C . LEU B 1 328 ? -29.582 -39.825 -18.183 1.00 42.27 325 LEU B C 1
ATOM 6140 O O . LEU B 1 328 ? -30.797 -40.051 -18.136 1.00 44.03 325 LEU B O 1
ATOM 6145 N N . THR B 1 329 ? -28.715 -40.637 -18.780 1.00 46.58 326 THR B N 1
ATOM 6146 C CA . THR B 1 329 ? -29.140 -41.846 -19.476 1.00 43.69 326 THR B CA 1
ATOM 6147 C C . THR B 1 329 ? -28.070 -42.917 -19.291 1.00 44.16 326 THR B C 1
ATOM 6148 O O . THR B 1 329 ? -27.134 -42.757 -18.502 1.00 39.77 326 THR B O 1
ATOM 6152 N N . THR B 1 330 ? -28.214 -44.020 -20.022 1.00 45.70 327 THR B N 1
ATOM 6153 C CA . THR B 1 330 ? -27.290 -45.141 -19.953 1.00 47.42 327 THR B CA 1
ATOM 6154 C C . THR B 1 330 ? -26.612 -45.339 -21.302 1.00 49.75 327 THR B C 1
ATOM 6155 O O . THR B 1 330 ? -27.136 -44.947 -22.348 1.00 43.35 327 THR B O 1
ATOM 6159 N N . ASP B 1 331 ? -25.432 -45.953 -21.268 1.00 41.31 328 ASP B N 1
ATOM 6160 C CA . ASP B 1 331 ? -24.672 -46.266 -22.470 1.00 43.36 328 ASP B CA 1
ATOM 6161 C C . ASP B 1 331 ? -24.689 -47.772 -22.729 1.00 41.22 328 ASP B C 1
ATOM 6162 O O . ASP B 1 331 ? -25.376 -48.538 -22.047 1.00 38.10 328 ASP B O 1
ATOM 6167 N N . ILE B 1 332 ? -23.915 -48.191 -23.735 1.00 39.87 329 ILE B N 1
ATOM 6168 C CA . ILE B 1 332 ? -23.899 -49.595 -24.141 1.00 40.76 329 ILE B CA 1
ATOM 6169 C C . ILE B 1 332 ? -23.394 -50.486 -23.013 1.00 41.08 329 ILE B C 1
ATOM 6170 O O . ILE B 1 332 ? -23.806 -51.647 -22.896 1.00 44.09 329 ILE B O 1
ATOM 6175 N N . ASP B 1 333 ? -22.515 -49.966 -22.161 1.00 39.73 330 ASP B N 1
ATOM 6176 C CA . ASP B 1 333 ? -21.997 -50.713 -21.025 1.00 46.13 330 ASP B CA 1
ATOM 6177 C C . ASP B 1 333 ? -22.866 -50.566 -19.783 1.00 49.59 330 ASP B C 1
ATOM 6178 O O . ASP B 1 333 ? -22.414 -50.906 -18.685 1.00 58.30 330 ASP B O 1
ATOM 6183 N N . LYS B 1 334 ? -24.091 -50.061 -19.936 1.00 43.68 331 LYS B N 1
ATOM 6184 C CA . LYS B 1 334 ? -25.029 -49.825 -18.840 1.00 45.25 331 LYS B CA 1
ATOM 6185 C C . LYS B 1 334 ? -24.522 -48.773 -17.855 1.00 42.92 331 LYS B C 1
ATOM 6186 O O . LYS B 1 334 ? -25.040 -48.663 -16.740 1.00 43.26 331 LYS B O 1
ATOM 6192 N N . PHE B 1 335 ? -23.518 -47.989 -18.244 1.00 43.78 332 PHE B N 1
ATOM 6193 C CA . PHE B 1 335 ? -23.007 -46.931 -17.382 1.00 45.31 332 PHE B CA 1
ATOM 6194 C C . PHE B 1 335 ? -23.931 -45.722 -17.436 1.00 42.42 332 PHE B C 1
ATOM 6195 O O . PHE B 1 335 ? -24.453 -45.370 -18.497 1.00 41.57 332 PHE B O 1
ATOM 6203 N N . LYS B 1 336 ? -24.129 -45.084 -16.286 1.00 44.91 333 LYS B N 1
ATOM 6204 C CA . LYS B 1 336 ? -24.932 -43.869 -16.219 1.00 39.57 333 LYS B CA 1
ATOM 6205 C C . LYS B 1 336 ? -24.105 -42.692 -16.724 1.00 38.30 333 LYS B C 1
ATOM 6206 O O . LYS B 1 336 ? -23.005 -42.439 -16.221 1.00 40.59 333 LYS B O 1
ATOM 6212 N N . ILE B 1 337 ? -24.631 -41.976 -17.721 1.00 37.41 334 ILE B N 1
ATOM 6213 C CA . ILE B 1 337 ? -23.910 -40.892 -18.375 1.00 37.40 334 ILE B CA 1
ATOM 6214 C C . ILE B 1 337 ? -24.835 -39.695 -18.549 1.00 43.27 334 ILE B C 1
ATOM 6215 O O . ILE B 1 337 ? -26.062 -39.818 -18.540 1.00 44.05 334 ILE B O 1
ATOM 6220 N N . TRP B 1 338 ? -24.224 -38.526 -18.719 1.00 38.58 335 TRP B N 1
ATOM 6221 C CA . TRP B 1 338 ? -24.935 -37.276 -18.954 1.00 40.44 335 TRP B CA 1
ATOM 6222 C C . TRP B 1 338 ? -24.732 -36.854 -20.402 1.00 39.40 335 TRP B C 1
ATOM 6223 O O . TRP B 1 338 ? -23.594 -36.649 -20.835 1.00 36.09 335 TRP B O 1
ATOM 6234 N N . LYS B 1 339 ? -25.828 -36.725 -21.144 1.00 38.76 336 LYS B N 1
ATOM 6235 C CA . LYS B 1 339 ? -25.792 -36.154 -22.487 1.00 43.69 336 LYS B CA 1
ATOM 6236 C C . LYS B 1 339 ? -26.027 -34.654 -22.363 1.00 36.83 336 LYS B C 1
ATOM 6237 O O . LYS B 1 339 ? -27.111 -34.219 -21.962 1.00 39.14 336 LYS B O 1
ATOM 6243 N N . ILE B 1 340 ? -25.012 -33.863 -22.701 1.00 37.42 337 ILE B N 1
ATOM 6244 C CA . ILE B 1 340 ? -25.028 -32.423 -22.482 1.00 43.21 337 ILE B CA 1
ATOM 6245 C C . ILE B 1 340 ? -24.976 -31.709 -23.823 1.00 45.72 337 ILE B C 1
ATOM 6246 O O . ILE B 1 340 ? -24.217 -32.097 -24.718 1.00 37.23 337 ILE B O 1
ATOM 6251 N N . VAL B 1 341 ? -25.791 -30.667 -23.957 1.00 42.39 338 VAL B N 1
ATOM 6252 C CA . VAL B 1 341 ? -25.733 -29.738 -25.078 1.00 45.07 338 VAL B CA 1
ATOM 6253 C C . VAL B 1 341 ? -25.413 -28.366 -24.504 1.00 41.88 338 VAL B C 1
ATOM 6254 O O . VAL B 1 341 ? -26.157 -27.855 -23.658 1.00 47.96 338 VAL B O 1
ATOM 6258 N N . SER B 1 342 ? -24.308 -27.777 -24.950 1.00 43.13 339 SER B N 1
ATOM 6259 C CA . SER B 1 342 ? -23.862 -26.514 -24.389 1.00 46.02 339 SER B CA 1
ATOM 6260 C C . SER B 1 342 ? -24.575 -25.341 -25.056 1.00 48.79 339 SER B C 1
ATOM 6261 O O . SER B 1 342 ? -25.300 -25.490 -26.044 1.00 48.00 339 SER B O 1
ATOM 6264 N N . LYS B 1 343 ? -24.357 -24.154 -24.496 1.00 46.11 340 LYS B N 1
ATOM 6265 C CA . LYS B 1 343 ? -24.866 -22.934 -25.096 1.00 47.51 340 LYS B CA 1
ATOM 6266 C C . LYS B 1 343 ? -23.964 -22.495 -26.248 1.00 51.04 340 LYS B C 1
ATOM 6267 O O . LYS B 1 343 ? -22.894 -23.059 -26.491 1.00 44.16 340 LYS B O 1
ATOM 6273 N N . LYS B 1 344 ? -24.412 -21.466 -26.958 1.00 59.42 341 LYS B N 1
ATOM 6274 C CA . LYS B 1 344 ? -23.729 -21.026 -28.166 1.00 58.69 341 LYS B CA 1
ATOM 6275 C C . LYS B 1 344 ? -22.405 -20.360 -27.816 1.00 57.75 341 LYS B C 1
ATOM 6276 O O . LYS B 1 344 ? -22.337 -19.529 -26.906 1.00 57.14 341 LYS B O 1
ATOM 6282 N N . ASN B 1 345 ? -21.351 -20.730 -28.538 1.00 50.02 342 ASN B N 1
ATOM 6283 C CA . ASN B 1 345 ? -20.068 -20.059 -28.413 1.00 55.47 342 ASN B CA 1
ATOM 6284 C C . ASN B 1 345 ? -20.032 -18.878 -29.383 1.00 62.81 342 ASN B C 1
ATOM 6285 O O . ASN B 1 345 ? -21.048 -18.501 -29.974 1.00 55.40 342 ASN B O 1
ATOM 6290 N N A GLU B 1 346 ? -18.854 -18.278 -29.561 0.60 59.47 343 GLU B N 1
ATOM 6291 N N B GLU B 1 346 ? -18.852 -18.281 -29.557 0.40 59.45 343 GLU B N 1
ATOM 6292 C CA A GLU B 1 346 ? -18.733 -17.140 -30.464 0.60 58.74 343 GLU B CA 1
ATOM 6293 C CA B GLU B 1 346 ? -18.707 -17.148 -30.463 0.40 58.75 343 GLU B CA 1
ATOM 6294 C C A GLU B 1 346 ? -18.797 -17.540 -31.932 0.60 58.00 343 GLU B C 1
ATOM 6295 C C B GLU B 1 346 ? -18.842 -17.542 -31.926 0.40 58.10 343 GLU B C 1
ATOM 6296 O O A GLU B 1 346 ? -18.815 -16.655 -32.795 0.60 64.61 343 GLU B O 1
ATOM 6297 O O B GLU B 1 346 ? -18.956 -16.656 -32.780 0.40 64.51 343 GLU B O 1
ATOM 6308 N N . LEU B 1 347 ? -18.830 -18.836 -32.236 1.00 59.94 344 LEU B N 1
ATOM 6309 C CA . LEU B 1 347 ? -18.981 -19.320 -33.600 1.00 65.90 344 LEU B CA 1
ATOM 6310 C C . LEU B 1 347 ? -20.409 -19.749 -33.907 1.00 66.94 344 LEU B C 1
ATOM 6311 O O . LEU B 1 347 ? -20.666 -20.290 -34.987 1.00 60.50 344 LEU B O 1
ATOM 6316 N N . GLY B 1 348 ? -21.341 -19.518 -32.985 1.00 67.61 345 GLY B N 1
ATOM 6317 C CA . GLY B 1 348 ? -22.715 -19.935 -33.186 1.00 63.15 345 GLY B CA 1
ATOM 6318 C C . GLY B 1 348 ? -22.916 -21.432 -33.185 1.00 64.40 345 GLY B C 1
ATOM 6319 O O . GLY B 1 348 ? -23.802 -21.933 -33.884 1.00 75.61 345 GLY B O 1
ATOM 6320 N N . GLU B 1 349 ? -22.117 -22.165 -32.413 1.00 63.46 346 GLU B N 1
ATOM 6321 C CA . GLU B 1 349 ? -22.164 -23.620 -32.381 1.00 72.59 346 GLU B CA 1
ATOM 6322 C C . GLU B 1 349 ? -22.442 -24.094 -30.962 1.00 61.83 346 GLU B C 1
ATOM 6323 O O . GLU B 1 349 ? -21.769 -23.668 -30.018 1.00 51.86 346 GLU B O 1
ATOM 6329 N N . CYS B 1 350 ? -23.431 -24.974 -30.818 1.00 66.30 347 CYS B N 1
ATOM 6330 C CA . CYS B 1 350 ? -23.746 -25.612 -29.545 1.00 55.06 347 CYS B CA 1
ATOM 6331 C C . CYS B 1 350 ? -23.081 -26.983 -29.530 1.00 56.08 347 CYS B C 1
ATOM 6332 O O . CYS B 1 350 ? -23.524 -27.902 -30.226 1.00 63.66 347 CYS B O 1
ATOM 6335 N N . VAL B 1 351 ? -22.022 -27.119 -28.740 1.00 51.91 348 VAL B N 1
ATOM 6336 C CA . VAL B 1 351 ? -21.239 -28.349 -28.724 1.00 46.96 348 VAL B CA 1
ATOM 6337 C C . VAL B 1 351 ? -21.952 -29.393 -27.875 1.00 48.51 348 VAL B C 1
ATOM 6338 O O . VAL B 1 351 ? -22.565 -29.077 -26.847 1.00 48.30 348 VAL B O 1
ATOM 6342 N N . ARG B 1 352 ? -21.888 -30.646 -28.318 1.00 44.14 349 ARG B N 1
ATOM 6343 C CA . ARG B 1 352 ? -22.519 -31.768 -27.638 1.00 41.89 349 ARG B CA 1
ATOM 6344 C C . ARG B 1 352 ? -21.438 -32.706 -27.118 1.00 43.91 349 ARG B C 1
ATOM 6345 O O . ARG B 1 352 ? -20.483 -33.017 -27.838 1.00 41.48 349 ARG B O 1
ATOM 6353 N N . PHE B 1 353 ? -21.588 -33.149 -25.872 1.00 37.05 350 PHE B N 1
ATOM 6354 C CA . PHE B 1 353 ? -20.593 -34.019 -25.261 1.00 36.83 350 PHE B CA 1
ATOM 6355 C C . PHE B 1 353 ? -21.251 -34.828 -24.155 1.00 36.86 350 PHE B C 1
ATOM 6356 O O . PHE B 1 353 ? -22.301 -34.455 -23.625 1.00 36.06 350 PHE B O 1
ATOM 6364 N N . ASN B 1 354 ? -20.615 -35.946 -23.814 1.00 33.70 351 ASN B N 1
ATOM 6365 C CA . ASN B 1 354 ? -21.107 -36.855 -22.790 1.00 37.44 351 ASN B CA 1
ATOM 6366 C C . ASN B 1 354 ? -20.154 -36.870 -21.604 1.00 37.36 351 ASN B C 1
ATOM 6367 O O . ASN B 1 354 ? -18.933 -36.800 -21.773 1.00 33.99 351 ASN B O 1
ATOM 6372 N N . VAL B 1 355 ? -20.721 -36.962 -20.403 1.00 30.48 352 VAL B N 1
ATOM 6373 C CA . VAL B 1 355 ? -19.957 -36.982 -19.162 1.00 30.60 352 VAL B CA 1
ATOM 6374 C C . VAL B 1 355 ? -20.397 -38.193 -18.352 1.00 34.62 352 VAL B C 1
ATOM 6375 O O . VAL B 1 355 ? -21.599 -38.427 -18.181 1.00 32.91 352 VAL B O 1
ATOM 6379 N N . LEU B 1 356 ? -19.428 -38.968 -17.870 1.00 31.11 353 LEU B N 1
ATOM 6380 C CA . LEU B 1 356 ? -19.737 -40.131 -17.050 1.00 32.53 353 LEU B CA 1
ATOM 6381 C C . LEU B 1 356 ? -20.181 -39.696 -15.659 1.00 35.28 353 LEU B C 1
ATOM 6382 O O . LEU B 1 356 ? -19.546 -38.843 -15.032 1.00 40.67 353 LEU B O 1
ATOM 6387 N N . ASP B 1 357 ? -21.277 -40.283 -15.177 1.00 39.30 354 ASP B N 1
ATOM 6388 C CA . ASP B 1 357 ? -21.745 -39.952 -13.838 1.00 34.95 354 ASP B CA 1
ATOM 6389 C C . ASP B 1 357 ? -20.884 -40.662 -12.795 1.00 40.09 354 ASP B C 1
ATOM 6390 O O . ASP B 1 357 ? -20.533 -41.832 -12.973 1.00 42.79 354 ASP B O 1
ATOM 6395 N N . PRO B 1 358 ? -20.518 -39.972 -11.710 1.00 40.87 355 PRO B N 1
ATOM 6396 C CA . PRO B 1 358 ? -19.639 -40.591 -10.701 1.00 43.94 355 PRO B CA 1
ATOM 6397 C C . PRO B 1 358 ? -20.166 -41.897 -10.128 1.00 42.23 355 PRO B C 1
ATOM 6398 O O . PRO B 1 358 ? -19.371 -42.677 -9.589 1.00 40.83 355 PRO B O 1
ATOM 6402 N N . SER B 1 359 ? -21.471 -42.165 -10.219 1.00 35.79 356 SER B N 1
ATOM 6403 C CA . SER B 1 359 ? -22.006 -43.414 -9.689 1.00 50.08 356 SER B CA 1
ATOM 6404 C C . SER B 1 359 ? -21.523 -44.629 -10.470 1.00 45.72 356 SER B C 1
ATOM 6405 O O . SER B 1 359 ? -21.547 -45.742 -9.935 1.00 46.94 356 SER B O 1
ATOM 6408 N N . SER B 1 360 ? -21.082 -44.442 -11.714 1.00 43.45 357 SER B N 1
ATOM 6409 C CA . SER B 1 360 ? -20.592 -45.529 -12.549 1.00 44.49 357 SER B CA 1
ATOM 6410 C C . SER B 1 360 ? -19.071 -45.565 -12.638 1.00 40.81 357 SER B C 1
ATOM 6411 O O . SER B 1 360 ? -18.530 -46.248 -13.514 1.00 40.39 357 SER B O 1
ATOM 6414 N N . TYR B 1 361 ? -18.371 -44.847 -11.755 1.00 38.75 358 TYR B N 1
ATOM 6415 C CA . TYR B 1 361 ? -16.912 -44.810 -11.812 1.00 37.93 358 TYR B CA 1
ATOM 6416 C C . TYR B 1 361 ? -16.313 -46.190 -11.562 1.00 38.93 358 TYR B C 1
ATOM 6417 O O . TYR B 1 361 ? -15.401 -46.621 -12.277 1.00 42.42 358 TYR B O 1
ATOM 6426 N N . ASN B 1 362 ? -16.813 -46.895 -10.544 1.00 40.75 359 ASN B N 1
ATOM 6427 C CA . ASN B 1 362 ? -16.279 -48.217 -10.229 1.00 44.37 359 ASN B CA 1
ATOM 6428 C C . ASN B 1 362 ? -16.545 -49.202 -11.359 1.00 47.03 359 ASN B C 1
ATOM 6429 O O . ASN B 1 362 ? -15.671 -50.000 -11.718 1.00 42.61 359 ASN B O 1
ATOM 6434 N N . GLU B 1 363 ? -17.753 -49.165 -11.927 1.00 47.39 360 GLU B N 1
ATOM 6435 C CA . GLU B 1 363 ? -18.057 -49.992 -13.091 1.00 48.80 360 GLU B CA 1
ATOM 6436 C C . GLU B 1 363 ? -17.130 -49.661 -14.253 1.00 42.60 360 GLU B C 1
ATOM 6437 O O . GLU B 1 363 ? -16.646 -50.560 -14.951 1.00 38.64 360 GLU B O 1
ATOM 6443 N N . PHE B 1 364 ? -16.869 -48.371 -14.469 1.00 36.56 361 PHE B N 1
ATOM 6444 C CA . PHE B 1 364 ? -16.023 -47.942 -15.577 1.00 37.10 361 PHE B CA 1
ATOM 6445 C C . PHE B 1 364 ? -14.581 -48.393 -15.377 1.00 46.64 361 PHE B C 1
ATOM 6446 O O . PHE B 1 364 ? -13.947 -48.910 -16.305 1.00 45.78 361 PHE B O 1
ATOM 6454 N N . ASN B 1 365 ? -14.046 -48.206 -14.168 1.00 44.44 362 ASN B N 1
ATOM 6455 C CA . ASN B 1 365 ? -12.651 -48.554 -13.913 1.00 47.20 362 ASN B CA 1
ATOM 6456 C C . ASN B 1 365 ? -12.430 -50.061 -13.984 1.00 46.55 362 ASN B C 1
ATOM 6457 O O . ASN B 1 365 ? -11.370 -50.516 -14.430 1.00 47.91 362 ASN B O 1
ATOM 6462 N N . ASP B 1 366 ? -13.415 -50.850 -13.546 1.00 41.09 363 ASP B N 1
ATOM 6463 C CA . ASP B 1 366 ? -13.283 -52.301 -13.625 1.00 49.70 363 ASP B CA 1
ATOM 6464 C C . ASP B 1 366 ? -13.241 -52.772 -15.074 1.00 43.93 363 ASP B C 1
ATOM 6465 O O . ASP B 1 366 ? -12.472 -53.677 -15.417 1.00 50.45 363 ASP B O 1
ATOM 6470 N N . LEU B 1 367 ? -14.057 -52.166 -15.939 1.00 44.42 364 LEU B N 1
ATOM 6471 C CA . LEU B 1 367 ? -14.055 -52.550 -17.346 1.00 43.19 364 LEU B CA 1
ATOM 6472 C C . LEU B 1 367 ? -12.796 -52.059 -18.051 1.00 43.72 364 LEU B C 1
ATOM 6473 O O . LEU B 1 367 ? -12.233 -52.770 -18.892 1.00 45.01 364 LEU B O 1
ATOM 6478 N N . LEU B 1 368 ? -12.341 -50.847 -17.724 1.00 38.31 365 LEU B N 1
ATOM 6479 C CA . LEU B 1 368 ? -11.129 -50.323 -18.347 1.00 46.93 365 LEU B CA 1
ATOM 6480 C C . LEU B 1 368 ? -9.909 -51.147 -17.957 1.00 53.11 365 LEU B C 1
ATOM 6481 O O . LEU B 1 368 ? -8.993 -51.336 -18.767 1.00 45.21 365 LEU B O 1
ATOM 6486 N N . ASP B 1 369 ? -9.878 -51.643 -16.717 1.00 40.03 366 ASP B N 1
ATOM 6487 C CA . ASP B 1 369 ? -8.776 -52.499 -16.292 1.00 46.85 366 ASP B CA 1
ATOM 6488 C C . ASP B 1 369 ? -8.756 -53.799 -17.084 1.00 39.67 366 ASP B C 1
ATOM 6489 O O . ASP B 1 369 ? -7.684 -54.307 -17.431 1.00 44.02 366 ASP B O 1
ATOM 6494 N N . LYS B 1 370 ? -9.935 -54.353 -17.378 1.00 45.19 367 LYS B N 1
ATOM 6495 C CA . LYS B 1 370 ? -10.002 -55.573 -18.176 1.00 46.65 367 LYS B CA 1
ATOM 6496 C C . LYS B 1 370 ? -9.550 -55.318 -19.608 1.00 48.57 367 LYS B C 1
ATOM 6497 O O . LYS B 1 370 ? -8.860 -56.153 -20.205 1.00 44.22 367 LYS B O 1
ATOM 6503 N N . TYR B 1 371 ? -9.932 -54.171 -20.176 1.00 41.04 368 TYR B N 1
ATOM 6504 C CA . TYR B 1 371 ? -9.490 -53.829 -21.524 1.00 42.14 368 TYR B CA 1
ATOM 6505 C C . TYR B 1 371 ? -7.974 -53.693 -21.585 1.00 47.40 368 TYR B C 1
ATOM 6506 O O . TYR B 1 371 ? -7.336 -54.171 -22.530 1.00 41.28 368 TYR B O 1
ATOM 6515 N N . LEU B 1 372 ? -7.380 -53.043 -20.580 1.00 40.37 369 LEU B N 1
ATOM 6516 C CA . LEU B 1 372 ? -5.930 -52.879 -20.554 1.00 45.37 369 LEU B CA 1
ATOM 6517 C C . LEU B 1 372 ? -5.225 -54.220 -20.397 1.00 45.60 369 LEU B C 1
ATOM 6518 O O . LEU B 1 372 ? -4.197 -54.465 -21.039 1.00 47.52 369 LEU B O 1
ATOM 6523 N N . ALA B 1 373 ? -5.762 -55.101 -19.549 1.00 45.35 370 ALA B N 1
ATOM 6524 C CA . ALA B 1 373 ? -5.163 -56.421 -19.379 1.00 43.37 370 ALA B CA 1
ATOM 6525 C C . ALA B 1 373 ? -5.278 -57.246 -20.654 1.00 49.14 370 ALA B C 1
ATOM 6526 O O . ALA B 1 373 ? -4.350 -57.982 -21.010 1.00 52.81 370 ALA B O 1
ATOM 6528 N N . ASP B 1 374 ? -6.410 -57.138 -21.355 1.00 45.54 371 ASP B N 1
ATOM 6529 C CA . ASP B 1 374 ? -6.559 -57.832 -22.629 1.00 48.30 371 ASP B CA 1
ATOM 6530 C C . ASP B 1 374 ? -5.613 -57.275 -23.684 1.00 47.31 371 ASP B C 1
ATOM 6531 O O . ASP B 1 374 ? -5.128 -58.026 -24.538 1.00 49.57 371 ASP B O 1
ATOM 6536 N N . ALA B 1 375 ? -5.338 -55.970 -23.644 1.00 43.90 372 ALA B N 1
ATOM 6537 C CA . ALA B 1 375 ? -4.434 -55.380 -24.625 1.00 48.88 372 ALA B CA 1
ATOM 6538 C C . ALA B 1 375 ? -2.992 -55.807 -24.391 1.00 52.82 372 ALA B C 1
ATOM 6539 O O . ALA B 1 375 ? -2.209 -55.889 -25.344 1.00 44.98 372 ALA B O 1
ATOM 6541 N N . LYS B 1 376 ? -2.625 -56.085 -23.141 1.00 54.29 373 LYS B N 1
ATOM 6542 C CA . LYS B 1 376 ? -1.257 -56.454 -22.811 1.00 57.82 373 LYS B CA 1
ATOM 6543 C C . LYS B 1 376 ? -0.956 -57.926 -23.058 1.00 50.19 373 LYS B C 1
ATOM 6544 O O . LYS B 1 376 ? 0.221 -58.297 -23.107 1.00 67.43 373 LYS B O 1
ATOM 6550 N N . ILE B 1 377 ? -1.975 -58.770 -23.215 1.00 53.74 374 ILE B N 1
ATOM 6551 C CA . ILE B 1 377 ? -1.756 -60.169 -23.532 1.00 54.48 374 ILE B CA 1
ATOM 6552 C C . ILE B 1 377 ? -1.898 -60.464 -25.024 1.00 61.92 374 ILE B C 1
ATOM 6553 O O . ILE B 1 377 ? -1.289 -61.423 -25.508 1.00 62.18 374 ILE B O 1
ATOM 6558 N N . ALA B 1 378 ? -2.659 -59.669 -25.772 1.00 57.49 375 ALA B N 1
ATOM 6559 C CA . ALA B 1 378 ? -2.819 -59.948 -27.192 1.00 66.37 375 ALA B CA 1
ATOM 6560 C C . ALA B 1 378 ? -1.527 -59.652 -27.942 1.00 57.06 375 ALA B C 1
ATOM 6561 O O . ALA B 1 378 ? -0.885 -58.624 -27.710 1.00 55.46 375 ALA B O 1
ATOM 6563 N N . LYS B 1 379 ? -1.142 -60.555 -28.838 1.00 62.59 376 LYS B N 1
ATOM 6564 C CA . LYS B 1 379 ? 0.021 -60.367 -29.694 1.00 69.28 376 LYS B CA 1
ATOM 6565 C C . LYS B 1 379 ? -0.406 -60.415 -31.160 1.00 63.18 376 LYS B C 1
ATOM 6566 O O . LYS B 1 379 ? -1.576 -60.633 -31.490 1.00 53.05 376 LYS B O 1
ATOM 6572 N N . GLY B 1 380 ? 0.565 -60.211 -32.047 1.00 54.55 377 GLY B N 1
ATOM 6573 C CA . GLY B 1 380 ? 0.288 -60.316 -33.470 1.00 60.19 377 GLY B CA 1
ATOM 6574 C C . GLY B 1 380 ? -0.681 -59.251 -33.945 1.00 60.49 377 GLY B C 1
ATOM 6575 O O . GLY B 1 380 ? -0.653 -58.100 -33.497 1.00 55.84 377 GLY B O 1
ATOM 6576 N N . TYR B 1 381 ? -1.563 -59.643 -34.868 1.00 56.93 378 TYR B N 1
ATOM 6577 C CA . TYR B 1 381 ? -2.525 -58.712 -35.449 1.00 54.26 378 TYR B CA 1
ATOM 6578 C C . TYR B 1 381 ? -3.655 -58.353 -34.492 1.00 49.69 378 TYR B C 1
ATOM 6579 O O . TYR B 1 381 ? -4.378 -57.384 -34.750 1.00 57.90 378 TYR B O 1
ATOM 6588 N N . ASP B 1 382 ? -3.825 -59.104 -33.401 1.00 51.52 379 ASP B N 1
ATOM 6589 C CA . ASP B 1 382 ? -4.837 -58.774 -32.405 1.00 47.12 379 ASP B CA 1
ATOM 6590 C C . ASP B 1 382 ? -4.474 -57.544 -31.584 1.00 45.26 379 ASP B C 1
ATOM 6591 O O . ASP B 1 382 ? -5.318 -57.062 -30.822 1.00 43.78 379 ASP B O 1
ATOM 6596 N N . ARG B 1 383 ? -3.249 -57.031 -31.724 1.00 46.29 380 ARG B N 1
ATOM 6597 C CA . ARG B 1 383 ? -2.803 -55.912 -30.900 1.00 43.90 380 ARG B CA 1
ATOM 6598 C C . ARG B 1 383 ? -3.601 -54.649 -31.199 1.00 44.15 380 ARG B C 1
ATOM 6599 O O . ARG B 1 383 ? -4.022 -53.935 -30.283 1.00 44.41 380 ARG B O 1
ATOM 6607 N N . SER B 1 384 ? -3.813 -54.355 -32.485 1.00 46.07 381 SER B N 1
ATOM 6608 C CA . SER B 1 384 ? -4.433 -53.089 -32.862 1.00 46.90 381 SER B CA 1
ATOM 6609 C C . SER B 1 384 ? -5.874 -53.004 -32.374 1.00 45.65 381 SER B C 1
ATOM 6610 O O . SER B 1 384 ? -6.298 -51.967 -31.852 1.00 41.34 381 SER B O 1
ATOM 6613 N N . LYS B 1 385 ? -6.641 -54.085 -32.531 1.00 41.94 382 LYS B N 1
ATOM 6614 C CA . LYS B 1 385 ? -8.034 -54.066 -32.096 1.00 43.62 382 LYS B CA 1
ATOM 6615 C C . LYS B 1 385 ? -8.140 -53.958 -30.578 1.00 40.23 382 LYS B C 1
ATOM 6616 O O . LYS B 1 385 ? -8.990 -53.223 -30.061 1.00 38.70 382 LYS B O 1
ATOM 6622 N N . ALA B 1 386 ? -7.281 -54.674 -29.849 1.00 41.39 383 ALA B N 1
ATOM 6623 C CA . ALA B 1 386 ? -7.346 -54.644 -28.391 1.00 40.76 383 ALA B CA 1
ATOM 6624 C C . ALA B 1 386 ? -6.939 -53.282 -27.842 1.00 42.89 383 ALA B C 1
ATOM 6625 O O . ALA B 1 386 ? -7.573 -52.765 -26.915 1.00 37.78 383 ALA B O 1
ATOM 6627 N N . TRP B 1 387 ? -5.884 -52.684 -28.400 1.00 37.21 384 TRP B N 1
ATOM 6628 C CA . TRP B 1 387 ? -5.434 -51.386 -27.906 1.00 35.82 384 TRP B CA 1
ATOM 6629 C C . TRP B 1 387 ? -6.407 -50.279 -28.293 1.00 38.67 384 TRP B C 1
ATOM 6630 O O . TRP B 1 387 ? -6.604 -49.327 -27.530 1.00 40.40 384 TRP B O 1
ATOM 6641 N N . LYS B 1 388 ? -7.025 -50.386 -29.472 1.00 38.03 385 LYS B N 1
ATOM 6642 C CA . LYS B 1 388 ? -8.041 -49.413 -29.860 1.00 41.18 385 LYS B CA 1
ATOM 6643 C C . LYS B 1 388 ? -9.233 -49.465 -28.914 1.00 40.86 385 LYS B C 1
ATOM 6644 O O . LYS B 1 388 ? -9.840 -48.432 -28.606 1.00 39.94 385 LYS B O 1
ATOM 6650 N N . LYS B 1 389 ? -9.578 -50.663 -28.439 1.00 35.05 386 LYS B N 1
ATOM 6651 C CA . LYS B 1 389 ? -10.686 -50.804 -27.501 1.00 40.84 386 LYS B CA 1
ATOM 6652 C C . LYS B 1 389 ? -10.369 -50.139 -26.167 1.00 38.29 386 LYS B C 1
ATOM 6653 O O . LYS B 1 389 ? -11.238 -49.497 -25.565 1.00 33.54 386 LYS B O 1
ATOM 6659 N N . TYR B 1 390 ? -9.130 -50.280 -25.690 1.00 37.68 387 TYR B N 1
ATOM 6660 C CA . TYR B 1 390 ? -8.749 -49.652 -24.429 1.00 35.33 387 TYR B CA 1
ATOM 6661 C C . TYR B 1 390 ? -8.737 -48.133 -24.550 1.00 40.04 387 TYR B C 1
ATOM 6662 O O . TYR B 1 390 ? -9.230 -47.430 -23.660 1.00 38.96 387 TYR B O 1
ATOM 6671 N N . PHE B 1 391 ? -8.182 -47.610 -25.646 1.00 35.24 388 PHE B N 1
ATOM 6672 C CA . PHE B 1 391 ? -8.122 -46.163 -25.825 1.00 36.47 388 PHE B CA 1
ATOM 6673 C C . PHE B 1 391 ? -9.512 -45.566 -26.003 1.00 39.67 388 PHE B C 1
ATOM 6674 O O . PHE B 1 391 ? -9.794 -44.477 -25.490 1.00 34.53 388 PHE B O 1
ATOM 6682 N N . LYS B 1 392 ? -10.394 -46.262 -26.725 1.00 34.67 389 LYS B N 1
ATOM 6683 C CA . LYS B 1 392 ? -11.725 -45.720 -26.983 1.00 35.84 389 LYS B CA 1
ATOM 6684 C C . LYS B 1 392 ? -12.504 -45.522 -25.689 1.00 37.45 389 LYS B C 1
ATOM 6685 O O . LYS B 1 392 ? -13.161 -44.491 -25.505 1.00 34.24 389 LYS B O 1
ATOM 6691 N N . LEU B 1 393 ? -12.440 -46.495 -24.778 1.00 35.14 390 LEU B N 1
ATOM 6692 C CA . LEU B 1 393 ? -13.149 -46.356 -23.511 1.00 34.59 390 LEU B CA 1
ATOM 6693 C C . LEU B 1 393 ? -12.475 -45.329 -22.609 1.00 34.13 390 LEU B C 1
ATOM 6694 O O . LEU B 1 393 ? -13.157 -44.615 -21.865 1.00 36.64 390 LEU B O 1
ATOM 6699 N N . LYS B 1 394 ? -11.143 -45.234 -22.670 1.00 34.10 391 LYS B N 1
ATOM 6700 C CA . LYS B 1 394 ? -10.416 -44.354 -21.759 1.00 38.20 391 LYS B CA 1
ATOM 6701 C C . LYS B 1 394 ? -10.757 -42.888 -21.999 1.00 35.07 391 LYS B C 1
ATOM 6702 O O . LYS B 1 394 ? -10.903 -42.117 -21.044 1.00 35.61 391 LYS B O 1
ATOM 6708 N N . GLU B 1 395 ? -10.886 -42.479 -23.262 1.00 34.47 392 GLU B N 1
ATOM 6709 C CA . GLU B 1 395 ? -11.170 -41.090 -23.602 1.00 40.32 392 GLU B CA 1
ATOM 6710 C C . GLU B 1 395 ? -12.532 -40.930 -24.271 1.00 33.35 392 GLU B C 1
ATOM 6711 O O . GLU B 1 395 ? -12.723 -40.035 -25.098 1.00 36.46 392 GLU B O 1
ATOM 6717 N N . LYS B 1 396 ? -13.492 -41.787 -23.916 1.00 30.79 393 LYS B N 1
ATOM 6718 C CA . LYS B 1 396 ? -14.827 -41.680 -24.494 1.00 33.19 393 LYS B CA 1
ATOM 6719 C C . LYS B 1 396 ? -15.602 -40.501 -23.920 1.00 32.59 393 LYS B C 1
ATOM 6720 O O . LYS B 1 396 ? -16.386 -39.869 -24.638 1.00 33.79 393 LYS B O 1
ATOM 6726 N N . TYR B 1 397 ? -15.403 -40.189 -22.642 1.00 31.25 394 TYR B N 1
ATOM 6727 C CA . TYR B 1 397 ? -16.215 -39.206 -21.945 1.00 33.04 394 TYR B CA 1
ATOM 6728 C C . TYR B 1 397 ? -15.374 -38.006 -21.533 1.00 32.53 394 TYR B C 1
ATOM 6729 O O . TYR B 1 397 ? -14.172 -38.122 -21.279 1.00 33.56 394 TYR B O 1
ATOM 6738 N N . ALA B 1 398 ? -16.029 -36.850 -21.467 1.00 35.76 395 ALA B N 1
ATOM 6739 C CA . ALA B 1 398 ? -15.365 -35.614 -21.082 1.00 33.83 395 ALA B CA 1
ATOM 6740 C C . ALA B 1 398 ? -15.194 -35.543 -19.570 1.00 35.13 395 ALA B C 1
ATOM 6741 O O . ALA B 1 398 ? -16.071 -35.960 -18.809 1.00 32.68 395 ALA B O 1
ATOM 6743 N N . LYS B 1 399 ? -14.053 -35.011 -19.140 1.00 28.28 396 LYS B N 1
ATOM 6744 C CA . LYS B 1 399 ? -13.769 -34.789 -17.728 1.00 30.68 396 LYS B CA 1
ATOM 6745 C C . LYS B 1 399 ? -13.935 -33.304 -17.433 1.00 35.76 396 LYS B C 1
ATOM 6746 O O . LYS B 1 399 ? -13.186 -32.475 -17.963 1.00 29.02 396 LYS B O 1
ATOM 6752 N N . VAL B 1 400 ? -14.917 -32.969 -16.596 1.00 34.18 397 VAL B N 1
ATOM 6753 C CA . VAL B 1 400 ? -15.287 -31.583 -16.351 1.00 32.66 397 VAL B CA 1
ATOM 6754 C C . VAL B 1 400 ? -15.292 -31.305 -14.854 1.00 31.25 397 VAL B C 1
ATOM 6755 O O . VAL B 1 400 ? -15.428 -32.208 -14.026 1.00 35.36 397 VAL B O 1
ATOM 6759 N N . ARG B 1 401 ? -15.135 -30.026 -14.520 1.00 33.04 398 ARG B N 1
ATOM 6760 C CA . ARG B 1 401 ? -15.258 -29.538 -13.156 1.00 30.28 398 ARG B CA 1
ATOM 6761 C C . ARG B 1 401 ? -16.026 -28.224 -13.186 1.00 31.29 398 ARG B C 1
ATOM 6762 O O . ARG B 1 401 ? -16.201 -27.606 -14.240 1.00 32.09 398 ARG B O 1
ATOM 6770 N N . TYR B 1 402 ? -16.490 -27.798 -12.015 1.00 32.52 399 TYR B N 1
ATOM 6771 C CA . TYR B 1 402 ? -17.232 -26.552 -11.921 1.00 31.74 399 TYR B CA 1
ATOM 6772 C C . TYR B 1 402 ? -16.277 -25.359 -11.980 1.00 38.75 399 TYR B C 1
ATOM 6773 O O . TYR B 1 402 ? -15.058 -25.493 -11.839 1.00 33.67 399 TYR B O 1
ATOM 6782 N N . ASN B 1 403 ? -16.849 -24.175 -12.203 1.00 33.82 400 ASN B N 1
ATOM 6783 C CA . ASN B 1 403 ? -16.074 -22.967 -12.462 1.00 32.63 400 ASN B CA 1
ATOM 6784 C C . ASN B 1 403 ? -16.102 -21.986 -11.292 1.00 38.57 400 ASN B C 1
ATOM 6785 O O . ASN B 1 403 ? -15.860 -20.791 -11.484 1.00 39.92 400 ASN B O 1
ATOM 6790 N N . PHE B 1 404 ? -16.393 -22.464 -10.084 1.00 33.54 401 PHE B N 1
ATOM 6791 C CA . PHE B 1 404 ? -16.322 -21.612 -8.904 1.00 35.61 401 PHE B CA 1
ATOM 6792 C C . PHE B 1 404 ? -14.937 -21.590 -8.277 1.00 38.00 401 PHE B C 1
ATOM 6793 O O . PHE B 1 404 ? -14.620 -20.652 -7.536 1.00 38.51 401 PHE B O 1
ATOM 6801 N N . SER B 1 405 ? -14.110 -22.595 -8.558 1.00 40.13 402 SER B N 1
ATOM 6802 C CA . SER B 1 405 ? -12.755 -22.660 -8.035 1.00 36.06 402 SER B CA 1
ATOM 6803 C C . SER B 1 405 ? -11.865 -23.324 -9.073 1.00 42.61 402 SER B C 1
ATOM 6804 O O . SER B 1 405 ? -12.342 -24.020 -9.974 1.00 38.84 402 SER B O 1
ATOM 6807 N N . SER B 1 406 ? -10.561 -23.103 -8.936 1.00 38.68 403 SER B N 1
ATOM 6808 C CA . SER B 1 406 ? -9.595 -23.684 -9.856 1.00 42.99 403 SER B CA 1
ATOM 6809 C C . SER B 1 406 ? -8.219 -23.656 -9.211 1.00 47.11 403 SER B C 1
ATOM 6810 O O . SER B 1 406 ? -7.924 -22.787 -8.387 1.00 41.97 403 SER B O 1
ATOM 6813 N N . THR B 1 407 ? -7.387 -24.623 -9.589 1.00 38.25 404 THR B N 1
ATOM 6814 C CA . THR B 1 407 ? -5.987 -24.584 -9.199 1.00 41.51 404 THR B CA 1
ATOM 6815 C C . THR B 1 407 ? -5.306 -23.383 -9.843 1.00 38.13 404 THR B C 1
ATOM 6816 O O . THR B 1 407 ? -5.711 -22.909 -10.908 1.00 39.62 404 THR B O 1
ATOM 6820 N N . ILE B 1 408 ? -4.259 -22.887 -9.181 1.00 41.38 405 ILE B N 1
ATOM 6821 C CA . ILE B 1 408 ? -3.571 -21.701 -9.683 1.00 41.15 405 ILE B CA 1
ATOM 6822 C C . ILE B 1 408 ? -2.901 -21.991 -11.020 1.00 39.85 405 ILE B C 1
ATOM 6823 O O . ILE B 1 408 ? -2.773 -21.096 -11.866 1.00 41.38 405 ILE B O 1
ATOM 6828 N N . HIS B 1 409 ? -2.478 -23.238 -11.243 1.00 43.79 406 HIS B N 1
ATOM 6829 C CA . HIS B 1 409 ? -1.869 -23.602 -12.520 1.00 44.26 406 HIS B CA 1
ATOM 6830 C C . HIS B 1 409 ? -2.836 -23.372 -13.675 1.00 47.26 406 HIS B C 1
ATOM 6831 O O . HIS B 1 409 ? -2.464 -22.807 -14.710 1.00 52.28 406 HIS B O 1
ATOM 6838 N N . LYS B 1 410 ? -4.085 -23.802 -13.513 1.00 42.87 407 LYS B N 1
ATOM 6839 C CA . LYS B 1 410 ? -5.090 -23.678 -14.561 1.00 43.69 407 LYS B CA 1
ATOM 6840 C C . LYS B 1 410 ? -5.627 -22.261 -14.714 1.00 44.95 407 LYS B C 1
ATOM 6841 O O . LYS B 1 410 ? -6.445 -22.023 -15.609 1.00 48.29 407 LYS B O 1
ATOM 6847 N N . LEU B 1 411 ? -5.194 -21.323 -13.875 1.00 41.98 408 LEU B N 1
ATOM 6848 C CA . LEU B 1 411 ? -5.678 -19.951 -13.929 1.00 41.66 408 LEU B CA 1
ATOM 6849 C C . LEU B 1 411 ? -4.792 -19.035 -14.762 1.00 41.76 408 LEU B C 1
ATOM 6850 O O . LEU B 1 411 ? -5.132 -17.860 -14.934 1.00 45.34 408 LEU B O 1
ATOM 6855 N N . GLN B 1 412 ? -3.669 -19.535 -15.274 1.00 45.86 409 GLN B N 1
ATOM 6856 C CA . GLN B 1 412 ? -2.818 -18.720 -16.129 1.00 51.08 409 GLN B CA 1
ATOM 6857 C C . GLN B 1 412 ? -3.570 -18.323 -17.393 1.00 53.67 409 GLN B C 1
ATOM 6858 O O . GLN B 1 412 ? -4.265 -19.138 -18.006 1.00 59.11 409 GLN B O 1
ATOM 6864 N N . GLY B 1 413 ? -3.432 -17.057 -17.778 1.00 58.33 410 GLY B N 1
ATOM 6865 C CA . GLY B 1 413 ? -4.176 -16.520 -18.895 1.00 61.25 410 GLY B CA 1
ATOM 6866 C C . GLY B 1 413 ? -5.577 -16.059 -18.564 1.00 62.55 410 GLY B C 1
ATOM 6867 O O . GLY B 1 413 ? -6.282 -15.580 -19.461 1.00 70.59 410 GLY B O 1
ATOM 6868 N N . SER B 1 414 ? -6.006 -16.191 -17.312 1.00 47.05 411 SER B N 1
ATOM 6869 C CA . SER B 1 414 ? -7.317 -15.744 -16.867 1.00 50.57 411 SER B CA 1
ATOM 6870 C C . SER B 1 414 ? -7.158 -14.588 -15.891 1.00 46.13 411 SER B C 1
ATOM 6871 O O . SER B 1 414 ? -6.306 -14.631 -14.997 1.00 50.94 411 SER B O 1
ATOM 6874 N N . THR B 1 415 ? -7.979 -13.556 -16.064 1.00 45.40 412 THR B N 1
ATOM 6875 C CA . THR B 1 415 ? -7.951 -12.385 -15.201 1.00 50.34 412 THR B CA 1
ATOM 6876 C C . THR B 1 415 ? -9.346 -12.121 -14.654 1.00 46.76 412 THR B C 1
ATOM 6877 O O . THR B 1 415 ? -10.345 -12.306 -15.356 1.00 49.88 412 THR B O 1
ATOM 6881 N N . TYR B 1 416 ? -9.405 -11.695 -13.395 1.00 45.04 413 TYR B N 1
ATOM 6882 C CA . TYR B 1 416 ? -10.661 -11.384 -12.731 1.00 50.18 413 TYR B CA 1
ATOM 6883 C C . TYR B 1 416 ? -10.500 -10.083 -11.960 1.00 46.99 413 TYR B C 1
ATOM 6884 O O . TYR B 1 416 ? -9.400 -9.537 -11.841 1.00 46.39 413 TYR B O 1
ATOM 6893 N N . GLN B 1 417 ? -11.618 -9.580 -11.437 1.00 46.73 414 GLN B N 1
ATOM 6894 C CA . GLN B 1 417 ? -11.559 -8.409 -10.571 1.00 44.42 414 GLN B CA 1
ATOM 6895 C C . GLN B 1 417 ? -11.112 -8.791 -9.166 1.00 44.03 414 GLN B C 1
ATOM 6896 O O . GLN B 1 417 ? -10.179 -8.195 -8.618 1.00 47.59 414 GLN B O 1
ATOM 6902 N N . ASN B 1 418 ? -11.762 -9.788 -8.573 1.00 41.58 415 ASN B N 1
ATOM 6903 C CA . ASN B 1 418 ? -11.450 -10.245 -7.228 1.00 46.78 415 ASN B CA 1
ATOM 6904 C C . ASN B 1 418 ? -10.977 -11.690 -7.270 1.00 44.36 415 ASN B C 1
ATOM 6905 O O . ASN B 1 418 ? -11.496 -12.503 -8.043 1.00 38.57 415 ASN B O 1
ATOM 6910 N N . MET B 1 419 ? -9.989 -12.003 -6.436 1.00 45.39 416 MET B N 1
ATOM 6911 C CA . MET B 1 419 ? -9.462 -13.353 -6.306 1.00 38.13 416 MET B CA 1
ATOM 6912 C C . MET B 1 419 ? -9.409 -13.733 -4.836 1.00 39.30 416 MET B C 1
ATOM 6913 O O . MET B 1 419 ? -8.866 -12.986 -4.017 1.00 41.97 416 MET B O 1
ATOM 6918 N N . TYR B 1 420 ? -9.977 -14.889 -4.508 1.00 42.26 417 TYR B N 1
ATOM 6919 C CA . TYR B 1 420 ? -9.960 -15.422 -3.149 1.00 44.16 417 TYR B CA 1
ATOM 6920 C C . TYR B 1 420 ? -8.931 -16.547 -3.120 1.00 47.35 417 TYR B C 1
ATOM 6921 O O . TYR B 1 420 ? -9.193 -17.659 -3.585 1.00 39.07 417 TYR B O 1
ATOM 6930 N N . PHE B 1 421 ? -7.754 -16.244 -2.580 1.00 36.71 418 PHE B N 1
ATOM 6931 C CA . PHE B 1 421 ? -6.607 -17.144 -2.613 1.00 41.64 418 PHE B CA 1
ATOM 6932 C C . PHE B 1 421 ? -6.505 -17.858 -1.269 1.00 46.36 418 PHE B C 1
ATOM 6933 O O . PHE B 1 421 ? -6.146 -17.244 -0.258 1.00 42.66 418 PHE B O 1
ATOM 6941 N N . ASP B 1 422 ? -6.820 -19.152 -1.261 1.00 40.78 419 ASP B N 1
ATOM 6942 C CA . ASP B 1 422 ? -6.674 -19.978 -0.067 1.00 42.37 419 ASP B CA 1
ATOM 6943 C C . ASP B 1 422 ? -5.229 -20.452 0.019 1.00 44.63 419 ASP B C 1
ATOM 6944 O O . ASP B 1 422 ? -4.802 -21.314 -0.757 1.00 40.06 419 ASP B O 1
ATOM 6949 N N . MET B 1 423 ? -4.474 -19.893 0.962 1.00 43.19 420 MET B N 1
ATOM 6950 C CA . MET B 1 423 ? -3.053 -20.172 1.100 1.00 47.44 420 MET B CA 1
ATOM 6951 C C . MET B 1 423 ? -2.756 -21.185 2.200 1.00 48.07 420 MET B C 1
ATOM 6952 O O . MET B 1 423 ? -1.584 -21.415 2.514 1.00 49.66 420 MET B O 1
ATOM 6957 N N . ARG B 1 424 ? -3.785 -21.790 2.793 1.00 45.27 421 ARG B N 1
ATOM 6958 C CA . ARG B 1 424 ? -3.564 -22.763 3.855 1.00 50.41 421 ARG B CA 1
ATOM 6959 C C . ARG B 1 424 ? -2.848 -23.991 3.308 1.00 50.90 421 ARG B C 1
ATOM 6960 O O . ARG B 1 424 ? -3.224 -24.532 2.264 1.00 50.27 421 ARG B O 1
ATOM 6968 N N . GLY B 1 425 ? -1.808 -24.425 4.018 1.00 49.69 422 GLY B N 1
ATOM 6969 C CA . GLY B 1 425 ? -0.992 -25.535 3.581 1.00 50.73 422 GLY B CA 1
ATOM 6970 C C . GLY B 1 425 ? 0.065 -25.193 2.556 1.00 46.85 422 GLY B C 1
ATOM 6971 O O . GLY B 1 425 ? 0.970 -26.007 2.331 1.00 46.16 422 GLY B O 1
ATOM 6972 N N . LEU B 1 426 ? -0.012 -24.016 1.927 1.00 41.74 423 LEU B N 1
ATOM 6973 C CA . LEU B 1 426 ? 0.976 -23.646 0.919 1.00 43.07 423 LEU B CA 1
ATOM 6974 C C . LEU B 1 426 ? 2.356 -23.435 1.526 1.00 47.44 423 LEU B C 1
ATOM 6975 O O . LEU B 1 426 ? 3.367 -23.635 0.843 1.00 46.91 423 LEU B O 1
ATOM 6980 N N . ASP B 1 427 ? 2.421 -23.031 2.798 1.00 45.39 424 ASP B N 1
ATOM 6981 C CA . ASP B 1 427 ? 3.715 -22.821 3.440 1.00 49.33 424 ASP B CA 1
ATOM 6982 C C . ASP B 1 427 ? 4.504 -24.118 3.549 1.00 43.35 424 ASP B C 1
ATOM 6983 O O . ASP B 1 427 ? 5.738 -24.100 3.477 1.00 47.15 424 ASP B O 1
ATOM 6988 N N . TYR B 1 428 ? 3.817 -25.249 3.724 1.00 48.82 425 TYR B N 1
ATOM 6989 C CA . TYR B 1 428 ? 4.504 -26.536 3.724 1.00 51.63 425 TYR B CA 1
ATOM 6990 C C . TYR B 1 428 ? 5.122 -26.821 2.361 1.00 44.46 425 TYR B C 1
ATOM 6991 O O . TYR B 1 428 ? 6.306 -27.164 2.261 1.00 48.19 425 TYR B O 1
ATOM 7000 N N . PHE B 1 429 ? 4.330 -26.684 1.294 1.00 43.24 426 PHE B N 1
ATOM 7001 C CA . PHE B 1 429 ? 4.855 -26.899 -0.050 1.00 51.95 426 PHE B CA 1
ATOM 7002 C C . PHE B 1 429 ? 5.884 -25.842 -0.426 1.00 48.65 426 PHE B C 1
ATOM 7003 O O . PHE B 1 429 ? 6.767 -26.106 -1.250 1.00 45.52 426 PHE B O 1
ATOM 7011 N N . TYR B 1 430 ? 5.788 -24.647 0.162 1.00 42.87 427 TYR B N 1
ATOM 7012 C CA . TYR B 1 430 ? 6.763 -23.599 -0.123 1.00 47.49 427 TYR B CA 1
ATOM 7013 C C . TYR B 1 430 ? 8.154 -24.000 0.349 1.00 47.88 427 TYR B C 1
ATOM 7014 O O . TYR B 1 430 ? 9.146 -23.769 -0.352 1.00 54.36 427 TYR B O 1
ATOM 7023 N N . ARG B 1 431 ? 8.248 -24.611 1.531 1.00 49.44 428 ARG B N 1
ATOM 7024 C CA . ARG B 1 431 ? 9.542 -25.043 2.045 1.00 53.43 428 ARG B CA 1
ATOM 7025 C C . ARG B 1 431 ? 10.091 -26.250 1.296 1.00 48.44 428 ARG B C 1
ATOM 7026 O O . ARG B 1 431 ? 11.298 -26.506 1.365 1.00 57.32 428 ARG B O 1
ATOM 7034 N N . MET B 1 432 ? 9.240 -26.992 0.583 1.00 49.96 429 MET B N 1
ATOM 7035 C CA . MET B 1 432 ? 9.720 -28.116 -0.213 1.00 62.01 429 MET B CA 1
ATOM 7036 C C . MET B 1 432 ? 10.325 -27.642 -1.528 1.00 62.13 429 MET B C 1
ATOM 7037 O O . MET B 1 432 ? 11.344 -28.180 -1.976 1.00 54.17 429 MET B O 1
ATOM 7042 N N . ASN B 1 433 ? 9.704 -26.648 -2.159 1.00 53.78 430 ASN B N 1
ATOM 7043 C CA . ASN B 1 433 ? 10.196 -26.072 -3.410 1.00 55.44 430 ASN B CA 1
ATOM 7044 C C . ASN B 1 433 ? 9.978 -24.565 -3.321 1.00 58.26 430 ASN B C 1
ATOM 7045 O O . ASN B 1 433 ? 8.853 -24.084 -3.487 1.00 51.45 430 ASN B O 1
ATOM 7050 N N . ARG B 1 434 ? 11.059 -23.826 -3.060 1.00 51.92 431 ARG B N 1
ATOM 7051 C CA . ARG B 1 434 ? 10.944 -22.390 -2.825 1.00 58.48 431 ARG B CA 1
ATOM 7052 C C . ARG B 1 434 ? 10.514 -21.650 -4.087 1.00 50.13 431 ARG B C 1
ATOM 7053 O O . ARG B 1 434 ? 9.557 -20.867 -4.064 1.00 46.68 431 ARG B O 1
ATOM 7061 N N . ASP B 1 435 ? 11.209 -21.889 -5.202 1.00 52.93 432 ASP B N 1
ATOM 7062 C CA . ASP B 1 435 ? 10.970 -21.104 -6.410 1.00 52.75 432 ASP B CA 1
ATOM 7063 C C . ASP B 1 435 ? 9.623 -21.435 -7.043 1.00 46.56 432 ASP B C 1
ATOM 7064 O O . ASP B 1 435 ? 8.926 -20.538 -7.531 1.00 52.23 432 ASP B O 1
ATOM 7069 N N . ASN B 1 436 ? 9.241 -22.714 -7.052 1.00 47.36 433 ASN B N 1
ATOM 7070 C CA . ASN B 1 436 ? 7.994 -23.102 -7.707 1.00 44.86 433 ASN B CA 1
ATOM 7071 C C . ASN B 1 436 ? 6.784 -22.505 -6.997 1.00 42.66 433 ASN B C 1
ATOM 7072 O O . ASN B 1 436 ? 5.851 -22.027 -7.650 1.00 43.45 433 ASN B O 1
ATOM 7077 N N . VAL B 1 437 ? 6.786 -22.510 -5.662 1.00 47.80 434 VAL B N 1
ATOM 7078 C CA . VAL B 1 437 ? 5.632 -21.998 -4.929 1.00 41.68 434 VAL B CA 1
ATOM 7079 C C . VAL B 1 437 ? 5.597 -20.471 -4.949 1.00 43.20 434 VAL B C 1
ATOM 7080 O O . VAL B 1 437 ? 4.514 -19.876 -5.000 1.00 44.03 434 VAL B O 1
ATOM 7084 N N . LEU B 1 438 ? 6.759 -19.811 -4.916 1.00 38.67 435 LEU B N 1
ATOM 7085 C CA . LEU B 1 438 ? 6.784 -18.361 -5.091 1.00 45.61 435 LEU B CA 1
ATOM 7086 C C . LEU B 1 438 ? 6.230 -17.972 -6.455 1.00 45.49 435 LEU B C 1
ATOM 7087 O O . LEU B 1 438 ? 5.464 -17.007 -6.574 1.00 40.32 435 LEU B O 1
ATOM 7092 N N . ARG B 1 439 ? 6.613 -18.714 -7.496 1.00 37.31 436 ARG B N 1
ATOM 7093 C CA . ARG B 1 439 ? 6.032 -18.505 -8.817 1.00 42.28 436 ARG B CA 1
ATOM 7094 C C . ARG B 1 439 ? 4.532 -18.765 -8.789 1.00 41.85 436 ARG B C 1
ATOM 7095 O O . ARG B 1 439 ? 3.755 -18.046 -9.429 1.00 38.93 436 ARG B O 1
ATOM 7103 N N . LEU B 1 440 ? 4.113 -19.788 -8.039 1.00 35.25 437 LEU B N 1
ATOM 7104 C CA . LEU B 1 440 ? 2.695 -20.093 -7.879 1.00 39.94 437 LEU B CA 1
ATOM 7105 C C . LEU B 1 440 ? 1.965 -18.930 -7.221 1.00 37.99 437 LEU B C 1
ATOM 7106 O O . LEU B 1 440 ? 0.895 -18.512 -7.676 1.00 36.26 437 LEU B O 1
ATOM 7111 N N . VAL B 1 441 ? 2.539 -18.393 -6.141 1.00 38.41 438 VAL B N 1
ATOM 7112 C CA . VAL B 1 441 ? 1.921 -17.271 -5.440 1.00 39.82 438 VAL B CA 1
ATOM 7113 C C . VAL B 1 441 ? 1.865 -16.047 -6.346 1.00 42.69 438 VAL B C 1
ATOM 7114 O O . VAL B 1 441 ? 0.867 -15.314 -6.361 1.00 36.97 438 VAL B O 1
ATOM 7118 N N . TYR B 1 442 ? 2.925 -15.818 -7.128 1.00 36.45 439 TYR B N 1
ATOM 7119 C CA . TYR B 1 442 ? 2.929 -14.694 -8.061 1.00 37.25 439 TYR B CA 1
ATOM 7120 C C . TYR B 1 442 ? 1.792 -14.808 -9.069 1.00 34.74 439 TYR B C 1
ATOM 7121 O O . TYR B 1 442 ? 1.095 -13.824 -9.342 1.00 39.51 439 TYR B O 1
ATOM 7130 N N . VAL B 1 443 ? 1.586 -16.002 -9.627 1.00 31.25 440 VAL B N 1
ATOM 7131 C CA . VAL B 1 443 ? 0.492 -16.200 -10.573 1.00 34.29 440 VAL B CA 1
ATOM 7132 C C . VAL B 1 443 ? -0.854 -16.052 -9.874 1.00 41.48 440 VAL B C 1
ATOM 7133 O O . VAL B 1 443 ? -1.803 -15.494 -10.438 1.00 37.06 440 VAL B O 1
ATOM 7137 N N . GLY B 1 444 ? -0.953 -16.525 -8.631 1.00 38.75 441 GLY B N 1
ATOM 7138 C CA . GLY B 1 444 ? -2.236 -16.516 -7.945 1.00 35.16 441 GLY B CA 1
ATOM 7139 C C . GLY B 1 444 ? -2.741 -15.116 -7.649 1.00 39.10 441 GLY B C 1
ATOM 7140 O O . GLY B 1 444 ? -3.905 -14.797 -7.905 1.00 42.77 441 GLY B O 1
ATOM 7141 N N . ILE B 1 445 ? -1.873 -14.259 -7.105 1.00 34.42 442 ILE B N 1
ATOM 7142 C CA . ILE B 1 445 ? -2.320 -12.926 -6.713 1.00 38.76 442 ILE B CA 1
ATOM 7143 C C . ILE B 1 445 ? -2.549 -12.041 -7.933 1.00 41.11 442 ILE B C 1
ATOM 7144 O O . ILE B 1 445 ? -3.385 -11.131 -7.895 1.00 43.20 442 ILE B O 1
ATOM 7149 N N . THR B 1 446 ? -1.833 -12.286 -9.030 1.00 33.20 443 THR B N 1
ATOM 7150 C CA . THR B 1 446 ? -1.999 -11.472 -10.228 1.00 40.76 443 THR B CA 1
ATOM 7151 C C . THR B 1 446 ? -3.215 -11.868 -11.057 1.00 41.09 443 THR B C 1
ATOM 7152 O O . THR B 1 446 ? -3.438 -11.274 -12.118 1.00 39.34 443 THR B O 1
ATOM 7156 N N . ARG B 1 447 ? -4.005 -12.845 -10.605 1.00 37.53 444 ARG B N 1
ATOM 7157 C CA . ARG B 1 447 ? -5.253 -13.165 -11.286 1.00 39.60 444 ARG B CA 1
ATOM 7158 C C . ARG B 1 447 ? -6.319 -12.104 -11.057 1.00 49.12 444 ARG B C 1
ATOM 7159 O O . ARG B 1 447 ? -7.300 -12.056 -11.807 1.00 44.49 444 ARG B O 1
ATOM 7167 N N . ALA B 1 448 ? -6.151 -11.256 -10.046 1.00 38.83 445 ALA B N 1
ATOM 7168 C CA . ALA B 1 448 ? -7.110 -10.211 -9.725 1.00 39.95 445 ALA B CA 1
ATOM 7169 C C . ALA B 1 448 ? -6.553 -8.848 -10.109 1.00 49.25 445 ALA B C 1
ATOM 7170 O O . ALA B 1 448 ? -5.364 -8.573 -9.917 1.00 41.94 445 ALA B O 1
ATOM 7172 N N . SER B 1 449 ? -7.423 -7.997 -10.651 1.00 46.65 446 SER B N 1
ATOM 7173 C CA . SER B 1 449 ? -7.062 -6.624 -10.970 1.00 50.12 446 SER B CA 1
ATOM 7174 C C . SER B 1 449 ? -7.502 -5.629 -9.907 1.00 46.89 446 SER B C 1
ATOM 7175 O O . SER B 1 449 ? -6.945 -4.528 -9.844 1.00 56.08 446 SER B O 1
ATOM 7178 N N . ASP B 1 450 ? -8.479 -5.988 -9.073 1.00 43.84 447 ASP B N 1
ATOM 7179 C CA . ASP B 1 450 ? -8.999 -5.093 -8.043 1.00 48.17 447 ASP B CA 1
ATOM 7180 C C . ASP B 1 450 ? -8.539 -5.524 -6.658 1.00 49.48 447 ASP B C 1
ATOM 7181 O O . ASP B 1 450 ? -7.742 -4.823 -6.029 1.00 57.38 447 ASP B O 1
ATOM 7186 N N . GLN B 1 451 ? -9.015 -6.663 -6.153 1.00 52.14 448 GLN B N 1
ATOM 7187 C CA . GLN B 1 451 ? -8.726 -7.085 -4.789 1.00 47.72 448 GLN B CA 1
ATOM 7188 C C . GLN B 1 451 ? -8.340 -8.557 -4.744 1.00 53.37 448 GLN B C 1
ATOM 7189 O O . GLN B 1 451 ? -8.909 -9.382 -5.464 1.00 38.09 448 GLN B O 1
ATOM 7195 N N . VAL B 1 4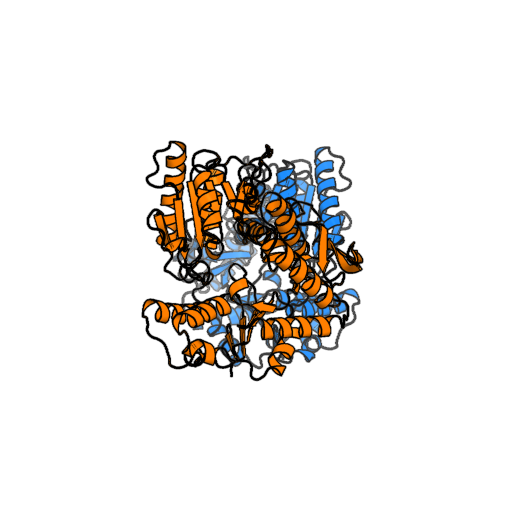52 ? -7.375 -8.875 -3.884 1.00 47.64 449 VAL B N 1
ATOM 7196 C CA . VAL B 1 452 ? -6.971 -10.248 -3.602 1.00 46.29 449 VAL B CA 1
ATOM 7197 C C . VAL B 1 452 ? -7.264 -10.525 -2.135 1.00 50.79 449 VAL B C 1
ATOM 7198 O O . VAL B 1 452 ? -6.800 -9.788 -1.255 1.00 49.16 449 VAL B O 1
ATOM 7202 N N . PHE B 1 453 ? -8.031 -11.578 -1.872 1.00 38.72 450 PHE B N 1
ATOM 7203 C CA . PHE B 1 453 ? -8.358 -12.002 -0.517 1.00 48.02 450 PHE B CA 1
ATOM 7204 C C . PHE B 1 453 ? -7.562 -13.262 -0.203 1.00 50.80 450 PHE B C 1
ATOM 7205 O O . PHE B 1 453 ? -7.758 -14.300 -0.844 1.00 43.86 450 PHE B O 1
ATOM 7213 N N . ILE B 1 454 ? -6.667 -13.167 0.778 1.00 48.08 451 ILE B N 1
ATOM 7214 C CA . ILE B 1 454 ? -5.731 -14.235 1.107 1.00 52.16 451 ILE B CA 1
ATOM 7215 C C . ILE B 1 454 ? -6.122 -14.838 2.449 1.00 50.61 451 ILE B C 1
ATOM 7216 O O . ILE B 1 454 ? -6.328 -14.111 3.428 1.00 51.17 451 ILE B O 1
ATOM 7221 N N . LEU B 1 455 ? -6.223 -16.165 2.491 1.00 53.27 452 LEU B N 1
ATOM 7222 C CA . LEU B 1 455 ? -6.463 -16.916 3.719 1.00 54.93 452 LEU B CA 1
ATOM 7223 C C . LEU B 1 455 ? -5.227 -17.763 3.996 1.00 54.58 452 LEU B C 1
ATOM 7224 O O . LEU B 1 455 ? -4.936 -18.705 3.252 1.00 47.85 452 LEU B O 1
ATOM 7229 N N . GLN B 1 456 ? -4.505 -17.431 5.061 1.00 55.07 453 GLN B N 1
ATOM 7230 C CA . GLN B 1 456 ? -3.249 -18.082 5.400 1.00 67.85 453 GLN B CA 1
ATOM 7231 C C . GLN B 1 456 ? -3.440 -19.010 6.597 1.00 59.36 453 GLN B C 1
ATOM 7232 O O . GLN B 1 456 ? -4.543 -19.170 7.127 1.00 56.63 453 GLN B O 1
ATOM 7238 N N . ASP B 1 457 ? -2.341 -19.628 7.018 1.00 61.12 454 ASP B N 1
ATOM 7239 C CA . ASP B 1 457 ? -2.347 -20.511 8.179 1.00 63.31 454 ASP B CA 1
ATOM 7240 C C . ASP B 1 457 ? -2.146 -19.716 9.463 1.00 75.12 454 ASP B C 1
ATOM 7241 O O . ASP B 1 457 ? -1.527 -18.652 9.455 1.00 83.75 454 ASP B O 1
#

Nearest PDB structures (foldseek):
  8jx6-assembly1_A  TM=1.002E+00  e=9.024E-95  metagenome
  8jx6-assembly2_B  TM=9.955E-01  e=7.498E-90  metagenome
  8s9i-assembly1_A  TM=7.387E-01  e=2.719E-24  Tequatrovirus
  8gme-assembly2_D  TM=7.313E-01  e=3.920E-21  Tequatrovirus
  4b3g-assembly1_A  TM=3.225E-01  e=3.144E-07  Homo sapiens

Solvent-accessible surface area: 43690 Å² total; per-residue (Å²): 137,15,41,79,49,106,95,9,39,145,44,4,96,112,2,27,80,35,0,15,114,14,0,68,26,8,77,154,73,95,28,100,103,90,10,0,0,0,17,2,14,24,23,1,17,37,72,67,0,6,0,5,0,3,22,57,0,22,129,72,44,4,86,0,0,6,1,1,22,12,43,77,26,5,78,89,12,39,95,39,0,44,77,15,0,3,74,35,139,17,118,47,9,59,45,12,6,4,20,103,2,5,13,11,41,27,46,17,44,47,152,98,28,103,128,26,86,23,51,75,31,73,200,62,147,129,52,34,120,6,20,0,0,1,2,38,34,2,14,53,8,42,20,65,8,12,94,20,2,52,139,13,34,75,96,9,2,81,0,0,0,0,9,3,27,34,28,11,6,33,71,137,113,48,90,131,11,11,0,21,134,42,147,99,6,56,45,2,112,6,77,126,45,25,72,115,18,112,83,42,57,2,21,52,11,0,48,72,0,11,131,8,4,89,98,138,79,52,112,103,25,0,29,44,10,3,103,92,7,63,79,118,34,118,3,0,63,23,17,187,48,60,119,36,1,21,81,68,8,67,62,22,192,88,76,50,7,0,1,4,58,50,93,154,44,9,45,118,8,4,89,115,0,9,117,61,81,68,122,48,119,114,38,0,12,92,133,4,65,0,15,0,51,70,35,22,10,50,101,153,9,39,40,64,5,9,72,28,7,24,15,81,1,35,81,37,56,85,61,87,34,68,141,88,2,96,1,11,95,2,54,3,107,138,26,58,104,36,99,62,26,80,4,34,4,14,15,58,62,3,92,116,103,16,73,100,30,23,91,113,29,49,50,54,1,132,124,20,172,67,213,95,45,46,61,18,61,105,104,20,7,119,6,76,53,59,4,5,72,12,112,12,24,40,4,14,13,0,54,94,6,32,51,33,108,27,64,3,0,2,0,6,2,95,31,2,27,129,59,0,165,143,80,94,33,41,0,0,64,0,0,3,3,0,0,15,28,6,66,52,59,0,15,0,1,48,134,131,50,101,90,9,45,148,41,4,90,114,1,22,79,38,0,16,103,14,1,64,45,10,80,166,68,88,25,111,92,90,11,2,0,0,24,3,14,14,21,2,16,41,66,59,0,9,4,18,0,3,63,52,0,19,142,74,45,4,80,0,0,6,1,1,24,11,47,92,23,3,60,64,12,10,60,40,0,29,79,54,20,0,57,14,90,24,119,47,11,59,50,12,7,4,22,99,3,2,17,10,29,36,53,20,28,44,43,160,100,29,26,12,79,135,38,45,94,157,21,98,21,50,87,44,84,115,66,105,120,53,30,122,7,21,0,0,1,1,34,39,0,16,55,5,41,24,71,10,9,85,21,1,50,133,14,35,74,92,11,2,84,1,0,0,1,9,3,23,44,42,14,11,38,76,138,124,47,82,139,12,9,0,18,152,55,103,94,6,62,49,2,122,6,71,127,52,15,90,143,14,65,142,39,59,0,18,54,9,0,52,81,0,10,125,9,8,86,99,148,80,57,115,94,26,0,44,47,10,10,115,82,4,82,98,150,60,118,3,0,9,26,8,97,41,73,101,54,0,31,126,64,8,60,66,18,143,44,77,52,6,0,0,3,56,46,99,155,41,8,38,116,8,3,83,110,0,9,123,64,87,74,136,45,118,111,40,2,10,86,122,5,61,0,22,2,58,61,30,26,8,55,88,153,11,44,43,66,5,11,72,30,8,35,12,92,1,37,82,35,58,74,48,67,22,158,42,141,6,85,5,10,112,2,33,3,80,137,48,29,104,58,109,55,29,166,4,43,4,12,15,53,78,3,100,110,92,26,74,88,37,26,93,111,30,44,51,53,2,141,120,23,158,39,165,95,75,8,159,14,56,104,92,14,8,116,5,84,54,54,17,5,99,11,98,12,29,38,4,18,10,0,71,113,6,38,40,36,88,29,72,15,0,2,0,3,5,102,31,1,32,112,67,0,126,123,81,77,37,48,1,0,50,0,0,3,3,0,0,16,33,6,59,74,61,0,16,1,7,52,133

Sequence (898 aa):
MKHDLSSATEEQRYIFTDFIKQAQLALKGDSDYEVFAIQGFAGSGKTWLSALIIDELLELGMKVAVTSPTHKAVRVSLNMLKNNNGIDTNSPLMYPGTIHHFLNLKLDHGFAVTTKAKLVVNKFNECLEYVDVLIVDEASMVSGELYDHALKTLGDRCKIILFIGDSYQLLPVDDEDSSIFLKDDIFHYKLTKVVRQAEDNIIIAKSQELIKAMDQKTYYPSVNDYFVNITEDTEGIKLLKSNVELFELYFSDFKDKMTGAYTNKVVNQFNEYIRYTLYQETKFICDDKDELVFQETYTDSKGNIIVSNGEIIEVATCKLTTDIDKFKIWKIVSKKNELGECVRFNVLDPSSYNEFNDLLDKYLADAKIAKGYDRSKAWKKYFKLKEKYAKVRYNFSSTIHKLQGSTYQNMYFDMRGLDYFYRMNRDNVLRLVYVGITRASDQVFILQDDLSSATEEQRYIFTDFIKQAQLALKGDSDYEVFAIQGFAGSGKTWLSALIIDELLELGMKVAVTSPTHKAVRVSLNMLKNNGIDTNSPLMYPGTIHHFLNLKLDHGFADDGTADNVTTKAKLVVNKFNECLEYVDVLIVDEASMVSGELYDHALKTLGDRCKIILFIGDSYQLLPVDDEDSSIFLKDDIFHYKLTKVVRQAEDNIIIAKSQELIKAMDQKTYYPSVNDYFVNITEDTEGIKLLKSNVELFELYFSDFKDKMTGAYTNKVVNQFNEYIRYTLYQETKFICDKDELVFQETYTDSKGNIIVSNGEIIEVATCKLTTDIDKFKIWKIVSKKNEELGECVRFNVLDPSSYNEFNDLLDKYLADAKIAKGYDRSKAWKKYFKLKEKYAKVRYNFSSTIHKLQGSTYQNMYFDMRGLDYFYRMNRDNVLRLVYVGITRASDQVFILQD

B-factor: mean 49.55, std 17.29, range [22.49, 160.12]

Radius of gyration: 32.73 Å; Cα contacts (8 Å, |Δi|>4): 1604; chains: 2; bounding box: 63×119×59 Å

Secondary structure (DSSP, 8-state):
--S-GGGS-HHHHHHHHHHHHHHHHHHTT--S-SEEEEEE-TTS-HHHHHHHHHHHHHHTT--EEEEESSHHHHHHHHHHHHTTT--TT-TTEEEEEHHHHTTEEEE------SSPEEEE-TT-------SEEEES-GGG--HHHHHHHHHTBTTTBSEEEEEE-TT----SS-STT-GGG-TTSEEEEE-S--TTSTT-HHHHHHHHHHHHHHHT---SSGGGGGTTTSSSSSSEEEE-SHHHHHHHHTT--SSEEEEESSHHHHHHHHHHHHHHHH---SSS-TT-EEEESS-EE-TT--EEE-TT-EEEEEEEEEEEETTTEEEEEEEEPP-TTS---EEEEE-GGGHHHHHHHHHHHHHHHHH--TTHHHHHHHHHHHHHTSS--EEESSEEETGGGTT--EEEEEEE-TTHHHHHHH-HHHHHHHHHHHHTTEEEEEEEE--/-GGG--HHHHHHHHHHHHHHHHHHTT--S-SEEEEEE-TTS-HHHHHHHHHHHHHHTT--EEEEESSHHHHHHHHHHHHHTT--TT-TTEEEEEHHHHTTEEEE----TTS--TT--SS-EEEE-TT-------SEEEES-GGG--HHHHHHHHHTBTTTBSEEEEEE-TTPPPPTT-STT-GGG-TTSEEEEE-S--GGGTT-HHHHHHHHHHHHHHHT---SSGGGGGTTTTTTSSSEEE-SSHHHHHHHHHH--SSEEEEESSHHHHHHHHHHHHHHHH---SS--TT-EEEESS-EE-TT--EEE-TT-EEEEEEEEEEE-TT--EEEEEEEEE-TTS-EEEEEEE-GGGHHHHHHHHHHHHHHHHH--TTHHHHHHHHHHHHHTSS--EEESSEEESGGGTT--EEEEEEE-TTHHHHHHH-HHHHHHHHHHHHTTEEEEEEEE--

Foldseek 3Di:
DLDDCVQPDPLLNCVLVLVLVQLVCLVVPRHPAFEAEEADAQQLCQLVSVLVNVQVCVVVVFAEEEAEAFLVLLVVNVVSNVVSVHPCVDPRYHYYHLCVQLQWFWDQPVCHDPGTAIDHDPPDPVHAATAEYEYAEQQPCAPRSVVSVVVCPVPRYRHYYYYYHPLAAHDPVPPPRRPVPDPSYHYRYRDDRRPPRPPQPLVVLLVVLVVCQVVVPDDLFPCVSCPVCDQVHFQEGEDADVVRLVVCVVVDPFWEAEEEADPVVQQVQQVVVVCVVPVDPFPDDQAFWKFFQAFAAALVGGTQGHHGYIFHFHDWDWDDPPPQFTKIWTWTDAGPVRDIGIFIATGPVCPVVLVVVLVVLVVCLVPDDDPVNSVSSSVSVSSVRRHTDIGTGRYDYLNSLPSAATAEYEYECEPLRVVCVVPVSNSSSRVSSRSRNHRGHYYYYYD/DLVQDDPLLNCCLVLVLVQLVCLVVPRHPAFEAEEAEAQQLCLLVSVLVNVQVCVVVPFAEEAAEAFLVLLVVSVVSNVVSVHDCPRPRYHYYHLCVQLQWFWDQDQDPVLDCPPGHPGTAIDHDPPDPPHAATAEYEYAEQQPCAPRSVVSVVVCDVPRYRHYYYYYHPLADHDPVGPVRRPVPDDRYHYRYRDDRRPVCPPAPLVVLLVVLVVCQVVVHFDLFPCVSVPPCDDPHFQEHEDDDPVVLVVVVVVDPFWEAEEEADPVVLQVQQVVVVCVVPVDPFPDDQAFWKFFCAFAAALVRGGQGHHRYIFHWHDWDWDADPLRFIKIWTWTDQGPVRDTGIFIAGGPVCPVVLVVVLVVLVVVLVPDDDSVNSVSVSVNSCSVRVHTDIGTGRYDYLNSCGSAATAEYEYECEPLRVVCNVPVNNSSSSVSSRSSNHDTYYYYYYD